Protein AF-A0A4D7H497-F1 (afdb_monomer_lite)

Radius of gyration: 81.63 Å; chains: 1; bounding box: 150×101×242 Å

Secondary structure (DSSP, 8-state):
-HHHHHHHHHHGGGS-TTHHHHHHHHHHHHHHHHHHHHHHHHHHHHHTTS--HHHHHHHHHHHHHHHHHHHHHHHHHHHHHHHHHHHHHHHHHHHHHTTT-HHHHHHHHHHHHHHHHHHHHHHHHHHHHHHHHHHHHHHHHHHHHHHTSTTSHHHHHHHHHHHHHHHHHHHHHHHTT-HHHHHHHHHHHHHHHHHHHHHHHHHHHHS----TTSHHHHHHHHHHHHHHHHTTT---SSS-HHHHHHHHHHHHHHHHHHHHHHHHHHHHHH-S---GGGGGGS----PPP-GGGSTT--HHHHHHHHTTT--SHHHHHH-S--TTSTT--HHHHHHHHHHHHHHHHHHHHHHHHHHHHHHHHHHHHHHHHHHHHHHHHHHHHHHHHHHHHHHTT-HHHHHHHHHHHHHHHHHHHHHHHHHHTSTTTTTSHHHHHHHHHHHHHHHHHHHHHHHHHHHHHHHHHHHHHHHTT-HHHHHHHHHHHHHHHHHHHHHHHHHT-GGGHHHHHHHHHHHHHHHHHHHHHHHHHHHHHHHHHHHHHHHHHHHHTSTT--HHHHHHHHHHHHHHHHHHHHHHHHHHHH-THHHHHHHHHHHHHHHHHHHHHHHHHHHHHHHHHHHHHHHHHHHHHHHHHT-HHHHHHHHHHHHHHHHHHHHHTTTS--TTHHHHHHHHHHHHHHHHHHHHHHHHHHHHHHHHHHHHHHHHHHHHHHHTT-HHHHHHHHHHHHHHHHHHHHHHHHHT-TTHHHHHHHHHHHHHHHHHHHHHHHHHHHHHHHHHHHHHHHHHHHHHHHHHHHHTT-HHHHHHHHHHHHHHHHHHHHHHT-TT-TTHHHHHHHHHHHHHHHHHHHHHHHHTT--SSSPPHHHHHHHHHHHHHHHTS---HHHHHHH-SS-HHHHHHHHSSHHHHHHHTT-PPP-HHHHTT-SS-HHHHHHHHHHHHHHHTSPPPHHHHHHHSSS-HHHHHHHHSSHHHHHHHHHHHHHHHS--HHHHHHHHTTSTT--HHHHHHHHHTT--SHHHHHHS-HHHHHTSTT--HHHHHHHHHHHS---S-----

Sequence (1049 aa):
MSSQIEGEVRRFTRWNRRSRLLKAGVLLLLVATVCAILWDFKQATALASTNSGSYILLGVLISFGWVTHRRKQAIVSVETAAKEHLAQERENIDDDLDRGAAESATVRVESLEQTYQSLVNEVRSERLRAEAKSHLVAIDELRTQVENGAAEWETLSSSIEPVEEKLDAAEDEYEAENFDSALEIYRTLESAIEDLSSATLTATSSSGNALAPVEAVSSKYWRNYFQTALTVGYIQIQEGDELLSRSAQNACETYQEATKNIEQAVDLAESKDITYNDIDFLGSPIPQPTLTDIDGIGEQRADSLRDHGIESPVDIVEANSLSHIPRIGEKTERRLRRSAESLVENFLKVQHRKAHTKYSKLNDWVCLHDESISLLEKAEDAVVKARTSLQEGKDEETESELQKAEQITDEVENKLRSLVENEFEVELSTQVDELRNQLTRVNQSIRLLSSITACDERIGIIESAIQDGNFTSALDHVNRGGKHLDAANQITTQLSEHEWTQPIERRREKLDRLDNQIHAELETQKIEKRLDEAERDIEHAINGLGEDTTAINIEASGDHLESAASTIETVQPIVESVGGAAQERLEHLANQAEETEELVERHRNSLEFDSLIESVEEQIEAGVEASKEGSYQSSSGHFGHAKQELNAAIELVGEVDRSDSRKQVRQLSRRLESERSDALRRKHFRICWSSMELAEKAVARAIDDLETNAYDDAAKGFTEAVEHLSDAEQWAQRSDLAEQWEIEQRLETLREYRSSAESSLETYRKRRSSEAAHHLDRASQLISKGNQQLDIEDASAANESWMTARDSLDMAKEIIGDSQLQNAADLEERHRETESRLIELRNAIERSGYDISGASRTKLVDELQELAVTIGESPREEFVDACGRYPSDEYVEMFGSWEDVLRAANLEPVDWASRNRRKYTRVDILESIAELTRTLGQYPSKAEMNDQGSMSVSTVETRFGTWESALDLAERIELSSELSRDDVVAELTRISGVTETEASVLYDAGLTSVTEVQKATIDELVAIDGISKQIALRMKADVGELTPGSQAG

pLDDT: mean 73.09, std 18.96, range [25.2, 97.44]

Structure (mmCIF, N/CA/C/O backbone):
data_AF-A0A4D7H497-F1
#
_entry.id   AF-A0A4D7H497-F1
#
loop_
_atom_site.group_PDB
_atom_site.id
_atom_site.type_symbol
_atom_site.label_atom_id
_atom_site.label_alt_id
_atom_site.label_comp_id
_atom_site.label_asym_id
_atom_site.label_entity_id
_atom_site.label_seq_id
_atom_site.pdbx_PDB_ins_code
_atom_site.Cartn_x
_atom_site.Cartn_y
_atom_site.Cartn_z
_atom_site.occupancy
_atom_site.B_iso_or_equiv
_atom_site.auth_seq_id
_atom_site.auth_comp_id
_atom_site.auth_asym_id
_atom_site.auth_atom_id
_atom_site.pdbx_PDB_model_num
ATOM 1 N N . MET A 1 1 ? -9.573 -25.334 25.523 1.00 32.94 1 MET A N 1
ATOM 2 C CA . MET A 1 1 ? -9.730 -25.560 26.980 1.00 32.94 1 MET A CA 1
ATOM 3 C C . MET A 1 1 ? -8.402 -25.574 27.738 1.00 32.94 1 MET A C 1
ATOM 5 O O . MET A 1 1 ? -8.215 -24.667 28.531 1.00 32.94 1 MET A O 1
ATOM 9 N N . SER A 1 2 ? -7.450 -26.492 27.497 1.00 26.78 2 SER A N 1
ATOM 10 C CA . SER A 1 2 ? -6.180 -26.517 28.269 1.00 26.78 2 SER A CA 1
ATOM 11 C C . SER A 1 2 ? -5.338 -25.231 28.151 1.00 26.78 2 SER A C 1
ATOM 13 O O . SER A 1 2 ? -4.786 -24.786 29.147 1.00 26.78 2 SER A O 1
ATOM 15 N N . SER A 1 3 ? -5.293 -24.589 26.977 1.00 29.73 3 SER A N 1
ATOM 16 C CA . SER A 1 3 ? -4.589 -23.305 26.775 1.00 29.73 3 SER A CA 1
ATOM 17 C C . SER A 1 3 ? -5.319 -22.096 27.375 1.00 29.73 3 SER A C 1
ATOM 19 O O . SER A 1 3 ? -4.696 -21.101 27.726 1.00 29.73 3 SER A O 1
ATOM 21 N N . GLN A 1 4 ? -6.642 -22.195 27.520 1.00 34.59 4 GLN A N 1
ATOM 22 C CA . GLN A 1 4 ? -7.506 -21.152 28.081 1.00 34.59 4 GLN A CA 1
ATOM 23 C C . GLN A 1 4 ? -7.394 -21.133 29.615 1.00 34.59 4 GLN A C 1
ATOM 25 O O . GLN A 1 4 ? -7.344 -20.073 30.226 1.00 34.59 4 GLN A O 1
ATOM 30 N N . ILE A 1 5 ? -7.210 -22.314 30.215 1.00 35.88 5 ILE A N 1
ATOM 31 C CA . ILE A 1 5 ? -6.885 -22.491 31.636 1.00 35.88 5 ILE A CA 1
ATOM 32 C C . ILE A 1 5 ? -5.450 -22.020 31.931 1.00 35.88 5 ILE A C 1
ATOM 34 O O . ILE A 1 5 ? -5.204 -21.377 32.947 1.00 35.88 5 ILE A O 1
ATOM 38 N N . GLU A 1 6 ? -4.497 -22.264 31.027 1.00 33.25 6 GLU A N 1
ATOM 39 C CA . GLU A 1 6 ? -3.110 -21.802 31.191 1.00 33.25 6 GLU A CA 1
ATOM 40 C C . GLU A 1 6 ? -2.965 -20.268 31.107 1.00 33.25 6 GLU A C 1
ATOM 42 O O . GLU A 1 6 ? -2.080 -19.693 31.747 1.00 33.25 6 GLU A O 1
ATOM 47 N N . GLY A 1 7 ? -3.846 -19.600 30.351 1.00 34.81 7 GLY A N 1
ATOM 48 C CA . GLY A 1 7 ? -3.923 -18.138 30.255 1.00 34.81 7 GLY A CA 1
ATOM 49 C C . GLY A 1 7 ? -4.482 -17.476 31.519 1.00 34.81 7 GLY A C 1
ATOM 50 O O . GLY A 1 7 ? -3.910 -16.500 32.007 1.00 34.81 7 GLY A O 1
ATOM 51 N N . GLU A 1 8 ? -5.533 -18.054 32.102 1.00 36.50 8 GLU A N 1
ATOM 52 C CA . GLU A 1 8 ? -6.144 -17.599 33.361 1.00 36.50 8 GLU A CA 1
ATOM 53 C C . GLU A 1 8 ? -5.211 -17.813 34.569 1.00 36.50 8 GLU A C 1
ATOM 55 O O . GLU A 1 8 ? -5.035 -16.924 35.406 1.00 36.50 8 GLU A O 1
ATOM 60 N N . VAL A 1 9 ? -4.479 -18.935 34.609 1.00 35.12 9 VAL A N 1
ATOM 61 C CA . VAL A 1 9 ? -3.490 -19.222 35.667 1.00 35.12 9 VAL A CA 1
ATOM 62 C C . VAL A 1 9 ? -2.323 -18.224 35.659 1.00 35.12 9 VAL A C 1
ATOM 64 O O . VAL A 1 9 ? -1.808 -17.878 36.723 1.00 35.12 9 VAL A O 1
ATOM 67 N N . ARG A 1 10 ? -1.916 -17.696 34.494 1.00 37.25 10 ARG A N 1
ATOM 68 C CA . ARG A 1 10 ? -0.855 -16.672 34.418 1.00 37.25 10 ARG A CA 1
ATOM 69 C C . ARG A 1 10 ? -1.326 -15.302 34.910 1.00 37.25 10 ARG A C 1
ATOM 71 O O . ARG A 1 10 ? -0.550 -14.631 35.592 1.00 37.25 10 ARG A O 1
ATOM 78 N N . ARG A 1 11 ? -2.584 -14.915 34.658 1.00 38.00 11 ARG A N 1
ATOM 79 C CA . ARG A 1 11 ? -3.165 -13.650 35.162 1.00 38.00 11 ARG A CA 1
ATOM 80 C C . ARG A 1 11 ? -3.279 -13.622 36.691 1.00 38.00 11 ARG A C 1
ATOM 82 O O . ARG A 1 11 ? -3.107 -12.571 37.299 1.00 38.00 11 ARG A O 1
ATOM 89 N N . PHE A 1 12 ? -3.434 -14.781 37.330 1.00 33.84 12 PHE A N 1
ATOM 90 C CA . PHE A 1 12 ? -3.622 -14.899 38.781 1.00 33.84 12 PHE A CA 1
ATOM 91 C C . PHE A 1 12 ? -2.334 -14.779 39.635 1.00 33.84 12 PHE A C 1
ATOM 93 O O . PHE A 1 12 ? -2.391 -14.769 40.867 1.00 33.84 12 PHE A O 1
ATOM 100 N N . THR A 1 13 ? -1.142 -14.680 39.031 1.00 33.41 13 THR A N 1
ATOM 101 C CA . THR A 1 13 ? 0.147 -14.817 39.754 1.00 33.41 13 THR A CA 1
ATOM 102 C C . THR A 1 13 ? 0.667 -13.565 40.488 1.00 33.41 13 THR A C 1
ATOM 104 O O . THR A 1 13 ? 1.763 -13.611 41.051 1.00 33.41 13 THR A O 1
ATOM 107 N N . ARG A 1 14 ? -0.096 -12.464 40.588 1.00 34.12 14 ARG A N 1
ATOM 108 C CA . ARG A 1 14 ? 0.368 -11.209 41.236 1.00 34.12 14 ARG A CA 1
ATOM 109 C C . ARG A 1 14 ? -0.118 -10.931 42.666 1.00 34.12 14 ARG A C 1
ATOM 111 O O . ARG A 1 14 ? 0.118 -9.836 43.164 1.00 34.12 14 ARG A O 1
ATOM 118 N N . TRP A 1 15 ? -0.709 -11.890 43.382 1.00 32.53 15 TRP A N 1
ATOM 119 C CA . TRP A 1 15 ? -1.237 -11.649 44.740 1.00 32.53 15 TRP A CA 1
ATOM 120 C C . TRP A 1 15 ? -0.553 -12.430 45.888 1.00 32.53 15 TRP A C 1
ATOM 122 O O . TRP A 1 15 ? 0.189 -13.405 45.704 1.00 32.53 15 TRP A O 1
ATOM 132 N N . ASN A 1 16 ? -0.757 -11.898 47.098 1.00 35.28 16 ASN A N 1
ATOM 133 C CA . ASN A 1 16 ? 0.036 -12.067 48.321 1.00 35.28 16 ASN A CA 1
ATOM 134 C C . ASN A 1 16 ? 0.064 -13.508 48.900 1.00 35.28 16 ASN A C 1
ATOM 136 O O . ASN A 1 16 ? -0.854 -14.306 48.718 1.00 35.28 16 ASN A O 1
ATOM 140 N N . ARG A 1 17 ? 1.141 -13.858 49.621 1.00 37.69 17 ARG A N 1
ATOM 141 C CA . ARG A 1 17 ? 1.587 -15.245 49.908 1.00 37.69 17 ARG A CA 1
ATOM 142 C C . ARG A 1 17 ? 0.648 -16.110 50.774 1.00 37.69 17 ARG A C 1
ATOM 144 O O . ARG A 1 17 ? 0.767 -17.329 50.698 1.00 37.69 17 ARG A O 1
ATOM 151 N N . ARG A 1 18 ? -0.273 -15.531 51.560 1.00 35.00 18 ARG A N 1
ATOM 152 C CA . ARG A 1 18 ? -1.171 -16.271 52.481 1.00 35.00 18 ARG A CA 1
ATOM 153 C C . ARG A 1 18 ? -2.497 -16.733 51.855 1.00 35.00 18 ARG A C 1
ATOM 155 O O . ARG A 1 18 ? -3.016 -17.758 52.273 1.00 35.00 18 ARG A O 1
ATOM 162 N N . SER A 1 19 ? -2.985 -16.089 50.788 1.00 39.50 19 SER A N 1
ATOM 163 C CA . SER A 1 19 ? -4.201 -16.543 50.071 1.00 39.50 19 SER A CA 1
ATOM 164 C C . SER A 1 19 ? -3.946 -17.766 49.165 1.00 39.50 19 SER A C 1
ATOM 166 O O . SER A 1 19 ? -4.878 -18.422 48.700 1.00 39.50 19 SER A O 1
ATOM 168 N N . ARG A 1 20 ? -2.664 -18.115 48.964 1.00 44.19 20 ARG A N 1
ATOM 169 C CA . ARG A 1 20 ? -2.209 -19.192 48.074 1.00 44.19 20 ARG A CA 1
ATOM 170 C C . ARG A 1 20 ? -2.614 -20.587 48.537 1.00 44.19 20 ARG A C 1
ATOM 172 O O . ARG A 1 20 ? -2.877 -21.413 47.681 1.00 44.19 20 ARG A O 1
ATOM 179 N N . LEU A 1 21 ? -2.659 -20.866 49.841 1.00 41.72 21 LEU A N 1
ATOM 180 C CA . LEU A 1 21 ? -2.916 -22.227 50.338 1.00 41.72 21 LEU A CA 1
ATOM 181 C C . LEU A 1 21 ? -4.410 -22.571 50.357 1.00 41.72 21 LEU A C 1
ATOM 183 O O . LEU A 1 21 ? -4.785 -23.650 49.908 1.00 41.72 21 LEU A O 1
ATOM 187 N N . LEU A 1 22 ? -5.262 -21.630 50.774 1.00 42.84 22 LEU A N 1
ATOM 188 C CA . LEU A 1 22 ? -6.713 -21.837 50.832 1.00 42.84 22 LEU A CA 1
ATOM 189 C C . LEU A 1 22 ? -7.324 -21.922 49.424 1.00 42.84 22 LEU A C 1
ATOM 191 O O . LEU A 1 22 ? -8.065 -22.852 49.117 1.00 42.84 22 LEU A O 1
ATOM 195 N N . LYS A 1 23 ? -6.932 -21.010 48.522 1.00 40.09 23 LYS A N 1
ATOM 196 C CA . LYS A 1 23 ? -7.431 -21.006 47.138 1.00 40.09 23 LYS A CA 1
ATOM 197 C C . LYS A 1 23 ? -6.832 -22.137 46.295 1.00 40.09 23 LYS A C 1
ATOM 199 O O . LYS A 1 23 ? -7.544 -22.692 45.467 1.00 40.09 23 LYS A O 1
ATOM 204 N N . ALA A 1 24 ? -5.579 -22.545 46.534 1.00 41.81 24 ALA A N 1
ATOM 205 C CA . ALA A 1 24 ? -5.019 -23.733 45.879 1.00 41.81 24 ALA A CA 1
ATOM 206 C C . ALA A 1 24 ? -5.678 -25.033 46.361 1.00 41.81 24 ALA A C 1
ATOM 208 O O . ALA A 1 24 ? -5.844 -25.938 45.551 1.00 41.81 24 ALA A O 1
ATOM 209 N N . GLY A 1 25 ? -6.088 -25.120 47.633 1.00 43.06 25 GLY A N 1
ATOM 210 C CA . GLY A 1 25 ? -6.847 -26.258 48.162 1.00 43.06 25 GLY A CA 1
ATOM 211 C C . GLY A 1 25 ? -8.219 -26.407 47.499 1.00 43.06 25 GLY A C 1
ATOM 212 O O . GLY A 1 25 ? -8.556 -27.492 47.030 1.00 43.06 25 GLY A O 1
ATOM 213 N N . VAL A 1 26 ? -8.963 -25.303 47.365 1.00 46.09 26 VAL A N 1
ATOM 214 C CA . VAL A 1 26 ? -10.268 -25.274 46.676 1.00 46.09 26 VAL A CA 1
ATOM 215 C C . VAL A 1 26 ? -10.116 -25.563 45.177 1.00 46.09 26 VAL A C 1
ATOM 217 O O . VAL A 1 26 ? -10.882 -26.350 44.626 1.00 46.09 26 VAL A O 1
ATOM 220 N N . LEU A 1 27 ? -9.080 -25.024 44.521 1.00 44.25 27 LEU A N 1
ATOM 221 C CA . LEU A 1 27 ? -8.809 -25.288 43.103 1.00 44.25 27 LEU A CA 1
ATOM 222 C C . LEU A 1 27 ? -8.386 -26.748 42.849 1.00 44.25 27 LEU A C 1
ATOM 224 O O . LEU A 1 27 ? -8.832 -27.352 41.878 1.00 44.25 27 LEU A O 1
ATOM 228 N N . LEU A 1 28 ? -7.566 -27.344 43.725 1.00 47.12 28 LEU A N 1
ATOM 229 C CA . LEU A 1 28 ? -7.176 -28.760 43.644 1.00 47.12 28 LEU A CA 1
ATOM 230 C C . LEU A 1 28 ? -8.366 -29.696 43.872 1.00 47.12 28 LEU A C 1
ATOM 232 O O . LEU A 1 28 ? -8.476 -30.705 43.178 1.00 47.12 28 LEU A O 1
ATOM 236 N N . LEU A 1 29 ? -9.268 -29.349 44.794 1.00 44.41 29 LEU A N 1
ATOM 237 C CA . LEU A 1 29 ? -10.514 -30.082 45.021 1.00 44.41 29 LEU A CA 1
ATOM 238 C C . LEU A 1 29 ? -11.444 -29.988 43.810 1.00 44.41 29 LEU A C 1
ATOM 240 O O . LEU A 1 29 ? -11.904 -31.026 43.344 1.00 44.41 29 LEU A O 1
ATOM 244 N N . LEU A 1 30 ? -11.628 -28.793 43.235 1.00 46.22 30 LEU A N 1
ATOM 245 C CA . LEU A 1 30 ? -12.416 -28.580 42.016 1.00 46.22 30 LEU A CA 1
ATOM 246 C C . LEU A 1 30 ? -11.864 -29.378 40.829 1.00 46.22 30 LEU A C 1
ATOM 248 O O . LEU A 1 30 ? -12.618 -30.101 40.173 1.00 46.22 30 LEU A O 1
ATOM 252 N N . VAL A 1 31 ? -10.548 -29.326 40.599 1.00 47.72 31 VAL A N 1
ATOM 253 C CA . VAL A 1 31 ? -9.870 -30.100 39.547 1.00 47.72 31 VAL A CA 1
ATOM 254 C C . VAL A 1 31 ? -9.995 -31.606 39.796 1.00 47.72 31 VAL A C 1
ATOM 256 O O . VAL A 1 31 ? -10.231 -32.353 38.849 1.00 47.72 31 VAL A O 1
ATOM 259 N N . ALA A 1 32 ? -9.917 -32.072 41.047 1.00 44.97 32 ALA A N 1
ATOM 260 C CA . ALA A 1 32 ? -10.128 -33.480 41.384 1.00 44.97 32 ALA A CA 1
ATOM 261 C C . ALA A 1 32 ? -11.576 -33.936 41.120 1.00 44.97 32 ALA A C 1
ATOM 263 O O . ALA A 1 32 ? -11.772 -35.016 40.561 1.00 44.97 32 ALA A O 1
ATOM 264 N N . THR A 1 33 ? -12.585 -33.113 41.433 1.00 46.28 33 THR A N 1
ATOM 265 C CA . THR A 1 33 ? -13.992 -33.393 41.083 1.00 46.28 33 THR A CA 1
ATOM 266 C C . THR A 1 33 ? -14.228 -33.406 39.579 1.00 46.28 33 THR A C 1
ATOM 268 O O . THR A 1 33 ? -14.895 -34.310 39.087 1.00 46.28 33 THR A O 1
ATOM 271 N N . VAL A 1 34 ? -13.652 -32.467 38.824 1.00 47.09 34 VAL A N 1
ATOM 272 C CA . VAL A 1 34 ? -13.793 -32.430 37.359 1.00 47.09 34 VAL A CA 1
ATOM 273 C C . VAL A 1 34 ? -13.097 -33.632 36.714 1.00 47.09 34 VAL A C 1
ATOM 275 O O . VAL A 1 34 ? -13.666 -34.270 35.832 1.00 47.09 34 VAL A O 1
ATOM 278 N N . CYS A 1 35 ? -11.910 -34.017 37.191 1.00 43.94 35 CYS A N 1
ATOM 279 C CA . CYS A 1 35 ? -11.214 -35.218 36.727 1.00 43.94 35 CYS A CA 1
ATOM 280 C C . CYS A 1 35 ? -11.975 -36.512 37.063 1.00 43.94 35 CYS A C 1
ATOM 282 O O . CYS A 1 35 ? -11.983 -37.425 36.240 1.00 43.94 35 CYS A O 1
ATOM 284 N N . ALA A 1 36 ? -12.643 -36.591 38.221 1.00 43.38 36 ALA A N 1
ATOM 285 C CA . ALA A 1 36 ? -13.497 -37.725 38.582 1.00 43.38 36 ALA A CA 1
ATOM 286 C C . ALA A 1 36 ? -14.745 -37.806 37.685 1.00 43.38 36 ALA A C 1
ATOM 288 O O . ALA A 1 36 ? -15.038 -38.868 37.143 1.00 43.38 36 ALA A O 1
ATOM 289 N N . ILE A 1 37 ? -15.407 -36.671 37.431 1.00 45.56 37 ILE A N 1
ATOM 290 C CA . ILE A 1 37 ? -16.565 -36.581 36.527 1.00 45.56 37 ILE A CA 1
ATOM 291 C C . ILE A 1 37 ? -16.176 -36.992 35.099 1.00 45.56 37 ILE A C 1
ATOM 293 O O . ILE A 1 37 ? -16.889 -37.763 34.462 1.00 45.56 37 ILE A O 1
ATOM 297 N N . LEU A 1 38 ? -15.022 -36.539 34.598 1.00 44.91 38 LEU A N 1
ATOM 298 C CA . LEU A 1 38 ? -14.539 -36.889 33.257 1.00 44.91 38 LEU A CA 1
ATOM 299 C C . LEU A 1 38 ? -14.077 -38.353 33.148 1.00 44.91 38 LEU A C 1
ATOM 301 O O . LEU A 1 38 ? -14.237 -38.967 32.092 1.00 44.91 38 LEU A O 1
ATOM 305 N N . TRP A 1 39 ? -13.523 -38.927 34.220 1.00 43.03 39 TRP A N 1
ATOM 306 C CA . TRP A 1 39 ? -13.162 -40.347 34.278 1.00 43.03 39 TRP A CA 1
ATOM 307 C C . TRP A 1 39 ? -14.404 -41.249 34.272 1.00 43.03 39 TRP A C 1
ATOM 309 O O . TRP A 1 39 ? -14.445 -42.236 33.534 1.00 43.03 39 TRP A O 1
ATOM 319 N N . ASP A 1 40 ? -15.445 -40.859 35.007 1.00 40.47 40 ASP A N 1
ATOM 320 C CA . ASP A 1 40 ? -16.712 -41.588 35.082 1.00 40.47 40 ASP A CA 1
ATOM 321 C C . ASP A 1 40 ? -17.545 -41.436 33.797 1.00 40.47 40 ASP A C 1
ATOM 323 O O . ASP A 1 40 ? -18.147 -42.406 33.335 1.00 40.47 40 ASP A O 1
ATOM 327 N N . PHE A 1 41 ? -17.483 -40.283 33.117 1.00 40.44 41 PHE A N 1
ATOM 328 C CA . PHE A 1 41 ? -18.093 -40.093 31.791 1.00 40.44 41 PHE A CA 1
ATOM 329 C C . PHE A 1 41 ? -17.435 -40.982 30.717 1.00 40.44 41 PHE A C 1
ATOM 331 O O . PHE A 1 41 ? -18.095 -41.500 29.810 1.00 40.44 41 PHE A O 1
ATOM 338 N N . LYS A 1 42 ? -16.124 -41.232 30.844 1.00 41.78 42 LYS A N 1
ATOM 339 C CA . LYS A 1 42 ? -15.367 -42.139 29.966 1.00 41.78 42 LYS A CA 1
ATOM 340 C C . LYS A 1 42 ? -15.671 -43.622 30.239 1.00 41.78 42 LYS A C 1
ATOM 342 O O . LYS A 1 42 ? -15.629 -44.429 29.316 1.00 41.78 42 LYS A O 1
ATOM 347 N N . GLN A 1 43 ? -16.011 -43.980 31.480 1.00 43.81 43 GLN A N 1
ATOM 348 C CA . GLN A 1 43 ? -16.504 -45.317 31.849 1.00 43.81 43 GLN A CA 1
ATOM 349 C C . GLN A 1 43 ? -17.950 -45.541 31.373 1.00 43.81 43 GLN A C 1
ATOM 351 O O . GLN A 1 43 ? -18.260 -46.597 30.823 1.00 43.81 43 GLN A O 1
ATOM 356 N N . ALA A 1 44 ? -18.818 -44.532 31.498 1.00 39.62 44 ALA A N 1
ATOM 357 C CA . ALA A 1 44 ? -20.212 -44.598 31.055 1.00 39.62 44 ALA A CA 1
ATOM 358 C C . ALA A 1 44 ? -20.342 -44.735 29.526 1.00 39.62 44 ALA A C 1
ATOM 360 O O . ALA A 1 44 ? -21.132 -45.540 29.034 1.00 39.62 44 ALA A O 1
ATOM 361 N N . THR A 1 45 ? -19.503 -44.029 28.760 1.00 42.91 45 THR A N 1
ATOM 362 C CA . THR A 1 45 ? -19.457 -44.157 27.289 1.00 42.91 45 THR A CA 1
ATOM 363 C C . THR A 1 45 ? -18.883 -45.498 26.815 1.00 42.91 45 THR A C 1
ATOM 365 O O . THR A 1 45 ? -19.254 -45.970 25.742 1.00 42.91 45 THR A O 1
ATOM 368 N N . ALA A 1 46 ? -18.055 -46.172 27.623 1.00 39.47 46 ALA A N 1
ATOM 369 C CA . ALA A 1 46 ? -17.557 -47.517 27.322 1.00 39.47 46 ALA A CA 1
ATOM 370 C C . ALA A 1 46 ? -18.613 -48.627 27.535 1.00 39.47 46 ALA A C 1
ATOM 372 O O . ALA A 1 46 ? -18.532 -49.681 26.903 1.00 39.47 46 ALA A O 1
ATOM 373 N N . LEU A 1 47 ? -19.625 -48.389 28.378 1.00 40.56 47 LEU A N 1
ATOM 374 C CA . LEU A 1 47 ? -20.714 -49.333 28.676 1.00 40.56 47 LEU A CA 1
ATOM 375 C C . LEU A 1 47 ? -21.939 -49.189 27.750 1.00 40.56 47 LEU A C 1
ATOM 377 O O . LEU A 1 47 ? -22.745 -50.113 27.656 1.00 40.56 47 LEU A O 1
ATOM 381 N N . ALA A 1 48 ? -22.055 -48.092 26.998 1.00 38.47 48 ALA A N 1
ATOM 382 C CA . ALA A 1 48 ? -23.209 -47.779 26.144 1.00 38.47 48 ALA A CA 1
ATOM 383 C C . ALA A 1 48 ? -23.249 -48.509 24.777 1.00 38.47 48 ALA A C 1
ATOM 385 O O . ALA A 1 48 ? -23.953 -48.077 23.868 1.00 38.47 48 ALA A O 1
ATOM 386 N N . SER A 1 49 ? -22.524 -49.623 24.600 1.00 40.09 49 SER A N 1
ATOM 387 C CA . SER A 1 49 ? -22.486 -50.374 23.327 1.00 40.09 49 SER A CA 1
ATOM 388 C C . SER A 1 49 ? -23.327 -51.659 23.285 1.00 40.09 49 SER A C 1
ATOM 390 O O . SER A 1 49 ? -23.227 -52.415 22.321 1.00 40.09 49 SER A O 1
ATOM 392 N N . THR A 1 50 ? -24.207 -51.919 24.263 1.00 37.94 50 THR A N 1
ATOM 393 C CA . THR A 1 50 ? -25.139 -53.065 24.183 1.00 37.94 50 THR A CA 1
ATOM 394 C C . THR A 1 50 ? -26.563 -52.719 24.637 1.00 37.94 50 THR A C 1
ATOM 396 O O . THR A 1 50 ? -26.781 -52.111 25.678 1.00 37.94 50 THR A O 1
ATOM 399 N N . ASN A 1 51 ? -27.531 -53.085 23.788 1.00 42.66 51 ASN A N 1
ATOM 400 C CA . ASN A 1 51 ? -28.951 -52.717 23.821 1.00 42.66 51 ASN A CA 1
ATOM 401 C C . ASN A 1 51 ? -29.695 -53.103 25.113 1.00 42.66 51 ASN A C 1
ATOM 403 O O . ASN A 1 51 ? -29.878 -54.288 25.385 1.00 42.66 51 ASN A O 1
ATOM 407 N N . SER A 1 52 ? -30.242 -52.109 25.823 1.00 41.19 52 SER A N 1
ATOM 408 C CA . SER A 1 52 ? -31.604 -52.101 26.408 1.00 41.19 52 SER A CA 1
ATOM 409 C C . SER A 1 52 ? -31.840 -50.801 27.198 1.00 41.19 52 SER A C 1
ATOM 411 O O . SER A 1 52 ? -31.145 -50.515 28.171 1.00 41.19 52 SER A O 1
ATOM 413 N N . GLY A 1 53 ? -32.834 -50.002 26.784 1.00 41.50 53 GLY A N 1
ATOM 414 C CA . GLY A 1 53 ? -33.127 -48.672 27.352 1.00 41.50 53 GLY A CA 1
ATOM 415 C C . GLY A 1 53 ? -33.491 -48.662 28.844 1.00 41.50 53 GLY A C 1
ATOM 416 O O . GLY A 1 53 ? -33.299 -47.659 29.520 1.00 41.50 53 GLY A O 1
ATOM 417 N N . SER A 1 54 ? -33.917 -49.795 29.399 1.00 41.81 54 SER A N 1
ATOM 418 C CA . SER A 1 54 ? -34.262 -49.941 30.817 1.00 41.81 54 SER A CA 1
ATOM 419 C C . SER A 1 54 ? -33.047 -50.018 31.758 1.00 41.81 54 SER A C 1
ATOM 421 O O . SER A 1 54 ? -33.162 -49.638 32.921 1.00 41.81 54 SER A O 1
ATOM 423 N N . TYR A 1 55 ? -31.865 -50.428 31.277 1.00 39.91 55 TYR A N 1
ATOM 424 C CA . TYR A 1 55 ? -30.631 -50.405 32.082 1.00 39.91 55 TYR A CA 1
ATOM 425 C C . TYR A 1 55 ? -29.908 -49.055 32.033 1.00 39.91 55 TYR A C 1
ATOM 427 O O . TYR A 1 55 ? -29.167 -48.732 32.959 1.00 39.91 55 TYR A O 1
ATOM 435 N N . ILE A 1 56 ? -30.166 -48.245 31.000 1.00 45.72 56 ILE A N 1
ATOM 436 C CA . ILE A 1 56 ? -29.660 -46.870 30.900 1.00 45.72 56 ILE A CA 1
ATOM 437 C C . ILE A 1 56 ? -30.316 -46.005 31.980 1.00 45.72 56 ILE A C 1
ATOM 439 O O . ILE A 1 56 ? -29.607 -45.302 32.688 1.00 45.72 56 ILE A O 1
ATOM 443 N N . LEU A 1 57 ? -31.631 -46.138 32.197 1.00 41.47 57 LEU A N 1
ATOM 444 C CA . LEU A 1 57 ? -32.346 -45.400 33.244 1.00 41.47 57 LEU A CA 1
ATOM 445 C C . LEU A 1 57 ? -31.854 -45.774 34.655 1.00 41.47 57 LEU A C 1
ATOM 447 O O . LEU A 1 57 ? -31.590 -44.903 35.477 1.00 41.47 57 LEU A O 1
ATOM 451 N N . LEU A 1 58 ? -31.657 -47.071 34.924 1.00 42.66 58 LEU A N 1
ATOM 452 C CA . LEU A 1 58 ? -31.155 -47.545 36.218 1.00 42.66 58 LEU A CA 1
ATOM 453 C C . LEU A 1 58 ? -29.681 -47.156 36.440 1.00 42.66 58 LEU A C 1
ATOM 455 O O . LEU A 1 58 ? -29.304 -46.786 37.548 1.00 42.66 58 LEU A O 1
ATOM 459 N N . GLY A 1 59 ? -28.854 -47.205 35.390 1.00 39.59 59 GLY A N 1
ATOM 460 C CA . GLY A 1 59 ? -27.462 -46.756 35.424 1.00 39.59 59 GLY A CA 1
ATOM 461 C C . GLY A 1 59 ? -27.347 -45.251 35.660 1.00 39.59 59 GLY A C 1
ATOM 462 O O . GLY A 1 59 ? -26.588 -44.837 36.528 1.00 39.59 59 GLY A O 1
ATOM 463 N N . VAL A 1 60 ? -28.162 -44.448 34.968 1.00 45.06 60 VAL A N 1
ATOM 464 C CA . VAL A 1 60 ? -28.242 -42.995 35.163 1.00 45.06 60 VAL A CA 1
ATOM 465 C C . VAL A 1 60 ? -28.707 -42.680 36.581 1.00 45.06 60 VAL A C 1
ATOM 467 O O . VAL A 1 60 ? -28.020 -41.925 37.251 1.00 45.06 60 VAL A O 1
ATOM 470 N N . LEU A 1 61 ? -29.762 -43.319 37.099 1.00 42.78 61 LEU A N 1
ATOM 471 C CA . LEU A 1 61 ? -30.271 -43.083 38.459 1.00 42.78 61 LEU A CA 1
ATOM 472 C C . LEU A 1 61 ? -29.301 -43.530 39.568 1.00 42.78 61 LEU A C 1
ATOM 474 O O . LEU A 1 61 ? -29.170 -42.841 40.579 1.00 42.78 61 LEU A O 1
ATOM 478 N N . ILE A 1 62 ? -28.575 -44.642 39.390 1.00 44.44 62 ILE A N 1
ATOM 479 C CA . ILE A 1 62 ? -27.549 -45.094 40.349 1.00 44.44 62 ILE A CA 1
ATOM 480 C C . ILE A 1 62 ? -26.327 -44.170 40.304 1.00 44.44 62 ILE A C 1
ATOM 482 O O . ILE A 1 62 ? -25.814 -43.788 41.356 1.00 44.44 62 ILE A O 1
ATOM 486 N N . SER A 1 63 ? -25.883 -43.756 39.114 1.00 41.03 63 SER A N 1
ATOM 487 C CA . SER A 1 63 ? -24.825 -42.755 38.957 1.00 41.03 63 SER A CA 1
ATOM 488 C C . SER A 1 63 ? -25.245 -41.397 39.529 1.00 41.03 63 SER A C 1
ATOM 490 O O . SER A 1 63 ? -24.440 -40.761 40.202 1.00 41.03 63 SER A O 1
ATOM 492 N N . PHE A 1 64 ? -26.507 -40.988 39.372 1.00 42.59 64 PHE A N 1
ATOM 493 C CA . PHE A 1 64 ? -27.058 -39.747 39.929 1.00 42.59 64 PHE A CA 1
ATOM 494 C C . PHE A 1 64 ? -27.154 -39.803 41.458 1.00 42.59 64 PHE A C 1
ATOM 496 O O . PHE A 1 64 ? -26.725 -38.875 42.142 1.00 42.59 64 PHE A O 1
ATOM 503 N N . GLY A 1 65 ? -27.619 -40.924 42.018 1.00 41.34 65 GLY A N 1
ATOM 504 C CA . GLY A 1 65 ? -27.631 -41.181 43.462 1.00 41.34 65 GLY A CA 1
ATOM 505 C C . GLY A 1 65 ? -26.223 -41.221 44.068 1.00 41.34 65 GLY A C 1
ATOM 506 O O . GLY A 1 65 ? -25.993 -40.727 45.171 1.00 41.34 65 GLY A O 1
ATOM 507 N N . TRP A 1 66 ? -25.242 -41.749 43.331 1.00 40.50 66 TRP A N 1
ATOM 508 C CA . TRP A 1 66 ? -23.853 -41.809 43.785 1.00 40.50 66 TRP A CA 1
ATOM 509 C C . TRP A 1 66 ? -23.139 -40.453 43.679 1.00 40.50 66 TRP A C 1
ATOM 511 O O . TRP A 1 66 ? -22.411 -40.075 44.598 1.00 40.50 66 TRP A O 1
ATOM 521 N N . VAL A 1 67 ? -23.397 -39.678 42.619 1.00 41.09 67 VAL A N 1
ATOM 522 C CA . VAL A 1 67 ? -22.879 -38.310 42.430 1.00 41.09 67 VAL A CA 1
ATOM 523 C C . VAL A 1 67 ? -23.482 -37.340 43.448 1.00 41.09 67 VAL A C 1
ATOM 525 O O . VAL A 1 67 ? -22.744 -36.547 44.032 1.00 41.09 67 VAL A O 1
ATOM 528 N N . THR A 1 68 ? -24.781 -37.433 43.741 1.00 44.88 68 THR A N 1
ATOM 529 C CA . THR A 1 68 ? -25.437 -36.637 44.795 1.00 44.88 68 THR A CA 1
ATOM 530 C C . THR A 1 68 ? -24.946 -37.026 46.192 1.00 44.88 68 THR A C 1
ATOM 532 O O . THR A 1 68 ? -24.701 -36.146 47.017 1.00 44.88 68 THR A O 1
ATOM 535 N N . HIS A 1 69 ? -24.684 -38.312 46.457 1.00 42.03 69 HIS A N 1
ATOM 536 C CA . HIS A 1 69 ? -24.082 -38.764 47.716 1.00 42.03 69 HIS A CA 1
ATOM 537 C C . HIS A 1 69 ? -22.615 -38.314 47.878 1.00 42.03 69 HIS A C 1
ATOM 539 O O . HIS A 1 69 ? -22.234 -37.828 48.943 1.00 42.03 69 HIS A O 1
ATOM 545 N N . ARG A 1 70 ? -21.792 -38.401 46.821 1.00 43.94 70 ARG A N 1
ATOM 546 C CA . ARG A 1 70 ? -20.398 -37.910 46.804 1.00 43.94 70 ARG A CA 1
ATOM 547 C C . ARG A 1 70 ? -20.320 -36.384 46.910 1.00 43.94 70 ARG A C 1
ATOM 549 O O . ARG A 1 70 ? -19.440 -35.889 47.609 1.00 43.94 70 ARG A O 1
ATOM 556 N N . ARG A 1 71 ? -21.249 -35.644 46.291 1.00 45.22 71 ARG A N 1
ATOM 557 C CA . ARG A 1 71 ? -21.394 -34.187 46.473 1.00 45.22 71 ARG A CA 1
ATOM 558 C C . ARG A 1 71 ? -21.790 -33.834 47.905 1.00 45.22 71 ARG A C 1
ATOM 560 O O . ARG A 1 71 ? -21.153 -32.966 48.490 1.00 45.22 71 ARG A O 1
ATOM 567 N N . LYS A 1 72 ? -22.745 -34.556 48.508 1.00 44.69 72 LYS A N 1
ATOM 568 C CA . LYS A 1 72 ? -23.098 -34.403 49.933 1.00 44.69 72 LYS A CA 1
ATOM 569 C C . LYS A 1 72 ? -21.889 -34.649 50.847 1.00 44.69 72 LYS A C 1
ATOM 571 O O . LYS A 1 72 ? -21.649 -33.852 51.744 1.00 44.69 72 LYS A O 1
ATOM 576 N N . GLN A 1 73 ? -21.078 -35.679 50.587 1.00 44.06 73 GLN A N 1
ATOM 577 C CA . GLN A 1 73 ? -19.851 -35.929 51.359 1.00 44.06 73 GLN A CA 1
ATOM 578 C C . GLN A 1 73 ? -18.763 -34.866 51.144 1.00 44.06 73 GLN A C 1
ATOM 580 O O . GLN A 1 73 ? -18.093 -34.495 52.104 1.00 44.06 73 GLN A O 1
ATOM 585 N N . ALA A 1 74 ? -18.590 -34.353 49.923 1.00 42.97 74 ALA A N 1
ATOM 586 C CA . ALA A 1 74 ? -17.625 -33.291 49.636 1.00 42.97 74 ALA A CA 1
ATOM 587 C C . ALA A 1 74 ? -18.005 -31.972 50.329 1.00 42.97 74 ALA A C 1
ATOM 589 O O . ALA A 1 74 ? -17.142 -31.314 50.898 1.00 42.97 74 ALA A O 1
ATOM 590 N N . ILE A 1 75 ? -19.295 -31.626 50.352 1.00 47.34 75 ILE A N 1
ATOM 591 C CA . ILE A 1 75 ? -19.806 -30.422 51.022 1.00 47.34 75 ILE A CA 1
ATOM 592 C C . ILE A 1 75 ? -19.684 -30.556 52.546 1.00 47.34 75 ILE A C 1
ATOM 594 O O . ILE A 1 75 ? -19.165 -29.649 53.189 1.00 47.34 75 ILE A O 1
ATOM 598 N N . VAL A 1 76 ? -20.038 -31.714 53.119 1.00 47.28 76 VAL A N 1
ATOM 599 C CA . VAL A 1 76 ? -19.818 -31.996 54.551 1.00 47.28 76 VAL A CA 1
ATOM 600 C C . VAL A 1 76 ? -18.324 -31.967 54.897 1.00 47.28 76 VAL A C 1
ATOM 602 O O . VAL A 1 76 ? -17.950 -31.453 55.947 1.00 47.28 76 VAL A O 1
ATOM 605 N N . SER A 1 77 ? -17.446 -32.451 54.012 1.00 47.72 77 SER A N 1
ATOM 606 C CA . SER A 1 77 ? -15.991 -32.376 54.195 1.00 47.72 77 SER A CA 1
ATOM 607 C C . SER A 1 77 ? -15.466 -30.939 54.163 1.00 47.72 77 SER A C 1
ATOM 609 O O . SER A 1 77 ? -14.551 -30.629 54.921 1.00 47.72 77 SER A O 1
ATOM 611 N N . VAL A 1 78 ? -16.021 -30.068 53.315 1.00 45.56 78 VAL A N 1
ATOM 612 C CA . VAL A 1 78 ? -15.665 -28.641 53.256 1.00 45.56 78 VAL A CA 1
ATOM 613 C C . VAL A 1 78 ? -16.179 -27.908 54.495 1.00 45.56 78 VAL A C 1
ATOM 615 O O . VAL A 1 78 ? -15.431 -27.141 55.091 1.00 45.56 78 VAL A O 1
ATOM 618 N N . GLU A 1 79 ? -17.402 -28.201 54.943 1.00 49.34 79 GLU A N 1
ATOM 619 C CA . GLU A 1 79 ? -17.971 -27.637 56.172 1.00 49.34 79 GLU A CA 1
ATOM 620 C C . GLU A 1 79 ? -17.180 -28.081 57.417 1.00 49.34 79 GLU A C 1
ATOM 622 O O . GLU A 1 79 ? -16.934 -27.285 58.321 1.00 49.34 79 GLU A O 1
ATOM 627 N N . THR A 1 80 ? -16.714 -29.333 57.445 1.00 56.16 80 THR A N 1
ATOM 628 C CA . THR A 1 80 ? -15.883 -29.868 58.538 1.00 56.16 80 THR A CA 1
ATOM 629 C C . THR A 1 80 ? -14.482 -29.248 58.531 1.00 56.16 80 THR A C 1
ATOM 631 O O . THR A 1 80 ? -14.024 -28.784 59.571 1.00 56.16 80 THR A O 1
ATOM 634 N N . ALA A 1 81 ? -13.836 -29.141 57.364 1.00 50.09 81 ALA A N 1
ATOM 635 C CA . ALA A 1 81 ? -12.520 -28.508 57.229 1.00 50.09 81 ALA A CA 1
ATOM 636 C C . ALA A 1 81 ? -12.554 -27.000 57.542 1.00 50.09 81 ALA A C 1
ATOM 638 O O . ALA A 1 81 ? -11.610 -26.457 58.115 1.00 50.09 81 ALA A O 1
ATOM 639 N N . ALA A 1 82 ? -13.651 -26.316 57.201 1.00 50.78 82 ALA A N 1
ATOM 640 C CA . ALA A 1 82 ? -13.856 -24.915 57.550 1.00 50.78 82 ALA A CA 1
ATOM 641 C C . ALA A 1 82 ? -14.057 -24.731 59.065 1.00 50.78 82 ALA A C 1
ATOM 643 O O . ALA A 1 82 ? -13.460 -23.823 59.640 1.00 50.78 82 ALA A O 1
ATOM 644 N N . LYS A 1 83 ? -14.816 -25.621 59.726 1.00 59.94 83 LYS A N 1
ATOM 645 C CA . LYS A 1 83 ? -14.967 -25.640 61.195 1.00 59.94 83 LYS A CA 1
ATOM 646 C C . LYS A 1 83 ? -13.645 -25.926 61.913 1.00 59.94 83 LYS A C 1
ATOM 648 O O . LYS A 1 83 ? -13.348 -25.262 62.901 1.00 59.94 83 LYS A O 1
ATOM 653 N N . GLU A 1 84 ? -12.832 -26.852 61.403 1.00 61.91 84 GLU A N 1
ATOM 654 C CA . GLU A 1 84 ? -11.489 -27.129 61.934 1.00 61.91 84 GLU A CA 1
ATOM 655 C C . GLU A 1 84 ? -10.549 -25.925 61.776 1.00 61.91 84 GLU A C 1
ATOM 657 O O . GLU A 1 84 ? -9.838 -25.579 62.713 1.00 61.91 84 GLU A O 1
ATOM 662 N N . HIS A 1 85 ? -10.587 -25.222 60.639 1.00 54.41 85 HIS A N 1
ATOM 663 C CA . HIS A 1 85 ? -9.789 -24.008 60.434 1.00 54.41 85 HIS A CA 1
ATOM 664 C C . HIS A 1 85 ? -10.233 -22.848 61.345 1.00 54.41 85 HIS A C 1
ATOM 666 O O . HIS A 1 85 ? -9.393 -22.088 61.825 1.00 54.41 85 HIS A O 1
ATOM 672 N N . LEU A 1 86 ? -11.537 -22.712 61.611 1.00 54.97 86 LEU A N 1
ATOM 673 C CA . LEU A 1 86 ? -12.086 -21.743 62.571 1.00 54.97 86 LEU A CA 1
ATOM 674 C C . LEU A 1 86 ? -11.674 -22.076 64.014 1.00 54.97 86 LEU A C 1
ATOM 676 O O . LEU A 1 86 ? -11.343 -21.174 64.780 1.00 54.97 86 LEU A O 1
ATOM 680 N N . ALA A 1 87 ? -11.628 -23.364 64.367 1.00 65.31 87 ALA A N 1
ATOM 681 C CA . ALA A 1 87 ? -11.108 -23.825 65.653 1.00 65.31 87 ALA A CA 1
ATOM 682 C C . ALA A 1 87 ? -9.594 -23.567 65.791 1.00 65.31 87 ALA A C 1
ATOM 684 O O . ALA A 1 87 ? -9.152 -23.092 66.833 1.00 65.31 87 ALA A O 1
ATOM 685 N N . GLN A 1 88 ? -8.818 -23.795 64.726 1.00 61.09 88 GLN A N 1
ATOM 686 C CA . GLN A 1 88 ? -7.372 -23.549 64.686 1.00 61.09 88 GLN A CA 1
ATOM 687 C C . GLN A 1 88 ? -7.024 -22.051 64.778 1.00 61.09 88 GLN A C 1
ATOM 689 O O . GLN A 1 88 ? -6.060 -21.677 65.438 1.00 61.09 88 GLN A O 1
ATOM 694 N N . GLU A 1 89 ? -7.793 -21.172 64.124 1.00 54.22 89 GLU A N 1
ATOM 695 C CA . GLU A 1 89 ? -7.622 -19.715 64.253 1.00 54.22 89 GLU A CA 1
ATOM 696 C C . GLU A 1 89 ? -8.035 -19.214 65.645 1.00 54.22 89 GLU A C 1
ATOM 698 O O . GLU A 1 89 ? -7.339 -18.363 66.187 1.00 54.22 89 GLU A O 1
ATOM 703 N N . ARG A 1 90 ? -9.082 -19.777 66.271 1.00 61.06 90 ARG A N 1
ATOM 704 C CA . ARG A 1 90 ? -9.412 -19.484 67.681 1.00 61.06 90 ARG A CA 1
ATOM 705 C C . ARG A 1 90 ? -8.272 -19.873 68.632 1.00 61.06 90 ARG A C 1
ATOM 707 O O . ARG A 1 90 ? -7.931 -19.084 69.503 1.00 61.06 90 ARG A O 1
ATOM 714 N N . GLU A 1 91 ? -7.635 -21.025 68.415 1.00 65.56 91 GLU A N 1
ATOM 715 C CA . GLU A 1 91 ? -6.476 -21.478 69.203 1.00 65.56 91 GLU A CA 1
ATOM 716 C C . GLU A 1 91 ? -5.248 -20.559 69.018 1.00 65.56 91 GLU A C 1
ATOM 718 O O . GLU A 1 91 ? -4.591 -20.192 69.987 1.00 65.56 91 GLU A O 1
ATOM 723 N N . ASN A 1 92 ? -4.979 -20.097 67.790 1.00 56.44 92 ASN A N 1
ATOM 724 C CA . ASN A 1 92 ? -3.899 -19.136 67.513 1.00 56.44 92 ASN A CA 1
ATOM 725 C C . ASN A 1 92 ? -4.153 -17.741 68.118 1.00 56.44 92 ASN A C 1
ATOM 727 O O . ASN A 1 92 ? -3.210 -16.975 68.315 1.00 56.44 92 ASN A O 1
ATOM 731 N N . ILE A 1 93 ? -5.417 -17.394 68.365 1.00 53.88 93 ILE A N 1
ATOM 732 C CA . ILE A 1 93 ? -5.838 -16.106 68.921 1.00 53.88 93 ILE A CA 1
ATOM 733 C C . ILE A 1 93 ? -5.771 -16.103 70.452 1.00 53.88 93 ILE A C 1
ATOM 735 O O . ILE A 1 93 ? -5.394 -15.076 71.018 1.00 53.88 93 ILE A O 1
ATOM 739 N N . ASP A 1 94 ? -6.027 -17.233 71.118 1.00 53.16 94 ASP A N 1
ATOM 740 C CA . ASP A 1 94 ? -5.747 -17.391 72.556 1.00 53.16 94 ASP A CA 1
ATOM 741 C C . ASP A 1 94 ? -4.247 -17.163 72.859 1.00 53.16 94 ASP A C 1
ATOM 743 O O . ASP A 1 94 ? -3.898 -16.466 73.814 1.00 53.16 94 ASP A O 1
ATOM 747 N N . ASP A 1 95 ? -3.360 -17.611 71.963 1.00 54.22 95 ASP A N 1
ATOM 748 C CA . ASP A 1 95 ? -1.905 -17.376 72.016 1.00 54.22 95 ASP A CA 1
ATOM 749 C C . ASP A 1 95 ? -1.492 -15.892 71.828 1.00 54.22 95 ASP A C 1
ATOM 751 O O . ASP A 1 95 ? -0.415 -15.473 72.276 1.00 54.22 95 ASP A O 1
ATOM 755 N N . ASP A 1 96 ? -2.314 -15.085 71.146 1.00 45.50 96 ASP A N 1
ATOM 756 C CA . ASP A 1 96 ? -2.094 -13.646 70.921 1.00 45.50 96 ASP A CA 1
ATOM 757 C C . ASP A 1 96 ? -2.792 -12.766 71.985 1.00 45.50 96 ASP A C 1
ATOM 759 O O . ASP A 1 96 ? -2.307 -11.669 72.296 1.00 45.50 96 ASP A O 1
ATOM 763 N N . LEU A 1 97 ? -3.866 -13.258 72.617 1.00 51.66 97 LEU A N 1
ATOM 764 C CA . LEU A 1 97 ? -4.500 -12.658 73.799 1.00 51.66 97 LEU A CA 1
ATOM 765 C C . LEU A 1 97 ? -3.555 -12.669 75.012 1.00 51.66 97 LEU A C 1
ATOM 767 O O . LEU A 1 97 ? -3.452 -11.654 75.707 1.00 51.66 97 LEU A O 1
ATOM 771 N N . ASP A 1 98 ? -2.753 -13.727 75.176 1.00 53.03 98 ASP A N 1
ATOM 772 C CA . ASP A 1 98 ? -1.675 -13.805 76.178 1.00 53.03 98 ASP A CA 1
ATOM 773 C C . ASP A 1 98 ? -0.541 -12.777 75.948 1.00 53.03 98 ASP A C 1
ATOM 775 O O . ASP A 1 98 ? 0.252 -12.493 76.852 1.00 53.03 98 ASP A O 1
ATOM 779 N N . ARG A 1 99 ? -0.467 -12.157 74.757 1.00 51.69 99 ARG A N 1
ATOM 780 C CA . ARG A 1 99 ? 0.523 -11.117 74.399 1.00 51.69 99 ARG A CA 1
ATOM 781 C C . ARG A 1 99 ? -0.022 -9.684 74.444 1.00 51.69 99 ARG A C 1
ATOM 783 O O . ARG A 1 99 ? 0.718 -8.751 74.130 1.00 51.69 99 ARG A O 1
ATOM 790 N N . GLY A 1 100 ? -1.271 -9.487 74.875 1.00 46.53 100 GLY A N 1
ATOM 791 C CA . GLY A 1 100 ? -1.835 -8.161 75.158 1.00 46.53 100 GLY A CA 1
ATOM 792 C C . GLY A 1 100 ? -2.372 -7.385 73.948 1.00 46.53 100 GLY A C 1
ATOM 793 O O . GLY A 1 100 ? -2.418 -6.158 73.999 1.00 46.53 100 GLY A O 1
ATOM 794 N N . ALA A 1 101 ? -2.795 -8.062 72.874 1.00 48.78 101 ALA A N 1
ATOM 795 C CA . ALA A 1 101 ? -3.390 -7.439 71.681 1.00 48.78 101 ALA A CA 1
ATOM 796 C C . ALA A 1 101 ? -4.905 -7.723 71.544 1.00 48.78 101 ALA A C 1
ATOM 798 O O . ALA A 1 101 ? -5.374 -8.135 70.484 1.00 48.78 101 ALA A O 1
ATOM 799 N N . ALA A 1 102 ? -5.674 -7.507 72.617 1.00 48.94 102 ALA A N 1
ATOM 800 C CA . ALA A 1 102 ? -7.057 -7.982 72.734 1.00 48.94 102 ALA A CA 1
ATOM 801 C C . ALA A 1 102 ? -8.046 -7.378 71.712 1.00 48.94 102 ALA A C 1
ATOM 803 O O . ALA A 1 102 ? -8.817 -8.123 71.123 1.00 48.94 102 ALA A O 1
ATOM 804 N N . GLU A 1 103 ? -8.009 -6.069 71.439 1.00 50.97 103 GLU A N 1
ATOM 805 C CA . GLU A 1 103 ? -9.026 -5.409 70.588 1.00 50.97 103 GLU A CA 1
ATOM 806 C C . GLU A 1 103 ? -8.892 -5.718 69.085 1.00 50.97 103 GLU A C 1
ATOM 808 O O . GLU A 1 103 ? -9.882 -5.731 68.359 1.00 50.97 103 GLU A O 1
ATOM 813 N N . SER A 1 104 ? -7.679 -6.005 68.601 1.00 51.69 104 SER A N 1
ATOM 814 C CA . SER A 1 104 ? -7.439 -6.341 67.185 1.00 51.69 104 SER A CA 1
ATOM 815 C C . SER A 1 104 ? -7.829 -7.788 66.859 1.00 51.69 104 SER A C 1
ATOM 817 O O . SER A 1 104 ? -8.167 -8.113 65.720 1.00 51.69 104 SER A O 1
ATOM 819 N N . ALA A 1 105 ? -7.803 -8.664 67.866 1.00 51.62 105 ALA A N 1
ATOM 820 C CA . ALA A 1 105 ? -8.136 -10.071 67.720 1.00 51.62 105 ALA A CA 1
ATOM 821 C C . ALA A 1 105 ? -9.653 -10.308 67.640 1.00 51.62 105 ALA A C 1
ATOM 823 O O . ALA A 1 105 ? -10.100 -11.034 66.755 1.00 51.62 105 ALA A O 1
ATOM 824 N N . THR A 1 106 ? -10.458 -9.647 68.479 1.00 52.47 106 THR A N 1
ATOM 825 C CA . THR A 1 106 ? -11.926 -9.806 68.504 1.00 52.47 106 THR A CA 1
ATOM 826 C C . THR A 1 106 ? -12.596 -9.320 67.220 1.00 52.47 106 THR A C 1
ATOM 828 O O . THR A 1 106 ? -13.372 -10.063 66.625 1.00 52.47 106 THR A O 1
ATOM 831 N N . VAL A 1 107 ? -12.218 -8.138 66.716 1.00 58.81 107 VAL A N 1
ATOM 832 C CA . VAL A 1 107 ? -12.743 -7.594 65.443 1.00 58.81 107 VAL A CA 1
ATOM 833 C C . VAL A 1 107 ? -12.426 -8.524 64.264 1.00 58.81 107 VAL A C 1
ATOM 835 O O . VAL A 1 107 ? -13.197 -8.661 63.313 1.00 58.81 107 VAL A O 1
ATOM 838 N N . ARG A 1 108 ? -11.281 -9.209 64.329 1.00 52.66 108 ARG A N 1
ATOM 839 C CA . ARG A 1 108 ? -10.839 -10.141 63.293 1.00 52.66 108 ARG A CA 1
ATOM 840 C C . ARG A 1 108 ? -11.592 -11.476 63.347 1.00 52.66 108 ARG A C 1
ATOM 842 O O . ARG A 1 108 ? -11.830 -12.050 62.287 1.00 52.66 108 ARG A O 1
ATOM 849 N N . VAL A 1 109 ? -12.012 -11.931 64.533 1.00 53.66 109 VAL A N 1
ATOM 850 C CA . VAL A 1 109 ? -12.895 -13.102 64.709 1.00 53.66 109 VAL A CA 1
ATOM 851 C C . VAL A 1 109 ? -14.304 -12.805 64.203 1.00 53.66 109 VAL A C 1
ATOM 853 O O . VAL A 1 109 ? -14.832 -13.598 63.431 1.00 53.66 109 VAL A O 1
ATOM 856 N N . GLU A 1 110 ? -14.876 -11.650 64.547 1.00 58.19 110 GLU A N 1
ATOM 857 C CA . GLU A 1 110 ? -16.225 -11.263 64.102 1.00 58.19 110 GLU A CA 1
ATOM 858 C C . GLU A 1 110 ? -16.304 -11.109 62.576 1.00 58.19 110 GLU A C 1
ATOM 860 O O . GLU A 1 110 ? -17.233 -11.611 61.941 1.00 58.19 110 GLU A O 1
ATOM 865 N N . SER A 1 111 ? -15.281 -10.507 61.957 1.00 53.41 111 SER A N 1
ATOM 866 C CA . SER A 1 111 ? -15.179 -10.408 60.495 1.00 53.41 111 SER A CA 1
ATOM 867 C C . SER A 1 111 ? -15.059 -11.784 59.823 1.00 53.41 111 SER A C 1
ATOM 869 O O . SER A 1 111 ? -15.683 -12.029 58.786 1.00 53.41 111 SER A O 1
ATOM 871 N N . LEU A 1 112 ? -14.298 -12.712 60.414 1.00 49.62 112 LEU A N 1
ATOM 872 C CA . LEU A 1 112 ? -14.167 -14.081 59.907 1.00 49.62 112 LEU A CA 1
ATOM 873 C C . LEU A 1 112 ? -15.454 -14.897 60.090 1.00 49.62 112 LEU A C 1
ATOM 875 O O . LEU A 1 112 ? -15.800 -15.662 59.193 1.00 49.62 112 LEU A O 1
ATOM 879 N N . GLU A 1 113 ? -16.189 -14.712 61.188 1.00 54.47 113 GLU A N 1
ATOM 880 C CA . GLU A 1 113 ? -17.484 -15.360 61.428 1.00 54.47 113 GLU A CA 1
ATOM 881 C C . GLU A 1 113 ? -18.578 -14.834 60.491 1.00 54.47 113 GLU A C 1
ATOM 883 O O . GLU A 1 113 ? -19.336 -15.637 59.948 1.00 54.47 113 GLU A O 1
ATOM 888 N N . GLN A 1 114 ? -18.616 -13.527 60.210 1.00 55.34 114 GLN A N 1
ATOM 889 C CA . GLN A 1 114 ? -19.515 -12.956 59.197 1.00 55.34 114 GLN A CA 1
ATOM 890 C C . GLN A 1 114 ? -19.192 -13.474 57.793 1.00 55.34 114 GLN A C 1
ATOM 892 O O . GLN A 1 114 ? -20.090 -13.882 57.055 1.00 55.34 114 GLN A O 1
ATOM 897 N N . THR A 1 115 ? -17.905 -13.526 57.438 1.00 50.38 115 THR A N 1
ATOM 898 C CA . THR A 1 115 ? -17.467 -14.076 56.146 1.00 50.38 115 THR A CA 1
ATOM 899 C C . THR A 1 115 ? -17.804 -15.568 56.043 1.00 50.38 115 THR A C 1
ATOM 901 O O . THR A 1 115 ? -18.224 -16.038 54.989 1.00 50.38 115 THR A O 1
ATOM 904 N N . TYR A 1 116 ? -17.675 -16.317 57.143 1.00 54.12 116 TYR A N 1
ATOM 905 C CA . TYR A 1 116 ? -18.032 -17.733 57.222 1.00 54.12 116 TYR A CA 1
ATOM 906 C C . TYR A 1 116 ? -19.542 -17.966 57.088 1.00 54.12 116 TYR A C 1
ATOM 908 O O . TYR A 1 116 ? -19.946 -18.840 56.326 1.00 54.12 116 TYR A O 1
ATOM 916 N N . GLN A 1 117 ? -20.381 -17.183 57.772 1.00 52.16 117 GLN A N 1
ATOM 917 C CA . GLN A 1 117 ? -21.839 -17.297 57.649 1.00 52.16 117 GLN A CA 1
ATOM 918 C C . GLN A 1 117 ? -22.326 -16.929 56.247 1.00 52.16 117 GLN A C 1
ATOM 920 O O . GLN A 1 117 ? -23.179 -17.626 55.703 1.00 52.16 117 GLN A O 1
ATOM 925 N N . SER A 1 118 ? -21.728 -15.907 55.628 1.00 50.84 118 SER A N 1
ATOM 926 C CA . SER A 1 118 ? -21.985 -15.565 54.225 1.00 50.84 118 SER A CA 1
ATOM 927 C C . SER A 1 118 ? -21.660 -16.741 53.295 1.00 50.84 118 SER A C 1
ATOM 929 O O . SER A 1 118 ? -22.519 -17.183 52.536 1.00 50.84 118 SER A O 1
ATOM 931 N N . LEU A 1 119 ? -20.480 -17.355 53.450 1.00 45.56 119 LEU A N 1
ATOM 932 C CA . LEU A 1 119 ? -20.065 -18.502 52.637 1.00 45.56 119 LEU A CA 1
ATOM 933 C C . LEU A 1 119 ? -20.950 -19.745 52.861 1.00 45.56 119 LEU A C 1
ATOM 935 O O . LEU A 1 119 ? -21.233 -20.488 51.926 1.00 45.56 119 LEU A O 1
ATOM 939 N N . VAL A 1 120 ? -21.394 -19.994 54.098 1.00 48.16 120 VAL A N 1
ATOM 940 C CA . VAL A 1 120 ? -22.308 -21.102 54.430 1.00 48.16 120 VAL A CA 1
ATOM 941 C C . VAL A 1 120 ? -23.690 -20.874 53.819 1.00 48.16 120 VAL A C 1
ATOM 943 O O . VAL A 1 120 ? -24.290 -21.824 53.312 1.00 48.16 120 VAL A O 1
ATOM 946 N N . ASN A 1 121 ? -24.184 -19.638 53.830 1.00 50.53 121 ASN A N 1
ATOM 947 C CA . ASN A 1 121 ? -25.457 -19.277 53.214 1.00 50.53 121 ASN A CA 1
ATOM 948 C C . ASN A 1 121 ? -25.382 -19.344 51.685 1.00 50.53 121 ASN A C 1
ATOM 950 O O . ASN A 1 121 ? -26.300 -19.870 51.065 1.00 50.53 121 ASN A O 1
ATOM 954 N N . GLU A 1 122 ? -24.263 -18.937 51.086 1.00 46.72 122 GLU A N 1
ATOM 955 C CA . GLU A 1 122 ? -24.007 -19.049 49.646 1.00 46.72 122 GLU A CA 1
ATOM 956 C C . GLU A 1 122 ? -23.895 -20.516 49.192 1.00 46.72 122 GLU A C 1
ATOM 958 O O . GLU A 1 122 ? -24.474 -20.920 48.188 1.00 46.72 122 GLU A O 1
ATOM 963 N N . VAL A 1 123 ? -23.241 -21.377 49.978 1.00 45.97 123 VAL A N 1
ATOM 964 C CA . VAL A 1 123 ? -23.193 -22.826 49.702 1.00 45.97 123 VAL A CA 1
ATOM 965 C C . VAL A 1 123 ? -24.570 -23.485 49.884 1.00 45.97 123 VAL A C 1
ATOM 967 O O . VAL A 1 123 ? -24.900 -24.437 49.171 1.00 45.97 123 VAL A O 1
ATOM 970 N N . ARG A 1 124 ? -25.398 -22.996 50.817 1.00 48.00 124 ARG A N 1
ATOM 971 C CA . ARG A 1 124 ? -26.787 -23.455 50.998 1.00 48.00 124 ARG A CA 1
ATOM 972 C C . ARG A 1 124 ? -27.705 -22.981 49.869 1.00 48.00 124 ARG A C 1
ATOM 974 O O . ARG A 1 124 ? -28.535 -23.773 49.426 1.00 48.00 124 ARG A O 1
ATOM 981 N N . SER A 1 125 ? -27.536 -21.758 49.371 1.00 48.41 125 SER A N 1
ATOM 982 C CA . SER A 1 125 ? -28.314 -21.231 48.245 1.00 48.41 125 SER A CA 1
ATOM 983 C C . SER A 1 125 ? -27.928 -21.908 46.927 1.00 48.41 125 SER A C 1
ATOM 985 O O . SER A 1 125 ? -28.807 -22.321 46.177 1.00 48.41 125 SER A O 1
ATOM 987 N N . GLU A 1 126 ? -26.638 -22.161 46.686 1.00 45.25 126 GLU A N 1
ATOM 988 C CA . GLU A 1 126 ? -26.152 -22.981 45.565 1.00 45.25 126 GLU A CA 1
ATOM 989 C C . GLU A 1 126 ? -26.681 -24.423 45.629 1.00 45.25 126 GLU A C 1
ATOM 991 O O . GLU A 1 126 ? -27.021 -25.013 44.601 1.00 45.25 126 GLU A O 1
ATOM 996 N N . ARG A 1 127 ? -26.810 -25.000 46.834 1.00 48.59 127 ARG A N 1
ATOM 997 C CA . ARG A 1 127 ? -27.437 -26.317 47.027 1.00 48.59 127 ARG A CA 1
ATOM 998 C C . ARG A 1 127 ? -28.911 -26.306 46.616 1.00 48.59 127 ARG A C 1
ATOM 1000 O O . ARG A 1 127 ? -29.320 -27.215 45.898 1.00 48.59 127 ARG A O 1
ATOM 1007 N N . LEU A 1 128 ? -29.676 -25.301 47.042 1.00 46.78 128 LEU A N 1
ATOM 1008 C CA . LEU A 1 128 ? -31.092 -25.160 46.687 1.00 46.78 128 LEU A CA 1
ATOM 1009 C C . LEU A 1 128 ? -31.272 -24.891 45.184 1.00 46.78 128 LEU A C 1
ATOM 1011 O O . LEU A 1 128 ? -32.092 -25.551 44.556 1.00 46.78 128 LEU A O 1
ATOM 1015 N N . ARG A 1 129 ? -30.429 -24.044 44.570 1.00 47.53 129 ARG A N 1
ATOM 1016 C CA . ARG A 1 129 ? -30.392 -23.830 43.107 1.00 47.53 129 ARG A CA 1
ATOM 1017 C C . ARG A 1 129 ? -30.121 -25.120 42.339 1.00 47.53 129 ARG A C 1
ATOM 1019 O O . ARG A 1 129 ? -30.750 -25.387 41.318 1.00 47.53 129 ARG A O 1
ATOM 1026 N N . ALA A 1 130 ? -29.170 -25.926 42.809 1.00 46.19 130 ALA A N 1
ATOM 1027 C CA . ALA A 1 130 ? -28.822 -27.187 42.167 1.00 46.19 130 ALA A CA 1
ATOM 1028 C C . ALA A 1 130 ? -29.921 -28.253 42.327 1.00 46.19 130 ALA A C 1
ATOM 1030 O O . ALA A 1 130 ? -30.124 -29.042 41.405 1.00 46.19 130 ALA A O 1
ATOM 1031 N N . GLU A 1 131 ? -30.619 -28.279 43.468 1.00 46.19 131 GLU A N 1
ATOM 1032 C CA . GLU A 1 131 ? -31.769 -29.158 43.712 1.00 46.19 131 GLU A CA 1
ATOM 1033 C C . GLU A 1 131 ? -32.970 -28.718 42.843 1.00 46.19 131 GLU A C 1
ATOM 1035 O O . GLU A 1 131 ? -33.461 -29.532 42.061 1.00 46.19 131 GLU A O 1
ATOM 1040 N N . ALA A 1 132 ? -33.344 -27.432 42.826 1.00 45.75 132 ALA A N 1
ATOM 1041 C CA . ALA A 1 132 ? -34.428 -26.888 41.993 1.00 45.75 132 ALA A CA 1
ATOM 1042 C C . ALA A 1 132 ? -34.193 -27.106 40.486 1.00 45.75 132 ALA A C 1
ATOM 1044 O O . ALA A 1 132 ? -35.044 -27.651 39.783 1.00 45.75 132 ALA A O 1
ATOM 1045 N N . LYS A 1 133 ? -32.985 -26.807 39.989 1.00 46.91 133 LYS A N 1
ATOM 1046 C CA . LYS A 1 133 ? -32.619 -27.036 38.581 1.00 46.91 133 LYS A CA 1
ATOM 1047 C C . LYS A 1 133 ? -32.606 -28.522 38.214 1.00 46.91 133 LYS A C 1
ATOM 1049 O O . LYS A 1 133 ? -32.900 -28.881 37.077 1.00 46.91 133 LYS A O 1
ATOM 1054 N N . SER A 1 134 ? -32.289 -29.400 39.169 1.00 46.59 134 SER A N 1
ATOM 1055 C CA . SER A 1 134 ? -32.397 -30.850 38.983 1.00 46.59 134 SER A CA 1
ATOM 1056 C C . SER A 1 134 ? -33.852 -31.321 38.917 1.00 46.59 134 SER A C 1
ATOM 1058 O O . SER A 1 134 ? -34.127 -32.281 38.198 1.00 46.59 134 SER A O 1
ATOM 1060 N N . HIS A 1 135 ? -34.767 -30.681 39.650 1.00 46.47 135 HIS A N 1
ATOM 1061 C CA . HIS A 1 135 ? -36.198 -30.984 39.605 1.00 46.47 135 HIS A CA 1
ATOM 1062 C C . HIS A 1 135 ? -36.843 -30.490 38.305 1.00 46.47 135 HIS A C 1
ATOM 1064 O O . HIS A 1 135 ? -37.558 -31.261 37.674 1.00 46.47 135 HIS A O 1
ATOM 1070 N N . LEU A 1 136 ? -36.498 -29.288 37.835 1.00 46.25 136 LEU A N 1
ATOM 1071 C CA . LEU A 1 136 ? -36.954 -28.748 36.547 1.00 46.25 136 LEU A CA 1
ATOM 1072 C C . LEU A 1 136 ? -36.553 -29.632 35.359 1.00 46.25 136 LEU A C 1
ATOM 1074 O O . LEU A 1 136 ? -37.384 -29.958 34.517 1.00 46.25 136 LEU A O 1
ATOM 1078 N N . VAL A 1 137 ? -35.301 -30.102 35.326 1.00 48.84 137 VAL A N 1
ATOM 1079 C CA . VAL A 1 137 ? -34.838 -31.031 34.279 1.00 48.84 137 VAL A CA 1
ATOM 1080 C C . VAL A 1 137 ? -35.579 -32.371 34.354 1.00 48.84 137 VAL A C 1
ATOM 1082 O O . VAL A 1 137 ? -35.917 -32.938 33.321 1.00 48.84 137 VAL A O 1
ATOM 1085 N N . ALA A 1 138 ? -35.880 -32.874 35.556 1.00 46.91 138 ALA A N 1
ATOM 1086 C CA . ALA A 1 138 ? -36.662 -34.101 35.711 1.00 46.91 138 ALA A CA 1
ATOM 1087 C C . ALA A 1 138 ? -38.122 -33.931 35.249 1.00 46.91 138 ALA A C 1
ATOM 1089 O O . ALA A 1 138 ? -38.682 -34.860 34.668 1.00 46.91 138 ALA A O 1
ATOM 1090 N N . ILE A 1 139 ? -38.721 -32.758 35.473 1.00 46.72 139 ILE A N 1
ATOM 1091 C CA . ILE A 1 139 ? -40.078 -32.417 35.024 1.00 46.72 139 ILE A CA 1
ATOM 1092 C C . ILE A 1 139 ? -40.127 -32.277 33.494 1.00 46.72 139 ILE A C 1
ATOM 1094 O O . ILE A 1 139 ? -41.026 -32.836 32.871 1.00 46.72 139 ILE A O 1
ATOM 1098 N N . ASP A 1 140 ? -39.137 -31.637 32.865 1.00 48.53 140 ASP A N 1
ATOM 1099 C CA . ASP A 1 140 ? -39.077 -31.474 31.401 1.00 48.53 140 ASP A CA 1
ATOM 1100 C C . ASP A 1 140 ? -38.791 -32.806 30.670 1.00 48.53 140 ASP A C 1
ATOM 1102 O O . ASP A 1 140 ? -39.359 -33.113 29.618 1.00 48.53 140 ASP A O 1
ATOM 1106 N N . GLU A 1 141 ? -37.988 -33.688 31.274 1.00 47.19 141 GLU A N 1
ATOM 1107 C CA . GLU A 1 141 ? -37.768 -35.047 30.766 1.00 47.19 141 GLU A CA 1
ATOM 1108 C C . GLU A 1 141 ? -39.038 -35.918 30.908 1.00 47.19 141 GLU A C 1
ATOM 1110 O O . GLU A 1 141 ? -39.361 -36.700 30.007 1.00 47.19 141 GLU A O 1
ATOM 1115 N N . LEU A 1 142 ? -39.806 -35.751 31.998 1.00 47.06 142 LEU A N 1
ATOM 1116 C CA . LEU A 1 142 ? -41.125 -36.375 32.174 1.00 47.06 142 LEU A CA 1
ATOM 1117 C C . LEU A 1 142 ? -42.137 -35.844 31.151 1.00 47.06 142 LEU A C 1
ATOM 1119 O O . LEU A 1 142 ? -42.843 -36.645 30.537 1.00 47.06 142 LEU A O 1
ATOM 1123 N N . ARG A 1 143 ? -42.156 -34.529 30.896 1.00 47.25 143 ARG A N 1
ATOM 1124 C CA . ARG A 1 143 ? -42.964 -33.883 29.849 1.00 47.25 143 ARG A CA 1
ATOM 1125 C C . ARG A 1 143 ? -42.683 -34.503 28.485 1.00 47.25 143 ARG A C 1
ATOM 1127 O O . ARG A 1 143 ? -43.599 -34.967 27.812 1.00 47.25 143 ARG A O 1
ATOM 1134 N N . THR A 1 144 ? -41.404 -34.628 28.139 1.00 51.34 144 THR A N 1
ATOM 1135 C CA . THR A 1 144 ? -40.956 -35.186 26.859 1.00 51.34 144 THR A CA 1
ATOM 1136 C C . THR A 1 144 ? -41.323 -36.669 26.714 1.00 51.34 144 THR A C 1
ATOM 1138 O O . THR A 1 144 ? -41.670 -37.127 25.625 1.00 51.34 144 THR A O 1
ATOM 1141 N N . GLN A 1 145 ? -41.286 -37.462 27.790 1.00 47.41 145 GLN A N 1
ATOM 1142 C CA . GLN A 1 145 ? -41.693 -38.874 27.737 1.00 47.41 145 GLN A CA 1
ATOM 1143 C C . GLN A 1 145 ? -43.218 -39.063 27.694 1.00 47.41 145 GLN A C 1
ATOM 1145 O O . GLN A 1 145 ? -43.690 -40.001 27.049 1.00 47.41 145 GLN A O 1
ATOM 1150 N N . VAL A 1 146 ? -43.983 -38.168 28.323 1.00 45.00 146 VAL A N 1
ATOM 1151 C CA . VAL A 1 146 ? -45.454 -38.213 28.376 1.00 45.00 146 VAL A CA 1
ATOM 1152 C C . VAL A 1 146 ? -46.094 -37.658 27.096 1.00 45.00 146 VAL A C 1
ATOM 1154 O O . VAL A 1 146 ? -47.055 -38.246 26.602 1.00 45.00 146 VAL A O 1
ATOM 1157 N N . GLU A 1 147 ? -45.526 -36.618 26.476 1.00 48.44 147 GLU A N 1
ATOM 1158 C CA . GLU A 1 147 ? -45.947 -36.125 25.149 1.00 48.44 147 GLU A CA 1
ATOM 1159 C C . GLU A 1 147 ? -45.799 -37.194 24.051 1.00 48.44 147 GLU A C 1
ATOM 1161 O O . GLU A 1 147 ? -46.551 -37.216 23.076 1.00 48.44 147 GLU A O 1
ATOM 1166 N N . ASN A 1 148 ? -44.886 -38.149 24.244 1.00 47.38 148 ASN A N 1
ATOM 1167 C CA . ASN A 1 148 ? -44.687 -39.287 23.349 1.00 47.38 148 ASN A CA 1
ATOM 1168 C C . ASN A 1 148 ? -45.676 -40.457 23.585 1.00 47.38 148 ASN A C 1
ATOM 1170 O O . ASN A 1 148 ? -45.655 -41.432 22.829 1.00 47.38 148 ASN A O 1
ATOM 1174 N N . GLY A 1 149 ? -46.566 -40.373 24.585 1.00 44.31 149 GLY A N 1
ATOM 1175 C CA . GLY A 1 149 ? -47.551 -41.399 24.953 1.00 44.31 149 GLY A CA 1
ATOM 1176 C C . GLY A 1 149 ? -48.988 -40.865 25.017 1.00 44.31 149 GLY A C 1
ATOM 1177 O O . GLY A 1 149 ? -49.563 -40.719 26.090 1.00 44.31 149 GLY A O 1
ATOM 1178 N N . ALA A 1 150 ? -49.599 -40.580 23.865 1.00 46.38 150 ALA A N 1
ATOM 1179 C CA . ALA A 1 150 ? -50.932 -39.974 23.794 1.00 46.38 150 ALA A CA 1
ATOM 1180 C C . ALA A 1 150 ? -52.086 -40.975 24.041 1.00 46.38 150 ALA A C 1
ATOM 1182 O O . ALA A 1 150 ? -52.440 -41.737 23.139 1.00 46.38 150 ALA A O 1
ATOM 1183 N N . ALA A 1 151 ? -52.696 -40.923 25.237 1.00 46.06 151 ALA A N 1
ATOM 1184 C CA . ALA A 1 151 ? -54.106 -41.291 25.498 1.00 46.06 151 ALA A CA 1
ATOM 1185 C C . ALA A 1 151 ? -54.618 -40.903 26.910 1.00 46.06 151 ALA A C 1
ATOM 1187 O O . ALA A 1 151 ? -55.826 -40.791 27.089 1.00 46.06 151 ALA A O 1
ATOM 1188 N N . GLU A 1 152 ? -53.747 -40.671 27.900 1.00 49.91 152 GLU A N 1
ATOM 1189 C CA . GLU A 1 152 ? -54.142 -40.415 29.308 1.00 49.91 152 GLU A CA 1
ATOM 1190 C C . GLU A 1 152 ? -53.879 -38.966 29.780 1.00 49.91 152 GLU A C 1
ATOM 1192 O O . GLU A 1 152 ? -53.803 -38.694 30.977 1.00 49.91 152 GLU A O 1
ATOM 1197 N N . TRP A 1 153 ? -53.741 -38.014 28.850 1.00 51.41 153 TRP A N 1
ATOM 1198 C CA . TRP A 1 153 ? -53.279 -36.652 29.157 1.00 51.41 153 TRP A CA 1
ATOM 1199 C C . TRP A 1 153 ? -54.342 -35.759 29.828 1.00 51.41 153 TRP A C 1
ATOM 1201 O O . TRP A 1 153 ? -53.996 -34.938 30.670 1.00 51.41 153 TRP A O 1
ATOM 1211 N N . GLU A 1 154 ? -55.639 -35.953 29.550 1.00 53.22 154 GLU A N 1
ATOM 1212 C CA . GLU A 1 154 ? -56.703 -35.112 30.141 1.00 53.22 154 GLU A CA 1
ATOM 1213 C C . GLU A 1 154 ? -56.863 -35.301 31.661 1.00 53.22 154 GLU A C 1
ATOM 1215 O O . GLU A 1 154 ? -57.244 -34.362 32.350 1.00 53.22 154 GLU A O 1
ATOM 1220 N N . THR A 1 155 ? -56.534 -36.479 32.205 1.00 53.22 155 THR A N 1
ATOM 1221 C CA . THR A 1 155 ? -56.654 -36.751 33.652 1.00 53.22 155 THR A CA 1
ATOM 1222 C C . THR A 1 155 ? -55.427 -36.301 34.447 1.00 53.22 155 THR A C 1
ATOM 1224 O O . THR A 1 155 ? -55.550 -35.952 35.616 1.00 53.22 155 THR A O 1
ATOM 1227 N N . LEU A 1 156 ? -54.240 -36.317 33.828 1.00 49.84 156 LEU A N 1
ATOM 1228 C CA . LEU A 1 156 ? -52.983 -35.903 34.465 1.00 49.84 156 LEU A CA 1
ATOM 1229 C C . LEU A 1 156 ? -52.749 -34.393 34.352 1.00 49.84 156 LEU A C 1
ATOM 1231 O O . LEU A 1 156 ? -52.250 -33.798 35.301 1.00 49.84 156 LEU A O 1
ATOM 1235 N N . SER A 1 157 ? -53.176 -33.763 33.252 1.00 52.31 157 SER A N 1
ATOM 1236 C CA . SER A 1 157 ? -53.079 -32.309 33.064 1.00 52.31 157 SER A CA 1
ATOM 1237 C C . SER A 1 157 ? -53.772 -31.539 34.195 1.00 52.31 157 SER A C 1
ATOM 1239 O O . SER A 1 157 ? -53.161 -30.639 34.761 1.00 52.31 157 SER A O 1
ATOM 1241 N N . SER A 1 158 ? -54.959 -31.978 34.641 1.00 58.22 158 SER A N 1
ATOM 1242 C CA . SER A 1 158 ? -55.673 -31.339 35.760 1.00 58.22 158 SER A CA 1
ATOM 1243 C C . SER A 1 158 ? -54.988 -31.476 37.127 1.00 58.22 158 SER A C 1
ATOM 1245 O O . SER A 1 158 ? -55.369 -30.796 38.074 1.00 58.22 158 SER A O 1
ATOM 1247 N N . SER A 1 159 ? -54.021 -32.387 37.265 1.00 57.28 159 SER A N 1
ATOM 1248 C CA . SER A 1 159 ? -53.260 -32.590 38.507 1.00 57.28 159 SER A CA 1
ATOM 1249 C C . SER A 1 159 ? -51.858 -31.979 38.459 1.00 57.28 159 SER A C 1
ATOM 1251 O O . SER A 1 159 ? -51.243 -31.833 39.511 1.00 57.28 159 SER A O 1
ATOM 1253 N N . ILE A 1 160 ? -51.360 -31.625 37.269 1.00 53.62 160 ILE A N 1
ATOM 1254 C CA . ILE A 1 160 ? -50.052 -30.985 37.053 1.00 53.62 160 ILE A CA 1
ATOM 1255 C C . ILE A 1 160 ? -50.172 -29.456 37.113 1.00 53.62 160 ILE A C 1
ATOM 1257 O O . ILE A 1 160 ? -49.298 -28.810 37.682 1.00 53.62 160 ILE A O 1
ATOM 1261 N N . GLU A 1 161 ? -51.283 -28.894 36.629 1.00 62.34 161 GLU A N 1
ATOM 1262 C CA . GLU A 1 161 ? -51.563 -27.446 36.638 1.00 62.34 161 GLU A CA 1
ATOM 1263 C C . GLU A 1 161 ? -51.365 -26.785 38.028 1.00 62.34 161 GLU A C 1
ATOM 1265 O O . GLU A 1 161 ? -50.690 -25.761 38.105 1.00 62.34 161 GLU A O 1
ATOM 1270 N N . PRO A 1 162 ? -51.805 -27.388 39.158 1.00 64.38 162 PRO A N 1
ATOM 1271 C CA . PRO A 1 162 ? -51.577 -26.822 40.495 1.00 64.38 162 PRO A CA 1
ATOM 1272 C C . PRO A 1 162 ? -50.119 -26.889 40.978 1.00 64.38 162 PRO A C 1
ATOM 1274 O O . PRO A 1 162 ? -49.768 -26.245 41.965 1.00 64.38 162 PRO A O 1
ATOM 1277 N N . VAL A 1 163 ? -49.286 -27.730 40.359 1.00 56.84 163 VAL A N 1
ATOM 1278 C CA . VAL A 1 163 ? -47.852 -27.843 40.667 1.00 56.84 163 VAL A CA 1
ATOM 1279 C C . VAL A 1 163 ? -47.051 -26.847 39.845 1.00 56.84 163 VAL A C 1
ATOM 1281 O O . VAL A 1 163 ? -46.140 -26.248 40.400 1.00 56.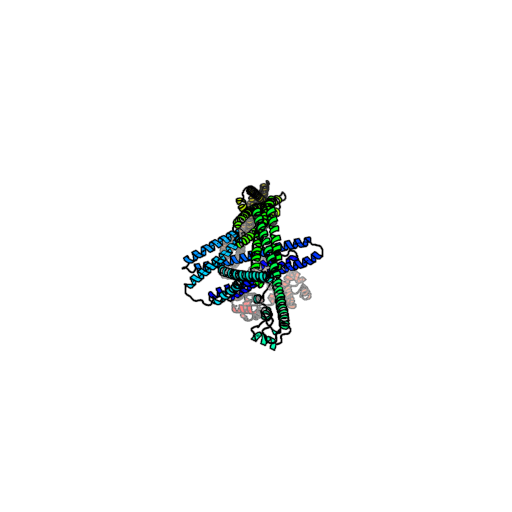84 163 VAL A O 1
ATOM 1284 N N . GLU A 1 164 ? -47.423 -26.612 38.586 1.00 55.50 164 GLU A N 1
ATOM 1285 C CA . GLU A 1 164 ? -46.848 -25.541 37.760 1.00 55.50 164 GLU A CA 1
ATOM 1286 C C . GLU A 1 164 ? -47.141 -24.164 38.371 1.00 55.50 164 GLU A C 1
ATOM 1288 O O . GLU A 1 164 ? -46.209 -23.413 38.628 1.00 55.50 164 GLU A O 1
ATOM 1293 N N . GLU A 1 165 ? -48.391 -23.892 38.766 1.00 67.06 165 GLU A N 1
ATOM 1294 C CA . GLU A 1 165 ? -48.772 -22.617 39.401 1.00 67.06 165 GLU A CA 1
ATOM 1295 C C . GLU A 1 165 ? -47.990 -22.347 40.701 1.00 67.06 165 GLU A C 1
ATOM 1297 O O . GLU A 1 165 ? -47.622 -21.213 41.003 1.00 67.06 165 GLU A O 1
ATOM 1302 N N . LYS A 1 166 ? -47.688 -23.397 41.475 1.00 66.44 166 LYS A N 1
ATOM 1303 C CA . LYS A 1 166 ? -46.869 -23.276 42.690 1.00 66.44 166 LYS A CA 1
ATOM 1304 C C . LYS A 1 166 ? -45.379 -23.146 42.402 1.00 66.44 166 LYS A C 1
ATOM 1306 O O . LYS A 1 166 ? -44.670 -22.570 43.219 1.00 66.44 166 LYS A O 1
ATOM 1311 N N . LEU A 1 167 ? -44.895 -23.721 41.305 1.00 52.28 167 LEU A N 1
ATOM 1312 C CA . LEU A 1 167 ? -43.498 -23.611 40.903 1.00 52.28 167 LEU A CA 1
ATOM 1313 C C . LEU A 1 167 ? -43.205 -22.198 40.402 1.00 52.28 167 LEU A C 1
ATOM 1315 O O . LEU A 1 167 ? -42.233 -21.602 40.853 1.00 52.28 167 LEU A O 1
ATOM 1319 N N . ASP A 1 168 ? -44.104 -21.649 39.587 1.00 61.91 168 ASP A N 1
ATOM 1320 C CA . ASP A 1 168 ? -44.038 -20.270 39.105 1.00 61.91 168 ASP A CA 1
ATOM 1321 C C . ASP A 1 168 ? -44.120 -19.290 40.286 1.00 61.91 168 ASP A C 1
ATOM 1323 O O . ASP A 1 168 ? -43.277 -18.412 40.420 1.00 61.91 168 ASP A O 1
ATOM 1327 N N . ALA A 1 169 ? -45.031 -19.516 41.243 1.00 66.06 169 ALA A N 1
ATOM 1328 C CA . ALA A 1 169 ? -45.094 -18.710 42.467 1.00 66.06 169 ALA A CA 1
ATOM 1329 C C . ALA A 1 169 ? -43.822 -18.813 43.335 1.00 66.06 169 ALA A C 1
ATOM 1331 O O . ALA A 1 169 ? -43.447 -17.852 44.005 1.00 66.06 169 ALA A O 1
ATOM 1332 N N . ALA A 1 170 ? -43.149 -19.970 43.351 1.00 54.00 170 ALA A N 1
ATOM 1333 C CA . ALA A 1 170 ? -41.878 -20.130 44.057 1.00 54.00 170 ALA A CA 1
ATOM 1334 C C . ALA A 1 170 ? -40.720 -19.428 43.333 1.00 54.00 170 ALA A C 1
ATOM 1336 O O . ALA A 1 170 ? -39.808 -18.948 44.005 1.00 54.00 170 ALA A O 1
ATOM 1337 N N . GLU A 1 171 ? -40.731 -19.393 41.996 1.00 49.12 171 GLU A N 1
ATOM 1338 C CA . GLU A 1 171 ? -39.768 -18.635 41.190 1.00 49.12 171 GLU A CA 1
ATOM 1339 C C . GLU A 1 171 ? -39.985 -17.128 41.341 1.00 49.12 171 GLU A C 1
ATOM 1341 O O . GLU A 1 171 ? -39.015 -16.424 41.606 1.00 49.12 171 GLU A O 1
ATOM 1346 N N . ASP A 1 172 ? -41.229 -16.651 41.319 1.00 58.59 172 ASP A N 1
ATOM 1347 C CA . ASP A 1 172 ? -41.568 -15.239 41.526 1.00 58.59 172 ASP A CA 1
ATOM 1348 C C . ASP A 1 172 ? -41.124 -14.741 42.917 1.00 58.59 172 ASP A C 1
ATOM 1350 O O . ASP A 1 172 ? -40.473 -13.702 43.041 1.00 58.59 172 ASP A O 1
ATOM 1354 N N . GLU A 1 173 ? -41.397 -15.506 43.984 1.00 63.53 173 GLU A N 1
ATOM 1355 C CA . GLU A 1 173 ? -40.930 -15.175 45.342 1.00 63.53 173 GLU A CA 1
ATOM 1356 C C . GLU A 1 173 ? -39.400 -15.282 45.477 1.00 63.53 173 GLU A C 1
ATOM 1358 O O . GLU A 1 173 ? -38.786 -14.590 46.291 1.00 63.53 173 GLU A O 1
ATOM 1363 N N . TYR A 1 174 ? -38.758 -16.137 44.678 1.00 43.94 174 TYR A N 1
ATOM 1364 C CA . TYR A 1 174 ? -37.303 -16.273 44.654 1.00 43.94 174 TYR A CA 1
ATOM 1365 C C . TYR A 1 174 ? -36.619 -15.118 43.910 1.00 43.94 174 TYR A C 1
ATOM 1367 O O . TYR A 1 174 ? -35.598 -14.618 44.386 1.00 43.94 174 TYR A O 1
ATOM 1375 N N . GLU A 1 175 ? -37.168 -14.675 42.776 1.00 49.44 175 GLU A N 1
ATOM 1376 C CA . GLU A 1 175 ? -36.714 -13.478 42.056 1.00 49.44 175 GLU A CA 1
ATOM 1377 C C . GLU A 1 175 ? -36.923 -12.207 42.889 1.00 49.44 175 GLU A C 1
ATOM 1379 O O . GLU A 1 175 ? -36.120 -11.279 42.804 1.00 49.44 175 GLU A O 1
ATOM 1384 N N . ALA A 1 176 ? -37.925 -12.206 43.770 1.00 54.28 176 ALA A N 1
ATOM 1385 C CA . ALA A 1 176 ? -38.155 -11.160 44.763 1.00 54.28 176 ALA A CA 1
ATOM 1386 C C . ALA A 1 176 ? -37.255 -11.255 46.021 1.00 54.28 176 ALA A C 1
ATOM 1388 O O . ALA A 1 176 ? -37.454 -10.495 46.965 1.00 54.28 176 ALA A O 1
ATOM 1389 N N . GLU A 1 177 ? -36.280 -12.176 46.063 1.00 56.53 177 GLU A N 1
ATOM 1390 C CA . GLU A 1 177 ? -35.382 -12.441 47.206 1.00 56.53 177 GLU A CA 1
ATOM 1391 C C . GLU A 1 177 ? -36.086 -12.869 48.521 1.00 56.53 177 GLU A C 1
ATOM 1393 O O . GLU A 1 177 ? -35.466 -12.911 49.589 1.00 56.53 177 GLU A O 1
ATOM 1398 N N . ASN A 1 178 ? -37.353 -13.298 48.466 1.00 56.09 178 ASN A N 1
ATOM 1399 C CA . ASN A 1 178 ? -38.120 -13.799 49.613 1.00 56.09 178 ASN A CA 1
ATOM 1400 C C . ASN A 1 178 ? -37.853 -15.290 49.867 1.00 56.09 178 ASN A C 1
ATOM 1402 O O . ASN A 1 178 ? -38.721 -16.158 49.733 1.00 56.09 178 ASN A O 1
ATOM 1406 N N . PHE A 1 179 ? -36.622 -15.610 50.267 1.00 44.44 179 PHE A N 1
ATOM 1407 C CA . PHE A 1 179 ? -36.143 -16.994 50.339 1.00 44.44 179 PHE A CA 1
ATOM 1408 C C . PHE A 1 179 ? -36.929 -17.902 51.294 1.00 44.44 179 PHE A C 1
ATOM 1410 O O . PHE A 1 179 ? -37.076 -19.083 50.992 1.00 44.44 179 PHE A O 1
ATOM 1417 N N . ASP A 1 180 ? -37.451 -17.389 52.412 1.00 49.59 180 ASP A N 1
ATOM 1418 C CA . ASP A 1 180 ? -38.270 -18.183 53.341 1.00 49.59 180 ASP A CA 1
ATOM 1419 C C . ASP A 1 180 ? -39.662 -18.492 52.762 1.00 49.59 180 ASP A C 1
ATOM 1421 O O . ASP A 1 180 ? -40.176 -19.594 52.961 1.00 49.59 180 ASP A O 1
ATOM 1425 N N . SER A 1 181 ? -40.230 -17.560 51.985 1.00 55.22 181 SER A N 1
ATOM 1426 C CA . SER A 1 181 ? -41.506 -17.729 51.276 1.00 55.22 181 SER A CA 1
ATOM 1427 C C . SER A 1 181 ? -41.357 -18.748 50.148 1.00 55.22 181 SER A C 1
ATOM 1429 O O . SER A 1 181 ? -42.082 -19.743 50.104 1.00 55.22 181 SER A O 1
ATOM 1431 N N . ALA A 1 182 ? -40.317 -18.595 49.322 1.00 45.34 182 ALA A N 1
ATOM 1432 C CA . ALA A 1 182 ? -39.963 -19.573 48.301 1.00 45.34 182 ALA A CA 1
ATOM 1433 C C . ALA A 1 182 ? -39.731 -20.964 48.920 1.00 45.34 182 ALA A C 1
ATOM 1435 O O . ALA A 1 182 ? -40.252 -21.956 48.415 1.00 45.34 182 ALA A O 1
ATOM 1436 N N . LEU A 1 183 ? -39.009 -21.062 50.047 1.00 47.94 183 LEU A N 1
ATOM 1437 C CA . LEU A 1 183 ? -38.752 -22.331 50.741 1.00 47.94 183 LEU A CA 1
ATOM 1438 C C . LEU A 1 183 ? -40.041 -22.993 51.255 1.00 47.94 183 LEU A C 1
ATOM 1440 O O . LEU A 1 183 ? -40.160 -24.219 51.206 1.00 47.94 183 LEU A O 1
ATOM 1444 N N . GLU A 1 184 ? -41.003 -22.211 51.738 1.00 64.19 184 GLU A N 1
ATOM 1445 C CA . GLU A 1 184 ? -42.296 -22.727 52.187 1.00 64.19 184 GLU A CA 1
ATOM 1446 C C . GLU A 1 184 ? -43.154 -23.188 51.002 1.00 64.19 184 GLU A C 1
ATOM 1448 O O . GLU A 1 184 ? -43.718 -24.284 51.044 1.00 64.19 184 GLU A O 1
ATOM 1453 N N . ILE A 1 185 ? -43.162 -22.443 49.890 1.00 61.69 185 ILE A N 1
ATOM 1454 C CA . ILE A 1 185 ? -43.821 -22.874 48.650 1.00 61.69 185 ILE A CA 1
ATOM 1455 C C . ILE A 1 185 ? -43.177 -24.172 48.139 1.00 61.69 185 ILE A C 1
ATOM 1457 O O . ILE A 1 185 ? -43.900 -25.126 47.842 1.00 61.69 185 ILE A O 1
ATOM 1461 N N . TYR A 1 186 ? -41.843 -24.284 48.171 1.00 54.06 186 TYR A N 1
ATOM 1462 C CA . TYR A 1 186 ? -41.112 -25.513 47.844 1.00 54.06 186 TYR A CA 1
ATOM 1463 C C . TYR A 1 186 ? -41.474 -26.699 48.755 1.00 54.06 186 TYR A C 1
ATOM 1465 O O . TYR A 1 186 ? -41.610 -27.822 48.268 1.00 54.06 186 TYR A O 1
ATOM 1473 N N . ARG A 1 187 ? -41.709 -26.484 50.056 1.00 59.88 187 ARG A N 1
ATOM 1474 C CA . ARG A 1 187 ? -42.216 -27.540 50.958 1.00 59.88 187 ARG A CA 1
ATOM 1475 C C . ARG A 1 187 ? -43.635 -27.973 50.595 1.00 59.88 187 ARG A C 1
ATOM 1477 O O . ARG A 1 187 ? -43.954 -29.159 50.661 1.00 59.88 187 ARG A O 1
ATOM 1484 N N . THR A 1 188 ? -44.495 -27.044 50.174 1.00 66.25 188 THR A N 1
ATOM 1485 C CA . THR A 1 188 ? -45.845 -27.407 49.707 1.00 66.25 188 THR A CA 1
ATOM 1486 C C . THR A 1 188 ? -45.838 -28.098 48.341 1.00 66.25 188 THR A C 1
ATOM 1488 O O . THR A 1 188 ? -46.709 -28.929 48.077 1.00 66.25 188 THR A O 1
ATOM 1491 N N . LEU A 1 189 ? -44.850 -27.796 47.494 1.00 56.81 189 LEU A N 1
ATOM 1492 C CA . LEU A 1 189 ? -44.566 -28.511 46.249 1.00 56.81 189 LEU A CA 1
ATOM 1493 C C . LEU A 1 189 ? -44.131 -29.951 46.524 1.00 56.81 189 LEU A C 1
ATOM 1495 O O . LEU A 1 189 ? -44.591 -30.852 45.834 1.00 56.81 189 LEU A O 1
ATOM 1499 N N . GLU A 1 190 ? -43.322 -30.193 47.559 1.00 52.62 190 GLU A N 1
ATOM 1500 C CA . GLU A 1 190 ? -42.898 -31.542 47.961 1.00 52.62 190 GLU A CA 1
ATOM 1501 C C . GLU A 1 190 ? -44.106 -32.435 48.309 1.00 52.62 190 GLU A C 1
ATOM 1503 O O . GLU A 1 190 ? -44.210 -33.556 47.810 1.00 52.62 190 GLU A O 1
ATOM 1508 N N . SER A 1 191 ? -45.091 -31.893 49.039 1.00 61.19 191 SER A N 1
ATOM 1509 C CA . SER A 1 191 ? -46.367 -32.575 49.321 1.00 61.19 191 SER A CA 1
ATOM 1510 C C . SER A 1 191 ? -47.219 -32.791 48.063 1.00 61.19 191 SER A C 1
ATOM 1512 O O . SER A 1 191 ? -47.808 -33.856 47.895 1.00 61.19 191 SER A O 1
ATOM 1514 N N . ALA A 1 192 ? -47.286 -31.808 47.158 1.00 55.84 192 ALA A N 1
ATOM 1515 C CA . ALA A 1 192 ? -48.058 -31.930 45.918 1.00 55.84 192 ALA A CA 1
ATOM 1516 C C . ALA A 1 192 ? -47.430 -32.941 44.935 1.00 55.84 192 ALA A C 1
ATOM 1518 O O . ALA A 1 192 ? -48.139 -33.644 44.214 1.00 55.84 192 ALA A O 1
ATOM 1519 N N . ILE A 1 193 ? -46.100 -33.064 44.942 1.00 51.41 193 ILE A N 1
ATOM 1520 C CA . ILE A 1 193 ? -45.342 -34.063 44.178 1.00 51.41 193 ILE A CA 1
ATOM 1521 C C . ILE A 1 193 ? -45.509 -35.468 44.788 1.00 51.41 193 ILE A C 1
ATOM 1523 O O . ILE A 1 193 ? -45.594 -36.447 44.038 1.00 51.41 193 ILE A O 1
ATOM 1527 N N . GLU A 1 194 ? -45.611 -35.598 46.117 1.00 56.41 194 GLU A N 1
ATOM 1528 C CA . GLU A 1 194 ? -45.994 -36.857 46.782 1.00 56.41 194 GLU A CA 1
ATOM 1529 C C . GLU A 1 194 ? -47.425 -37.285 46.424 1.00 56.41 194 GLU A C 1
ATOM 1531 O O . GLU A 1 194 ? -47.661 -38.464 46.130 1.00 56.41 194 GLU A O 1
ATOM 1536 N N . ASP A 1 195 ? -48.364 -36.341 46.351 1.00 56.22 195 ASP A N 1
ATOM 1537 C CA . ASP A 1 195 ? -49.741 -36.595 45.920 1.00 56.22 195 ASP A CA 1
ATOM 1538 C C . ASP A 1 195 ? -49.810 -36.993 44.434 1.00 56.22 195 ASP A C 1
ATOM 1540 O O . ASP A 1 195 ? -50.491 -37.962 44.084 1.00 56.22 195 ASP A O 1
ATOM 1544 N N . LEU A 1 196 ? -49.034 -36.339 43.559 1.00 50.47 196 LEU A N 1
ATOM 1545 C CA . LEU A 1 196 ? -48.884 -36.713 42.144 1.00 50.47 196 LEU A CA 1
ATOM 1546 C C . LEU A 1 196 ? -48.235 -38.089 41.965 1.00 50.47 196 LEU A C 1
ATOM 1548 O O . LEU A 1 196 ? -48.693 -38.866 41.124 1.00 50.47 196 LEU A O 1
ATOM 1552 N N . SER A 1 197 ? -47.213 -38.428 42.761 1.00 50.34 197 SER A N 1
ATOM 1553 C CA . SER A 1 197 ? -46.607 -39.772 42.792 1.00 50.34 197 SER A CA 1
ATOM 1554 C C . SER A 1 197 ? -47.611 -40.832 43.248 1.00 50.34 197 SER A C 1
ATOM 1556 O O . SER A 1 197 ? -47.656 -41.936 42.704 1.00 50.34 197 SER A O 1
ATOM 1558 N N . SER A 1 198 ? -48.465 -40.497 44.214 1.00 53.78 198 SER A N 1
ATOM 1559 C CA . SER A 1 198 ? -49.529 -41.373 44.716 1.00 53.78 198 SER A CA 1
ATOM 1560 C C . SER A 1 198 ? -50.656 -41.562 43.685 1.00 53.78 198 SER A C 1
ATOM 1562 O O . SER A 1 198 ? -51.167 -42.675 43.508 1.00 53.78 198 SER A O 1
ATOM 1564 N N . ALA A 1 199 ? -51.001 -40.505 42.942 1.00 50.56 199 ALA A N 1
ATOM 1565 C CA . ALA A 1 199 ? -51.962 -40.524 41.838 1.00 50.56 199 ALA A CA 1
ATOM 1566 C C . ALA A 1 199 ? -51.441 -41.312 40.618 1.00 50.56 199 ALA A C 1
ATOM 1568 O O . ALA A 1 199 ? -52.170 -42.102 40.017 1.00 50.56 199 ALA A O 1
ATOM 1569 N N . THR A 1 200 ? -50.151 -41.187 40.285 1.00 44.91 200 THR A N 1
ATOM 1570 C CA . THR A 1 200 ? -49.517 -41.988 39.220 1.00 44.91 200 THR A CA 1
ATOM 1571 C C . THR A 1 200 ? -49.347 -43.456 39.616 1.00 44.91 200 THR A C 1
ATOM 1573 O O . THR A 1 200 ? -49.541 -44.332 38.770 1.00 44.91 200 THR A O 1
ATOM 1576 N N . LEU A 1 201 ? -49.077 -43.765 40.891 1.00 43.88 201 LEU A N 1
ATOM 1577 C CA . LEU A 1 201 ? -49.071 -45.138 41.427 1.00 43.88 201 LEU A CA 1
ATOM 1578 C C . LEU A 1 201 ? -50.459 -45.800 41.373 1.00 43.88 201 LEU A C 1
ATOM 1580 O O . LEU A 1 201 ? -50.576 -46.995 41.093 1.00 43.88 201 LEU A O 1
ATOM 1584 N N . THR A 1 202 ? -51.529 -45.034 41.595 1.00 48.44 202 THR A N 1
ATOM 1585 C CA . THR A 1 202 ? -52.904 -45.541 41.471 1.00 48.44 202 THR A CA 1
ATOM 1586 C C . THR A 1 202 ? -53.331 -45.697 40.009 1.00 48.44 202 THR A C 1
ATOM 1588 O O . THR A 1 202 ? -53.921 -46.728 39.675 1.00 48.44 202 THR A O 1
ATOM 1591 N N . ALA A 1 203 ? -52.940 -44.788 39.109 1.00 45.00 203 ALA A N 1
ATOM 1592 C CA . ALA A 1 203 ? -53.168 -44.926 37.666 1.00 45.00 203 ALA A CA 1
ATOM 1593 C C . ALA A 1 203 ? -52.432 -46.144 37.063 1.00 45.00 203 ALA A C 1
ATOM 1595 O O . ALA A 1 203 ? -53.037 -46.947 36.348 1.00 45.00 203 ALA A O 1
ATOM 1596 N N . THR A 1 204 ? -51.168 -46.373 37.438 1.00 41.75 204 THR A N 1
ATOM 1597 C CA . THR A 1 204 ? -50.360 -47.522 36.970 1.00 41.75 204 THR A CA 1
ATOM 1598 C C . THR A 1 204 ? -50.784 -48.872 37.560 1.00 41.75 204 THR A C 1
ATOM 1600 O O . THR A 1 204 ? -50.535 -49.910 36.952 1.00 41.75 204 THR A O 1
ATOM 1603 N N . SER A 1 205 ? -51.509 -48.897 38.684 1.00 43.22 205 SER A N 1
ATOM 1604 C CA . SER A 1 205 ? -52.125 -50.131 39.202 1.00 43.22 205 SER A CA 1
ATOM 1605 C C . SER A 1 205 ? -53.316 -50.629 38.360 1.00 43.22 205 SER A C 1
ATOM 1607 O O . SER A 1 205 ? -53.677 -51.807 38.433 1.00 43.22 205 SER A O 1
ATOM 1609 N N . SER A 1 206 ? -53.903 -49.760 37.525 1.00 40.78 206 SER A N 1
ATOM 1610 C CA . SER A 1 206 ? -55.029 -50.092 36.639 1.00 40.78 206 SER A CA 1
ATOM 1611 C C . SER A 1 206 ? -54.596 -50.611 35.257 1.00 40.78 206 SER A C 1
ATOM 1613 O O . SER A 1 206 ? -55.325 -51.383 34.628 1.00 40.78 206 SER A O 1
ATOM 1615 N N . SER A 1 207 ? -53.375 -50.290 34.815 1.00 41.47 207 SER A N 1
ATOM 1616 C CA . SER A 1 207 ? -52.767 -50.807 33.586 1.00 41.47 207 SER A CA 1
ATOM 1617 C C . SER A 1 207 ? -51.916 -52.040 33.902 1.00 41.47 207 SER A C 1
ATOM 1619 O O . SER A 1 207 ? -50.692 -52.011 33.951 1.00 41.47 207 SER A O 1
ATOM 1621 N N . GLY A 1 208 ? -52.594 -53.161 34.163 1.00 39.38 208 GLY A N 1
ATOM 1622 C CA . GLY A 1 208 ? -51.972 -54.418 34.577 1.00 39.38 208 GLY A CA 1
ATOM 1623 C C . GLY A 1 208 ? -50.803 -54.861 33.689 1.00 39.38 208 GLY A C 1
ATOM 1624 O O . GLY A 1 208 ? -51.008 -55.512 32.669 1.00 39.38 208 GLY A O 1
ATOM 1625 N N . ASN A 1 209 ? -49.575 -54.572 34.122 1.00 35.56 209 ASN A N 1
ATOM 1626 C CA . ASN A 1 209 ? -48.362 -55.246 33.683 1.00 35.56 209 ASN A CA 1
ATOM 1627 C C . ASN A 1 209 ? -47.314 -55.251 34.802 1.00 35.56 209 ASN A C 1
ATOM 1629 O O . ASN A 1 209 ? -46.982 -54.241 35.412 1.00 35.56 209 ASN A O 1
ATOM 1633 N N . ALA A 1 210 ? -46.837 -56.458 35.092 1.00 40.38 210 ALA A N 1
ATOM 1634 C CA . ALA A 1 210 ? -46.073 -56.821 36.271 1.00 40.38 210 ALA A CA 1
ATOM 1635 C C . ALA A 1 210 ? -44.621 -56.314 36.250 1.00 40.38 210 ALA A C 1
ATOM 1637 O O . ALA A 1 210 ? -43.861 -56.664 35.350 1.00 40.38 210 ALA A O 1
ATOM 1638 N N . LEU A 1 211 ? -44.210 -55.624 37.319 1.00 31.62 211 LEU A N 1
ATOM 1639 C CA . LEU A 1 211 ? -42.807 -55.422 37.709 1.00 31.62 211 LEU A CA 1
ATOM 1640 C C . LEU A 1 211 ? -42.659 -55.483 39.245 1.00 31.62 211 LEU A C 1
ATOM 1642 O O . LEU A 1 211 ? -42.271 -54.531 39.913 1.00 31.62 211 LEU A O 1
ATOM 1646 N N . ALA A 1 212 ? -42.950 -56.651 39.819 1.00 36.06 212 ALA A N 1
ATOM 1647 C CA . ALA A 1 212 ? -42.509 -57.016 41.166 1.00 36.06 212 ALA A CA 1
ATOM 1648 C C . ALA A 1 212 ? -41.075 -57.571 41.056 1.00 36.06 212 ALA A C 1
ATOM 1650 O O . ALA A 1 212 ? -40.911 -58.748 40.722 1.00 36.06 212 ALA A O 1
ATOM 1651 N N . PRO A 1 213 ? -40.024 -56.730 41.191 1.00 39.34 213 PRO A N 1
ATOM 1652 C CA . PRO A 1 213 ? -39.321 -56.633 42.474 1.00 39.34 213 PRO A CA 1
ATOM 1653 C C . PRO A 1 213 ? -38.582 -55.283 42.687 1.00 39.34 213 PRO A C 1
ATOM 1655 O O . PRO A 1 213 ? -37.376 -55.272 42.930 1.00 39.34 213 PRO A O 1
ATOM 1658 N N . VAL A 1 214 ? -39.275 -54.141 42.616 1.00 36.25 214 VAL A N 1
ATOM 1659 C CA . VAL A 1 214 ? -38.726 -52.827 43.052 1.00 36.25 214 VAL A CA 1
ATOM 1660 C C . VAL A 1 214 ? -39.310 -52.378 44.406 1.00 36.25 214 VAL A C 1
ATOM 1662 O O . VAL A 1 214 ? -38.691 -51.604 45.134 1.00 36.25 214 VAL A O 1
ATOM 1665 N N . GLU A 1 215 ? -40.414 -52.990 44.841 1.00 34.91 215 GLU A N 1
ATOM 1666 C CA . GLU A 1 215 ? -41.079 -52.713 46.126 1.00 34.91 215 GLU A CA 1
ATOM 1667 C C . GLU A 1 215 ? -40.267 -53.111 47.376 1.00 34.91 215 GLU A C 1
ATOM 1669 O O . GLU A 1 215 ? -40.547 -52.638 48.476 1.00 34.91 215 GLU A O 1
ATOM 1674 N N . ALA A 1 216 ? -39.238 -53.957 47.256 1.00 34.88 216 ALA A N 1
ATOM 1675 C CA . ALA A 1 216 ? -38.546 -54.511 48.427 1.00 34.88 216 ALA A CA 1
ATOM 1676 C C . ALA A 1 216 ? -37.337 -53.689 48.920 1.00 34.88 216 ALA A C 1
ATOM 1678 O O . ALA A 1 216 ? -36.898 -53.887 50.056 1.00 34.88 216 ALA A O 1
ATOM 1679 N N . VAL A 1 217 ? -36.793 -52.772 48.108 1.00 34.75 217 VAL A N 1
ATOM 1680 C CA . VAL A 1 217 ? -35.548 -52.045 48.443 1.00 34.75 217 VAL A CA 1
ATOM 1681 C C . VAL A 1 217 ? -35.794 -50.565 48.764 1.00 34.75 217 VAL A C 1
ATOM 1683 O O . VAL A 1 217 ? -35.158 -50.052 49.683 1.00 34.75 217 VAL A O 1
ATOM 1686 N N . SER A 1 218 ? -36.781 -49.901 48.149 1.00 35.66 218 SER A N 1
ATOM 1687 C CA . SER A 1 218 ? -37.179 -48.533 48.537 1.00 35.66 218 SER A CA 1
ATOM 1688 C C . SER A 1 218 ? -37.996 -48.523 49.837 1.00 35.66 218 SER A C 1
ATOM 1690 O O . SER A 1 218 ? -37.723 -47.740 50.745 1.00 35.66 218 SER A O 1
ATOM 1692 N N . SER A 1 219 ? -38.913 -49.481 50.002 1.00 35.09 219 SER A N 1
ATOM 1693 C CA . SER A 1 219 ? -39.807 -49.571 51.163 1.00 35.09 219 SER A CA 1
ATOM 1694 C C . SER A 1 219 ? -39.080 -49.840 52.490 1.00 35.09 219 SER A C 1
ATOM 1696 O O . SER A 1 219 ? -39.538 -49.418 53.548 1.00 35.09 219 SER A O 1
ATOM 1698 N N . LYS A 1 220 ? -37.921 -50.515 52.466 1.00 31.02 220 LYS A N 1
ATOM 1699 C CA . LYS A 1 220 ? -37.171 -50.873 53.684 1.00 31.02 220 LYS A CA 1
ATOM 1700 C C . LYS A 1 220 ? -36.189 -49.787 54.132 1.00 31.02 220 LYS A C 1
ATOM 1702 O O . LYS A 1 220 ? -35.942 -49.654 55.329 1.00 31.02 220 LYS A O 1
ATOM 1707 N N . TYR A 1 221 ? -35.655 -49.005 53.192 1.00 34.00 221 TYR A N 1
ATOM 1708 C CA . TYR A 1 221 ? -34.735 -47.905 53.494 1.00 34.00 221 TYR A CA 1
ATOM 1709 C C . TYR A 1 221 ? -35.496 -46.658 53.969 1.00 34.00 221 TYR A C 1
ATOM 1711 O O . TYR A 1 221 ? -35.101 -46.045 54.958 1.00 34.00 221 TYR A O 1
ATOM 1719 N N . TRP A 1 222 ? -36.653 -46.372 53.360 1.00 34.66 222 TRP A N 1
ATOM 1720 C CA . TRP A 1 222 ? -37.543 -45.292 53.790 1.00 34.66 222 TRP A CA 1
ATOM 1721 C C . TRP A 1 222 ? -38.287 -45.619 55.096 1.00 34.66 222 TRP A C 1
ATOM 1723 O O . TRP A 1 222 ? -38.350 -44.761 55.971 1.00 34.66 222 TRP A O 1
ATOM 1733 N N . ARG A 1 223 ? -38.731 -46.871 55.329 1.00 30.95 223 ARG A N 1
ATOM 1734 C CA . ARG A 1 223 ? -39.346 -47.252 56.622 1.00 30.95 223 ARG A CA 1
ATOM 1735 C C . ARG A 1 223 ? -38.393 -47.207 57.812 1.00 30.95 223 ARG A C 1
ATOM 1737 O O . ARG A 1 223 ? -38.838 -46.816 58.877 1.00 30.95 223 ARG A O 1
ATOM 1744 N N . ASN A 1 224 ? -37.115 -47.572 57.677 1.00 31.14 224 ASN A N 1
ATOM 1745 C CA . ASN A 1 224 ? -36.186 -47.529 58.819 1.00 31.14 224 ASN A CA 1
ATOM 1746 C C . ASN A 1 224 ? -35.718 -46.102 59.155 1.00 31.14 224 ASN A C 1
ATOM 1748 O O . ASN A 1 224 ? -35.467 -45.801 60.324 1.00 31.14 224 ASN A O 1
ATOM 1752 N N . TYR A 1 225 ? -35.643 -45.218 58.155 1.00 32.94 225 TYR A N 1
ATOM 1753 C CA . TYR A 1 225 ? -35.341 -43.801 58.365 1.00 32.94 225 TYR A CA 1
ATOM 1754 C C . TYR A 1 225 ? -36.537 -43.075 59.010 1.00 32.94 225 TYR A C 1
ATOM 1756 O O . TYR A 1 225 ? -36.356 -42.344 59.981 1.00 32.94 225 TYR A O 1
ATOM 1764 N N . PHE A 1 226 ? -37.769 -43.393 58.586 1.00 34.12 226 PHE A N 1
ATOM 1765 C CA . PHE A 1 226 ? -38.992 -42.847 59.183 1.00 34.12 226 PHE A CA 1
ATOM 1766 C C . PHE A 1 226 ? -39.413 -43.505 60.507 1.00 34.12 226 PHE A C 1
ATOM 1768 O O . PHE A 1 226 ? -39.902 -42.798 61.376 1.00 34.12 226 PHE A O 1
ATOM 1775 N N . GLN A 1 227 ? -39.186 -44.804 60.750 1.00 29.45 227 GLN A N 1
ATOM 1776 C CA . GLN A 1 227 ? -39.485 -45.423 62.057 1.00 29.45 227 GLN A CA 1
ATOM 1777 C C . GLN A 1 227 ? -38.563 -44.908 63.164 1.00 29.45 227 GLN A C 1
ATOM 1779 O O . GLN A 1 227 ? -39.005 -44.786 64.301 1.00 29.45 227 GLN A O 1
ATOM 1784 N N . THR A 1 228 ? -37.318 -44.539 62.860 1.00 29.95 228 THR A N 1
ATOM 1785 C CA . THR A 1 228 ? -36.428 -43.941 63.871 1.00 29.95 228 THR A CA 1
ATOM 1786 C C . THR A 1 228 ? -36.795 -42.473 64.145 1.00 29.95 228 THR A C 1
ATOM 1788 O O . THR A 1 228 ? -36.659 -42.018 65.276 1.00 29.95 228 THR A O 1
ATOM 1791 N N . ALA A 1 229 ? -37.355 -41.766 63.154 1.00 29.80 229 ALA A N 1
ATOM 1792 C CA . ALA A 1 229 ? -37.867 -40.400 63.307 1.00 29.80 229 ALA A CA 1
ATOM 1793 C C . ALA A 1 229 ? -39.282 -40.332 63.932 1.00 29.80 229 ALA A C 1
ATOM 1795 O O . ALA A 1 229 ? -39.598 -39.371 64.625 1.00 29.80 229 ALA A O 1
ATOM 1796 N N . LEU A 1 230 ? -40.111 -41.373 63.776 1.00 28.97 230 LEU A N 1
ATOM 1797 C CA . LEU A 1 230 ? -41.470 -41.450 64.339 1.00 28.97 230 LEU A CA 1
ATOM 1798 C C . LEU A 1 230 ? -41.547 -42.102 65.730 1.00 28.97 230 LEU A C 1
ATOM 1800 O O . LEU A 1 230 ? -42.544 -41.917 66.420 1.00 28.97 230 LEU A O 1
ATOM 1804 N N . THR A 1 231 ? -40.499 -42.790 66.203 1.00 28.36 231 THR A N 1
ATOM 1805 C CA . THR A 1 231 ? -40.469 -43.347 67.579 1.00 28.36 231 THR A CA 1
ATOM 1806 C C . THR A 1 231 ? -40.066 -42.305 68.641 1.00 28.36 231 THR A C 1
ATOM 1808 O O . THR A 1 231 ? -40.108 -42.595 69.831 1.00 28.36 231 THR A O 1
ATOM 1811 N N . VAL A 1 232 ? -39.723 -41.072 68.244 1.00 28.78 232 VAL A N 1
ATOM 1812 C CA . VAL A 1 232 ? -39.440 -39.954 69.174 1.00 28.78 232 VAL A CA 1
ATOM 1813 C C . VAL A 1 232 ? -40.499 -38.838 69.083 1.00 28.78 232 VAL A C 1
ATOM 1815 O O . VAL A 1 232 ? -40.462 -37.898 69.866 1.00 28.78 232 VAL A O 1
ATOM 1818 N N . GLY A 1 233 ? -41.484 -38.941 68.180 1.00 31.02 233 GLY A N 1
ATOM 1819 C CA . GLY A 1 233 ? -42.314 -37.788 67.815 1.00 31.02 233 GLY A CA 1
ATOM 1820 C C . GLY A 1 233 ? -43.797 -37.805 68.184 1.00 31.02 233 GLY A C 1
ATOM 1821 O O . GLY A 1 233 ? -44.320 -36.737 68.468 1.00 31.02 233 GLY A O 1
ATOM 1822 N N . TYR A 1 234 ? -44.518 -38.934 68.141 1.00 28.05 234 TYR A N 1
ATOM 1823 C CA . TYR A 1 234 ? -45.991 -38.845 68.101 1.00 28.05 234 TYR A CA 1
ATOM 1824 C C . TYR A 1 234 ? -46.715 -40.104 68.621 1.00 28.05 234 TYR A C 1
ATOM 1826 O O . TYR A 1 234 ? -47.247 -40.907 67.859 1.00 28.05 234 TYR A O 1
ATOM 1834 N N . ILE A 1 235 ? -46.767 -40.267 69.947 1.00 25.20 235 ILE A N 1
ATOM 1835 C CA . ILE A 1 235 ? -47.866 -40.965 70.640 1.00 25.20 235 ILE A CA 1
ATOM 1836 C C . ILE A 1 235 ? -48.263 -40.101 71.836 1.00 25.20 235 ILE A C 1
ATOM 1838 O O . ILE A 1 235 ? -47.540 -40.071 72.825 1.00 25.20 235 ILE A O 1
ATOM 1842 N N . GLN A 1 236 ? -49.400 -39.418 71.688 1.00 27.05 236 GLN A N 1
ATOM 1843 C CA . GLN A 1 236 ? -50.318 -38.805 72.666 1.00 27.05 236 GLN A CA 1
ATOM 1844 C C . GLN A 1 236 ? -50.897 -37.586 71.932 1.00 27.05 236 GLN A C 1
ATOM 1846 O O . GLN A 1 236 ? -50.166 -36.675 71.578 1.00 27.05 236 GLN A O 1
ATOM 1851 N N . ILE A 1 237 ? -52.167 -37.556 71.533 1.00 28.27 237 ILE A N 1
ATOM 1852 C CA . ILE A 1 237 ? -53.322 -37.336 72.410 1.00 28.27 237 ILE A CA 1
ATOM 1853 C C . ILE A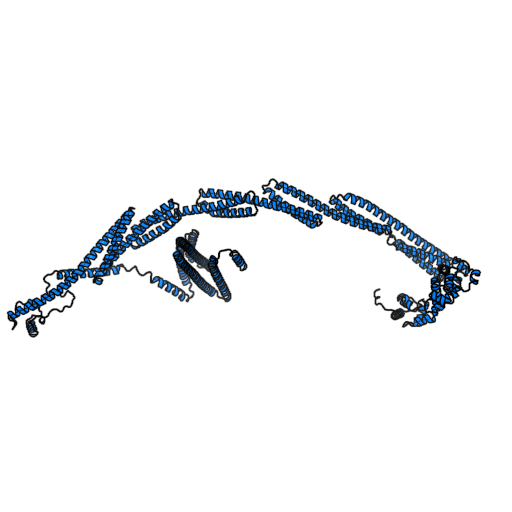 1 237 ? -54.577 -37.827 71.663 1.00 28.27 237 ILE A C 1
ATOM 1855 O O . ILE A 1 237 ? -54.898 -37.266 70.622 1.00 28.27 237 ILE A O 1
ATOM 1859 N N . GLN A 1 238 ? -55.277 -38.847 72.179 1.00 31.14 238 GLN A N 1
ATOM 1860 C CA . GLN A 1 238 ? -56.732 -39.066 71.983 1.00 31.14 238 GLN A CA 1
ATOM 1861 C C . GLN A 1 238 ? -57.323 -40.177 72.890 1.00 31.14 238 GLN A C 1
ATOM 1863 O O . GLN A 1 238 ? -58.351 -40.751 72.569 1.00 31.14 238 GLN A O 1
ATOM 1868 N N . GLU A 1 239 ? -56.740 -40.449 74.066 1.00 32.72 239 GLU A N 1
ATOM 1869 C CA . GLU A 1 239 ? -57.367 -41.295 75.111 1.00 32.72 239 GLU A CA 1
ATOM 1870 C C . GLU A 1 239 ? -57.074 -40.739 76.523 1.00 32.72 239 GLU A C 1
ATOM 1872 O O . GLU A 1 239 ? -56.613 -41.443 77.418 1.00 32.72 239 GLU A O 1
ATOM 1877 N N . GLY A 1 240 ? -57.281 -39.431 76.716 1.00 29.88 240 GLY A N 1
ATOM 1878 C CA . GLY A 1 240 ? -57.036 -38.757 78.001 1.00 29.88 240 GLY A CA 1
ATOM 1879 C C . GLY A 1 240 ? -58.217 -38.789 78.977 1.00 29.88 240 GLY A C 1
ATOM 1880 O O . GLY A 1 240 ? -58.013 -38.938 80.179 1.00 29.88 240 GLY A O 1
ATOM 1881 N N . ASP A 1 241 ? -59.457 -38.714 78.488 1.00 31.30 241 ASP A N 1
ATOM 1882 C CA . ASP A 1 241 ? -60.591 -38.369 79.362 1.00 31.30 241 ASP A CA 1
ATOM 1883 C C . ASP A 1 241 ? -61.197 -39.553 80.139 1.00 31.30 241 ASP A C 1
ATOM 1885 O O . ASP A 1 241 ? -61.665 -39.381 81.267 1.00 31.30 241 ASP A O 1
ATOM 1889 N N . GLU A 1 242 ? -61.143 -40.784 79.616 1.00 33.62 242 GLU A N 1
ATOM 1890 C CA . GLU A 1 242 ? -61.735 -41.955 80.295 1.00 33.62 242 GLU A CA 1
ATOM 1891 C C . GLU A 1 242 ? -60.838 -42.534 81.408 1.00 33.62 242 GLU A C 1
ATOM 1893 O O . GLU A 1 242 ? -61.334 -43.078 82.402 1.00 33.62 242 GLU A O 1
ATOM 1898 N N . LEU A 1 243 ? -59.514 -42.377 81.288 1.00 35.75 243 LEU A N 1
ATOM 1899 C CA . LEU A 1 243 ? -58.545 -42.788 82.312 1.00 35.75 243 LEU A CA 1
ATOM 1900 C C . LEU A 1 243 ? -58.425 -41.755 83.440 1.00 35.75 243 LEU A C 1
ATOM 1902 O O . LEU A 1 243 ? -58.316 -42.151 84.602 1.00 35.75 243 LEU A O 1
ATOM 1906 N N . LEU A 1 244 ? -58.529 -40.455 83.133 1.00 35.09 244 LEU A N 1
ATOM 1907 C CA . LEU A 1 244 ? -58.552 -39.390 84.142 1.00 35.09 244 LEU A CA 1
ATOM 1908 C C . LEU A 1 244 ? -59.800 -39.468 85.029 1.00 35.09 244 LEU A C 1
ATOM 1910 O O . LEU A 1 244 ? -59.687 -39.312 86.242 1.00 35.09 244 LEU A O 1
ATOM 1914 N N . SER A 1 245 ? -60.967 -39.809 84.471 1.00 38.81 245 SER A N 1
ATOM 1915 C CA . SER A 1 245 ? -62.199 -39.960 85.259 1.00 38.81 245 SER A CA 1
ATOM 1916 C C . SER A 1 245 ? -62.136 -41.149 86.235 1.00 38.81 245 SER A C 1
ATOM 1918 O O . SER A 1 245 ? -62.491 -41.005 87.403 1.00 38.81 245 SER A O 1
ATOM 1920 N N . ARG A 1 246 ? -61.589 -42.302 85.813 1.00 36.97 246 ARG A N 1
ATOM 1921 C CA . ARG A 1 246 ? -61.368 -43.469 86.695 1.00 36.97 246 ARG A CA 1
ATOM 1922 C C . ARG A 1 246 ? -60.254 -43.254 87.721 1.00 36.97 246 ARG A C 1
ATOM 1924 O O . ARG A 1 246 ? -60.379 -43.721 88.851 1.00 36.97 246 ARG A O 1
ATOM 1931 N N . SER A 1 247 ? -59.187 -42.553 87.340 1.00 35.09 247 SER A N 1
ATOM 1932 C CA . SER A 1 247 ? -58.091 -42.178 88.241 1.00 35.09 247 SER A CA 1
ATOM 1933 C C . SER A 1 247 ? -58.577 -41.218 89.328 1.00 35.09 247 SER A C 1
ATOM 1935 O O . SER A 1 247 ? -58.353 -41.470 90.507 1.00 35.09 247 SER A O 1
ATOM 1937 N N . ALA A 1 248 ? -59.347 -40.189 88.956 1.00 36.16 248 ALA A N 1
ATOM 1938 C CA . ALA A 1 248 ? -59.934 -39.238 89.895 1.00 36.16 248 ALA A CA 1
ATOM 1939 C C . ALA A 1 248 ? -60.939 -39.902 90.853 1.00 36.16 248 ALA A C 1
ATOM 1941 O O . ALA A 1 248 ? -60.991 -39.550 92.029 1.00 36.16 248 ALA A O 1
ATOM 1942 N N . GLN A 1 249 ? -61.706 -40.894 90.386 1.00 41.97 249 GLN A N 1
ATOM 1943 C CA . GLN A 1 249 ? -62.673 -41.615 91.218 1.00 41.97 249 GLN A CA 1
ATOM 1944 C C . GLN A 1 249 ? -61.988 -42.555 92.226 1.00 41.97 249 GLN A C 1
ATOM 1946 O O . GLN A 1 249 ? -62.335 -42.531 93.405 1.00 41.97 249 GLN A O 1
ATOM 1951 N N . ASN A 1 250 ? -60.944 -43.279 91.803 1.00 42.81 250 ASN A N 1
ATOM 1952 C CA . ASN A 1 250 ? -60.098 -44.067 92.707 1.00 42.81 250 ASN A CA 1
ATOM 1953 C C . ASN A 1 250 ? -59.327 -43.173 93.689 1.00 42.81 250 ASN A C 1
ATOM 1955 O O . ASN A 1 250 ? -59.237 -43.500 94.870 1.00 42.81 250 ASN A O 1
ATOM 1959 N N . ALA A 1 251 ? -58.803 -42.030 93.239 1.00 38.03 251 ALA A N 1
ATOM 1960 C CA . ALA A 1 251 ? -58.128 -41.068 94.104 1.00 38.03 251 ALA A CA 1
ATOM 1961 C C . ALA A 1 251 ? -59.087 -40.506 95.161 1.00 38.03 251 ALA A C 1
ATOM 1963 O O . ALA A 1 251 ? -58.709 -40.410 96.321 1.00 38.03 251 ALA A O 1
ATOM 1964 N N . CYS A 1 252 ? -60.344 -40.219 94.805 1.00 39.94 252 CYS A N 1
ATOM 1965 C CA . CYS A 1 252 ? -61.348 -39.709 95.740 1.00 39.94 252 CYS A CA 1
ATOM 1966 C C . CYS A 1 252 ? -61.775 -40.760 96.783 1.00 39.94 252 CYS A C 1
ATOM 1968 O O . CYS A 1 252 ? -61.895 -40.428 97.962 1.00 39.94 252 CYS A O 1
ATOM 1970 N N . GLU A 1 253 ? -61.933 -42.030 96.391 1.00 46.31 253 GLU A N 1
ATOM 1971 C CA . GLU A 1 253 ? -62.196 -43.135 97.332 1.00 46.31 253 GLU A CA 1
ATOM 1972 C C . GLU A 1 253 ? -61.006 -43.366 98.278 1.00 46.31 253 GLU A C 1
ATOM 1974 O O . GLU A 1 253 ? -61.193 -43.474 99.491 1.00 46.31 253 GLU A O 1
ATOM 1979 N N . THR A 1 254 ? -59.778 -43.323 97.752 1.00 44.28 254 THR A N 1
ATOM 1980 C CA . THR A 1 254 ? -58.548 -43.449 98.553 1.00 44.28 254 THR A CA 1
ATOM 1981 C C . THR A 1 254 ? -58.379 -42.258 99.508 1.00 44.28 254 THR A C 1
ATOM 1983 O O . THR A 1 254 ? -57.982 -42.438 100.658 1.00 44.28 254 THR A O 1
ATOM 1986 N N . TYR A 1 255 ? -58.749 -41.045 99.078 1.00 44.31 255 TYR A N 1
ATOM 1987 C CA . TYR A 1 255 ? -58.718 -39.829 99.898 1.00 44.31 255 TYR A CA 1
ATOM 1988 C C . TYR A 1 255 ? -59.759 -39.880 101.019 1.00 44.31 255 TYR A C 1
ATOM 1990 O O . TYR A 1 255 ? -59.455 -39.542 102.160 1.00 44.31 255 TYR A O 1
ATOM 1998 N N . GLN A 1 256 ? -60.981 -40.342 100.741 1.00 48.62 256 GLN A N 1
ATOM 1999 C CA . GLN A 1 256 ? -62.016 -40.520 101.765 1.00 48.62 256 GLN A CA 1
ATOM 2000 C C . GLN A 1 256 ? -61.635 -41.598 102.787 1.00 48.62 256 GLN A C 1
ATOM 2002 O O . GLN A 1 256 ? -61.872 -41.419 103.983 1.00 48.62 256 GLN A O 1
ATOM 2007 N N . GLU A 1 257 ? -61.002 -42.687 102.346 1.00 49.28 257 GLU A N 1
ATOM 2008 C CA . GLU A 1 257 ? -60.515 -43.746 103.233 1.00 49.28 257 GLU A CA 1
ATOM 2009 C C . GLU A 1 257 ? -59.316 -43.279 104.075 1.00 49.28 257 GLU A C 1
ATOM 2011 O O . GLU A 1 257 ? -59.288 -43.514 105.284 1.00 49.28 257 GLU A O 1
ATOM 2016 N N . ALA A 1 258 ? -58.385 -42.518 103.491 1.00 46.47 258 ALA A N 1
ATOM 2017 C CA . ALA A 1 258 ? -57.286 -41.885 104.217 1.00 46.47 258 ALA A CA 1
ATOM 2018 C C . ALA A 1 258 ? -57.797 -40.863 105.247 1.00 46.47 258 ALA A C 1
ATOM 2020 O O . ALA A 1 258 ? -57.395 -40.922 106.405 1.00 46.47 258 ALA A O 1
ATOM 2021 N N . THR A 1 259 ? -58.743 -39.993 104.877 1.00 48.81 259 THR A N 1
ATOM 2022 C CA . THR A 1 259 ? -59.318 -38.971 105.776 1.00 48.81 259 THR A CA 1
ATOM 2023 C C . THR A 1 259 ? -60.042 -39.620 106.955 1.00 48.81 259 THR A C 1
ATOM 2025 O O . THR A 1 259 ? -59.826 -39.237 108.100 1.00 48.81 259 THR A O 1
ATOM 2028 N N . LYS A 1 260 ? -60.806 -40.690 106.703 1.00 52.44 260 LYS A N 1
ATOM 2029 C CA . LYS A 1 260 ? -61.463 -41.483 107.750 1.00 52.44 260 LYS A CA 1
ATOM 2030 C C . LYS A 1 260 ? -60.460 -42.173 108.680 1.00 52.44 260 LYS A C 1
ATOM 2032 O O . LYS A 1 260 ? -60.667 -42.202 109.891 1.00 52.44 260 LYS A O 1
ATOM 2037 N N . ASN A 1 261 ? -59.366 -42.709 108.135 1.00 52.66 261 ASN A N 1
ATOM 2038 C CA . ASN A 1 261 ? -58.303 -43.331 108.928 1.00 52.66 261 ASN A CA 1
ATOM 2039 C C . ASN A 1 261 ? -57.547 -42.303 109.786 1.00 52.66 261 ASN A C 1
ATOM 2041 O O . ASN A 1 261 ? -57.111 -42.629 110.890 1.00 52.66 261 ASN A O 1
ATOM 2045 N N . ILE A 1 262 ? -57.409 -41.065 109.302 1.00 52.75 262 ILE A N 1
ATOM 2046 C CA . ILE A 1 262 ? -56.786 -39.951 110.025 1.00 52.75 262 ILE A CA 1
ATOM 2047 C C . ILE A 1 262 ? -57.706 -39.457 111.140 1.00 52.75 262 ILE A C 1
ATOM 2049 O O . ILE A 1 262 ? -57.255 -39.375 112.276 1.00 52.75 262 ILE A O 1
ATOM 2053 N N . GLU A 1 263 ? -58.988 -39.211 110.858 1.00 56.31 263 GLU A N 1
ATOM 2054 C CA . GLU A 1 263 ? -59.987 -38.825 111.867 1.00 56.31 263 GLU A CA 1
ATOM 2055 C C . GLU A 1 263 ? -60.084 -39.872 112.987 1.00 56.31 263 GLU A C 1
ATOM 2057 O O . GLU A 1 263 ? -60.051 -39.530 114.167 1.00 56.31 263 GLU A O 1
ATOM 2062 N N . GLN A 1 264 ? -60.080 -41.163 112.642 1.00 56.41 264 GLN A N 1
ATOM 2063 C CA . GLN A 1 264 ? -60.082 -42.237 113.639 1.00 56.41 264 GLN A CA 1
ATOM 2064 C C . GLN A 1 264 ? -58.769 -42.328 114.429 1.00 56.41 264 GLN A C 1
ATOM 2066 O O . GLN A 1 264 ? -58.797 -42.606 115.628 1.00 56.41 264 GLN A O 1
ATOM 2071 N N . ALA A 1 265 ? -57.615 -42.080 113.800 1.00 52.19 265 ALA A N 1
ATOM 2072 C CA . ALA A 1 265 ? -56.330 -42.024 114.498 1.00 52.19 265 ALA A CA 1
ATOM 2073 C C . ALA A 1 265 ? -56.222 -40.805 115.434 1.00 52.19 265 ALA A C 1
ATOM 2075 O O . ALA A 1 265 ? -55.591 -40.915 116.487 1.00 52.19 265 ALA A O 1
ATOM 2076 N N . VAL A 1 266 ? -56.849 -39.678 115.076 1.00 53.62 266 VAL A N 1
ATOM 2077 C CA . VAL A 1 266 ? -56.995 -38.478 115.917 1.00 53.62 266 VAL A CA 1
ATOM 2078 C C . VAL A 1 266 ? -57.861 -38.778 117.130 1.00 53.62 266 VAL A C 1
ATOM 2080 O O . VAL A 1 266 ? -57.400 -38.589 118.255 1.00 53.62 266 VAL A O 1
ATOM 2083 N N . ASP A 1 267 ? -59.049 -39.348 116.924 1.00 58.41 267 ASP A N 1
ATOM 2084 C CA . ASP A 1 267 ? -59.958 -39.729 118.010 1.00 58.41 267 ASP A CA 1
ATOM 2085 C C . ASP A 1 267 ? -59.286 -40.704 118.998 1.00 58.41 267 ASP A C 1
ATOM 2087 O O . ASP A 1 267 ? -59.401 -40.558 120.219 1.00 58.41 267 ASP A O 1
ATOM 2091 N N . LEU A 1 268 ? -58.510 -41.669 118.488 1.00 56.69 268 LEU A N 1
ATOM 2092 C CA . LEU A 1 268 ? -57.731 -42.612 119.299 1.00 56.69 268 LEU A CA 1
ATOM 2093 C C . LEU A 1 268 ? -56.550 -41.960 120.034 1.00 56.69 268 LEU A C 1
ATOM 2095 O O . LEU A 1 268 ? -56.225 -42.381 121.143 1.00 56.69 268 LEU A O 1
ATOM 2099 N N . ALA A 1 269 ? -55.888 -40.966 119.438 1.00 54.25 269 ALA A N 1
ATOM 2100 C CA . ALA A 1 269 ? -54.743 -40.279 120.035 1.00 54.25 269 ALA A CA 1
ATOM 2101 C C . ALA A 1 269 ? -55.139 -39.176 121.037 1.00 54.25 269 ALA A C 1
ATOM 2103 O O . ALA A 1 269 ? -54.308 -38.794 121.865 1.00 54.25 269 ALA A O 1
ATOM 2104 N N . GLU A 1 270 ? -56.366 -38.656 120.959 1.00 53.91 270 GLU A N 1
ATOM 2105 C CA . GLU A 1 270 ? -56.922 -37.660 121.886 1.00 53.91 270 GLU A CA 1
ATOM 2106 C C . GLU A 1 270 ? -57.742 -38.289 123.031 1.00 53.91 270 GLU A C 1
ATOM 2108 O O . GLU A 1 270 ? -57.914 -37.673 124.091 1.00 53.91 270 GLU A O 1
ATOM 2113 N N . SER A 1 271 ? -58.205 -39.534 122.864 1.00 57.09 271 SER A N 1
ATOM 2114 C CA . SER A 1 271 ? -58.910 -40.298 123.897 1.00 57.09 271 SER A CA 1
ATOM 2115 C C . SER A 1 271 ? -58.023 -40.598 125.115 1.00 57.09 271 SER A C 1
ATOM 2117 O O . SER A 1 271 ? -56.963 -41.215 125.017 1.00 57.09 271 SER A O 1
ATOM 2119 N N . LYS A 1 272 ? -58.488 -40.211 126.313 1.00 53.94 272 LYS A N 1
ATOM 2120 C CA . LYS A 1 272 ? -57.812 -40.517 127.591 1.00 53.94 272 LYS A CA 1
ATOM 2121 C C . LYS A 1 272 ? -58.040 -41.946 128.095 1.00 53.94 272 LYS A C 1
ATOM 2123 O O . LYS A 1 272 ? -57.294 -42.378 128.971 1.00 53.94 272 LYS A O 1
ATOM 2128 N N . ASP A 1 273 ? -59.022 -42.653 127.543 1.00 56.00 273 ASP A N 1
ATOM 2129 C CA . ASP A 1 273 ? -59.427 -44.004 127.936 1.00 56.00 273 ASP A CA 1
ATOM 2130 C C . ASP A 1 273 ? -59.451 -44.897 126.685 1.00 56.00 273 ASP A C 1
ATOM 2132 O O . ASP A 1 273 ? -60.507 -45.173 126.120 1.00 56.00 273 ASP A O 1
ATOM 2136 N N . ILE A 1 274 ? -58.276 -45.325 126.212 1.00 59.19 274 ILE A N 1
ATOM 2137 C CA . ILE A 1 274 ? -58.197 -46.357 125.167 1.00 59.19 274 ILE A CA 1
ATOM 2138 C C . ILE A 1 274 ? -58.542 -47.694 125.825 1.00 59.19 274 ILE A C 1
ATOM 2140 O O . ILE A 1 274 ? -57.862 -48.112 126.767 1.00 59.19 274 ILE A O 1
ATOM 2144 N N . THR A 1 275 ? -59.589 -48.368 125.351 1.00 57.94 275 THR A N 1
ATOM 2145 C CA . THR A 1 275 ? -59.944 -49.699 125.846 1.00 57.94 275 THR A CA 1
ATOM 2146 C C . THR A 1 275 ? -59.209 -50.777 125.057 1.00 57.94 275 THR A C 1
ATOM 2148 O O . THR A 1 275 ? -58.714 -50.566 123.952 1.00 57.94 275 THR A O 1
ATOM 2151 N N . TYR A 1 276 ? -59.109 -51.971 125.635 1.00 53.25 276 TYR A N 1
ATOM 2152 C CA . TYR A 1 276 ? -58.361 -53.074 125.034 1.00 53.25 276 TYR A CA 1
ATOM 2153 C C . TYR A 1 276 ? -58.932 -53.540 123.678 1.00 53.25 276 TYR A C 1
ATOM 2155 O O . TYR A 1 276 ? -58.184 -54.034 122.838 1.00 53.25 276 TYR A O 1
ATOM 2163 N N . ASN A 1 277 ? -60.231 -53.324 123.441 1.00 55.72 277 ASN A N 1
ATOM 2164 C CA . ASN A 1 277 ? -60.910 -53.671 122.188 1.00 55.72 277 ASN A CA 1
ATOM 2165 C C . ASN A 1 277 ? -60.659 -52.662 121.054 1.00 55.72 277 ASN A C 1
ATOM 2167 O O . ASN A 1 277 ? -60.935 -52.976 119.900 1.00 55.72 277 ASN A O 1
ATOM 2171 N N . ASP A 1 278 ? -60.096 -51.487 121.350 1.00 57.84 278 ASP A N 1
ATOM 2172 C CA . ASP A 1 278 ? -59.856 -50.432 120.355 1.00 57.84 278 ASP A CA 1
ATOM 2173 C C . ASP A 1 278 ? -58.529 -50.630 119.581 1.00 57.84 278 ASP A C 1
ATOM 2175 O O . ASP A 1 278 ? -58.164 -49.821 118.730 1.00 57.84 278 ASP A O 1
ATOM 2179 N N . ILE A 1 279 ? -57.772 -51.699 119.876 1.00 57.56 279 ILE A N 1
ATOM 2180 C CA . ILE A 1 279 ? -56.361 -51.854 119.465 1.00 57.56 279 ILE A CA 1
ATOM 2181 C C . ILE A 1 279 ? -56.174 -52.627 118.145 1.00 57.56 279 ILE A C 1
ATOM 2183 O O . ILE A 1 279 ? -55.091 -52.572 117.560 1.00 57.56 279 ILE A O 1
ATOM 2187 N N . ASP A 1 280 ? -57.208 -53.275 117.601 1.00 52.88 280 ASP A N 1
ATOM 2188 C CA . ASP A 1 280 ? -57.083 -54.041 116.343 1.00 52.88 280 ASP A CA 1
ATOM 2189 C C . ASP A 1 280 ? -56.782 -53.165 115.105 1.00 52.88 280 ASP A C 1
ATOM 2191 O O . ASP A 1 280 ? -56.413 -53.680 114.050 1.00 52.88 280 ASP A O 1
ATOM 2195 N N . PHE A 1 281 ? -56.866 -51.834 115.225 1.00 55.59 281 PHE A N 1
ATOM 2196 C CA . PHE A 1 281 ? -56.775 -50.907 114.093 1.00 55.59 281 PHE A CA 1
ATOM 2197 C C . PHE A 1 281 ? -55.361 -50.368 113.790 1.00 55.59 281 PHE A C 1
ATOM 2199 O O . PHE A 1 281 ? -55.109 -49.874 112.695 1.00 55.59 281 PHE A O 1
ATOM 2206 N N . LEU A 1 282 ? -54.389 -50.483 114.708 1.00 52.91 282 LEU A N 1
ATOM 2207 C CA . LEU A 1 282 ? -53.057 -49.862 114.536 1.00 52.91 282 LEU A CA 1
ATOM 2208 C C . LEU A 1 282 ? -52.071 -50.656 113.649 1.00 52.91 282 LEU A C 1
ATOM 2210 O O . LEU A 1 282 ? -50.900 -50.280 113.542 1.00 52.91 282 LEU A O 1
ATOM 2214 N N . GLY A 1 283 ? -52.514 -51.742 113.002 1.00 54.59 283 GLY A N 1
ATOM 2215 C CA . GLY A 1 283 ? -51.785 -52.406 111.907 1.00 54.59 283 GLY A CA 1
ATOM 2216 C C . GLY A 1 283 ? -50.366 -52.901 112.235 1.00 54.59 283 GLY A C 1
ATOM 2217 O O . GLY A 1 283 ? -49.564 -53.104 111.327 1.00 54.59 283 GLY A O 1
ATOM 2218 N N . SER A 1 284 ? -50.018 -53.083 113.515 1.00 54.28 284 SER A N 1
ATOM 2219 C CA . SER A 1 284 ? -48.692 -53.536 113.967 1.00 54.28 284 SER A CA 1
ATOM 2220 C C . SER A 1 284 ? -48.808 -54.762 114.883 1.00 54.28 284 SER A C 1
ATOM 2222 O O . SER A 1 284 ? -49.561 -54.709 115.855 1.00 54.28 284 SER A O 1
ATOM 2224 N N . PRO A 1 285 ? -48.033 -55.846 114.662 1.00 52.25 285 PRO A N 1
ATOM 2225 C CA . PRO A 1 285 ? -48.178 -57.101 115.390 1.00 52.25 285 PRO A CA 1
ATOM 2226 C C . PRO A 1 285 ? -47.409 -57.026 116.713 1.00 52.25 285 PRO A C 1
ATOM 2228 O O . PRO A 1 285 ? -46.329 -57.598 116.854 1.00 52.25 285 PRO A O 1
ATOM 2231 N N . ILE A 1 286 ? -47.919 -56.278 117.691 1.00 59.47 286 ILE A N 1
ATOM 2232 C CA . ILE A 1 286 ? -47.452 -56.450 119.071 1.00 59.47 286 ILE A CA 1
ATOM 2233 C C . ILE A 1 286 ? -48.351 -57.523 119.696 1.00 59.47 286 ILE A C 1
ATOM 2235 O O . ILE A 1 286 ? -49.552 -57.279 119.811 1.00 59.47 286 ILE A O 1
ATOM 2239 N N . PRO A 1 287 ? -47.824 -58.715 120.042 1.00 58.91 287 PRO A N 1
ATOM 2240 C CA . PRO A 1 287 ? -48.642 -59.800 120.568 1.00 58.91 287 PRO A CA 1
ATOM 2241 C C . PRO A 1 287 ? -49.334 -59.359 121.857 1.00 58.91 287 PRO A C 1
ATOM 2243 O O . PRO A 1 287 ? -48.710 -58.777 122.747 1.00 58.91 287 PRO A O 1
ATOM 2246 N N . GLN A 1 288 ? -50.637 -59.614 121.919 1.00 68.88 288 GLN A N 1
ATOM 2247 C CA . GLN A 1 288 ? -51.470 -59.288 123.067 1.00 68.88 288 GLN A CA 1
ATOM 2248 C C . GLN A 1 288 ? -50.991 -60.035 124.325 1.00 68.88 288 GLN A C 1
ATOM 2250 O O . GLN A 1 288 ? -50.628 -61.212 124.227 1.00 68.88 288 GLN A O 1
ATOM 2255 N N . PRO A 1 289 ? -50.980 -59.385 125.503 1.00 72.56 289 PRO A N 1
ATOM 2256 C CA . PRO A 1 289 ? -50.567 -60.038 126.737 1.00 72.56 289 PRO A CA 1
ATOM 2257 C C . PRO A 1 289 ? -51.531 -61.150 127.176 1.00 72.56 289 PRO A C 1
ATOM 2259 O O . PRO A 1 289 ? -52.751 -61.009 127.130 1.00 72.56 289 PRO A O 1
ATOM 2262 N N . THR A 1 290 ? -50.970 -62.253 127.659 1.00 80.38 290 THR A N 1
ATOM 2263 C CA . THR A 1 290 ? -51.671 -63.475 128.078 1.00 80.38 290 THR A CA 1
ATOM 2264 C C . THR A 1 290 ? -51.733 -63.607 129.602 1.00 80.38 290 THR A C 1
ATOM 2266 O O . THR A 1 290 ? -51.009 -62.942 130.340 1.00 80.38 290 THR A O 1
ATOM 2269 N N . LEU A 1 291 ? -52.595 -64.492 130.120 1.00 75.44 291 LEU A N 1
ATOM 2270 C CA . LEU A 1 291 ? -52.767 -64.697 131.569 1.00 75.44 291 LEU A CA 1
ATOM 2271 C C . LEU A 1 291 ? -51.476 -65.078 132.309 1.00 75.44 291 LEU A C 1
ATOM 2273 O O . LEU A 1 291 ? -51.332 -64.760 133.488 1.00 75.44 291 LEU A O 1
ATOM 2277 N N . THR A 1 292 ? -50.549 -65.760 131.634 1.00 75.81 292 THR A N 1
ATOM 2278 C CA . THR A 1 292 ? -49.238 -66.148 132.176 1.00 75.81 292 THR A CA 1
ATOM 2279 C C . THR A 1 292 ? -48.263 -64.980 132.290 1.00 75.81 292 THR A C 1
ATOM 2281 O O . THR A 1 292 ? -47.314 -65.069 133.063 1.00 75.81 292 THR A O 1
ATOM 2284 N N . ASP A 1 293 ? -48.506 -63.876 131.576 1.00 77.88 293 ASP A N 1
ATOM 2285 C CA . ASP A 1 293 ? -47.685 -62.664 131.674 1.00 77.88 293 ASP A CA 1
ATOM 2286 C C . ASP A 1 293 ? -47.961 -61.889 132.977 1.00 77.88 293 ASP A C 1
ATOM 2288 O O . ASP A 1 293 ? -47.198 -61.003 133.364 1.00 77.88 293 ASP A O 1
ATOM 2292 N N . ILE A 1 294 ? -49.030 -62.243 133.702 1.00 79.06 294 ILE A N 1
ATOM 2293 C CA . ILE A 1 294 ? -49.372 -61.651 134.997 1.00 79.06 294 ILE A CA 1
ATOM 2294 C C . ILE A 1 294 ? -48.505 -62.253 136.103 1.00 79.06 294 ILE A C 1
ATOM 2296 O O . ILE A 1 294 ? -48.553 -63.449 136.405 1.00 79.06 294 ILE A O 1
ATOM 2300 N N . ASP A 1 295 ? -47.786 -61.382 136.806 1.00 74.06 295 ASP A N 1
ATOM 2301 C CA . ASP A 1 295 ? -46.854 -61.775 137.853 1.00 74.06 295 ASP A CA 1
ATOM 2302 C C . ASP A 1 295 ? -47.559 -62.501 139.025 1.00 74.06 295 ASP A C 1
ATOM 2304 O O . ASP A 1 295 ? -48.390 -61.947 139.756 1.00 74.06 295 ASP A O 1
ATOM 2308 N N . GLY A 1 296 ? -47.222 -63.782 139.219 1.00 64.38 296 GLY A N 1
ATOM 2309 C CA . GLY A 1 296 ? -47.807 -64.660 140.242 1.00 64.38 296 GLY A CA 1
ATOM 2310 C C . GLY A 1 296 ? -48.887 -65.643 139.758 1.00 64.38 296 GLY A C 1
ATOM 2311 O O . GLY A 1 296 ? -49.400 -66.418 140.583 1.00 64.38 296 GLY A O 1
ATOM 2312 N N . ILE A 1 297 ? -49.202 -65.660 138.457 1.00 79.56 297 ILE A N 1
ATOM 2313 C CA . ILE A 1 297 ? -49.995 -66.705 137.790 1.00 79.56 297 ILE A CA 1
ATOM 2314 C C . ILE A 1 297 ? -49.039 -67.656 137.060 1.00 79.56 297 ILE A C 1
ATOM 2316 O O . ILE A 1 297 ? -48.441 -67.303 136.056 1.00 79.56 297 ILE A O 1
ATOM 2320 N N . GLY A 1 298 ? -48.886 -68.881 137.572 1.00 76.25 298 GLY A N 1
ATOM 2321 C CA . GLY A 1 298 ? -48.268 -69.971 136.805 1.00 76.25 298 GLY A CA 1
ATOM 2322 C C . GLY A 1 298 ? -49.310 -70.713 135.964 1.00 76.25 298 GLY A C 1
ATOM 2323 O O . GLY A 1 298 ? -50.499 -70.611 136.262 1.00 76.25 298 GLY A O 1
ATOM 2324 N N . GLU A 1 299 ? -48.872 -71.512 134.988 1.00 73.94 299 GLU A N 1
ATOM 2325 C CA . GLU A 1 299 ? -49.724 -72.243 134.025 1.00 73.94 299 GLU A CA 1
ATOM 2326 C C . GLU A 1 299 ? -50.945 -72.926 134.671 1.00 73.94 299 GLU A C 1
ATOM 2328 O O . GLU A 1 299 ? -52.080 -72.643 134.315 1.00 73.94 299 GLU A O 1
ATOM 2333 N N . GLN A 1 300 ? -50.741 -73.723 135.731 1.00 74.12 300 GLN A N 1
ATOM 2334 C CA . GLN A 1 300 ? -51.833 -74.426 136.430 1.00 74.12 300 GLN A CA 1
ATOM 2335 C C . GLN A 1 300 ? -52.894 -73.483 137.016 1.00 74.12 300 GLN A C 1
ATOM 2337 O O . GLN A 1 300 ? -54.046 -73.866 137.208 1.00 74.12 300 GLN A O 1
ATOM 2342 N N . ARG A 1 301 ? -52.497 -72.258 137.366 1.00 76.50 301 ARG A N 1
ATOM 2343 C CA . ARG A 1 301 ? -53.399 -71.223 137.875 1.00 76.50 301 ARG A CA 1
ATOM 2344 C C . ARG A 1 301 ? -54.087 -70.478 136.736 1.00 76.50 301 ARG A C 1
ATOM 2346 O O . ARG A 1 301 ? -55.253 -70.147 136.902 1.00 76.50 301 ARG A O 1
ATOM 2353 N N . ALA A 1 302 ? -53.396 -70.248 135.619 1.00 77.88 302 ALA A N 1
ATOM 2354 C CA . ALA A 1 302 ? -53.992 -69.705 134.400 1.00 77.88 302 ALA A CA 1
ATOM 2355 C C . ALA A 1 302 ? -55.052 -70.661 133.834 1.00 77.88 302 ALA A C 1
ATOM 2357 O O . ALA A 1 302 ? -56.142 -70.222 133.495 1.00 77.88 302 ALA A O 1
ATOM 2358 N N . ASP A 1 303 ? -54.787 -71.968 133.820 1.00 78.62 303 ASP A N 1
ATOM 2359 C CA . ASP A 1 303 ? -55.750 -72.973 133.357 1.00 78.62 303 ASP A CA 1
ATOM 2360 C C . ASP A 1 303 ? -56.956 -73.057 134.289 1.00 78.62 303 ASP A C 1
ATOM 2362 O O . ASP A 1 303 ? -58.092 -73.042 133.836 1.00 78.62 303 ASP A O 1
ATOM 2366 N N . SER A 1 304 ? -56.730 -73.009 135.605 1.00 77.38 304 SER A N 1
ATOM 2367 C CA . SER A 1 304 ? -57.837 -72.934 136.559 1.00 77.38 304 SER A CA 1
ATOM 2368 C C . SER A 1 304 ? -58.665 -71.652 136.411 1.00 77.38 304 SER A C 1
ATOM 2370 O O . SER A 1 304 ? -59.839 -71.674 136.765 1.00 77.38 304 SER A O 1
ATOM 2372 N N . LEU A 1 305 ? -58.083 -70.541 135.949 1.00 81.75 305 LEU A N 1
ATOM 2373 C CA . LEU A 1 305 ? -58.809 -69.303 135.648 1.00 81.75 305 LEU A CA 1
ATOM 2374 C C . LEU A 1 305 ? -59.601 -69.437 134.339 1.00 81.75 305 LEU A C 1
ATOM 2376 O O . LEU A 1 305 ? -60.782 -69.093 134.315 1.00 81.75 305 LEU A O 1
ATOM 2380 N N . ARG A 1 306 ? -59.000 -70.041 133.309 1.00 80.25 306 ARG A N 1
ATOM 2381 C CA . ARG A 1 306 ? -59.660 -70.351 132.031 1.00 80.25 306 ARG A CA 1
ATOM 2382 C C . ARG A 1 306 ? -60.846 -71.291 132.196 1.00 80.25 306 ARG A C 1
ATOM 2384 O O . ARG A 1 306 ? -61.920 -70.997 131.684 1.00 80.25 306 ARG A O 1
ATOM 2391 N N . ASP A 1 307 ? -60.708 -72.333 133.013 1.00 80.69 307 ASP A N 1
ATOM 2392 C CA . ASP A 1 307 ? -61.807 -73.246 133.360 1.00 80.69 307 ASP A CA 1
ATOM 2393 C C . ASP A 1 307 ? -63.001 -72.521 134.012 1.00 80.69 307 ASP A C 1
ATOM 2395 O O . ASP A 1 307 ? -64.119 -73.035 134.019 1.00 80.69 307 ASP A O 1
ATOM 2399 N N . HIS A 1 308 ? -62.776 -71.321 134.557 1.00 76.44 308 HIS A N 1
ATOM 2400 C CA . HIS A 1 308 ? -63.801 -70.473 135.166 1.00 76.44 308 HIS A CA 1
ATOM 2401 C C . HIS A 1 308 ? -64.150 -69.245 134.305 1.00 76.44 308 HIS A C 1
ATOM 2403 O O . HIS A 1 308 ? -64.740 -68.292 134.813 1.00 76.44 308 HIS A O 1
ATOM 2409 N N . GLY A 1 309 ? -63.831 -69.282 133.007 1.00 76.25 309 GLY A N 1
ATOM 2410 C CA . GLY A 1 309 ? -64.239 -68.279 132.020 1.00 76.25 309 GLY A CA 1
ATOM 2411 C C . GLY A 1 309 ? -63.396 -67.004 132.001 1.00 76.25 309 GLY A C 1
ATOM 2412 O O . GLY A 1 309 ? -63.858 -65.995 131.484 1.00 76.25 309 GLY A O 1
ATOM 2413 N N . ILE A 1 310 ? -62.195 -67.027 132.580 1.00 82.81 310 ILE A N 1
ATOM 2414 C CA . ILE A 1 310 ? -61.237 -65.917 132.543 1.00 82.81 310 ILE A CA 1
ATOM 2415 C C . ILE A 1 310 ? -60.144 -66.294 131.535 1.00 82.81 310 ILE A C 1
ATOM 2417 O O . ILE A 1 310 ? -59.318 -67.152 131.847 1.00 82.81 310 ILE A O 1
ATOM 2421 N N . GLU A 1 311 ? -60.128 -65.694 130.343 1.00 79.38 311 GLU A N 1
ATOM 2422 C CA . GLU A 1 311 ? -59.213 -66.053 129.245 1.00 79.38 311 GLU A CA 1
ATOM 2423 C C . GLU A 1 311 ? -58.063 -65.056 129.040 1.00 79.38 311 GLU A C 1
ATOM 2425 O O . GLU A 1 311 ? -56.987 -65.450 128.581 1.00 79.38 311 GLU A O 1
ATOM 2430 N N . SER A 1 312 ? -58.242 -63.798 129.446 1.00 78.94 312 SER A N 1
ATOM 2431 C CA . SER A 1 312 ? -57.267 -62.720 129.265 1.00 78.94 312 SER A CA 1
ATOM 2432 C C . SER A 1 312 ? -56.950 -61.960 130.562 1.00 78.94 312 SER A C 1
ATOM 2434 O O . SER A 1 312 ? -57.728 -61.975 131.523 1.00 78.94 312 SER A O 1
ATOM 2436 N N . PRO A 1 313 ? -55.808 -61.246 130.621 1.00 80.00 313 PRO A N 1
ATOM 2437 C CA . PRO A 1 313 ? -55.541 -60.307 131.701 1.00 80.00 313 PRO A CA 1
ATOM 2438 C C . PRO A 1 313 ? -56.646 -59.275 131.910 1.00 80.00 313 PRO A C 1
ATOM 2440 O O . PRO A 1 313 ? -56.910 -58.911 133.052 1.00 80.00 313 PRO A O 1
ATOM 2443 N N . VAL A 1 314 ? -57.320 -58.843 130.844 1.00 75.19 314 VAL A N 1
ATOM 2444 C CA . VAL A 1 314 ? -58.443 -57.900 130.928 1.00 75.19 314 VAL A CA 1
ATOM 2445 C C . VAL A 1 314 ? -59.619 -58.534 131.662 1.00 75.19 314 VAL A C 1
ATOM 2447 O O . VAL A 1 314 ? -60.170 -57.919 132.571 1.00 75.19 314 VAL A O 1
ATOM 2450 N N . ASP A 1 315 ? -59.913 -59.805 131.396 1.00 76.19 315 ASP A N 1
ATOM 2451 C CA . ASP A 1 315 ? -61.012 -60.527 132.048 1.00 76.19 315 ASP A CA 1
ATOM 2452 C C . ASP A 1 315 ? -60.798 -60.620 133.570 1.00 76.19 315 ASP A C 1
ATOM 2454 O O . ASP A 1 315 ? -61.749 -60.568 134.348 1.00 76.19 315 ASP A O 1
ATOM 2458 N N . ILE A 1 316 ? -59.539 -60.690 134.028 1.00 78.75 316 ILE A N 1
ATOM 2459 C CA . ILE A 1 316 ? -59.192 -60.610 135.459 1.00 78.75 316 ILE A CA 1
ATOM 2460 C C . ILE A 1 316 ? -59.513 -59.229 136.037 1.00 78.75 316 ILE A C 1
ATOM 2462 O O . ILE A 1 316 ? -59.985 -59.136 137.178 1.00 78.75 316 ILE A O 1
ATOM 2466 N N . VAL A 1 317 ? -59.221 -58.162 135.289 1.00 78.06 317 VAL A N 1
ATOM 2467 C CA . VAL A 1 317 ? -59.522 -56.780 135.691 1.00 78.06 317 VAL A CA 1
ATOM 2468 C C . VAL A 1 317 ? -61.031 -56.551 135.749 1.00 78.06 317 VAL A C 1
ATOM 2470 O O . VAL A 1 317 ? -61.512 -55.865 136.650 1.00 78.06 317 VAL A O 1
ATOM 2473 N N . GLU A 1 318 ? -61.799 -57.167 134.858 1.00 75.56 318 GLU A N 1
ATOM 2474 C CA . GLU A 1 318 ? -63.242 -56.944 134.761 1.00 75.56 318 GLU A CA 1
ATOM 2475 C C . GLU A 1 318 ? -64.074 -57.854 135.682 1.00 75.56 318 GLU A C 1
ATOM 2477 O O . GLU A 1 318 ? -65.133 -57.450 136.165 1.00 75.56 318 GLU A O 1
ATOM 2482 N N . ALA A 1 319 ? -63.597 -59.054 136.023 1.00 76.62 319 ALA A N 1
ATOM 2483 C CA . ALA A 1 319 ? -64.380 -60.046 136.764 1.00 76.62 319 ALA A CA 1
ATOM 2484 C C . ALA A 1 319 ? -64.799 -59.599 138.177 1.00 76.62 319 ALA A C 1
ATOM 2486 O O . ALA A 1 319 ? -63.963 -59.536 139.076 1.00 76.62 319 ALA A O 1
ATOM 2487 N N . ASN A 1 320 ? -66.101 -59.373 138.407 1.00 74.38 320 ASN A N 1
ATOM 2488 C CA . ASN A 1 320 ? -66.680 -58.850 139.663 1.00 74.38 320 ASN A CA 1
ATOM 2489 C C . ASN A 1 320 ? -66.121 -59.459 140.963 1.00 74.38 320 ASN A C 1
ATOM 2491 O O . ASN A 1 320 ? -65.952 -58.739 141.946 1.00 74.38 320 ASN A O 1
ATOM 2495 N N . SER A 1 321 ? -65.852 -60.768 140.987 1.00 74.88 321 SER A N 1
ATOM 2496 C CA . SER A 1 321 ? -64.978 -61.363 141.997 1.00 74.88 321 SER A CA 1
ATOM 2497 C C . SER A 1 321 ? -64.386 -62.692 141.532 1.00 74.88 321 SER A C 1
ATOM 2499 O O . SER A 1 321 ? -65.083 -63.516 140.944 1.00 74.88 32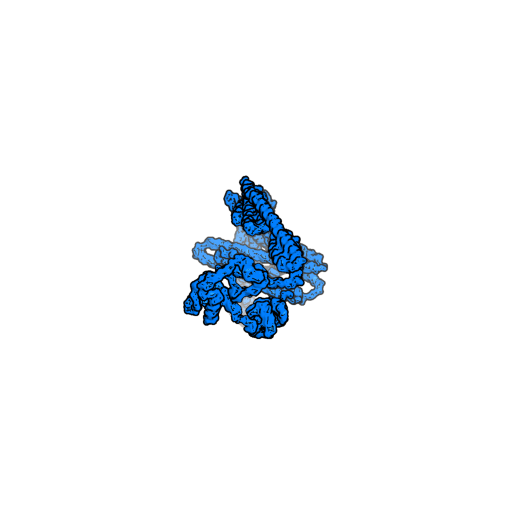1 SER A O 1
ATOM 2501 N N . LEU A 1 322 ? -63.121 -62.931 141.873 1.00 78.81 322 LEU A N 1
ATOM 2502 C CA . LEU A 1 322 ? -62.412 -64.198 141.645 1.00 78.81 322 LEU A CA 1
ATOM 2503 C C . LEU A 1 322 ? -62.396 -65.107 142.884 1.00 78.81 322 LEU A C 1
ATOM 2505 O O . LEU A 1 322 ? -61.933 -66.243 142.812 1.00 78.81 322 LEU A O 1
ATOM 2509 N N . SER A 1 323 ? -62.919 -64.636 144.019 1.00 71.88 323 SER A N 1
ATOM 2510 C CA . SER A 1 323 ? -62.903 -65.350 145.304 1.00 71.88 323 SER A CA 1
ATOM 2511 C C . SER A 1 323 ? -63.690 -66.668 145.322 1.00 71.88 323 SER A C 1
ATOM 2513 O O . SER A 1 323 ? -63.449 -67.517 146.181 1.00 71.88 323 SER A O 1
ATOM 2515 N N . HIS A 1 324 ? -64.618 -66.862 144.377 1.00 70.88 324 HIS A N 1
ATOM 2516 C CA . HIS A 1 324 ? -65.337 -68.128 144.199 1.00 70.88 324 HIS A CA 1
ATOM 2517 C C . HIS A 1 324 ? -64.468 -69.225 143.564 1.00 70.88 324 HIS A C 1
ATOM 2519 O O . HIS A 1 324 ? -64.810 -70.404 143.655 1.00 70.88 324 HIS A O 1
ATOM 2525 N N . ILE A 1 325 ? -63.341 -68.859 142.945 1.00 78.50 325 ILE A N 1
ATOM 2526 C CA . ILE A 1 325 ? -62.433 -69.806 142.302 1.00 78.50 325 ILE A CA 1
ATOM 2527 C C . ILE A 1 325 ? -61.563 -70.469 143.385 1.00 78.50 325 ILE A C 1
ATOM 2529 O O . ILE A 1 325 ? -60.918 -69.776 144.186 1.00 78.50 325 ILE A O 1
ATOM 2533 N N . PRO A 1 326 ? -61.508 -71.814 143.446 1.00 62.41 326 PRO A N 1
ATOM 2534 C CA . PRO A 1 326 ? -60.770 -72.522 144.484 1.00 62.41 326 PRO A CA 1
ATOM 2535 C C . PRO A 1 326 ? -59.310 -72.058 144.584 1.00 62.41 326 PRO A C 1
ATOM 2537 O O . PRO A 1 326 ? -58.598 -71.966 143.589 1.00 62.41 326 PRO A O 1
ATOM 2540 N N . ARG A 1 327 ? -58.828 -71.825 145.813 1.00 69.62 327 ARG A N 1
ATOM 2541 C CA . ARG A 1 327 ? -57.454 -71.364 146.132 1.00 69.62 327 ARG A CA 1
ATOM 2542 C C . ARG A 1 327 ? -57.113 -69.925 145.716 1.00 69.62 327 ARG A C 1
ATOM 2544 O O . ARG A 1 327 ? -55.952 -69.529 145.884 1.00 69.62 327 ARG A O 1
ATOM 2551 N N . ILE A 1 328 ? -58.079 -69.131 145.257 1.00 77.31 328 ILE A N 1
ATOM 2552 C CA . ILE A 1 328 ? -57.924 -67.680 145.119 1.00 77.31 328 ILE A CA 1
ATOM 2553 C C . ILE A 1 328 ? -58.608 -67.019 146.314 1.00 77.31 328 ILE A C 1
ATOM 2555 O O . ILE A 1 328 ? -59.813 -66.820 146.355 1.00 77.31 328 ILE A O 1
ATOM 2559 N N . GLY A 1 329 ? -57.815 -66.713 147.340 1.00 76.44 329 GLY A N 1
ATOM 2560 C CA . GLY A 1 329 ? -58.293 -65.892 148.448 1.00 76.44 329 GLY A CA 1
ATOM 2561 C C . GLY A 1 329 ? -58.350 -64.419 148.048 1.00 76.44 329 GLY A C 1
ATOM 2562 O O . GLY A 1 329 ? -57.606 -63.978 147.173 1.00 76.44 329 GLY A O 1
ATOM 2563 N N . GLU A 1 330 ? -59.144 -63.632 148.766 1.00 76.38 330 GLU A N 1
ATOM 2564 C CA . GLU A 1 330 ? -59.351 -62.196 148.520 1.00 76.38 330 GLU A CA 1
ATOM 2565 C C . GLU A 1 330 ? -58.030 -61.396 148.414 1.00 76.38 330 GLU A C 1
ATOM 2567 O O . GLU A 1 330 ? -57.874 -60.485 147.601 1.00 76.38 330 GLU A O 1
ATOM 2572 N N . LYS A 1 331 ? -57.010 -61.776 149.200 1.00 77.44 331 LYS A N 1
ATOM 2573 C CA . LYS A 1 331 ? -55.674 -61.154 149.152 1.00 77.44 331 LYS A CA 1
ATOM 2574 C C . LYS A 1 331 ? -54.909 -61.485 147.863 1.00 77.44 331 LYS A C 1
ATOM 2576 O O . LYS A 1 331 ? -54.115 -60.667 147.402 1.00 77.44 331 LYS A O 1
ATOM 2581 N N . THR A 1 332 ? -55.117 -62.680 147.311 1.00 78.06 332 THR A N 1
ATOM 2582 C CA . THR A 1 332 ? -54.509 -63.139 146.055 1.00 78.06 332 THR A CA 1
ATOM 2583 C C . THR A 1 332 ? -55.206 -62.495 144.863 1.00 78.06 332 THR A C 1
ATOM 2585 O O . THR A 1 332 ? -54.518 -61.945 144.013 1.00 78.06 332 THR A O 1
ATOM 2588 N N . GLU A 1 333 ? -56.539 -62.450 144.856 1.00 81.38 333 GLU A N 1
ATOM 2589 C CA . GLU A 1 333 ? -57.349 -61.736 143.858 1.00 81.38 333 GLU A CA 1
ATOM 2590 C C . GLU A 1 333 ? -56.904 -60.277 143.701 1.00 81.38 333 GLU A C 1
ATOM 2592 O O . GLU A 1 333 ? -56.529 -59.861 142.610 1.00 81.38 333 GLU A O 1
ATOM 2597 N N . ARG A 1 334 ? -56.796 -59.521 144.804 1.00 80.38 334 ARG A N 1
ATOM 2598 C CA . ARG A 1 334 ? -56.324 -58.122 144.755 1.00 80.38 334 ARG A CA 1
ATOM 2599 C C . ARG A 1 334 ? -54.895 -57.960 144.236 1.00 80.38 334 ARG A C 1
ATOM 2601 O O . ARG A 1 334 ? -54.512 -56.845 143.881 1.00 80.38 334 ARG A O 1
ATOM 2608 N N . ARG A 1 335 ? -54.059 -59.001 144.299 1.00 80.62 335 ARG A N 1
ATOM 2609 C CA . ARG A 1 335 ? -52.695 -58.964 143.749 1.00 80.62 335 ARG A CA 1
ATOM 2610 C C . ARG A 1 335 ? -52.715 -59.257 142.253 1.00 80.62 335 ARG A C 1
ATOM 2612 O O . ARG A 1 335 ? -52.071 -58.528 141.511 1.00 80.62 335 ARG A O 1
ATOM 2619 N N . LEU A 1 336 ? -53.478 -60.268 141.839 1.00 81.06 336 LEU A N 1
ATOM 2620 C CA . LEU A 1 336 ? -53.649 -60.629 140.433 1.00 81.06 336 LEU A CA 1
ATOM 2621 C C . LEU A 1 336 ? -54.282 -59.490 139.642 1.00 81.06 336 LEU A C 1
ATOM 2623 O O . LEU A 1 336 ? -53.742 -59.101 138.617 1.00 81.06 336 LEU A O 1
ATOM 2627 N N . ARG A 1 337 ? -55.340 -58.883 140.183 1.00 81.88 337 ARG A N 1
ATOM 2628 C CA . ARG A 1 337 ? -56.034 -57.761 139.553 1.00 81.88 337 ARG A CA 1
ATOM 2629 C C . ARG A 1 337 ? -55.126 -56.551 139.352 1.00 81.88 337 ARG A C 1
ATOM 2631 O O . ARG A 1 337 ? -55.007 -56.074 138.238 1.00 81.88 337 ARG A O 1
ATOM 2638 N N . ARG A 1 338 ? -54.366 -56.151 140.380 1.00 80.06 338 ARG A N 1
ATOM 2639 C CA . ARG A 1 338 ? -53.379 -55.060 140.258 1.00 80.06 338 ARG A CA 1
ATOM 2640 C C . ARG A 1 338 ? -52.271 -55.355 139.252 1.00 80.06 338 ARG A C 1
ATOM 2642 O O . ARG A 1 338 ? -51.802 -54.448 138.574 1.00 80.06 338 ARG A O 1
ATOM 2649 N N . SER A 1 339 ? -51.815 -56.604 139.189 1.00 78.94 339 SER A N 1
ATOM 2650 C CA . SER A 1 339 ? -50.773 -56.982 138.236 1.00 78.94 339 SER A CA 1
ATOM 2651 C C . SER A 1 339 ? -51.312 -57.044 136.806 1.00 78.94 339 SER A C 1
ATOM 2653 O O . SER A 1 339 ? -50.591 -56.662 135.893 1.00 78.94 339 SER A O 1
ATOM 2655 N N . ALA A 1 340 ? -52.562 -57.473 136.615 1.00 78.94 340 ALA A N 1
ATOM 2656 C CA . ALA A 1 340 ? -53.244 -57.456 135.326 1.00 78.94 340 ALA A CA 1
ATOM 2657 C C . ALA A 1 340 ? -53.537 -56.018 134.858 1.00 78.94 340 ALA A C 1
ATOM 2659 O O . ALA A 1 340 ? -53.186 -55.665 133.736 1.00 78.94 340 ALA A O 1
ATOM 2660 N N . GLU A 1 341 ? -54.058 -55.164 135.749 1.00 79.62 341 GLU A N 1
ATOM 2661 C CA . GLU A 1 341 ? -54.283 -53.727 135.519 1.00 79.62 341 GLU A CA 1
ATOM 2662 C C . GLU A 1 341 ? -52.996 -53.040 135.056 1.00 79.62 341 GLU A C 1
ATOM 2664 O O . GLU A 1 341 ? -52.974 -52.407 134.005 1.00 79.62 341 GLU A O 1
ATOM 2669 N N . SER A 1 342 ? -51.889 -53.234 135.782 1.00 80.00 342 SER A N 1
ATOM 2670 C CA . SER A 1 342 ? -50.605 -52.621 135.423 1.00 80.00 342 SER A CA 1
ATOM 2671 C C . SER A 1 342 ? -50.072 -53.076 134.061 1.00 80.00 342 SER A C 1
ATOM 2673 O O . SER A 1 342 ? -49.326 -52.332 133.422 1.00 80.00 342 SER A O 1
ATOM 2675 N N . LEU A 1 343 ? -50.373 -54.303 133.641 1.00 78.94 343 LEU A N 1
ATOM 2676 C CA . LEU A 1 343 ? -49.840 -54.882 132.413 1.00 78.94 343 LEU A CA 1
ATOM 2677 C C . LEU A 1 343 ? -50.643 -54.410 131.193 1.00 78.94 343 LEU A C 1
ATOM 2679 O O . LEU A 1 343 ? -50.053 -53.963 130.207 1.00 78.94 343 LEU A O 1
ATOM 2683 N N . VAL A 1 344 ? -51.972 -54.395 131.314 1.00 76.88 344 VAL A N 1
ATOM 2684 C CA . VAL A 1 344 ? -52.892 -53.813 130.326 1.00 76.88 344 VAL A CA 1
ATOM 2685 C C . VAL A 1 344 ? -52.629 -52.309 130.157 1.00 76.88 344 VAL A C 1
ATOM 2687 O O . VAL A 1 344 ? -52.487 -51.830 129.033 1.00 76.88 344 VAL A O 1
ATOM 2690 N N . GLU A 1 345 ? -52.445 -51.572 131.258 1.00 76.19 345 GLU A N 1
ATOM 2691 C CA . GLU A 1 345 ? -52.162 -50.130 131.229 1.00 76.19 345 GLU A CA 1
ATOM 2692 C C . GLU A 1 345 ? -50.829 -49.810 130.521 1.00 76.19 345 GLU A C 1
ATOM 2694 O O . GLU A 1 345 ? -50.734 -48.848 129.755 1.00 76.19 345 GLU A O 1
ATOM 2699 N N . ASN A 1 346 ? -49.786 -50.621 130.726 1.00 76.44 346 ASN A N 1
ATOM 2700 C CA . ASN A 1 346 ? -48.498 -50.418 130.056 1.00 76.44 346 ASN A CA 1
ATOM 2701 C C . ASN A 1 346 ? -48.564 -50.708 128.550 1.00 76.44 346 ASN A C 1
ATOM 2703 O O . ASN A 1 346 ? -47.958 -49.972 127.769 1.00 76.44 346 ASN A O 1
ATOM 2707 N N . PHE A 1 347 ? -49.301 -51.741 128.133 1.00 76.62 347 PHE A N 1
ATOM 2708 C CA . PHE A 1 347 ? -49.496 -52.060 126.716 1.00 76.62 347 PHE A CA 1
ATOM 2709 C C . PHE A 1 347 ? -50.231 -50.928 125.978 1.00 76.62 347 PHE A C 1
ATOM 2711 O O . PHE A 1 347 ? -49.752 -50.443 124.950 1.00 76.62 347 PHE A O 1
ATOM 2718 N N . LEU A 1 348 ? -51.319 -50.422 126.567 1.00 71.00 348 LEU A N 1
ATOM 2719 C CA . LEU A 1 348 ? -52.090 -49.288 126.047 1.00 71.00 348 LEU A CA 1
ATOM 2720 C C . LEU A 1 348 ? -51.239 -48.014 125.905 1.00 71.00 348 LEU A C 1
ATOM 2722 O O . LEU A 1 348 ? -51.275 -47.350 124.868 1.00 71.00 348 LEU A O 1
ATOM 2726 N N . LYS A 1 349 ? -50.385 -47.704 126.892 1.00 72.75 349 LYS A N 1
ATOM 2727 C CA . LYS A 1 349 ? -49.470 -46.544 126.835 1.00 72.75 349 LYS A CA 1
ATOM 2728 C C . LYS A 1 349 ? -48.470 -46.610 125.679 1.00 72.75 349 LYS A C 1
ATOM 2730 O O . LYS A 1 349 ? -48.086 -45.565 125.152 1.00 72.75 349 LYS A O 1
ATOM 2735 N N . VAL A 1 350 ? -48.009 -47.803 125.300 1.00 71.62 350 VAL A N 1
ATOM 2736 C CA . VAL A 1 350 ? -47.072 -47.969 124.175 1.00 71.62 350 VAL A CA 1
ATOM 2737 C C . VAL A 1 350 ? -47.782 -47.751 122.838 1.00 71.62 350 VAL A C 1
ATOM 2739 O O . VAL A 1 350 ? -47.229 -47.067 121.975 1.00 71.62 350 VAL A O 1
ATOM 2742 N N . GLN A 1 351 ? -49.006 -48.263 122.684 1.00 69.88 351 GLN A N 1
ATOM 2743 C CA . GLN A 1 351 ? -49.804 -48.060 121.469 1.00 69.88 351 GLN A CA 1
ATOM 2744 C C . GLN A 1 351 ? -50.197 -46.591 121.280 1.00 69.88 351 GLN A C 1
ATOM 2746 O O . GLN A 1 351 ? -49.981 -46.029 120.205 1.00 69.88 351 GLN A O 1
ATOM 2751 N N . HIS A 1 352 ? -50.629 -45.925 122.354 1.00 65.94 352 HIS A N 1
ATOM 2752 C CA . HIS A 1 352 ? -50.973 -44.503 122.330 1.00 65.94 352 HIS A CA 1
ATOM 2753 C C . HIS A 1 352 ? -49.798 -43.620 121.872 1.00 65.94 352 HIS A C 1
ATOM 2755 O O . HIS A 1 352 ? -49.989 -42.670 121.114 1.00 65.94 352 HIS A O 1
ATOM 2761 N N . ARG A 1 353 ? -48.554 -43.917 122.284 1.00 69.06 353 ARG A N 1
ATOM 2762 C CA . ARG A 1 353 ? -47.382 -43.137 121.835 1.00 69.06 353 ARG A CA 1
ATOM 2763 C C . ARG A 1 353 ? -47.121 -43.281 120.338 1.00 69.06 353 ARG A C 1
ATOM 2765 O O . ARG A 1 353 ? -46.784 -42.290 119.700 1.00 69.06 353 ARG A O 1
ATOM 2772 N N . LYS A 1 354 ? -47.272 -44.487 119.780 1.00 66.12 354 LYS A N 1
ATOM 2773 C CA . LYS A 1 354 ? -47.054 -44.726 118.345 1.00 66.12 354 LYS A CA 1
ATOM 2774 C C . LYS A 1 354 ? -48.102 -44.025 117.481 1.00 66.12 354 LYS A C 1
ATOM 2776 O O . LYS A 1 354 ? -47.723 -43.390 116.500 1.00 66.12 354 LYS A O 1
ATOM 2781 N N . ALA A 1 355 ? -49.376 -44.084 117.875 1.00 64.19 355 ALA A N 1
ATOM 2782 C CA . ALA A 1 355 ? -50.450 -43.350 117.203 1.00 64.19 355 ALA A CA 1
ATOM 2783 C C . ALA A 1 355 ? -50.168 -41.835 117.195 1.00 64.19 355 ALA A C 1
ATOM 2785 O O . ALA A 1 355 ? -50.210 -41.197 116.145 1.00 64.19 355 ALA A O 1
ATOM 2786 N N . HIS A 1 356 ? -49.743 -41.284 118.337 1.00 65.25 356 HIS A N 1
ATOM 2787 C CA . HIS A 1 356 ? -49.445 -39.857 118.472 1.00 65.25 356 HIS A CA 1
ATOM 2788 C C . HIS A 1 356 ? -48.247 -39.396 117.614 1.00 65.25 356 HIS A C 1
ATOM 2790 O O . HIS A 1 356 ? -48.284 -38.322 117.021 1.00 65.25 356 HIS A O 1
ATOM 2796 N N . THR A 1 357 ? -47.189 -40.211 117.487 1.00 68.19 357 THR A N 1
ATOM 2797 C CA . THR A 1 357 ? -46.052 -39.892 116.598 1.00 68.19 357 THR A CA 1
ATOM 2798 C C . THR A 1 357 ? -46.447 -39.903 115.119 1.00 68.19 357 THR A C 1
ATOM 2800 O O . THR A 1 357 ? -45.973 -39.054 114.366 1.00 68.19 357 THR A O 1
ATOM 2803 N N . LYS A 1 358 ? -47.316 -40.833 114.694 1.00 66.50 358 LYS A N 1
ATOM 2804 C CA . LYS A 1 358 ? -47.793 -40.895 113.303 1.00 66.50 358 LYS A CA 1
ATOM 2805 C C . LYS A 1 358 ? -48.693 -39.698 112.965 1.00 66.50 358 LYS A C 1
ATOM 2807 O O . LYS A 1 358 ? -48.531 -39.118 111.899 1.00 66.50 358 LYS A O 1
ATOM 2812 N N . TYR A 1 359 ? -49.553 -39.280 113.896 1.00 65.75 359 TYR A N 1
ATOM 2813 C CA . TYR A 1 359 ? -50.400 -38.092 113.747 1.00 65.75 359 TYR A CA 1
ATOM 2814 C C . TYR A 1 359 ? -49.596 -36.784 113.612 1.00 65.75 359 TYR A C 1
ATOM 2816 O O . TYR A 1 359 ? -49.837 -36.012 112.688 1.00 65.75 359 TYR A O 1
ATOM 2824 N N . SER A 1 360 ? -48.589 -36.561 114.468 1.00 66.88 360 SER A N 1
ATOM 2825 C CA . SER A 1 360 ? -47.774 -35.333 114.435 1.00 66.88 360 SER A CA 1
ATOM 2826 C C . SER A 1 360 ? -47.096 -35.097 113.082 1.00 66.88 360 SER A C 1
ATOM 2828 O O . SER A 1 360 ? -47.110 -33.974 112.594 1.00 66.88 360 SER A O 1
ATOM 2830 N N . LYS A 1 361 ? -46.527 -36.142 112.464 1.00 67.25 361 LYS A N 1
ATOM 2831 C CA . LYS A 1 361 ? -45.858 -36.016 111.157 1.00 67.25 361 LYS A CA 1
ATOM 2832 C C . LYS A 1 361 ? -46.834 -35.694 110.018 1.00 67.25 361 LYS A C 1
ATOM 2834 O O . LYS A 1 361 ? -46.455 -35.025 109.065 1.00 67.25 361 LYS A O 1
ATOM 2839 N N . LEU A 1 362 ? -48.073 -36.177 110.107 1.00 67.25 362 LEU A N 1
ATOM 2840 C CA . LEU A 1 362 ? -49.090 -35.949 109.083 1.00 67.25 362 LEU A CA 1
ATOM 2841 C C . LEU A 1 362 ? -49.667 -34.527 109.156 1.00 67.25 362 LEU A C 1
ATOM 2843 O O . LEU A 1 362 ? -49.911 -33.905 108.127 1.00 67.25 362 LEU A O 1
ATOM 2847 N N . ASN A 1 363 ? -49.816 -33.985 110.368 1.00 68.19 363 ASN A N 1
ATOM 2848 C CA . ASN A 1 363 ? -50.261 -32.608 110.580 1.00 68.19 363 ASN A CA 1
ATOM 2849 C C . ASN A 1 363 ? -49.257 -31.574 110.029 1.00 68.19 363 ASN A C 1
ATOM 2851 O O . ASN A 1 363 ? -49.664 -30.567 109.456 1.00 68.19 363 ASN A O 1
ATOM 2855 N N . ASP A 1 364 ? -47.951 -31.842 110.140 1.00 68.19 364 ASP A N 1
ATOM 2856 C CA . ASP A 1 364 ? -46.912 -30.978 109.559 1.00 68.19 364 ASP A CA 1
ATOM 2857 C C . ASP A 1 364 ? -46.981 -30.935 108.016 1.00 68.19 364 ASP A C 1
ATOM 2859 O O . ASP A 1 364 ? -46.732 -29.889 107.416 1.00 68.19 364 ASP A O 1
ATOM 2863 N N . TRP A 1 365 ? -47.369 -32.040 107.365 1.00 76.44 365 TRP A N 1
ATOM 2864 C CA . TRP A 1 365 ? -47.542 -32.104 105.906 1.00 76.44 365 TRP A CA 1
ATOM 2865 C C . TRP A 1 365 ? -48.747 -31.283 105.425 1.00 76.44 365 TRP A C 1
ATOM 2867 O O . TRP A 1 365 ? -48.618 -30.516 104.473 1.00 76.44 365 TRP A O 1
ATOM 2877 N N . VAL A 1 366 ? -49.895 -31.387 106.111 1.00 68.44 366 VAL A N 1
ATOM 2878 C CA . VAL A 1 366 ? -51.117 -30.630 105.763 1.00 68.44 366 VAL A CA 1
ATOM 2879 C C . VAL A 1 366 ? -50.861 -29.119 105.828 1.00 68.44 366 VAL A C 1
ATOM 2881 O O . VAL A 1 366 ? -51.228 -28.396 104.906 1.00 68.44 366 VAL A O 1
ATOM 2884 N N . CYS A 1 367 ? -50.137 -28.647 106.848 1.00 70.62 367 CYS A N 1
ATOM 2885 C CA . CYS A 1 367 ? -49.750 -27.237 106.959 1.00 70.62 367 CYS A CA 1
ATOM 2886 C C . CYS A 1 367 ? -48.896 -26.748 105.774 1.00 70.62 367 CYS A C 1
ATOM 2888 O O . CYS A 1 367 ? -49.113 -25.644 105.279 1.00 70.62 367 CYS A O 1
ATOM 2890 N N . LEU A 1 368 ? -47.928 -27.550 105.314 1.00 73.25 368 LEU A N 1
ATOM 2891 C CA . LEU A 1 368 ? -47.063 -27.197 104.178 1.00 73.25 368 LEU A CA 1
ATOM 2892 C C . LEU A 1 368 ? -47.813 -27.221 102.836 1.00 73.25 368 LEU A C 1
ATOM 2894 O O . LEU A 1 368 ? -47.538 -26.396 101.960 1.00 73.25 368 LEU A O 1
ATOM 2898 N N . HIS A 1 369 ? -48.763 -28.143 102.677 1.00 74.38 369 HIS A N 1
ATOM 2899 C CA . HIS A 1 369 ? -49.633 -28.229 101.506 1.00 74.38 369 HIS A CA 1
ATOM 2900 C C . HIS A 1 369 ? -50.532 -26.986 101.377 1.00 74.38 369 HIS A C 1
ATOM 2902 O O . HIS A 1 369 ? -50.523 -26.329 100.336 1.00 74.38 369 HIS A O 1
ATOM 2908 N N . ASP A 1 370 ? -51.228 -26.600 102.450 1.00 73.38 370 ASP A N 1
ATOM 2909 C CA . ASP A 1 370 ? -52.119 -25.429 102.449 1.00 73.38 370 ASP A CA 1
ATOM 2910 C C . ASP A 1 370 ? -51.352 -24.113 102.244 1.00 73.38 370 ASP A C 1
ATOM 2912 O O . ASP A 1 370 ? -51.818 -23.198 101.560 1.00 73.38 370 ASP A O 1
ATOM 2916 N N . GLU A 1 371 ? -50.135 -24.017 102.787 1.00 78.25 371 GLU A N 1
ATOM 2917 C CA . GLU A 1 371 ? -49.274 -22.855 102.567 1.00 78.25 371 GLU A CA 1
ATOM 2918 C C . GLU A 1 371 ? -48.803 -22.749 101.105 1.00 78.25 371 GLU A C 1
ATOM 2920 O O . GLU A 1 371 ? -48.708 -21.643 100.567 1.00 78.25 371 GLU A O 1
ATOM 2925 N N . SER A 1 372 ? -48.554 -23.885 100.444 1.00 78.00 372 SER A N 1
ATOM 2926 C CA . SER A 1 372 ? -48.168 -23.935 99.027 1.00 78.00 372 SER A CA 1
ATOM 2927 C C . SER A 1 372 ? -49.327 -23.535 98.106 1.00 78.00 372 SER A C 1
ATOM 2929 O O . SER A 1 372 ? -49.111 -22.769 97.168 1.00 78.00 372 SER A O 1
ATOM 2931 N N . ILE A 1 373 ? -50.562 -23.956 98.417 1.00 77.56 373 ILE A N 1
ATOM 2932 C CA . ILE A 1 373 ? -51.779 -23.497 97.719 1.00 77.56 373 ILE A CA 1
ATOM 2933 C C . ILE A 1 373 ? -51.936 -21.980 97.853 1.00 77.56 373 ILE A C 1
ATOM 2935 O O . ILE A 1 373 ? -52.107 -21.285 96.856 1.00 77.56 373 ILE A O 1
ATOM 2939 N N . SER A 1 374 ? -51.810 -21.442 99.070 1.00 79.25 374 SER A N 1
ATOM 2940 C CA . SER A 1 374 ? -51.965 -19.999 99.300 1.00 79.25 374 SER A CA 1
ATOM 2941 C C . SER A 1 374 ? -50.928 -19.154 98.551 1.00 79.25 374 SER A C 1
ATOM 2943 O O . SER A 1 374 ? -51.209 -18.016 98.173 1.00 79.25 374 SER A O 1
ATOM 2945 N N . LEU A 1 375 ? -49.714 -19.673 98.353 1.00 81.81 375 LEU A N 1
ATOM 2946 C CA . LEU A 1 375 ? -48.695 -19.001 97.550 1.00 81.81 375 LEU A CA 1
ATOM 2947 C C . LEU A 1 375 ? -49.005 -19.085 96.049 1.00 81.81 375 LEU A C 1
ATOM 2949 O O . LEU A 1 375 ? -48.871 -18.074 95.366 1.00 81.81 375 LEU A O 1
ATOM 2953 N N . LEU A 1 376 ? -49.488 -20.224 95.544 1.00 80.50 376 LEU A N 1
ATOM 2954 C CA . LEU A 1 376 ? -49.924 -20.345 94.147 1.00 80.50 376 LEU A CA 1
ATOM 2955 C C . LEU A 1 376 ? -51.069 -19.383 93.810 1.00 80.50 376 LEU A C 1
ATOM 2957 O O . LEU A 1 376 ? -50.978 -18.676 92.811 1.00 80.50 376 LEU A O 1
ATOM 2961 N N . GLU A 1 377 ? -52.074 -19.257 94.680 1.00 81.44 377 GLU A N 1
ATOM 2962 C CA . GLU A 1 377 ? -53.169 -18.287 94.499 1.00 81.44 377 GLU A CA 1
ATOM 2963 C C . GLU A 1 377 ? -52.655 -16.837 94.424 1.00 81.44 377 GLU A C 1
ATOM 2965 O O . GLU A 1 377 ? -53.173 -16.015 93.667 1.00 81.44 377 GLU A O 1
ATOM 2970 N N . LYS A 1 378 ? -51.602 -16.501 95.184 1.00 82.69 378 LYS A N 1
ATOM 2971 C CA . LYS A 1 378 ? -50.967 -15.173 95.121 1.00 82.69 378 LYS A CA 1
ATOM 2972 C C . LYS A 1 378 ? -50.165 -14.967 93.839 1.00 82.69 378 LYS A C 1
ATOM 2974 O O . LYS A 1 378 ? -50.138 -13.846 93.335 1.00 82.69 378 LYS A O 1
ATOM 2979 N N . ALA A 1 379 ? -49.505 -16.009 93.335 1.00 82.19 379 ALA A N 1
ATOM 2980 C CA . ALA A 1 379 ? -48.800 -15.948 92.060 1.00 82.19 379 ALA A CA 1
ATOM 2981 C C . ALA A 1 379 ? -49.790 -15.763 90.900 1.00 82.19 379 ALA A C 1
ATOM 2983 O O . ALA A 1 379 ? -49.565 -14.920 90.037 1.00 82.19 379 ALA A O 1
ATOM 2984 N N . GLU A 1 380 ? -50.923 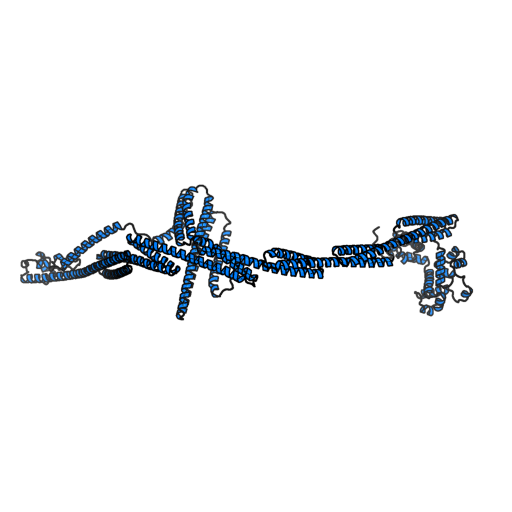-16.470 90.925 1.00 82.38 380 GLU A N 1
ATOM 2985 C CA . GLU A 1 380 ? -52.015 -16.280 89.965 1.00 82.38 380 GLU A CA 1
ATOM 2986 C C . GLU A 1 380 ? -52.584 -14.855 90.016 1.00 82.38 380 GLU A C 1
ATOM 2988 O O . GLU A 1 380 ? -52.738 -14.225 88.972 1.00 82.38 380 GLU A O 1
ATOM 2993 N N . ASP A 1 381 ? -52.830 -14.298 91.207 1.00 81.88 381 ASP A N 1
ATOM 2994 C CA . ASP A 1 381 ? -53.302 -12.911 91.357 1.00 81.88 381 ASP A CA 1
ATOM 2995 C C . ASP A 1 381 ? -52.289 -11.889 90.801 1.00 81.88 381 ASP A C 1
ATOM 2997 O O . ASP A 1 381 ? -52.675 -10.913 90.154 1.00 81.88 381 ASP A O 1
ATOM 3001 N N . ALA A 1 382 ? -50.986 -12.124 90.989 1.00 82.25 382 ALA A N 1
ATOM 3002 C CA . ALA A 1 382 ? -49.930 -11.293 90.408 1.00 82.25 382 ALA A CA 1
ATOM 3003 C C . ALA A 1 382 ? -49.892 -11.393 88.870 1.00 82.25 382 ALA A C 1
ATOM 3005 O O . ALA A 1 382 ? -49.820 -10.369 88.190 1.00 82.25 382 ALA A O 1
ATOM 3006 N N . VAL A 1 383 ? -50.043 -12.596 88.300 1.00 83.75 383 VAL A N 1
ATOM 3007 C CA . VAL A 1 383 ? -50.162 -12.795 86.842 1.00 83.75 383 VAL A CA 1
ATOM 3008 C C . VAL A 1 383 ? -51.403 -12.098 86.282 1.00 83.75 383 VAL A C 1
ATOM 3010 O O . VAL A 1 383 ? -51.329 -11.452 85.237 1.00 83.75 383 VAL A O 1
ATOM 3013 N N . VAL A 1 384 ? -52.542 -12.169 86.977 1.00 83.00 384 VAL A N 1
ATOM 3014 C CA . VAL A 1 384 ? -53.776 -11.476 86.573 1.00 83.00 384 VAL A CA 1
ATOM 3015 C C . VAL A 1 384 ? -53.586 -9.958 86.595 1.00 83.00 384 VAL A C 1
ATOM 3017 O O . VAL A 1 384 ? -54.009 -9.284 85.655 1.00 83.00 384 VAL A O 1
ATOM 3020 N N . LYS A 1 385 ? -52.906 -9.412 87.610 1.00 81.56 385 LYS A N 1
ATOM 3021 C CA . LYS A 1 385 ? -52.585 -7.977 87.671 1.00 81.56 385 LYS A CA 1
ATOM 3022 C C . LYS A 1 385 ? -51.641 -7.549 86.558 1.00 81.56 385 LYS A C 1
ATOM 3024 O O . LYS A 1 385 ? -51.936 -6.567 85.879 1.00 81.56 385 LYS A O 1
ATOM 3029 N N . ALA A 1 386 ? -50.569 -8.303 86.317 1.00 80.62 386 ALA A N 1
ATOM 3030 C CA . ALA A 1 386 ? -49.660 -8.059 85.200 1.00 80.62 386 ALA A CA 1
ATOM 3031 C C . ALA A 1 386 ? -50.417 -8.055 83.864 1.00 80.62 386 ALA A C 1
ATOM 3033 O O . ALA A 1 386 ? -50.288 -7.135 83.060 1.00 80.62 386 ALA A O 1
ATOM 3034 N N . ARG A 1 387 ? -51.303 -9.034 83.669 1.00 82.88 387 ARG A N 1
ATOM 3035 C CA . ARG A 1 387 ? -52.183 -9.127 82.503 1.00 82.88 387 ARG A CA 1
ATOM 3036 C C . ARG A 1 387 ? -53.073 -7.897 82.330 1.00 82.88 387 ARG A C 1
ATOM 3038 O O . ARG A 1 387 ? -53.171 -7.385 81.215 1.00 82.88 387 ARG A O 1
ATOM 3045 N N . THR A 1 388 ? -53.707 -7.408 83.395 1.00 81.50 388 THR A N 1
ATOM 3046 C CA . THR A 1 388 ? -54.533 -6.193 83.321 1.00 81.50 388 THR A CA 1
ATOM 3047 C C . THR A 1 388 ? -53.704 -4.943 83.037 1.00 81.50 388 THR A C 1
ATOM 3049 O O . THR A 1 388 ? -54.085 -4.148 82.181 1.00 81.50 388 THR A O 1
ATOM 3052 N N . SER A 1 389 ? -52.540 -4.796 83.673 1.00 81.00 389 SER A N 1
ATOM 3053 C CA . SER A 1 389 ? -51.642 -3.657 83.460 1.00 81.00 389 SER A CA 1
ATOM 3054 C C . SER A 1 389 ? -51.114 -3.603 82.025 1.00 81.00 389 SER A C 1
ATOM 3056 O O . SER A 1 389 ? -51.075 -2.524 81.432 1.00 81.00 389 SER A O 1
ATOM 3058 N N . LEU A 1 390 ? -50.817 -4.758 81.421 1.00 80.62 390 LEU A N 1
ATOM 3059 C CA . LEU A 1 390 ? -50.364 -4.847 80.031 1.00 80.62 390 LEU A CA 1
ATOM 3060 C C . LEU A 1 390 ? -51.469 -4.454 79.042 1.00 80.62 390 LEU A C 1
ATOM 3062 O O . LEU A 1 390 ? -51.213 -3.795 78.037 1.00 80.62 390 LEU A O 1
ATOM 3066 N N . GLN A 1 391 ? -52.721 -4.823 79.329 1.00 77.06 391 GLN A N 1
ATOM 3067 C CA . GLN A 1 391 ? -53.873 -4.398 78.526 1.00 77.06 391 GLN A CA 1
ATOM 3068 C C . GLN A 1 391 ? -54.161 -2.895 78.657 1.00 77.06 391 GLN A C 1
ATOM 3070 O O . GLN A 1 391 ? -54.663 -2.284 77.713 1.00 77.06 391 GLN A O 1
ATOM 3075 N N . GLU A 1 392 ? -53.826 -2.296 79.800 1.00 78.44 392 GLU A N 1
ATOM 3076 C CA . GLU A 1 392 ? -53.932 -0.856 80.052 1.00 78.44 392 GLU A CA 1
ATOM 3077 C C . GLU A 1 392 ? -52.727 -0.049 79.527 1.00 78.44 392 GLU A C 1
ATOM 3079 O O . GLU A 1 392 ? -52.759 1.182 79.588 1.00 78.44 392 GLU A O 1
ATOM 3084 N N . GLY A 1 393 ? -51.689 -0.709 78.993 1.00 72.69 393 GLY A N 1
ATOM 3085 C CA . GLY A 1 393 ? -50.470 -0.066 78.485 1.00 72.69 393 GLY A CA 1
ATOM 3086 C C . GLY A 1 393 ? -49.567 0.495 79.588 1.00 72.69 393 GLY A C 1
ATOM 3087 O O . GLY A 1 393 ? -48.953 1.547 79.415 1.00 72.69 393 GLY A O 1
ATOM 3088 N N . LYS A 1 394 ? -49.546 -0.152 80.758 1.00 77.94 394 LYS A N 1
ATOM 3089 C CA . LYS A 1 394 ? -48.718 0.228 81.907 1.00 77.94 394 LYS A CA 1
ATOM 3090 C C . LYS A 1 394 ? -47.548 -0.738 82.059 1.00 77.94 394 LYS A C 1
ATOM 3092 O O . LYS A 1 394 ? -47.580 -1.656 82.881 1.00 77.94 394 LYS A O 1
ATOM 3097 N N . ASP A 1 395 ? -46.510 -0.516 81.269 1.00 73.00 395 ASP A N 1
ATOM 3098 C CA . ASP A 1 395 ? -45.404 -1.469 81.132 1.00 73.00 395 ASP A CA 1
ATOM 3099 C C . ASP A 1 395 ? -44.602 -1.634 82.438 1.00 73.00 395 ASP A C 1
ATOM 3101 O O . ASP A 1 395 ? -44.347 -2.757 82.865 1.00 73.00 395 ASP A O 1
ATOM 3105 N N . GLU A 1 396 ? -44.318 -0.541 83.162 1.00 74.81 396 GLU A N 1
ATOM 3106 C CA . GLU A 1 396 ? -43.613 -0.595 84.460 1.00 74.81 396 GLU A CA 1
ATOM 3107 C C . GLU A 1 396 ? -44.404 -1.355 85.543 1.00 74.81 396 GLU A C 1
ATOM 3109 O O . GLU A 1 396 ? -43.829 -2.068 86.369 1.00 74.81 396 GLU A O 1
ATOM 3114 N N . GLU A 1 397 ? -45.733 -1.207 85.551 1.00 77.81 397 GLU A N 1
ATOM 3115 C CA . GLU A 1 397 ? -46.615 -1.899 86.501 1.00 77.81 397 GLU A CA 1
ATOM 3116 C C . GLU A 1 397 ? -46.744 -3.386 86.135 1.00 77.81 397 GLU A C 1
ATOM 3118 O O . GLU A 1 397 ? -46.786 -4.237 87.020 1.00 77.81 397 GLU A O 1
ATOM 3123 N N . THR A 1 398 ? -46.728 -3.706 84.838 1.00 81.44 398 THR A N 1
ATOM 3124 C CA . THR A 1 398 ? -46.724 -5.083 84.321 1.00 81.44 398 THR A CA 1
ATOM 3125 C C . THR A 1 398 ? -45.460 -5.831 84.732 1.00 81.44 398 THR A C 1
ATOM 3127 O O . THR A 1 398 ? -45.552 -6.916 85.303 1.00 81.44 398 THR A O 1
ATOM 3130 N N . GLU A 1 399 ? -44.290 -5.234 84.500 1.00 78.50 399 GLU A N 1
ATOM 3131 C CA . GLU A 1 399 ? -42.995 -5.836 84.830 1.00 78.50 399 GLU A CA 1
ATOM 3132 C C . GLU A 1 399 ? -42.847 -6.058 86.343 1.00 78.50 399 GLU A C 1
ATOM 3134 O O . GLU A 1 399 ? -42.398 -7.111 86.797 1.00 78.50 399 GLU A O 1
ATOM 3139 N N . SER A 1 400 ? -43.312 -5.099 87.155 1.00 81.44 400 SER A N 1
ATOM 3140 C CA . SER A 1 400 ? -43.288 -5.230 88.615 1.00 81.44 400 SER A CA 1
ATOM 3141 C C . SER A 1 400 ? -44.158 -6.382 89.126 1.00 81.44 400 SER A C 1
ATOM 3143 O O . SER A 1 400 ? -43.763 -7.071 90.069 1.00 81.44 400 SER A O 1
ATOM 3145 N N . GLU A 1 401 ? -45.342 -6.590 88.547 1.00 83.06 401 GLU A N 1
ATOM 3146 C CA . GLU A 1 401 ? -46.233 -7.688 88.936 1.00 83.06 401 GLU A CA 1
ATOM 3147 C C . GLU A 1 401 ? -45.740 -9.048 88.410 1.00 83.06 401 GLU A C 1
ATOM 3149 O O . GLU A 1 401 ? -45.855 -10.041 89.129 1.00 83.06 401 GLU A O 1
ATOM 3154 N N . LEU A 1 402 ? -45.097 -9.101 87.234 1.00 83.50 402 LEU A N 1
ATOM 3155 C CA . LEU A 1 402 ? -44.432 -10.316 86.737 1.00 83.50 402 LEU A CA 1
ATOM 3156 C C . LEU A 1 402 ? -43.283 -10.750 87.645 1.00 83.50 402 LEU A C 1
ATOM 3158 O O . LEU A 1 402 ? -43.232 -11.909 88.051 1.00 83.50 402 LEU A O 1
ATOM 3162 N N . GLN A 1 403 ? -42.421 -9.816 88.050 1.00 83.25 403 GLN A N 1
ATOM 3163 C CA . GLN A 1 403 ? -41.316 -10.110 88.962 1.00 83.25 403 GLN A CA 1
ATOM 3164 C C . GLN A 1 403 ? -41.813 -10.633 90.321 1.00 83.25 403 GLN A C 1
ATOM 3166 O O . GLN A 1 403 ? -41.199 -11.515 90.926 1.00 83.25 403 GLN A O 1
ATOM 3171 N N . LYS A 1 404 ? -42.948 -10.112 90.812 1.00 82.88 404 LYS A N 1
ATOM 3172 C CA . LYS A 1 404 ? -43.602 -10.634 92.022 1.00 82.88 404 LYS A CA 1
ATOM 3173 C C . LYS A 1 404 ? -44.115 -12.053 91.807 1.00 82.88 404 LYS A C 1
ATOM 3175 O O . LYS A 1 404 ? -43.921 -12.885 92.689 1.00 82.88 404 LYS A O 1
ATOM 3180 N N . ALA A 1 405 ? -44.754 -12.332 90.671 1.00 82.06 405 ALA A N 1
ATOM 3181 C CA . ALA A 1 405 ? -45.240 -13.668 90.345 1.00 82.06 405 ALA A CA 1
ATOM 3182 C C . ALA A 1 405 ? -44.087 -14.685 90.292 1.00 82.06 405 ALA A C 1
ATOM 3184 O O . ALA A 1 405 ? -44.182 -15.717 90.951 1.00 82.06 405 ALA A O 1
ATOM 3185 N N . GLU A 1 406 ? -42.977 -14.351 89.623 1.00 83.38 406 GLU A N 1
ATOM 3186 C CA . GLU A 1 406 ? -41.770 -15.191 89.538 1.00 83.38 406 GLU A CA 1
ATOM 3187 C C . GLU A 1 406 ? -41.177 -15.509 90.917 1.00 83.38 406 GLU A C 1
ATOM 3189 O O . GLU A 1 406 ? -40.896 -16.665 91.243 1.00 83.38 406 GLU A O 1
ATOM 3194 N N . GLN A 1 407 ? -41.045 -14.492 91.774 1.00 84.56 407 GLN A N 1
ATOM 3195 C CA . GLN A 1 407 ? -40.522 -14.677 93.126 1.00 84.56 407 GLN A CA 1
ATOM 3196 C C . GLN A 1 407 ? -41.407 -15.620 93.959 1.00 84.56 407 GLN A C 1
ATOM 3198 O O . GLN A 1 407 ? -40.898 -16.417 94.751 1.00 84.56 407 GLN A O 1
ATOM 3203 N N . ILE A 1 408 ? -42.729 -15.535 93.789 1.00 83.81 408 ILE A N 1
ATOM 3204 C CA . ILE A 1 408 ? -43.682 -16.393 94.496 1.00 83.81 408 ILE A CA 1
ATOM 3205 C C . ILE A 1 408 ? -43.630 -17.823 93.941 1.00 83.81 408 ILE A C 1
ATOM 3207 O O . ILE A 1 408 ? -43.635 -18.772 94.726 1.00 83.81 408 ILE A O 1
ATOM 3211 N N . THR A 1 409 ? -43.536 -18.009 92.621 1.00 83.88 409 THR A N 1
ATOM 3212 C CA . THR A 1 409 ? -43.422 -19.344 92.008 1.00 83.88 409 THR A CA 1
ATOM 3213 C C . THR A 1 409 ? -42.138 -20.066 92.419 1.00 83.88 409 THR A C 1
ATOM 3215 O O . THR A 1 409 ? -42.192 -21.259 92.723 1.00 83.88 409 THR A O 1
ATOM 3218 N N . ASP A 1 410 ? -41.015 -19.351 92.543 1.00 82.44 410 ASP A N 1
ATOM 3219 C CA . ASP A 1 410 ? -39.758 -19.900 93.072 1.00 82.44 410 ASP A CA 1
ATOM 3220 C C . ASP A 1 410 ? -39.903 -20.349 94.538 1.00 82.44 410 ASP A C 1
ATOM 3222 O O . ASP A 1 410 ? -39.359 -21.377 94.960 1.00 82.44 410 ASP A O 1
ATOM 3226 N N . GLU A 1 411 ? -40.647 -19.589 95.347 1.00 83.81 411 GLU A N 1
ATOM 3227 C CA . GLU A 1 411 ? -40.932 -19.948 96.739 1.00 83.81 411 GLU A CA 1
ATOM 3228 C C . GLU A 1 411 ? -41.797 -21.217 96.825 1.00 83.81 411 GLU A C 1
ATOM 3230 O O . GLU A 1 411 ? -41.502 -22.110 97.627 1.00 83.81 411 GLU A O 1
ATOM 3235 N N . VAL A 1 412 ? -42.811 -21.343 95.962 1.00 82.19 412 VAL A N 1
ATOM 3236 C CA . VAL A 1 412 ? -43.643 -22.552 95.846 1.00 82.19 412 VAL A CA 1
ATOM 3237 C C . VAL A 1 412 ? -42.805 -23.760 95.435 1.00 82.19 412 VAL A C 1
ATOM 3239 O O . VAL A 1 412 ? -42.928 -24.820 96.048 1.00 82.19 412 VAL A O 1
ATOM 3242 N N . GLU A 1 413 ? -41.924 -23.628 94.440 1.00 82.06 413 GLU A N 1
ATOM 3243 C CA . GLU A 1 413 ? -41.101 -24.744 93.962 1.00 82.06 413 GLU A CA 1
ATOM 3244 C C . GLU A 1 413 ? -40.170 -25.283 95.062 1.00 82.06 413 GLU A C 1
ATOM 3246 O O . GLU A 1 413 ? -40.024 -26.498 95.241 1.00 82.06 413 GLU A O 1
ATOM 3251 N N . ASN A 1 414 ? -39.593 -24.384 95.866 1.00 80.38 414 ASN A N 1
ATOM 3252 C CA . ASN A 1 414 ? -38.771 -24.755 97.017 1.00 80.38 414 ASN A CA 1
ATOM 3253 C C . ASN A 1 414 ? -39.576 -25.490 98.103 1.00 80.38 414 ASN A C 1
ATOM 3255 O O . ASN A 1 414 ? -39.070 -26.451 98.691 1.00 80.38 414 ASN A O 1
ATOM 3259 N N . LYS A 1 415 ? -40.829 -25.086 98.351 1.00 78.81 415 LYS A N 1
ATOM 3260 C CA . LYS A 1 415 ? -41.723 -25.767 99.305 1.00 78.81 415 LYS A CA 1
ATOM 3261 C C . LYS A 1 415 ? -42.236 -27.110 98.778 1.00 78.81 415 LYS A C 1
ATOM 3263 O O . LYS A 1 415 ? -42.308 -28.077 99.529 1.00 78.81 415 LYS A O 1
ATOM 3268 N N . LEU A 1 416 ? -42.502 -27.232 97.479 1.00 76.81 416 LEU A N 1
ATOM 3269 C CA . LEU A 1 416 ? -42.840 -28.518 96.862 1.00 76.81 416 LEU A CA 1
ATOM 3270 C C . LEU A 1 416 ? -41.680 -29.511 96.943 1.00 76.81 416 LEU A C 1
ATOM 3272 O O . LEU A 1 416 ? -41.900 -30.702 97.159 1.00 76.81 416 LEU A O 1
ATOM 3276 N N . ARG A 1 417 ? -40.436 -29.034 96.830 1.00 78.12 417 ARG A N 1
ATOM 3277 C CA . ARG A 1 417 ? -39.250 -29.880 96.998 1.00 78.12 417 ARG A CA 1
ATOM 3278 C C . ARG A 1 417 ? -39.151 -30.468 98.409 1.00 78.12 417 ARG A C 1
ATOM 3280 O O . ARG A 1 417 ? -38.841 -31.647 98.532 1.00 78.12 417 ARG A O 1
ATOM 3287 N N . SER A 1 418 ? -39.461 -29.693 99.453 1.00 75.06 418 SER A N 1
ATOM 3288 C CA . SER A 1 418 ? -39.430 -30.187 100.840 1.00 75.06 418 SER A CA 1
ATOM 3289 C C . SER A 1 418 ? -40.571 -31.161 101.162 1.00 75.06 418 SER A C 1
ATOM 3291 O O . SER A 1 418 ? -40.401 -32.048 101.997 1.00 75.06 418 SER A O 1
ATOM 3293 N N . LEU A 1 419 ? -41.712 -31.048 100.474 1.00 69.06 419 LEU A N 1
ATOM 3294 C CA . LEU A 1 419 ? -42.841 -31.977 100.598 1.00 69.06 419 LEU A CA 1
ATOM 3295 C C . LEU A 1 419 ? -42.537 -33.376 100.033 1.00 69.06 419 LEU A C 1
ATOM 3297 O O . LEU A 1 419 ? -43.028 -34.367 100.573 1.00 69.06 419 LEU A O 1
ATOM 3301 N N . VAL A 1 420 ? -41.717 -33.460 98.981 1.00 64.19 420 VAL A N 1
ATOM 3302 C CA . VAL A 1 420 ? -41.344 -34.718 98.302 1.00 64.19 420 VAL A CA 1
ATOM 3303 C C . VAL A 1 420 ? -40.374 -35.567 99.134 1.00 64.19 420 VAL A C 1
ATOM 3305 O O . VAL A 1 420 ? -40.369 -36.784 99.019 1.00 64.19 420 VAL A O 1
ATOM 3308 N N . GLU A 1 421 ? -39.589 -34.965 100.029 1.00 66.25 421 GLU A N 1
ATOM 3309 C CA . GLU A 1 421 ? -38.600 -35.680 100.857 1.00 66.25 421 GLU A CA 1
ATOM 3310 C C . GLU A 1 421 ? -39.212 -36.445 102.062 1.00 66.25 421 GLU A C 1
ATOM 3312 O O . GLU A 1 421 ? -38.479 -37.014 102.875 1.00 66.25 421 GLU A O 1
ATOM 3317 N N . ASN A 1 422 ? -40.544 -36.479 102.209 1.00 62.59 422 ASN A N 1
ATOM 3318 C CA . ASN A 1 422 ? -41.245 -37.020 103.383 1.00 62.59 422 ASN A CA 1
ATOM 3319 C C . ASN A 1 422 ? -41.687 -38.497 103.211 1.00 62.59 422 ASN A C 1
ATOM 3321 O O . ASN A 1 422 ? -42.101 -38.907 102.132 1.00 62.59 422 ASN A O 1
ATOM 3325 N N . GLU A 1 423 ? -41.688 -39.299 104.293 1.00 57.81 423 GLU A N 1
ATOM 3326 C CA . GLU A 1 423 ? -41.966 -40.766 104.289 1.00 57.81 423 GLU A CA 1
ATOM 3327 C C . GLU A 1 423 ? -43.359 -41.188 103.743 1.00 57.81 423 GLU A C 1
ATOM 3329 O O . GLU A 1 423 ? -43.616 -42.382 103.596 1.00 57.81 423 GLU A O 1
ATOM 3334 N N . PHE A 1 424 ? -44.252 -40.239 103.438 1.00 61.16 424 PHE A N 1
ATOM 3335 C CA . PHE A 1 424 ? -45.632 -40.462 102.973 1.00 61.16 424 PHE A CA 1
ATOM 3336 C C . PHE A 1 424 ? -45.821 -40.295 101.451 1.00 61.16 424 PHE A C 1
ATOM 3338 O O . PHE A 1 424 ? -46.955 -40.295 100.974 1.00 61.16 424 PHE A O 1
ATOM 3345 N N . GLU A 1 425 ? -44.734 -40.170 100.679 1.00 55.75 425 GLU A N 1
ATOM 3346 C CA . GLU A 1 425 ? -44.747 -39.884 99.231 1.00 55.75 425 GLU A CA 1
ATOM 3347 C C . GLU A 1 425 ? -45.687 -40.803 98.421 1.00 55.75 425 GLU A C 1
ATOM 3349 O O . GLU A 1 425 ? -46.413 -40.341 97.544 1.00 55.75 425 GLU A O 1
ATOM 3354 N N . VAL A 1 426 ? -45.747 -42.098 98.750 1.00 56.88 426 VAL A N 1
ATOM 3355 C CA . VAL A 1 426 ? -46.588 -43.072 98.026 1.00 56.88 426 VAL A CA 1
ATOM 3356 C C . VAL A 1 426 ? -48.083 -42.889 98.321 1.00 56.88 426 VAL A C 1
ATOM 3358 O O . VAL A 1 426 ? -48.910 -43.126 97.444 1.00 56.88 426 VAL A O 1
ATOM 3361 N N . GLU A 1 427 ? -48.440 -42.450 99.530 1.00 58.25 427 GLU A N 1
ATOM 3362 C CA . GLU A 1 427 ? -49.835 -42.315 99.979 1.00 58.25 427 GLU A CA 1
ATOM 3363 C C . GLU A 1 427 ? -50.460 -40.962 99.569 1.00 58.25 427 GLU A C 1
ATOM 3365 O O . GLU A 1 427 ? -51.684 -40.848 99.557 1.00 58.25 427 GLU A O 1
ATOM 3370 N N . LEU A 1 428 ? -49.647 -39.959 99.193 1.00 65.62 428 LEU A N 1
ATOM 3371 C CA . LEU A 1 428 ? -50.080 -38.574 98.904 1.00 65.62 428 LEU A CA 1
ATOM 3372 C C . LEU A 1 428 ? -49.501 -37.977 97.593 1.00 65.62 428 LEU A C 1
ATOM 3374 O O . LEU A 1 428 ? -49.455 -36.757 97.419 1.00 65.62 428 LEU A O 1
ATOM 3378 N N . SER A 1 429 ? -49.039 -38.815 96.657 1.00 67.56 429 SER A N 1
ATOM 3379 C CA . SER A 1 429 ? -48.422 -38.378 95.384 1.00 67.56 429 SER A CA 1
ATOM 3380 C C . SER A 1 429 ? -49.345 -37.526 94.499 1.00 67.56 429 SER A C 1
ATOM 3382 O O . SER A 1 429 ? -48.896 -36.575 93.862 1.00 67.56 429 SER A O 1
ATOM 3384 N N . THR A 1 430 ? -50.651 -37.805 94.508 1.00 71.44 430 THR A N 1
ATOM 3385 C CA . THR A 1 430 ? -51.637 -37.115 93.662 1.00 71.44 430 THR A CA 1
ATOM 3386 C C . THR A 1 430 ? -51.769 -35.625 93.994 1.00 71.44 430 THR A C 1
ATOM 3388 O O . THR A 1 430 ? -51.905 -34.810 93.087 1.00 71.44 430 THR A O 1
ATOM 3391 N N . GLN A 1 431 ? -51.693 -35.241 95.273 1.00 69.69 431 GLN A N 1
ATOM 3392 C CA . GLN A 1 431 ? -51.788 -33.837 95.692 1.00 69.69 431 GLN A CA 1
ATOM 3393 C C . GLN A 1 431 ? -50.541 -33.031 95.297 1.00 69.69 431 GLN A C 1
ATOM 3395 O O . GLN A 1 431 ? -50.642 -31.862 94.933 1.00 69.69 431 GLN A O 1
ATOM 3400 N N . VAL A 1 432 ? -49.359 -33.654 95.332 1.00 75.50 432 VAL A N 1
ATOM 3401 C CA . VAL A 1 432 ? -48.099 -33.007 94.927 1.00 75.50 432 VAL A CA 1
ATOM 3402 C C . VAL A 1 432 ? -48.061 -32.774 93.414 1.00 75.50 432 VAL A C 1
ATOM 3404 O O . VAL A 1 432 ? -47.604 -31.720 92.967 1.00 75.50 432 VAL A O 1
ATOM 3407 N N . ASP A 1 433 ? -48.569 -33.720 92.623 1.00 75.38 433 ASP A N 1
ATOM 3408 C CA . ASP A 1 433 ? -48.650 -33.572 91.167 1.00 75.38 433 ASP A CA 1
ATOM 3409 C C . ASP A 1 433 ? -49.663 -32.493 90.746 1.00 75.38 433 ASP A C 1
ATOM 3411 O O . ASP A 1 433 ? -49.396 -31.738 89.810 1.00 75.38 433 ASP A O 1
ATOM 3415 N N . GLU A 1 434 ? -50.774 -32.340 91.476 1.00 77.50 434 GLU A N 1
ATOM 3416 C CA . GLU A 1 434 ? -51.732 -31.249 91.248 1.00 77.50 434 GLU A CA 1
ATOM 3417 C C . GLU A 1 434 ? -51.082 -29.868 91.447 1.00 77.50 434 GLU A C 1
ATOM 3419 O O . GLU A 1 434 ? -51.187 -29.000 90.577 1.00 77.50 434 GLU A O 1
ATOM 3424 N N . LEU A 1 435 ? -50.316 -29.676 92.527 1.00 77.06 435 LEU A N 1
ATOM 3425 C CA . LEU A 1 435 ? -49.607 -28.413 92.777 1.00 77.06 435 LEU A CA 1
ATOM 3426 C C . LEU A 1 435 ? -48.524 -28.118 91.726 1.00 77.06 435 LEU A C 1
ATOM 3428 O O . LEU A 1 435 ? -48.339 -26.967 91.331 1.00 77.06 435 LEU A O 1
ATOM 3432 N N . ARG A 1 436 ? -47.823 -29.144 91.223 1.00 80.06 436 ARG A N 1
ATOM 3433 C CA . ARG A 1 436 ? -46.848 -28.988 90.125 1.00 80.06 436 ARG A CA 1
ATOM 3434 C C . ARG A 1 436 ? -47.511 -28.586 88.810 1.00 80.06 436 ARG A C 1
ATOM 3436 O O . ARG A 1 436 ? -46.952 -27.772 88.071 1.00 80.06 436 ARG A O 1
ATOM 3443 N N . ASN A 1 437 ? -48.689 -29.130 88.516 1.00 80.25 437 ASN A N 1
ATOM 3444 C CA . ASN A 1 437 ? -49.449 -28.765 87.323 1.00 80.25 437 ASN A CA 1
ATOM 3445 C C . ASN A 1 437 ? -49.923 -27.307 87.389 1.00 80.25 437 ASN A C 1
ATOM 3447 O O . ASN A 1 437 ? -49.794 -26.582 86.401 1.00 80.25 437 ASN A O 1
ATOM 3451 N N . GLN A 1 438 ? -50.396 -26.853 88.554 1.00 80.12 438 GLN A N 1
ATOM 3452 C CA . GLN A 1 438 ? -50.775 -25.453 88.776 1.00 80.12 438 GLN A CA 1
ATOM 3453 C C . GLN A 1 438 ? -49.568 -24.511 88.646 1.00 80.12 438 GLN A C 1
ATOM 3455 O O . GLN A 1 438 ? -49.620 -23.556 87.874 1.00 80.12 438 GLN A O 1
ATOM 3460 N N . LEU A 1 439 ? -48.434 -24.839 89.276 1.00 82.81 439 LEU A N 1
ATOM 3461 C CA . LEU A 1 439 ? -47.183 -24.083 89.133 1.00 82.81 439 LEU A CA 1
ATOM 3462 C C . LEU A 1 439 ? -46.720 -23.980 87.668 1.00 82.81 439 LEU A C 1
ATOM 3464 O O . LEU A 1 439 ? -46.291 -22.921 87.214 1.00 82.81 439 LEU A O 1
ATOM 3468 N N . THR A 1 440 ? -46.835 -25.071 86.906 1.00 83.69 440 THR A N 1
ATOM 3469 C CA . THR A 1 440 ? -46.463 -25.101 85.483 1.00 83.69 440 THR A CA 1
ATOM 3470 C C . THR A 1 440 ? -47.328 -24.153 84.656 1.00 83.69 440 THR A C 1
ATOM 3472 O O . THR A 1 440 ? -46.796 -23.442 83.804 1.00 83.69 440 THR A O 1
ATOM 3475 N N . ARG A 1 441 ? -48.638 -24.094 84.931 1.00 82.06 441 ARG A N 1
ATOM 3476 C CA . ARG A 1 441 ? -49.554 -23.161 84.260 1.00 82.06 441 ARG A CA 1
ATOM 3477 C C . ARG A 1 441 ? -49.194 -21.706 84.553 1.00 82.06 441 ARG A C 1
ATOM 3479 O O . ARG A 1 441 ? -49.028 -20.938 83.613 1.00 82.06 441 ARG A O 1
ATOM 3486 N N . VAL A 1 442 ? -48.978 -21.353 85.821 1.00 81.75 442 VAL A N 1
ATOM 3487 C CA . VAL A 1 442 ? -48.582 -19.987 86.219 1.00 81.75 442 VAL A CA 1
ATOM 3488 C C . VAL A 1 442 ? -47.268 -19.573 85.549 1.00 81.75 442 VAL A C 1
ATOM 3490 O O . VAL A 1 442 ? -47.188 -18.499 84.957 1.00 81.75 442 VAL A O 1
ATOM 3493 N N . ASN A 1 443 ? -46.263 -20.452 85.542 1.00 83.44 443 ASN A N 1
ATOM 3494 C CA . ASN A 1 443 ? -44.978 -20.195 84.884 1.00 83.44 443 ASN A CA 1
ATOM 3495 C C . ASN A 1 443 ? -45.101 -20.017 83.363 1.00 83.44 443 ASN A C 1
ATOM 3497 O O . ASN A 1 443 ? -44.364 -19.232 82.762 1.00 83.44 443 ASN A O 1
ATOM 3501 N N . GLN A 1 444 ? -46.019 -20.735 82.715 1.00 83.56 444 GLN A N 1
ATOM 3502 C CA . GLN A 1 444 ? -46.304 -20.543 81.294 1.00 83.56 444 GLN A CA 1
ATOM 3503 C C . GLN A 1 444 ? -46.988 -19.190 81.038 1.00 83.56 444 GLN A C 1
ATOM 3505 O O . GLN A 1 444 ? -46.592 -18.497 80.101 1.00 83.56 444 GLN A O 1
ATOM 3510 N N . SER A 1 445 ? -47.931 -18.763 81.885 1.00 82.50 445 SER A N 1
ATOM 3511 C CA . SER A 1 445 ? -48.582 -17.449 81.764 1.00 82.50 445 SER A CA 1
ATOM 3512 C C . SER A 1 445 ? -47.609 -16.284 82.014 1.00 82.50 445 SER A C 1
ATOM 3514 O O . SER A 1 445 ? -47.676 -15.278 81.308 1.00 82.50 445 SER A O 1
ATOM 3516 N N . ILE A 1 446 ? -46.646 -16.428 82.936 1.00 84.00 446 ILE A N 1
ATOM 3517 C CA . ILE A 1 446 ? -45.549 -15.457 83.128 1.00 84.00 446 ILE A CA 1
ATOM 3518 C C . ILE A 1 446 ? -44.726 -15.322 81.838 1.00 84.00 446 ILE A C 1
ATOM 3520 O O . ILE A 1 446 ? -44.578 -14.224 81.307 1.00 84.00 446 ILE A O 1
ATOM 3524 N N . ARG A 1 447 ? -44.260 -16.442 81.265 1.00 84.44 447 ARG A N 1
ATOM 3525 C CA . ARG A 1 447 ? -43.458 -16.440 80.024 1.00 84.44 447 ARG A CA 1
ATOM 3526 C C . ARG A 1 447 ? -44.189 -15.838 78.826 1.00 84.44 447 ARG A C 1
ATOM 3528 O O . ARG A 1 447 ? -43.549 -15.209 77.978 1.00 84.44 447 ARG A O 1
ATOM 3535 N N . LEU A 1 448 ? -45.504 -16.046 78.739 1.00 84.31 448 LEU A N 1
ATOM 3536 C CA . LEU A 1 448 ? -46.345 -15.434 77.714 1.00 84.31 448 LEU A CA 1
ATOM 3537 C C . LEU A 1 448 ? -46.296 -13.906 77.813 1.00 84.31 448 LEU A C 1
ATOM 3539 O O . LEU A 1 448 ? -45.980 -13.235 76.833 1.00 84.31 448 LEU A O 1
ATOM 3543 N N . LEU A 1 449 ? -46.560 -13.371 79.006 1.00 82.88 449 LEU A N 1
ATOM 3544 C CA . LEU A 1 449 ? -46.577 -11.933 79.262 1.00 82.88 449 LEU A CA 1
ATOM 3545 C C . LEU A 1 449 ? -45.198 -11.293 79.046 1.00 82.88 449 LEU A C 1
ATOM 3547 O O . LEU A 1 449 ? -45.119 -10.287 78.344 1.00 82.88 449 LEU A O 1
ATOM 3551 N N . SER A 1 450 ? -44.117 -11.914 79.531 1.00 84.62 450 SER A N 1
ATOM 3552 C CA . SER A 1 450 ? -42.742 -11.430 79.315 1.00 84.62 450 SER A CA 1
ATOM 3553 C C . SER A 1 450 ? -42.327 -11.423 77.837 1.00 84.62 450 SER A C 1
ATOM 3555 O O . SER A 1 450 ? -41.551 -10.578 77.399 1.00 84.62 450 SER A O 1
ATOM 3557 N N . SER A 1 451 ? -42.835 -12.363 77.032 1.00 85.19 451 SER A N 1
ATOM 3558 C CA . SER A 1 451 ? -42.562 -12.376 75.587 1.00 85.19 451 SER A CA 1
ATOM 3559 C C . SER A 1 451 ? -43.285 -11.235 74.864 1.00 85.19 451 SER A C 1
ATOM 3561 O O . SER A 1 451 ? -42.749 -10.670 73.913 1.00 85.19 451 SER A O 1
ATOM 3563 N N . ILE A 1 452 ? -44.483 -10.864 75.324 1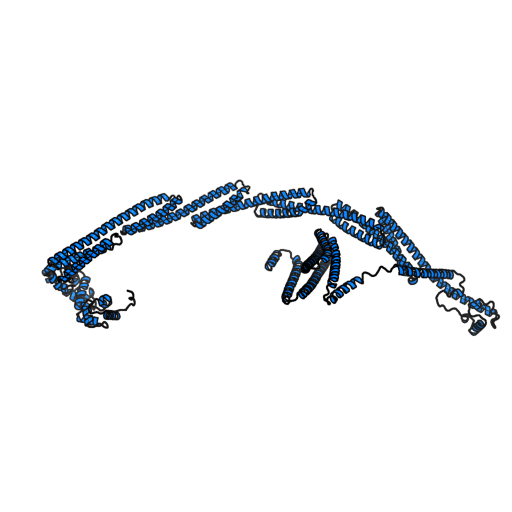.00 84.81 452 ILE A N 1
ATOM 3564 C CA . ILE A 1 452 ? -45.244 -9.743 74.760 1.00 84.81 452 ILE A CA 1
ATOM 3565 C C . ILE A 1 452 ? -44.594 -8.403 75.133 1.00 84.81 452 ILE A C 1
ATOM 3567 O O . ILE A 1 452 ? -44.406 -7.571 74.246 1.00 84.81 452 ILE A O 1
ATOM 3571 N N . THR A 1 453 ? -44.181 -8.208 76.391 1.00 83.81 453 THR A N 1
ATOM 3572 C CA . THR A 1 453 ? -43.493 -6.974 76.822 1.00 83.81 453 THR A CA 1
ATOM 3573 C C . THR A 1 453 ? -42.161 -6.781 76.095 1.00 83.81 453 THR A C 1
ATOM 3575 O O . THR A 1 453 ? -41.891 -5.695 75.584 1.00 83.81 453 THR A O 1
ATOM 3578 N N . ALA A 1 454 ? -41.376 -7.849 75.919 1.00 84.50 454 ALA A N 1
ATOM 3579 C CA . ALA A 1 454 ? -40.138 -7.803 75.140 1.00 84.50 454 ALA A CA 1
ATOM 3580 C C . ALA A 1 454 ? -40.363 -7.395 73.669 1.00 84.50 454 ALA A C 1
ATOM 3582 O O . ALA A 1 454 ? -39.502 -6.754 73.064 1.00 84.50 454 ALA A O 1
ATOM 3583 N N . CYS A 1 455 ? -41.509 -7.742 73.071 1.00 86.62 455 CYS A N 1
ATOM 3584 C CA . CYS A 1 455 ? -41.864 -7.264 71.734 1.00 86.62 455 CYS A CA 1
ATOM 3585 C C . CYS A 1 455 ? -42.182 -5.759 71.727 1.00 86.62 455 CYS A C 1
ATOM 3587 O O . CYS A 1 455 ? -41.748 -5.054 70.814 1.00 86.62 455 CYS A O 1
ATOM 3589 N N . ASP A 1 456 ? -42.911 -5.257 72.725 1.00 82.94 456 ASP A N 1
ATOM 3590 C CA . ASP A 1 456 ? -43.279 -3.838 72.815 1.00 82.94 456 ASP A CA 1
ATOM 3591 C C . ASP A 1 456 ? -42.047 -2.934 72.989 1.00 82.94 456 ASP A C 1
ATOM 3593 O O . ASP A 1 456 ? -41.922 -1.916 72.303 1.00 82.94 456 ASP A O 1
ATOM 3597 N N . GLU A 1 457 ? -41.066 -3.359 73.791 1.00 85.19 457 GLU A N 1
ATOM 3598 C CA . GLU A 1 457 ? -39.771 -2.674 73.899 1.00 85.19 457 GLU A CA 1
ATOM 3599 C C . GLU A 1 457 ? -39.043 -2.590 72.549 1.00 85.19 457 GLU A C 1
ATOM 3601 O O . GLU A 1 457 ? -38.479 -1.553 72.190 1.00 85.19 457 GLU A O 1
ATOM 3606 N N . ARG A 1 458 ? -39.061 -3.677 71.764 1.00 87.00 458 ARG A N 1
ATOM 3607 C CA . ARG A 1 458 ? -38.417 -3.713 70.442 1.00 87.00 458 ARG A CA 1
ATOM 3608 C C . ARG A 1 458 ? -39.109 -2.792 69.453 1.00 87.00 458 ARG A C 1
ATOM 3610 O O . ARG A 1 458 ? -38.410 -2.096 68.725 1.00 87.00 458 ARG A O 1
ATOM 3617 N N . ILE A 1 459 ? -40.439 -2.734 69.466 1.00 86.19 459 ILE A N 1
ATOM 3618 C CA . ILE A 1 459 ? -41.212 -1.786 68.652 1.00 86.19 459 ILE A CA 1
ATOM 3619 C C . ILE A 1 459 ? -40.794 -0.340 68.962 1.00 86.19 459 ILE A C 1
ATOM 3621 O O . ILE A 1 459 ? -40.564 0.429 68.030 1.00 86.19 459 ILE A O 1
ATOM 3625 N N . GLY A 1 460 ? -40.597 0.014 70.237 1.00 82.25 460 GLY A N 1
ATOM 3626 C CA . GLY A 1 460 ? -40.091 1.339 70.618 1.00 82.25 460 GLY A CA 1
ATOM 3627 C C . GLY A 1 460 ? -38.680 1.636 70.088 1.00 82.25 460 GLY A C 1
ATOM 3628 O O . GLY A 1 460 ? -38.410 2.741 69.615 1.00 82.25 460 GLY A O 1
ATOM 3629 N N . ILE A 1 461 ? -37.783 0.643 70.102 1.00 85.38 461 ILE A N 1
ATOM 3630 C CA . ILE A 1 461 ? -36.425 0.786 69.546 1.00 85.38 461 ILE A CA 1
ATOM 3631 C C . ILE A 1 461 ? -36.462 0.948 68.019 1.00 85.38 461 ILE A C 1
ATOM 3633 O O . ILE A 1 461 ? -35.718 1.769 67.484 1.00 85.38 461 ILE A O 1
ATOM 3637 N N . ILE A 1 462 ? -37.326 0.205 67.318 1.00 85.94 462 ILE A N 1
ATOM 3638 C CA . ILE A 1 462 ? -37.502 0.308 65.859 1.00 85.94 462 ILE A CA 1
ATOM 3639 C C . ILE A 1 462 ? -37.939 1.725 65.476 1.00 85.94 462 ILE A C 1
ATOM 3641 O O . ILE A 1 462 ? -37.339 2.336 64.595 1.00 85.94 462 ILE A O 1
ATOM 3645 N N . GLU A 1 463 ? -38.940 2.275 66.166 1.00 83.50 463 GLU A N 1
ATOM 3646 C CA . GLU A 1 463 ? -39.450 3.625 65.897 1.00 83.50 463 GLU A CA 1
ATOM 3647 C C . GLU A 1 463 ? -38.380 4.708 66.128 1.00 83.50 463 GLU A C 1
ATOM 3649 O O . GLU A 1 463 ? -38.273 5.639 65.328 1.00 83.50 463 GLU A O 1
ATOM 3654 N N . SER A 1 464 ? -37.541 4.567 67.163 1.00 83.75 464 SER A N 1
ATOM 3655 C CA . SER A 1 464 ? -36.395 5.466 67.384 1.00 83.75 464 SER A CA 1
ATOM 3656 C C . SER A 1 464 ? -35.336 5.319 66.289 1.00 83.75 464 SER A C 1
ATOM 3658 O O . SER A 1 464 ? -34.860 6.316 65.755 1.00 83.75 464 SER A O 1
ATOM 3660 N N . ALA A 1 465 ? -34.988 4.086 65.908 1.00 81.19 465 ALA A N 1
ATOM 3661 C CA . ALA A 1 465 ? -33.973 3.824 64.890 1.00 81.19 465 ALA A CA 1
ATOM 3662 C C . ALA A 1 465 ? -34.375 4.358 63.504 1.00 81.19 465 ALA A C 1
ATOM 3664 O O . ALA A 1 465 ? -33.512 4.836 62.768 1.00 81.19 465 ALA A O 1
ATOM 3665 N N . ILE A 1 466 ? -35.670 4.333 63.168 1.00 81.25 466 ILE A N 1
ATOM 3666 C CA . ILE A 1 466 ? -36.211 4.965 61.954 1.00 81.25 466 ILE A CA 1
ATOM 3667 C C . ILE A 1 466 ? -36.033 6.491 62.006 1.00 81.25 466 ILE A C 1
ATOM 3669 O O . ILE A 1 466 ? -35.612 7.084 61.017 1.00 81.25 466 ILE A O 1
ATOM 3673 N N . GLN A 1 467 ? -36.301 7.138 63.148 1.00 81.38 467 GLN A N 1
ATOM 3674 C CA . GLN A 1 467 ? -36.097 8.589 63.302 1.00 81.38 467 GLN A CA 1
ATOM 3675 C C . GLN A 1 467 ? -34.621 8.993 63.199 1.00 81.38 467 GLN A C 1
ATOM 3677 O O . GLN A 1 467 ? -34.309 10.047 62.647 1.00 81.38 467 GLN A O 1
ATOM 3682 N N . ASP A 1 468 ? -33.726 8.140 63.693 1.00 77.56 468 ASP A N 1
ATOM 3683 C CA . ASP A 1 468 ? -32.279 8.353 63.657 1.00 77.56 468 ASP A CA 1
ATOM 3684 C C . ASP A 1 468 ? -31.640 7.962 62.304 1.00 77.56 468 ASP A C 1
ATOM 3686 O O . ASP A 1 468 ? -30.431 8.119 62.125 1.00 77.56 468 ASP A O 1
ATOM 3690 N N . GLY A 1 469 ? -32.423 7.445 61.345 1.00 75.00 469 GLY A N 1
ATOM 3691 C CA . GLY A 1 469 ? -31.950 7.011 60.023 1.00 75.00 469 GLY A CA 1
ATOM 3692 C C . GLY A 1 469 ? -31.117 5.719 60.030 1.00 75.00 469 GLY A C 1
ATOM 3693 O O . GLY A 1 469 ? -30.424 5.424 59.057 1.00 75.00 469 GLY A O 1
ATOM 3694 N N . ASN A 1 470 ? -31.157 4.935 61.114 1.00 80.31 470 ASN A N 1
ATOM 3695 C CA . ASN A 1 470 ? -30.416 3.678 61.261 1.00 80.31 470 ASN A CA 1
ATOM 3696 C C . ASN A 1 470 ? -31.286 2.465 60.891 1.00 80.31 470 ASN A C 1
ATOM 3698 O O . ASN A 1 470 ? -31.638 1.624 61.726 1.00 80.31 470 ASN A O 1
ATOM 3702 N N . PHE A 1 471 ? -31.620 2.378 59.606 1.00 79.25 471 PHE A N 1
ATOM 3703 C CA . PHE A 1 471 ? -32.542 1.383 59.053 1.00 79.25 471 PHE A CA 1
ATOM 3704 C C . PHE A 1 471 ? -32.056 -0.068 59.205 1.00 79.25 471 PHE A C 1
ATOM 3706 O O . PHE A 1 471 ? -32.857 -0.964 59.457 1.00 79.25 471 PHE A O 1
ATOM 3713 N N . THR A 1 472 ? -30.742 -0.313 59.169 1.00 76.81 472 THR A N 1
ATOM 3714 C CA . THR A 1 472 ? -30.164 -1.646 59.422 1.00 76.81 472 THR A CA 1
ATOM 3715 C C . THR A 1 472 ? -30.370 -2.122 60.859 1.00 76.81 472 THR A C 1
ATOM 3717 O O . THR A 1 472 ? -30.681 -3.290 61.085 1.00 76.81 472 THR A O 1
ATOM 3720 N N . SER A 1 473 ? -30.226 -1.226 61.843 1.00 78.94 473 SER A N 1
ATOM 3721 C CA . SER A 1 473 ? -30.507 -1.564 63.242 1.00 78.94 473 SER A CA 1
ATOM 3722 C C . SER A 1 473 ? -32.004 -1.757 63.470 1.00 78.94 473 SER A C 1
ATOM 3724 O O . SER A 1 473 ? -32.392 -2.630 64.245 1.00 78.94 473 SER A O 1
ATOM 3726 N N . ALA A 1 474 ? -32.841 -0.964 62.795 1.00 80.94 474 ALA A N 1
ATOM 3727 C CA . ALA A 1 474 ? -34.290 -1.105 62.850 1.00 80.94 474 ALA A CA 1
ATOM 3728 C C . ALA A 1 474 ? -34.731 -2.492 62.339 1.00 80.94 474 ALA A C 1
ATOM 3730 O O . ALA A 1 474 ? -35.484 -3.179 63.027 1.00 80.94 474 ALA A O 1
ATOM 3731 N N . LEU A 1 475 ? -34.177 -2.955 61.212 1.00 81.94 475 LEU A N 1
ATOM 3732 C CA . LEU A 1 475 ? -34.491 -4.258 60.612 1.00 81.94 475 LEU A CA 1
ATOM 3733 C C . LEU A 1 475 ? -34.101 -5.457 61.503 1.00 81.94 475 LEU A C 1
ATOM 3735 O O . LEU A 1 475 ? -34.845 -6.431 61.625 1.00 81.94 475 LEU A O 1
ATOM 3739 N N . ASP A 1 476 ? -32.956 -5.400 62.189 1.00 82.94 476 ASP A N 1
ATOM 3740 C CA . ASP A 1 476 ? -32.574 -6.443 63.159 1.00 82.94 476 ASP A CA 1
ATOM 3741 C C . ASP A 1 476 ? -33.554 -6.496 64.346 1.00 82.94 476 ASP A C 1
ATOM 3743 O O . ASP A 1 476 ? -33.935 -7.574 64.816 1.00 82.94 476 ASP A O 1
ATOM 3747 N N . HIS A 1 477 ? -34.036 -5.340 64.809 1.00 85.31 477 HIS A N 1
ATOM 3748 C CA . HIS A 1 477 ? -35.043 -5.294 65.864 1.00 85.31 477 HIS A CA 1
ATOM 3749 C C . HIS A 1 477 ? -36.428 -5.769 65.404 1.00 85.31 477 HIS A C 1
ATOM 3751 O O . HIS A 1 477 ? -37.106 -6.401 66.218 1.00 85.31 477 HIS A O 1
ATOM 3757 N N . VAL A 1 478 ? -36.810 -5.573 64.133 1.00 85.50 478 VAL A N 1
ATOM 3758 C CA . VAL A 1 478 ? -38.026 -6.168 63.535 1.00 85.50 478 VAL A CA 1
ATOM 3759 C C . VAL A 1 478 ? -37.967 -7.693 63.634 1.00 85.50 478 VAL A C 1
ATOM 3761 O O . VAL A 1 478 ? -38.844 -8.318 64.234 1.00 85.50 478 VAL A O 1
ATOM 3764 N N . ASN A 1 479 ? -36.870 -8.293 63.165 1.00 83.38 479 ASN A N 1
ATOM 3765 C CA . ASN A 1 479 ? -36.665 -9.743 63.203 1.00 83.38 479 ASN A CA 1
ATOM 3766 C C . ASN A 1 479 ? -36.692 -10.316 64.629 1.00 83.38 479 ASN A C 1
ATOM 3768 O O . ASN A 1 479 ? -37.257 -11.382 64.884 1.00 83.38 479 ASN A O 1
ATOM 3772 N N . ARG A 1 480 ? -36.082 -9.617 65.594 1.00 84.75 480 ARG A N 1
ATOM 3773 C CA . ARG A 1 480 ? -36.110 -10.025 67.010 1.00 84.75 480 ARG A CA 1
ATOM 3774 C C . ARG A 1 480 ? -37.508 -9.883 67.620 1.00 84.75 480 ARG A C 1
ATOM 3776 O O . ARG A 1 480 ? -37.913 -10.769 68.367 1.00 84.75 480 ARG A O 1
ATOM 3783 N N . GLY A 1 481 ? -38.243 -8.818 67.290 1.00 83.31 481 GLY A N 1
ATOM 3784 C CA . GLY A 1 481 ? -39.637 -8.619 67.704 1.00 83.31 481 GLY A CA 1
ATOM 3785 C C . GLY A 1 481 ? -40.561 -9.729 67.196 1.00 83.31 481 GLY A C 1
ATOM 3786 O O . GLY A 1 481 ? -41.326 -10.292 67.978 1.00 83.31 481 GLY A O 1
ATOM 3787 N N . GLY A 1 482 ? -40.405 -10.135 65.930 1.00 84.88 482 GLY A N 1
ATOM 3788 C CA . GLY A 1 482 ? -41.127 -11.271 65.344 1.00 84.88 482 GLY A CA 1
ATOM 3789 C C . GLY A 1 482 ? -40.934 -12.574 66.129 1.00 84.88 482 GLY A C 1
ATOM 3790 O O . GLY A 1 482 ? -41.914 -13.215 66.508 1.00 84.88 482 GLY A O 1
ATOM 3791 N N . LYS A 1 483 ? -39.689 -12.904 66.504 1.00 85.62 483 LYS A N 1
ATOM 3792 C CA . LYS A 1 483 ? -39.379 -14.100 67.317 1.00 85.62 483 LYS A CA 1
ATOM 3793 C C . LYS A 1 483 ? -40.070 -14.099 68.684 1.00 85.62 483 LYS A C 1
ATOM 3795 O O . LYS A 1 483 ? -40.496 -15.153 69.155 1.00 85.62 483 LYS A O 1
ATOM 3800 N N . HIS A 1 484 ? -40.177 -12.937 69.330 1.00 85.31 484 HIS A N 1
ATOM 3801 C CA . HIS A 1 484 ? -40.885 -12.807 70.605 1.00 85.31 484 HIS A CA 1
ATOM 3802 C C . HIS A 1 484 ? -42.398 -13.037 70.445 1.00 85.31 484 HIS A C 1
ATOM 3804 O O . HIS A 1 484 ? -43.002 -13.716 71.278 1.00 85.31 484 HIS A O 1
ATOM 3810 N N . LEU A 1 485 ? -43.002 -12.560 69.349 1.00 86.56 485 LEU A N 1
ATOM 3811 C CA . LEU A 1 485 ? -44.413 -12.824 69.040 1.00 86.56 485 LEU A CA 1
ATOM 3812 C C . LEU A 1 485 ? -44.680 -14.286 68.669 1.00 86.56 485 LEU A C 1
ATOM 3814 O O . LEU A 1 485 ? -45.715 -14.821 69.063 1.00 86.56 485 LEU A O 1
ATOM 3818 N N . ASP A 1 486 ? -43.768 -14.947 67.954 1.00 83.62 486 ASP A N 1
ATOM 3819 C CA . ASP A 1 486 ? -43.884 -16.379 67.644 1.00 83.62 486 ASP A CA 1
ATOM 3820 C C . ASP A 1 486 ? -43.866 -17.228 68.925 1.00 83.62 486 ASP A C 1
ATOM 3822 O O . ASP A 1 486 ? -44.719 -18.100 69.109 1.00 83.62 486 ASP A O 1
ATOM 3826 N N . ALA A 1 487 ? -42.950 -16.923 69.853 1.00 82.44 487 ALA A N 1
ATOM 3827 C CA . ALA A 1 487 ? -42.881 -17.575 71.159 1.00 82.44 487 ALA A CA 1
ATOM 3828 C C . ALA A 1 487 ? -44.157 -17.342 71.990 1.00 82.44 487 ALA A C 1
ATOM 3830 O O . ALA A 1 487 ? -44.712 -18.289 72.554 1.00 82.44 487 ALA A O 1
ATOM 3831 N N . ALA A 1 488 ? -44.670 -16.106 72.016 1.00 83.19 488 ALA A N 1
ATOM 3832 C CA . ALA A 1 488 ? -45.929 -15.780 72.683 1.00 83.19 488 ALA A CA 1
ATOM 3833 C C . ALA A 1 488 ? -47.117 -16.549 72.073 1.00 83.19 488 ALA A C 1
ATOM 3835 O O . ALA A 1 488 ? -47.945 -17.105 72.796 1.00 83.19 488 ALA A O 1
ATOM 3836 N N . ASN A 1 489 ? -47.189 -16.657 70.745 1.00 83.62 489 ASN A N 1
ATOM 3837 C CA . ASN A 1 489 ? -48.269 -17.371 70.065 1.00 83.62 489 ASN A CA 1
ATOM 3838 C C . ASN A 1 489 ? -48.235 -18.887 70.348 1.00 83.62 489 ASN A C 1
ATOM 3840 O O . ASN A 1 489 ? -49.271 -19.516 70.586 1.00 83.62 489 ASN A O 1
ATOM 3844 N N . GLN A 1 490 ? -47.034 -19.472 70.403 1.00 84.00 490 GLN A N 1
ATOM 3845 C CA . GLN A 1 490 ? -46.843 -20.877 70.763 1.00 84.00 490 GLN A CA 1
ATOM 3846 C C . GLN A 1 490 ? -47.330 -21.171 72.192 1.00 84.00 490 GLN A C 1
ATOM 3848 O O . GLN A 1 490 ? -48.050 -22.148 72.406 1.00 84.00 490 GLN A O 1
ATOM 3853 N N . ILE A 1 491 ? -46.991 -20.311 73.159 1.00 82.75 491 ILE A N 1
ATOM 3854 C CA . ILE A 1 491 ? -47.420 -20.460 74.560 1.00 82.75 491 ILE A CA 1
ATOM 3855 C C . ILE A 1 491 ? -48.937 -20.251 74.696 1.00 82.75 491 ILE A C 1
ATOM 3857 O O . ILE A 1 491 ? -49.607 -21.025 75.378 1.00 82.75 491 ILE A O 1
ATOM 3861 N N . THR A 1 492 ? -49.499 -19.268 73.985 1.00 82.88 492 THR A N 1
ATOM 3862 C CA . THR A 1 492 ? -50.951 -19.008 73.946 1.00 82.88 492 THR A CA 1
ATOM 3863 C C . THR A 1 492 ? -51.729 -20.250 73.503 1.00 82.88 492 THR A C 1
ATOM 3865 O O . THR A 1 492 ? -52.740 -20.614 74.109 1.00 82.88 492 THR A O 1
ATOM 3868 N N . THR A 1 493 ? -51.219 -20.944 72.481 1.00 79.69 493 THR A N 1
ATOM 3869 C CA . THR A 1 493 ? -51.806 -22.187 71.959 1.00 79.69 493 THR A CA 1
ATOM 3870 C C . THR A 1 493 ? -51.739 -23.321 72.988 1.00 79.69 493 THR A C 1
ATOM 3872 O O . THR A 1 493 ? -52.711 -24.051 73.162 1.00 79.69 493 THR A O 1
ATOM 3875 N N . GLN A 1 494 ? -50.622 -23.451 73.714 1.00 79.44 494 GLN A N 1
ATOM 3876 C CA . GLN A 1 494 ? -50.441 -24.472 74.757 1.00 79.44 494 GLN A CA 1
ATOM 3877 C C . GLN A 1 494 ? -51.372 -24.267 75.961 1.00 79.44 494 GLN A C 1
ATOM 3879 O O . GLN A 1 494 ? -51.898 -25.240 76.499 1.00 79.44 494 GLN A O 1
ATOM 3884 N N . LEU A 1 495 ? -51.604 -23.015 76.362 1.00 76.69 495 LEU A N 1
ATOM 3885 C CA . LEU A 1 495 ? -52.464 -22.666 77.497 1.00 76.69 495 LEU A CA 1
ATOM 3886 C C . LEU A 1 495 ? -53.957 -22.585 77.151 1.00 76.69 495 LEU A C 1
ATOM 3888 O O . LEU A 1 495 ? -54.787 -22.461 78.048 1.00 76.69 495 LEU A O 1
ATOM 3892 N N . SER A 1 496 ? -54.324 -22.666 75.866 1.00 73.88 496 SER A N 1
ATOM 3893 C CA . SER A 1 496 ? -55.694 -22.403 75.394 1.00 73.88 496 SER A CA 1
ATOM 3894 C C . SER A 1 496 ? -56.220 -21.010 75.794 1.00 73.88 496 SER A C 1
ATOM 3896 O O . SER A 1 496 ? -57.431 -20.803 75.902 1.00 73.88 496 SER A O 1
ATOM 3898 N N . GLU A 1 497 ? -55.338 -20.023 75.966 1.00 71.88 497 GLU A N 1
ATOM 3899 C CA . GLU A 1 497 ? -55.688 -18.641 76.326 1.00 71.88 497 GLU A CA 1
ATOM 3900 C C . GLU A 1 497 ? -56.012 -17.797 75.077 1.00 71.88 497 GLU A C 1
ATOM 3902 O O . GLU A 1 497 ? -55.316 -16.848 74.727 1.00 71.88 497 GLU A O 1
ATOM 3907 N N . HIS A 1 498 ? -57.114 -18.119 74.398 1.00 71.88 498 HIS A N 1
ATOM 3908 C CA . HIS A 1 498 ? -57.515 -17.531 73.105 1.00 71.88 498 HIS A CA 1
ATOM 3909 C C . HIS A 1 498 ? -57.702 -15.997 73.128 1.00 71.88 498 HIS A C 1
ATOM 3911 O O . HIS A 1 498 ? -57.804 -15.343 72.093 1.00 71.88 498 HIS A O 1
ATOM 3917 N N . GLU A 1 499 ? -57.754 -15.403 74.317 1.00 74.00 499 GLU A N 1
ATOM 3918 C CA . GLU A 1 499 ? -57.871 -13.963 74.529 1.00 74.00 499 GLU A CA 1
ATOM 3919 C C . GLU A 1 499 ? -56.592 -13.187 74.141 1.00 74.00 499 GLU A C 1
ATOM 3921 O O . GLU A 1 499 ? -56.675 -11.983 73.898 1.00 74.00 499 GLU A O 1
ATOM 3926 N N . TRP A 1 500 ? -55.426 -13.846 74.041 1.00 76.94 500 TRP A N 1
ATOM 3927 C CA . TRP A 1 500 ? -54.150 -13.215 73.653 1.00 76.94 500 TRP A CA 1
ATOM 3928 C C . TRP A 1 500 ? -53.839 -13.248 72.156 1.00 76.94 500 TRP A C 1
ATOM 3930 O O . TRP A 1 500 ? -52.990 -12.482 71.699 1.00 76.94 500 TRP A O 1
ATOM 3940 N N . THR A 1 501 ? -54.568 -14.043 71.371 1.00 79.31 501 THR A N 1
ATOM 3941 C CA . THR A 1 501 ? -54.357 -14.165 69.920 1.00 79.31 501 THR A CA 1
ATOM 3942 C C . THR A 1 501 ? -54.491 -12.813 69.211 1.00 79.31 501 THR A C 1
ATOM 3944 O O . THR A 1 501 ? -53.596 -12.387 68.489 1.00 79.31 501 THR A O 1
ATOM 3947 N N . GLN A 1 502 ? -55.559 -12.068 69.508 1.00 77.69 502 GLN A N 1
ATOM 3948 C CA . GLN A 1 502 ? -55.819 -10.749 68.919 1.00 77.69 502 GLN A CA 1
ATOM 3949 C C . GLN A 1 502 ? -54.786 -9.672 69.330 1.00 77.69 502 GLN A C 1
ATOM 3951 O O . GLN A 1 502 ? -54.308 -8.934 68.466 1.00 77.69 502 GLN A O 1
ATOM 3956 N N . PRO A 1 503 ? -54.398 -9.541 70.617 1.00 80.56 503 PRO A N 1
ATOM 3957 C CA . PRO A 1 503 ? -53.286 -8.678 71.024 1.00 80.56 503 PRO A CA 1
ATOM 3958 C C . PRO A 1 503 ? -51.934 -8.979 70.356 1.00 80.56 503 PRO A C 1
ATOM 3960 O O . PRO A 1 503 ? -51.172 -8.037 70.123 1.00 80.56 503 PRO A O 1
ATOM 3963 N N . ILE A 1 504 ? -51.631 -10.250 70.071 1.00 82.81 504 ILE A N 1
ATOM 3964 C CA . ILE A 1 504 ? -50.402 -10.679 69.381 1.00 82.81 504 ILE A CA 1
ATOM 3965 C C . ILE A 1 504 ? -50.472 -10.318 67.889 1.00 82.81 504 ILE A C 1
ATOM 3967 O O . ILE A 1 504 ? -49.531 -9.729 67.360 1.00 82.81 504 ILE A O 1
ATOM 3971 N N . GLU A 1 505 ? -51.600 -10.582 67.223 1.00 83.31 505 GLU A N 1
ATOM 3972 C CA . GLU A 1 505 ? -51.819 -10.230 65.809 1.00 83.31 505 GLU A CA 1
ATOM 3973 C C . GLU A 1 505 ? -51.682 -8.723 65.556 1.00 83.31 505 GLU A C 1
ATOM 3975 O O . GLU A 1 505 ? -50.980 -8.314 64.636 1.00 83.31 505 GLU A O 1
ATOM 3980 N N . ARG A 1 506 ? -52.252 -7.872 66.421 1.00 83.44 506 ARG A N 1
ATOM 3981 C CA . ARG A 1 506 ? -52.118 -6.406 66.289 1.00 83.44 506 ARG A CA 1
ATOM 3982 C C . ARG A 1 506 ? -50.669 -5.922 66.349 1.00 83.44 506 ARG A C 1
ATOM 3984 O O . ARG A 1 506 ? -50.324 -4.942 65.692 1.00 83.44 506 ARG A O 1
ATOM 3991 N N . ARG A 1 507 ? -49.829 -6.572 67.159 1.00 86.31 507 ARG A N 1
ATOM 3992 C CA . ARG A 1 507 ? -48.397 -6.250 67.258 1.00 86.31 507 ARG A CA 1
ATOM 3993 C C . ARG A 1 507 ? -47.635 -6.737 66.031 1.00 86.31 507 ARG A C 1
ATOM 3995 O O . ARG A 1 507 ? -46.765 -6.012 65.558 1.00 86.31 507 ARG A O 1
ATOM 4002 N N . ARG A 1 508 ? -48.015 -7.894 65.477 1.00 86.38 508 ARG A N 1
ATOM 4003 C CA . ARG A 1 508 ? -47.478 -8.401 64.206 1.00 86.38 508 ARG A CA 1
ATOM 4004 C C . ARG A 1 508 ? -47.787 -7.449 63.052 1.00 86.38 508 ARG A C 1
ATOM 4006 O O . ARG A 1 508 ? -46.861 -6.987 62.405 1.00 86.38 508 ARG A O 1
ATOM 4013 N N . GLU A 1 509 ? -49.041 -7.015 62.905 1.00 86.25 509 GLU A N 1
ATOM 4014 C CA . GLU A 1 509 ? -49.412 -6.016 61.890 1.00 86.25 509 GLU A CA 1
ATOM 4015 C C . GLU A 1 509 ? -48.627 -4.701 62.030 1.00 86.25 509 GLU A C 1
ATOM 4017 O O . GLU A 1 509 ? -48.330 -4.038 61.036 1.00 86.25 509 GLU A O 1
ATOM 4022 N N . LYS A 1 510 ? -48.319 -4.276 63.264 1.00 86.06 510 LYS A N 1
ATOM 4023 C CA . LYS A 1 510 ? -47.520 -3.068 63.503 1.00 86.06 510 LYS A CA 1
ATOM 4024 C C . LYS A 1 510 ? -46.061 -3.269 63.074 1.00 86.06 510 LYS A C 1
ATOM 4026 O O . LYS A 1 510 ? -45.505 -2.372 62.446 1.00 86.06 510 LYS A O 1
ATOM 4031 N N . LEU A 1 511 ? -45.474 -4.425 63.384 1.00 85.62 511 LEU A N 1
ATOM 4032 C CA . LEU A 1 511 ? -44.136 -4.821 62.934 1.00 85.62 511 LEU A CA 1
ATOM 4033 C C . LEU A 1 511 ? -44.049 -4.871 61.405 1.00 85.62 511 LEU A C 1
ATOM 4035 O O . LEU A 1 511 ? -43.155 -4.241 60.854 1.00 85.62 511 LEU A O 1
ATOM 4039 N N . ASP A 1 512 ? -45.018 -5.491 60.730 1.00 83.12 512 ASP A N 1
ATOM 4040 C CA . ASP A 1 512 ? -45.036 -5.598 59.264 1.00 83.12 512 ASP A CA 1
ATOM 4041 C C . ASP A 1 512 ? -45.123 -4.220 58.583 1.00 83.12 512 ASP A C 1
ATOM 4043 O O . ASP A 1 512 ? -44.499 -3.970 57.552 1.00 83.12 512 ASP A O 1
ATOM 4047 N N . ARG A 1 513 ? -45.873 -3.268 59.157 1.00 84.75 513 ARG A N 1
ATOM 4048 C CA . ARG A 1 513 ? -45.912 -1.886 58.635 1.00 84.75 513 ARG A CA 1
ATOM 4049 C C . ARG A 1 513 ? -44.567 -1.177 58.772 1.00 84.75 513 ARG A C 1
ATOM 4051 O O . ARG A 1 513 ? -44.171 -0.467 57.851 1.00 84.75 513 ARG A O 1
ATOM 4058 N N . LEU A 1 514 ? -43.897 -1.342 59.914 1.00 83.44 514 LEU A N 1
ATOM 4059 C CA . LEU A 1 514 ? -42.576 -0.756 60.148 1.00 83.44 514 LEU A CA 1
ATOM 4060 C C . LEU A 1 514 ? -41.523 -1.399 59.238 1.00 83.44 514 LEU A C 1
ATOM 4062 O O . LEU A 1 514 ? -40.686 -0.686 58.696 1.00 83.44 514 LEU A O 1
ATOM 4066 N N . ASP A 1 515 ? -41.607 -2.710 59.012 1.00 81.44 515 ASP A N 1
ATOM 4067 C CA . ASP A 1 515 ? -40.725 -3.448 58.108 1.00 81.44 515 ASP A CA 1
ATOM 4068 C C . ASP A 1 515 ? -40.821 -2.943 56.661 1.00 81.44 515 ASP A C 1
ATOM 4070 O O . ASP A 1 515 ? -39.813 -2.593 56.046 1.00 81.44 515 ASP A O 1
ATOM 4074 N N . ASN A 1 516 ? -42.046 -2.779 56.152 1.00 79.12 516 ASN A N 1
ATOM 4075 C CA . ASN A 1 516 ? -42.288 -2.207 54.825 1.00 79.12 516 ASN A CA 1
ATOM 4076 C C . ASN A 1 516 ? -41.746 -0.772 54.695 1.00 79.12 516 ASN A C 1
ATOM 4078 O O . ASN A 1 516 ? -41.182 -0.406 53.664 1.00 79.12 516 ASN A O 1
ATOM 4082 N N . GLN A 1 517 ? -41.893 0.048 55.741 1.00 81.75 517 GLN A N 1
ATOM 4083 C CA . GLN A 1 517 ? -41.358 1.410 55.753 1.00 81.75 517 GLN A CA 1
ATOM 4084 C C . GLN A 1 517 ? -39.820 1.419 55.704 1.00 81.75 517 GLN A C 1
ATOM 4086 O O . GLN A 1 517 ? -39.236 2.220 54.979 1.00 81.75 517 GLN A O 1
ATOM 4091 N N . ILE A 1 518 ? -39.165 0.524 56.447 1.00 80.50 518 ILE A N 1
ATOM 4092 C CA . ILE A 1 518 ? -37.701 0.392 56.475 1.00 80.50 518 ILE A CA 1
ATOM 4093 C C . ILE A 1 518 ? -37.160 -0.036 55.104 1.00 80.50 518 ILE A C 1
ATOM 4095 O O . ILE A 1 518 ? -36.171 0.530 54.636 1.00 80.50 518 ILE A O 1
ATOM 4099 N N . HIS A 1 519 ? -37.809 -0.998 54.445 1.00 76.00 519 HIS A N 1
ATOM 4100 C CA . HIS A 1 519 ? -37.387 -1.481 53.128 1.00 76.00 519 HIS A CA 1
ATOM 4101 C C . HIS A 1 519 ? -37.493 -0.400 52.042 1.00 76.00 519 HIS A C 1
ATOM 4103 O O . HIS A 1 519 ? -36.564 -0.249 51.250 1.00 76.00 519 HIS A O 1
ATOM 4109 N N . ALA A 1 520 ? -38.560 0.407 52.039 1.00 75.25 520 ALA A N 1
ATOM 4110 C CA . ALA A 1 520 ? -38.716 1.508 51.083 1.00 75.25 520 ALA A CA 1
ATOM 4111 C C . ALA A 1 520 ? -37.607 2.576 51.210 1.00 75.25 520 ALA A C 1
ATOM 4113 O O . ALA A 1 520 ? -37.074 3.061 50.208 1.00 75.25 520 ALA A O 1
ATOM 4114 N N . GLU A 1 521 ? -37.216 2.919 52.439 1.00 76.81 521 GLU A N 1
ATOM 4115 C CA . GLU A 1 521 ? -36.131 3.877 52.699 1.00 76.81 521 GLU A CA 1
ATOM 4116 C C . GLU A 1 521 ? -34.751 3.303 52.322 1.00 76.81 521 GLU A C 1
ATOM 4118 O O . GLU A 1 521 ? -33.918 4.002 51.742 1.00 76.81 521 GLU A O 1
ATOM 4123 N N . LEU A 1 522 ? -34.510 2.010 52.578 1.00 77.69 522 LEU A N 1
ATOM 4124 C CA . LEU A 1 522 ? -33.270 1.330 52.179 1.00 77.69 522 LEU A CA 1
ATOM 4125 C C . LEU A 1 522 ? -33.103 1.254 50.656 1.00 77.69 522 LEU A C 1
ATOM 4127 O O . LEU A 1 522 ? -31.996 1.472 50.162 1.00 77.69 522 LEU A O 1
ATOM 4131 N N . GLU A 1 523 ? -34.172 0.977 49.907 1.00 75.50 523 GLU A N 1
ATOM 4132 C CA . GLU A 1 523 ? -34.131 0.999 48.438 1.00 75.50 523 GLU A CA 1
ATOM 4133 C C . GLU A 1 523 ? -33.848 2.404 47.898 1.00 75.50 523 GLU A C 1
ATOM 4135 O O . GLU A 1 523 ? -33.016 2.572 47.006 1.00 75.50 523 GLU A O 1
ATOM 4140 N N . THR A 1 524 ? -34.428 3.438 48.510 1.00 78.06 524 THR A N 1
ATOM 4141 C CA . THR A 1 524 ? -34.148 4.834 48.138 1.00 78.06 524 THR A CA 1
ATOM 4142 C C . THR A 1 524 ? -32.666 5.187 48.346 1.00 78.06 524 THR A C 1
ATOM 4144 O O . THR A 1 524 ? -32.034 5.750 47.452 1.00 78.06 524 THR A O 1
ATOM 4147 N N . GLN A 1 525 ? -32.057 4.767 49.464 1.00 79.12 525 GLN A N 1
ATOM 4148 C CA . GLN A 1 525 ? -30.618 4.962 49.710 1.00 79.12 525 GLN A CA 1
ATOM 4149 C C . GLN A 1 525 ? -29.725 4.191 48.726 1.00 79.12 525 GLN A C 1
ATOM 4151 O O . GLN A 1 525 ? -28.667 4.685 48.323 1.00 79.12 525 GLN A O 1
ATOM 4156 N N . LYS A 1 526 ? -30.125 2.975 48.330 1.00 80.44 526 LYS A N 1
ATOM 4157 C CA . LYS A 1 526 ? -29.402 2.200 47.310 1.00 80.44 526 LYS A CA 1
ATOM 4158 C C . LYS A 1 526 ? -29.424 2.922 45.963 1.00 80.44 526 LYS A C 1
ATOM 4160 O O . LYS A 1 526 ? -28.375 3.019 45.329 1.00 80.44 526 LYS A O 1
ATOM 4165 N N . ILE A 1 527 ? -30.576 3.452 45.551 1.00 82.69 527 ILE A N 1
ATOM 4166 C CA . ILE A 1 527 ? -30.729 4.230 44.313 1.00 82.69 527 ILE A CA 1
ATOM 4167 C C . ILE A 1 527 ? -29.828 5.468 44.336 1.00 82.69 527 ILE A C 1
ATOM 4169 O O . ILE A 1 527 ? -29.058 5.671 43.398 1.00 82.69 527 ILE A O 1
ATOM 4173 N N . GLU A 1 528 ? -29.866 6.266 45.408 1.00 82.44 528 GLU A N 1
ATOM 4174 C CA . GLU A 1 528 ? -29.041 7.477 45.526 1.00 82.44 528 GLU A CA 1
ATOM 4175 C C . GLU A 1 528 ? -27.546 7.170 45.411 1.00 82.44 528 GLU A C 1
ATOM 4177 O O . GLU A 1 528 ? -26.834 7.834 44.659 1.00 82.44 528 GLU A O 1
ATOM 4182 N N . LYS A 1 529 ? -27.077 6.105 46.070 1.00 86.25 529 LYS A N 1
ATOM 4183 C CA . LYS A 1 529 ? -25.676 5.683 45.985 1.00 86.25 529 LYS A CA 1
ATOM 4184 C C . LYS A 1 529 ? -25.259 5.303 44.560 1.00 86.25 529 LYS A C 1
ATOM 4186 O O . LYS A 1 529 ? -24.133 5.592 44.162 1.00 86.25 529 LYS A O 1
ATOM 4191 N N . ARG A 1 530 ? -26.140 4.651 43.797 1.00 86.12 530 ARG A N 1
ATOM 4192 C CA . ARG A 1 530 ? -25.862 4.283 42.398 1.00 86.12 530 ARG A CA 1
ATOM 4193 C C . ARG A 1 530 ? -25.883 5.502 41.476 1.00 86.12 530 ARG A C 1
ATOM 4195 O O . ARG A 1 530 ? -25.052 5.593 40.580 1.00 86.12 530 ARG A O 1
ATOM 4202 N N . LEU A 1 531 ? -26.756 6.478 41.729 1.00 88.50 531 LEU A N 1
ATOM 4203 C CA . LEU A 1 531 ? -26.718 7.764 41.023 1.00 88.50 531 LEU A CA 1
ATOM 4204 C C . LEU A 1 531 ? -25.415 8.534 41.318 1.00 88.50 531 LEU A C 1
ATOM 4206 O O . LEU A 1 531 ? -24.830 9.093 40.396 1.00 88.50 531 LEU A O 1
ATOM 4210 N N . ASP A 1 532 ? -24.900 8.492 42.554 1.00 88.62 532 ASP A N 1
ATOM 4211 C CA . ASP A 1 532 ? -23.589 9.066 42.911 1.00 88.62 532 ASP A CA 1
ATOM 4212 C C . ASP A 1 532 ? -22.401 8.320 42.261 1.00 88.62 532 ASP A C 1
ATOM 4214 O O . ASP A 1 532 ? -21.309 8.874 42.106 1.00 88.62 532 ASP A O 1
ATOM 4218 N N . GLU A 1 533 ? -22.554 7.031 41.944 1.00 89.06 533 GLU A N 1
ATOM 4219 C CA . GLU A 1 533 ? -21.578 6.259 41.161 1.00 89.06 533 GLU A CA 1
ATOM 4220 C C . GLU A 1 533 ? -21.573 6.723 39.700 1.00 89.06 533 GLU A C 1
ATOM 4222 O O . GLU A 1 533 ? -20.509 7.078 39.194 1.00 89.06 533 GLU A O 1
ATOM 4227 N N . ALA A 1 534 ? -22.750 6.834 39.075 1.00 88.94 534 ALA A N 1
ATOM 4228 C CA . ALA A 1 534 ? -22.886 7.337 37.708 1.00 88.94 534 ALA A CA 1
ATOM 4229 C C . ALA A 1 534 ? -22.368 8.780 37.556 1.00 88.94 534 ALA A C 1
ATOM 4231 O O . ALA A 1 534 ? -21.629 9.072 36.620 1.00 88.94 534 ALA A O 1
ATOM 4232 N N . GLU A 1 535 ? -22.690 9.677 38.494 1.00 92.12 535 GLU A N 1
ATOM 4233 C CA . GLU A 1 535 ? -22.195 11.061 38.475 1.00 92.12 535 GLU A CA 1
ATOM 4234 C C . GLU A 1 535 ? -20.669 11.128 38.569 1.00 92.12 535 GLU A C 1
ATOM 4236 O O . GLU A 1 535 ? -20.036 11.852 37.802 1.00 92.12 535 GLU A O 1
ATOM 4241 N N . ARG A 1 536 ? -20.054 10.328 39.451 1.00 92.94 536 ARG A N 1
ATOM 4242 C CA . ARG A 1 536 ? -18.590 10.263 39.549 1.00 92.94 536 ARG A CA 1
ATOM 4243 C C . ARG A 1 536 ? -17.955 9.789 38.252 1.00 92.94 536 ARG A C 1
ATOM 4245 O O . ARG A 1 536 ? -16.946 10.365 37.854 1.00 92.94 536 ARG A O 1
ATOM 4252 N N . ASP A 1 537 ? -18.510 8.768 37.612 1.00 91.38 537 ASP A N 1
ATOM 4253 C CA . ASP A 1 537 ? -17.985 8.265 36.343 1.00 91.38 537 ASP A CA 1
ATOM 4254 C C . ASP A 1 537 ? -18.080 9.333 35.236 1.00 91.38 537 ASP A C 1
ATOM 4256 O O . ASP A 1 537 ? -17.086 9.599 34.557 1.00 91.38 537 ASP A O 1
ATOM 4260 N N . ILE A 1 538 ? -19.208 10.048 35.132 1.00 91.69 538 ILE A N 1
ATOM 4261 C CA . ILE A 1 538 ? -19.366 11.180 34.199 1.00 91.69 538 ILE A CA 1
ATOM 4262 C C . ILE A 1 538 ? -18.348 12.292 34.505 1.00 91.69 538 ILE A C 1
ATOM 4264 O O . ILE A 1 538 ? -17.682 12.793 33.599 1.00 91.69 538 ILE A O 1
ATOM 4268 N N . GLU A 1 539 ? -18.150 12.660 35.775 1.00 91.25 539 GLU A N 1
ATOM 4269 C CA . GLU A 1 539 ? -17.140 13.653 36.161 1.00 91.25 539 GLU A CA 1
ATOM 4270 C C . GLU A 1 539 ? -15.713 13.214 35.800 1.00 91.25 539 GLU A C 1
ATOM 4272 O O . GLU A 1 539 ? -14.893 14.039 35.389 1.00 91.25 539 GLU A O 1
ATOM 4277 N N . HIS A 1 540 ? -15.384 11.927 35.949 1.00 90.44 540 HIS A N 1
ATOM 4278 C CA . HIS A 1 540 ? -14.071 11.402 35.566 1.00 90.44 540 HIS A CA 1
ATOM 4279 C C . HIS A 1 540 ? -13.873 11.475 34.050 1.00 90.44 540 HIS A C 1
ATOM 4281 O O . HIS A 1 540 ? -12.798 11.892 33.611 1.00 90.44 540 HIS A O 1
ATOM 4287 N N . ALA A 1 541 ? -14.911 11.166 33.267 1.00 89.88 541 ALA A N 1
ATOM 4288 C CA . ALA A 1 541 ? -14.894 11.332 31.817 1.00 89.88 541 ALA A CA 1
ATOM 4289 C C . ALA A 1 541 ? -14.680 12.801 31.412 1.00 89.88 541 ALA A C 1
ATOM 4291 O O . ALA A 1 541 ? -13.784 13.102 30.627 1.00 89.88 541 ALA A O 1
ATOM 4292 N N . ILE A 1 542 ? -15.416 13.745 32.010 1.00 88.94 542 ILE A N 1
ATOM 4293 C CA . ILE A 1 542 ? -15.262 15.183 31.727 1.00 88.94 542 ILE A CA 1
ATOM 4294 C C . ILE A 1 542 ? -13.844 15.667 32.060 1.00 88.94 542 ILE A C 1
ATOM 4296 O O . ILE A 1 542 ? -13.213 16.361 31.263 1.00 88.94 542 ILE A O 1
ATOM 4300 N N . ASN A 1 543 ? -13.314 15.289 33.226 1.00 86.50 543 ASN A N 1
ATOM 4301 C CA . ASN A 1 543 ? -11.976 15.701 33.655 1.00 86.50 543 ASN A CA 1
ATOM 4302 C C . ASN A 1 543 ? -10.859 15.113 32.774 1.00 86.50 543 ASN A C 1
ATOM 4304 O O . ASN A 1 543 ? -9.784 15.710 32.668 1.00 86.50 543 ASN A O 1
ATOM 4308 N N . GLY A 1 544 ? -11.101 13.964 32.134 1.00 84.25 544 GLY A N 1
ATOM 4309 C CA . GLY A 1 544 ? -10.186 13.353 31.172 1.00 84.25 544 GLY A CA 1
ATOM 4310 C C . GLY A 1 544 ? -10.042 14.142 29.863 1.00 84.25 544 GLY A C 1
ATOM 4311 O O . GLY A 1 544 ? -8.975 14.098 29.243 1.00 84.25 544 GLY A O 1
ATOM 4312 N N . LEU A 1 545 ? -11.068 14.911 29.480 1.00 83.50 545 LEU A N 1
ATOM 4313 C CA . LEU A 1 545 ? -11.194 15.607 28.189 1.00 83.50 545 LEU A CA 1
ATOM 4314 C C . LEU A 1 545 ? -10.694 17.071 28.204 1.00 83.50 545 LEU A C 1
ATOM 4316 O O . LEU A 1 545 ? -11.224 17.937 27.509 1.00 83.50 545 LEU A O 1
ATOM 4320 N N . GLY A 1 546 ? -9.670 17.381 29.006 1.00 76.56 546 GLY A N 1
ATOM 4321 C CA . GLY A 1 546 ? -9.079 18.727 29.093 1.00 76.56 546 GLY A CA 1
ATOM 4322 C C . GLY A 1 546 ? -8.294 19.191 27.845 1.00 76.56 546 GLY A C 1
ATOM 4323 O O . GLY A 1 546 ? -8.250 18.525 26.813 1.00 76.56 546 GLY A O 1
ATOM 4324 N N . GLU A 1 547 ? -7.608 20.341 27.940 1.00 64.69 547 GLU A N 1
ATOM 4325 C CA . GLU A 1 547 ? -6.862 20.943 26.810 1.00 64.69 547 GLU A CA 1
ATOM 4326 C C . GLU A 1 547 ? -5.768 20.021 26.221 1.00 64.69 547 GLU A C 1
ATOM 4328 O O . GLU A 1 547 ? -5.552 20.034 25.011 1.00 64.69 547 GLU A O 1
ATOM 4333 N N . ASP A 1 548 ? -5.147 19.163 27.043 1.00 68.69 548 ASP A N 1
ATOM 4334 C CA . ASP A 1 548 ? -4.105 18.199 26.644 1.00 68.69 548 ASP A CA 1
ATOM 4335 C C . ASP A 1 548 ? -4.655 16.760 26.542 1.00 68.69 548 ASP A C 1
ATOM 4337 O O . ASP A 1 548 ? -4.106 15.804 27.101 1.00 68.69 548 ASP A O 1
ATOM 4341 N N . THR A 1 549 ? -5.789 16.589 25.862 1.00 79.44 549 THR A N 1
ATOM 4342 C CA . THR A 1 549 ? -6.415 15.270 25.697 1.00 79.44 549 THR A CA 1
ATOM 4343 C C . THR A 1 549 ? -5.557 14.355 24.816 1.00 79.44 549 THR A C 1
ATOM 4345 O O . THR A 1 549 ? -5.294 14.645 23.649 1.00 79.44 549 THR A O 1
ATOM 4348 N N . THR A 1 550 ? -5.136 13.215 25.369 1.00 83.56 550 THR A N 1
ATOM 4349 C CA . THR A 1 550 ? -4.414 12.156 24.642 1.00 83.56 550 THR A CA 1
ATOM 4350 C C . THR A 1 550 ? -5.353 11.014 24.252 1.00 83.56 550 THR A C 1
ATOM 4352 O O . THR A 1 550 ? -6.421 10.869 24.840 1.00 83.56 550 THR A O 1
ATOM 4355 N N . ALA A 1 551 ? -4.937 10.143 23.326 1.00 82.44 551 ALA A N 1
ATOM 4356 C CA . ALA A 1 551 ? -5.717 8.955 22.953 1.00 82.44 551 ALA A CA 1
ATOM 4357 C C . ALA A 1 551 ? -6.095 8.076 24.165 1.00 82.44 551 ALA A C 1
ATOM 4359 O O . ALA A 1 551 ? -7.220 7.596 24.245 1.00 82.44 551 ALA A O 1
ATOM 4360 N N . ILE A 1 552 ? -5.186 7.939 25.139 1.00 83.19 552 ILE A N 1
ATOM 4361 C CA . ILE A 1 552 ? -5.422 7.179 26.378 1.00 83.19 552 ILE A CA 1
ATOM 4362 C C . ILE A 1 552 ? -6.519 7.838 27.223 1.00 83.19 552 ILE A C 1
ATOM 4364 O O . ILE A 1 552 ? -7.344 7.143 27.806 1.00 83.19 552 ILE A O 1
ATOM 4368 N N . ASN A 1 553 ? -6.547 9.172 27.279 1.00 86.12 553 ASN A N 1
ATOM 4369 C CA . ASN A 1 553 ? -7.573 9.891 28.032 1.00 86.12 553 ASN A CA 1
ATOM 4370 C C . ASN A 1 553 ? -8.954 9.739 27.383 1.00 86.12 553 ASN A C 1
ATOM 4372 O O . ASN A 1 553 ? -9.938 9.615 28.102 1.00 86.12 553 ASN A O 1
ATOM 4376 N N . ILE A 1 554 ? -9.031 9.732 26.046 1.00 86.94 554 ILE A N 1
ATOM 4377 C CA . ILE A 1 554 ? -10.290 9.530 25.306 1.00 86.94 554 ILE A CA 1
ATOM 4378 C C . ILE A 1 554 ? -10.832 8.123 25.555 1.00 86.94 554 ILE A C 1
ATOM 4380 O O . ILE A 1 554 ? -12.014 7.979 25.844 1.00 86.94 554 ILE A O 1
ATOM 4384 N N . GLU A 1 555 ? -9.976 7.099 25.478 1.00 86.75 555 GLU A N 1
ATOM 4385 C CA . GLU A 1 555 ? -10.362 5.708 25.752 1.00 86.75 555 GLU A CA 1
ATOM 4386 C C . GLU A 1 555 ? -10.853 5.549 27.197 1.00 86.75 555 GLU A C 1
ATOM 4388 O O . GLU A 1 555 ? -11.974 5.103 27.411 1.00 86.75 555 GLU A O 1
ATOM 4393 N N . ALA A 1 556 ? -10.089 6.045 28.178 1.00 87.50 556 ALA A N 1
ATOM 4394 C CA . ALA A 1 556 ? -10.494 6.007 29.583 1.00 87.50 556 ALA A CA 1
ATOM 4395 C C . ALA A 1 556 ? -11.801 6.777 29.854 1.00 87.50 556 ALA A C 1
ATOM 4397 O O . ALA A 1 556 ? -12.615 6.344 30.664 1.00 87.50 556 ALA A O 1
ATOM 4398 N N . SER A 1 557 ? -12.021 7.911 29.178 1.00 89.00 557 SER A N 1
ATOM 4399 C CA . SER A 1 557 ? -13.274 8.672 29.298 1.00 89.00 557 SER A CA 1
ATOM 4400 C C . SER A 1 557 ? -14.455 7.909 28.694 1.00 89.00 557 SER A C 1
ATOM 4402 O O . SER A 1 557 ? -15.540 7.937 29.264 1.00 89.00 557 SER A O 1
ATOM 4404 N N . GLY A 1 558 ? -14.239 7.185 27.590 1.00 88.00 558 GLY A N 1
ATOM 4405 C CA . GLY A 1 558 ? -15.224 6.267 27.018 1.00 88.00 558 GLY A CA 1
ATOM 4406 C C . GLY A 1 558 ? -15.597 5.132 27.975 1.00 88.00 558 GLY A C 1
ATOM 4407 O O . GLY A 1 558 ? -16.781 4.907 28.200 1.00 88.00 558 GLY A O 1
ATOM 4408 N N . ASP A 1 559 ? -14.610 4.490 28.608 1.00 89.69 559 ASP A N 1
ATOM 4409 C CA . ASP A 1 559 ? -14.842 3.423 29.596 1.00 89.69 559 ASP A CA 1
ATOM 4410 C C . ASP A 1 559 ? -15.670 3.922 30.797 1.00 89.69 559 ASP A C 1
ATOM 4412 O O . ASP A 1 559 ? -16.577 3.239 31.278 1.00 89.69 559 ASP A O 1
ATOM 4416 N N . HIS A 1 560 ? -15.376 5.135 31.284 1.00 91.88 560 HIS A N 1
ATOM 4417 C CA . HIS A 1 560 ? -16.157 5.768 32.347 1.00 91.88 560 HIS A CA 1
ATOM 4418 C C . HIS A 1 560 ? -17.601 6.056 31.908 1.00 91.88 560 HIS A C 1
ATOM 4420 O O . HIS A 1 560 ? -18.526 5.798 32.676 1.00 91.88 560 HIS A O 1
ATOM 4426 N N . LEU A 1 561 ? -17.826 6.526 30.677 1.00 90.94 561 LEU A N 1
ATOM 4427 C CA . LEU A 1 561 ? -19.182 6.743 30.158 1.00 90.94 561 LEU A CA 1
ATOM 4428 C C . LEU A 1 561 ? -19.956 5.433 29.962 1.00 90.94 561 LEU A C 1
ATOM 4430 O O . LEU A 1 561 ? -21.142 5.394 30.273 1.00 90.94 561 LEU A O 1
ATOM 4434 N N . GLU A 1 562 ? -19.307 4.346 29.536 1.00 91.00 562 GLU A N 1
ATOM 4435 C CA . GLU A 1 562 ? -19.940 3.021 29.440 1.00 91.00 562 GLU A CA 1
ATOM 4436 C C . GLU A 1 562 ? -20.365 2.500 30.828 1.00 91.00 562 GLU A C 1
ATOM 4438 O O . GLU A 1 562 ? -21.476 1.989 31.001 1.00 91.00 562 GLU A O 1
ATOM 4443 N N . SER A 1 563 ? -19.519 2.699 31.847 1.00 91.06 563 SER A N 1
ATOM 4444 C CA . SER A 1 563 ? -19.842 2.398 33.252 1.00 91.06 563 SER A CA 1
ATOM 4445 C C . SER A 1 563 ? -21.031 3.225 33.764 1.00 91.06 563 SER A C 1
ATOM 4447 O O . SER A 1 563 ? -21.966 2.678 34.366 1.00 91.06 563 SER A O 1
ATOM 4449 N N . ALA A 1 564 ? -21.045 4.530 33.471 1.00 90.50 564 ALA A N 1
ATOM 4450 C CA . ALA A 1 564 ? -22.148 5.417 33.828 1.00 90.50 564 ALA A CA 1
ATOM 4451 C C . ALA A 1 564 ? -23.455 5.012 33.126 1.00 90.50 564 ALA A C 1
ATOM 4453 O O . ALA A 1 564 ? -24.488 4.909 33.786 1.00 90.50 564 ALA A O 1
ATOM 4454 N N . ALA A 1 565 ? -23.411 4.711 31.825 1.00 89.94 565 ALA A N 1
ATOM 4455 C CA . ALA A 1 565 ? -24.568 4.286 31.039 1.00 89.94 565 ALA A CA 1
ATOM 4456 C C . ALA A 1 565 ? -25.174 2.976 31.567 1.00 89.94 565 ALA A C 1
ATOM 4458 O O . ALA A 1 565 ? -26.381 2.904 31.787 1.00 89.94 565 ALA A O 1
ATOM 4459 N N . SER A 1 566 ? -24.338 1.977 31.870 1.00 90.69 566 SER A N 1
ATOM 4460 C CA . SER A 1 566 ? -24.769 0.718 32.499 1.00 90.69 566 SER A CA 1
ATOM 4461 C C . SER A 1 566 ? -25.435 0.953 33.861 1.00 90.69 566 SER A C 1
ATOM 4463 O O . SER A 1 566 ? -26.468 0.362 34.200 1.00 90.69 566 SER A O 1
ATOM 4465 N N . THR A 1 567 ? -24.881 1.873 34.653 1.00 89.38 567 THR A N 1
ATOM 4466 C CA . THR A 1 567 ? -25.458 2.246 35.948 1.00 89.38 567 THR A CA 1
ATOM 4467 C C . THR A 1 567 ? -26.808 2.947 35.781 1.00 89.38 567 THR A C 1
ATOM 4469 O O . THR A 1 567 ? -27.748 2.616 36.499 1.00 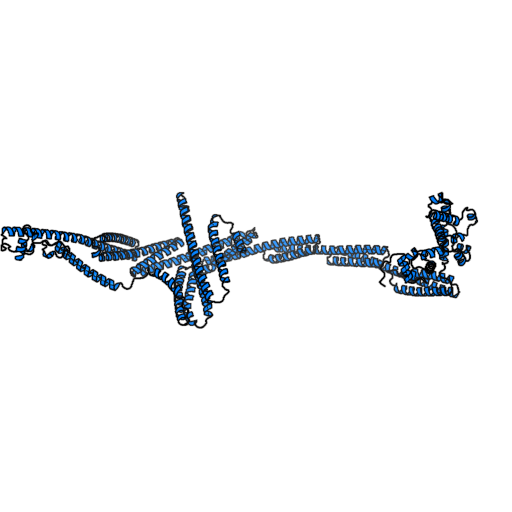89.38 567 THR A O 1
ATOM 4472 N N . ILE A 1 568 ? -26.944 3.854 34.811 1.00 90.31 568 ILE A N 1
ATOM 4473 C CA . ILE A 1 568 ? -28.207 4.538 34.500 1.00 90.31 568 ILE A CA 1
ATOM 4474 C C . ILE A 1 568 ? -29.263 3.531 34.022 1.00 90.31 568 ILE A C 1
ATOM 4476 O O . ILE A 1 568 ? -30.359 3.503 34.578 1.00 90.31 568 ILE A O 1
ATOM 4480 N N . GLU A 1 569 ? -28.925 2.648 33.077 1.00 89.75 569 GLU A N 1
ATOM 4481 C CA . GLU A 1 569 ? -29.840 1.641 32.515 1.00 89.75 569 GLU A CA 1
ATOM 4482 C C . GLU A 1 569 ? -30.407 0.711 33.597 1.00 89.75 569 GLU A C 1
ATOM 4484 O O . GLU A 1 569 ? -31.602 0.423 33.640 1.00 89.75 569 GLU A O 1
ATOM 4489 N N . THR A 1 570 ? -29.559 0.275 34.526 1.00 88.00 570 THR A N 1
ATOM 4490 C CA . THR A 1 570 ? -29.962 -0.632 35.610 1.00 88.00 570 THR A CA 1
ATOM 4491 C C . THR A 1 570 ? -30.734 0.052 36.740 1.00 88.00 570 THR A C 1
ATOM 4493 O O . THR A 1 570 ? -31.427 -0.629 37.496 1.00 88.00 570 THR A O 1
ATOM 4496 N N . VAL A 1 571 ? -30.604 1.370 36.904 1.00 86.31 571 VAL A N 1
ATOM 4497 C CA . VAL A 1 571 ? -31.313 2.152 37.931 1.00 86.31 571 VAL A CA 1
ATOM 4498 C C . VAL A 1 571 ? -32.650 2.680 37.403 1.00 86.31 571 VAL A C 1
ATOM 4500 O O . VAL A 1 571 ? -33.606 2.795 38.169 1.00 86.31 571 VAL A O 1
ATOM 4503 N N . GLN A 1 572 ? -32.754 2.925 36.098 1.00 86.38 572 GLN A N 1
ATOM 4504 C CA . GLN A 1 572 ? -33.934 3.486 35.448 1.00 86.38 572 GLN A CA 1
ATOM 4505 C C . GLN A 1 572 ? -35.270 2.789 35.778 1.00 86.38 572 GLN A C 1
ATOM 4507 O O . GLN A 1 572 ? -36.175 3.489 36.239 1.00 86.38 572 GLN A O 1
ATOM 4512 N N . PRO A 1 573 ? -35.434 1.454 35.651 1.00 83.56 573 PRO A N 1
ATOM 4513 C CA . PRO A 1 573 ? -36.722 0.813 35.947 1.00 83.56 573 PRO A CA 1
ATOM 4514 C C . PRO A 1 573 ? -37.123 0.933 37.426 1.00 83.56 573 PRO A C 1
ATOM 4516 O O . PRO A 1 573 ? -38.308 0.959 37.757 1.00 83.56 573 PRO A O 1
ATOM 4519 N N . ILE A 1 574 ? -36.140 1.040 38.324 1.00 80.50 574 ILE A N 1
ATOM 4520 C CA . ILE A 1 574 ? -36.370 1.183 39.763 1.00 80.50 574 ILE A CA 1
ATOM 4521 C C . ILE A 1 574 ? -36.810 2.620 40.072 1.00 80.50 574 ILE A C 1
ATOM 4523 O O . ILE A 1 574 ? -37.793 2.827 40.782 1.00 80.50 574 ILE A O 1
ATOM 4527 N N . VAL A 1 575 ? -36.144 3.623 39.495 1.00 80.44 575 VAL A N 1
ATOM 4528 C CA . VAL A 1 575 ? -36.485 5.040 39.708 1.00 80.44 575 VAL A CA 1
ATOM 4529 C C . VAL A 1 575 ? -37.847 5.397 39.113 1.00 80.44 575 VAL A C 1
ATOM 4531 O O . VAL A 1 575 ? -38.592 6.149 39.740 1.00 80.44 575 VAL A O 1
ATOM 4534 N N . GLU A 1 576 ? -38.230 4.800 37.980 1.00 79.31 576 GLU A N 1
ATOM 4535 C CA . GLU A 1 576 ? -39.563 4.970 37.383 1.00 79.31 576 GLU A CA 1
ATOM 4536 C C . GLU A 1 576 ? -40.695 4.522 38.329 1.00 79.31 576 GLU A C 1
ATOM 4538 O O . GLU A 1 576 ? -41.793 5.080 38.284 1.00 79.31 576 GLU A O 1
ATOM 4543 N N . SER A 1 577 ? -40.421 3.572 39.233 1.00 70.00 577 SER A N 1
ATOM 4544 C CA . SER A 1 577 ? -41.377 3.115 40.253 1.00 70.00 577 SER A CA 1
ATOM 4545 C C . SER A 1 577 ? -41.469 4.035 41.482 1.00 70.00 577 SER A C 1
ATOM 4547 O O . SER A 1 577 ? -42.530 4.126 42.100 1.00 70.00 577 SER A O 1
ATOM 4549 N N . VAL A 1 578 ? -40.382 4.745 41.814 1.00 68.06 578 VAL A N 1
ATOM 4550 C CA . VAL A 1 578 ? -40.265 5.607 43.008 1.00 68.06 578 VAL A CA 1
ATOM 4551 C C . VAL A 1 578 ? -40.649 7.064 42.703 1.00 68.06 578 VAL A C 1
ATOM 4553 O O . VAL A 1 578 ? -41.318 7.717 43.506 1.00 68.06 578 VAL A O 1
ATOM 4556 N N . GLY A 1 579 ? -40.288 7.566 41.519 1.00 69.38 579 GLY A N 1
ATOM 4557 C CA . GLY A 1 579 ? -40.599 8.913 41.038 1.00 69.38 579 GLY A CA 1
ATOM 4558 C C . GLY A 1 579 ? -39.936 10.060 41.821 1.00 69.38 579 GLY A C 1
ATOM 4559 O O . GLY A 1 579 ? -39.145 9.870 42.743 1.00 69.38 579 GLY A O 1
ATOM 4560 N N . GLY A 1 580 ? -40.257 11.301 41.441 1.00 80.06 580 GLY A N 1
ATOM 4561 C CA . GLY A 1 580 ? -39.801 12.505 42.149 1.00 80.06 580 GLY A CA 1
ATOM 4562 C C . GLY A 1 580 ? -38.361 12.926 41.827 1.00 80.06 580 GLY A C 1
ATOM 4563 O O . GLY A 1 580 ? -37.947 12.913 40.672 1.00 80.06 580 GLY A O 1
ATOM 4564 N N . ALA A 1 581 ? -37.603 13.339 42.849 1.00 76.81 581 ALA A N 1
ATOM 4565 C CA . ALA A 1 581 ? -36.280 13.960 42.694 1.00 76.81 581 ALA A CA 1
ATOM 4566 C C . ALA A 1 581 ? -35.211 13.024 42.094 1.00 76.81 581 ALA A C 1
ATOM 4568 O O . ALA A 1 581 ? -34.311 13.488 41.395 1.00 76.81 581 ALA A O 1
ATOM 4569 N N . ALA A 1 582 ? -35.319 11.711 42.326 1.00 79.19 582 ALA A N 1
ATOM 4570 C CA . ALA A 1 582 ? -34.408 10.727 41.742 1.00 79.19 582 ALA A CA 1
ATOM 4571 C C . ALA A 1 582 ? -34.572 10.625 40.213 1.00 79.19 582 ALA A C 1
ATOM 4573 O O . ALA A 1 582 ? -33.577 10.473 39.508 1.00 79.19 582 ALA A O 1
ATOM 4574 N N . GLN A 1 583 ? -35.799 10.787 39.696 1.00 85.19 583 GLN A N 1
ATOM 4575 C CA . GLN A 1 583 ? -36.073 10.778 38.255 1.00 85.19 583 GLN A CA 1
ATOM 4576 C C . GLN A 1 583 ? -35.483 12.015 37.568 1.00 85.19 583 GLN A C 1
ATOM 4578 O O . GLN A 1 583 ? -34.822 11.887 36.542 1.00 85.19 583 GLN A O 1
ATOM 4583 N N . GLU A 1 584 ? -35.668 13.202 38.158 1.00 86.00 584 GLU A N 1
ATOM 4584 C CA . GLU A 1 584 ? -35.091 14.450 37.634 1.00 86.00 584 GLU A CA 1
ATOM 4585 C C . GLU A 1 584 ? -33.553 14.390 37.598 1.00 86.00 584 GLU A C 1
ATOM 4587 O O . GLU A 1 584 ? -32.928 14.846 36.639 1.00 86.00 584 GLU A O 1
ATOM 4592 N N . ARG A 1 585 ? -32.928 13.787 38.621 1.00 88.62 585 ARG A N 1
ATOM 4593 C CA . ARG A 1 585 ? -31.472 13.592 38.670 1.00 88.62 585 ARG A CA 1
ATOM 4594 C C . ARG A 1 585 ? -30.988 12.572 37.637 1.00 88.62 585 ARG A C 1
ATOM 4596 O O . ARG A 1 585 ? -29.973 12.824 36.995 1.00 88.62 585 ARG A O 1
ATOM 4603 N N . LEU A 1 586 ? -31.700 11.458 37.451 1.00 89.00 586 LEU A N 1
ATOM 4604 C CA . LEU A 1 586 ? -31.363 10.448 36.441 1.00 89.00 586 LEU A CA 1
ATOM 4605 C C . LEU A 1 586 ? -31.427 11.031 35.023 1.00 89.00 586 LEU A C 1
ATOM 4607 O O . LEU A 1 586 ? -30.502 10.824 34.244 1.00 89.00 586 LEU A O 1
ATOM 4611 N N . GLU A 1 587 ? -32.458 11.822 34.713 1.00 89.88 587 GLU A N 1
ATOM 4612 C CA . GLU A 1 587 ? -32.582 12.510 33.420 1.00 89.88 587 GLU A CA 1
ATOM 4613 C C . GLU A 1 587 ? -31.441 13.517 33.198 1.00 89.88 587 GLU A C 1
ATOM 4615 O O . GLU A 1 587 ? -30.861 13.579 32.115 1.00 89.88 587 GLU A O 1
ATOM 4620 N N . HIS A 1 588 ? -31.056 14.271 34.233 1.00 91.12 588 HIS A N 1
ATOM 4621 C CA . HIS A 1 588 ? -29.907 15.175 34.159 1.00 91.12 588 HIS A CA 1
ATOM 4622 C C . HIS A 1 588 ? -28.590 14.431 33.889 1.00 91.12 588 HIS A C 1
ATOM 4624 O O . HIS A 1 588 ? -27.829 14.844 33.016 1.00 91.12 588 HIS A O 1
ATOM 4630 N N . LEU A 1 589 ? -28.321 13.338 34.612 1.00 91.38 589 LEU A N 1
ATOM 4631 C CA . LEU A 1 589 ? -27.108 12.534 34.422 1.00 91.38 589 LEU A CA 1
ATOM 4632 C C . LEU A 1 589 ? -27.074 11.869 33.041 1.00 91.38 589 LEU A C 1
ATOM 4634 O O . LEU A 1 589 ? -26.022 11.855 32.410 1.00 91.38 589 LEU A O 1
ATOM 4638 N N . ALA A 1 590 ? -28.213 11.386 32.539 1.00 90.12 590 ALA A N 1
ATOM 4639 C CA . ALA A 1 590 ? -28.311 10.827 31.192 1.00 90.12 590 ALA A CA 1
ATOM 4640 C C . ALA A 1 590 ? -27.960 11.869 30.117 1.00 90.12 590 ALA A C 1
ATOM 4642 O O . ALA A 1 590 ? -27.120 11.604 29.260 1.00 90.12 590 ALA A O 1
ATOM 4643 N N . ASN A 1 591 ? -28.517 13.082 30.217 1.00 91.25 591 ASN A N 1
ATOM 4644 C CA . ASN A 1 591 ? -28.194 14.174 29.293 1.00 91.25 591 ASN A CA 1
ATOM 4645 C C . ASN A 1 591 ? -26.712 14.582 29.376 1.00 91.25 591 ASN A C 1
ATOM 4647 O O . ASN A 1 591 ? -26.074 14.810 28.353 1.00 91.25 591 ASN A O 1
ATOM 4651 N N . GLN A 1 592 ? -26.135 14.652 30.583 1.00 93.31 592 GLN A N 1
ATOM 4652 C CA . GLN A 1 592 ? -24.708 14.956 30.745 1.00 93.31 592 GLN A CA 1
ATOM 4653 C C . GLN A 1 592 ? -23.801 13.868 30.158 1.00 93.31 592 GLN A C 1
ATOM 4655 O O . GLN A 1 592 ? -22.758 14.195 29.587 1.00 93.31 592 GLN A O 1
ATOM 4660 N N . ALA A 1 593 ? -24.172 12.592 30.296 1.00 90.00 593 ALA A N 1
ATOM 4661 C CA . ALA A 1 593 ? -23.436 11.487 29.693 1.00 90.00 593 ALA A CA 1
ATOM 4662 C C . ALA A 1 593 ? -23.451 11.587 28.160 1.00 90.00 593 ALA A C 1
ATOM 4664 O O . ALA A 1 593 ? -22.386 11.516 27.551 1.00 90.00 593 ALA A O 1
ATOM 4665 N N . GLU A 1 594 ? -24.615 11.854 27.558 1.00 91.31 594 GLU A N 1
ATOM 4666 C CA . GLU A 1 594 ? -24.769 12.036 26.106 1.00 91.31 594 GLU A CA 1
ATOM 4667 C C . GLU A 1 594 ? -23.946 13.231 25.587 1.00 91.31 594 GLU A C 1
ATOM 4669 O O . GLU A 1 594 ? -23.154 13.088 24.654 1.00 91.31 594 GLU A O 1
ATOM 4674 N N . GLU A 1 595 ? -24.030 14.397 26.242 1.00 90.25 595 GLU A N 1
ATOM 4675 C CA . GLU A 1 595 ? -23.221 15.576 25.884 1.00 90.25 595 GLU A CA 1
ATOM 4676 C C . GLU A 1 595 ? -21.707 15.298 25.976 1.00 90.25 595 GLU A C 1
ATOM 4678 O O . GLU A 1 595 ? -20.918 15.796 25.161 1.00 90.25 595 GLU A O 1
ATOM 4683 N N . THR A 1 596 ? -21.286 14.504 26.967 1.00 88.75 596 THR A N 1
ATOM 4684 C CA . THR A 1 596 ? -19.878 14.127 27.159 1.00 88.75 596 THR A CA 1
ATOM 4685 C C . THR A 1 596 ? -19.433 13.087 26.130 1.00 88.75 596 THR A C 1
ATOM 4687 O O . THR A 1 596 ? -18.313 13.173 25.631 1.00 88.75 596 THR A O 1
ATOM 4690 N N . GLU A 1 597 ? -20.294 12.151 25.736 1.00 90.31 597 GLU A N 1
ATOM 4691 C CA . GLU A 1 597 ? -20.013 11.181 24.673 1.00 90.31 597 GLU A CA 1
ATOM 4692 C C . GLU A 1 597 ? -19.806 11.878 23.319 1.00 90.31 597 GLU A C 1
ATOM 4694 O O . GLU A 1 597 ? -18.823 11.614 22.621 1.00 90.31 597 GLU A O 1
ATOM 4699 N N . GLU A 1 598 ? -20.636 12.875 22.993 1.00 88.69 598 GLU A N 1
ATOM 4700 C CA . GLU A 1 598 ? -20.425 13.718 21.810 1.00 88.69 598 GLU A CA 1
ATOM 4701 C C . GLU A 1 598 ? -19.087 14.480 21.852 1.00 88.69 598 GLU A C 1
ATOM 4703 O O . GLU A 1 598 ? -18.495 14.767 20.805 1.00 88.69 598 GLU A O 1
ATOM 4708 N N . LEU A 1 599 ? -18.606 14.862 23.043 1.00 87.44 599 LEU A N 1
ATOM 4709 C CA . LEU A 1 599 ? -17.282 15.472 23.220 1.00 87.44 599 LEU A CA 1
ATOM 4710 C C . LEU A 1 599 ? -16.160 14.452 22.984 1.00 87.44 599 LEU A C 1
ATOM 4712 O O . LEU A 1 599 ? -15.208 14.770 22.266 1.00 87.44 599 LEU A O 1
ATOM 4716 N N . VAL A 1 600 ? -16.272 13.240 23.542 1.00 88.25 600 VAL A N 1
ATOM 4717 C CA . VAL A 1 600 ? -15.318 12.134 23.325 1.00 88.25 600 VAL A CA 1
ATOM 4718 C C . VAL A 1 600 ? -15.159 11.864 21.830 1.00 88.25 600 VAL A C 1
ATOM 4720 O O . VAL A 1 600 ? -14.030 11.807 21.337 1.00 88.25 600 VAL A O 1
ATOM 4723 N N . GLU A 1 601 ? -16.268 11.771 21.095 1.00 87.56 601 GLU A N 1
ATOM 4724 C CA . GLU A 1 601 ? -16.241 11.494 19.659 1.00 87.56 601 GLU A CA 1
ATOM 4725 C C . GLU A 1 601 ? -15.598 12.638 18.862 1.00 87.56 601 GLU A C 1
ATOM 4727 O O . GLU A 1 601 ? -14.738 12.409 18.011 1.00 87.56 601 GLU A O 1
ATOM 4732 N N . ARG A 1 602 ? -15.893 13.897 19.209 1.00 87.00 602 ARG A N 1
ATOM 4733 C CA . ARG A 1 602 ? -15.214 15.059 18.609 1.00 87.00 602 ARG A CA 1
ATOM 4734 C C . ARG A 1 602 ? -13.700 15.033 18.830 1.00 87.00 602 ARG A C 1
ATOM 4736 O O . ARG A 1 602 ? -12.939 15.338 17.907 1.00 87.00 602 ARG A O 1
ATOM 4743 N N . HIS A 1 603 ? -13.238 14.667 20.026 1.00 87.12 603 HIS A N 1
ATOM 4744 C CA . HIS A 1 603 ? -11.807 14.523 20.309 1.00 87.12 603 HIS A CA 1
ATOM 4745 C C . HIS A 1 603 ? -11.184 13.333 19.563 1.00 87.12 603 HIS A C 1
ATOM 4747 O O . HIS A 1 603 ? -10.061 13.459 19.064 1.00 87.12 603 HIS A O 1
ATOM 4753 N N . ARG A 1 604 ? -11.907 12.213 19.426 1.00 89.12 604 ARG A N 1
ATOM 4754 C CA . ARG A 1 604 ? -11.476 11.038 18.654 1.00 89.12 604 ARG A CA 1
ATOM 4755 C C . ARG A 1 604 ? -11.279 11.394 17.179 1.00 89.12 604 ARG A C 1
ATOM 4757 O O . ARG A 1 604 ? -10.185 11.180 16.655 1.00 89.12 604 ARG A O 1
ATOM 4764 N N . ASN A 1 605 ? -12.258 12.054 16.561 1.00 89.44 605 ASN A N 1
ATOM 4765 C CA . ASN A 1 605 ? -12.196 12.464 15.152 1.00 89.44 605 ASN A CA 1
ATOM 4766 C C . ASN A 1 605 ? -11.082 13.498 14.921 1.00 89.44 605 ASN A C 1
ATOM 4768 O O . ASN A 1 605 ? -10.433 13.504 13.878 1.00 89.44 605 ASN A O 1
ATOM 4772 N N . SER A 1 606 ? -10.804 14.348 15.917 1.00 88.62 606 SER A N 1
ATOM 4773 C CA . SER A 1 606 ? -9.689 15.307 15.905 1.00 88.62 606 SER A CA 1
ATOM 4774 C C . SER A 1 606 ? -8.315 14.618 15.886 1.00 88.62 606 SER A C 1
ATOM 4776 O O . SER A 1 606 ? -7.455 15.005 15.094 1.00 88.62 606 SER A O 1
ATOM 4778 N N . LEU A 1 607 ? -8.110 13.574 16.702 1.00 88.81 607 LEU A N 1
ATOM 4779 C CA . LEU A 1 607 ? -6.867 12.787 16.698 1.00 88.81 607 LEU A CA 1
ATOM 4780 C C . LEU A 1 607 ? -6.708 11.948 15.429 1.00 88.81 607 LEU A C 1
ATOM 4782 O O . LEU A 1 607 ? -5.607 11.876 14.883 1.00 88.81 607 LEU A O 1
ATOM 4786 N N . GLU A 1 608 ? -7.786 11.322 14.954 1.00 90.44 608 GLU A N 1
ATOM 4787 C CA . GLU A 1 608 ? -7.760 10.561 13.704 1.00 90.44 608 GLU A CA 1
ATOM 4788 C C . GLU A 1 608 ? -7.411 11.473 12.524 1.00 90.44 608 GLU A C 1
ATOM 4790 O O . GLU A 1 608 ? -6.541 11.143 11.716 1.00 90.44 608 GLU A O 1
ATOM 4795 N N . PHE A 1 609 ? -8.008 12.666 12.474 1.00 93.25 609 PHE A N 1
ATOM 4796 C CA . PHE A 1 609 ? -7.667 13.678 11.485 1.00 93.25 609 PHE A CA 1
ATOM 4797 C C . PHE A 1 609 ? -6.179 14.053 11.537 1.00 93.25 609 PHE A C 1
ATOM 4799 O O . PHE A 1 609 ? -5.528 14.056 10.494 1.00 93.25 609 PHE A O 1
ATOM 4806 N N . ASP A 1 610 ? -5.617 14.327 12.718 1.00 90.88 610 ASP A N 1
ATOM 4807 C CA . ASP A 1 610 ? -4.192 14.664 12.857 1.00 90.88 610 ASP A CA 1
ATOM 4808 C C . ASP A 1 610 ? -3.279 13.524 12.385 1.00 90.88 610 ASP A C 1
ATOM 4810 O O . ASP A 1 610 ? -2.329 13.763 11.636 1.00 90.88 610 ASP A O 1
ATOM 4814 N N . SER A 1 611 ? -3.607 12.281 12.749 1.00 91.88 611 SER A N 1
ATOM 4815 C CA . SER A 1 611 ? -2.861 11.099 12.313 1.00 91.88 611 SER A CA 1
ATOM 4816 C C . SER A 1 611 ? -2.913 10.909 10.795 1.00 91.88 611 SER A C 1
ATOM 4818 O O . SER A 1 611 ? -1.889 10.601 10.182 1.00 91.88 611 SER A O 1
ATOM 4820 N N . LEU A 1 612 ? -4.076 11.120 10.171 1.00 94.81 612 LEU A N 1
ATOM 4821 C CA . LEU A 1 612 ? -4.220 11.052 8.716 1.00 94.81 612 LEU A CA 1
ATOM 4822 C C . LEU A 1 612 ? -3.419 12.158 8.024 1.00 94.81 612 LEU A C 1
ATOM 4824 O O . LEU A 1 612 ? -2.781 11.902 7.007 1.00 94.81 612 LEU A O 1
ATOM 4828 N N . ILE A 1 613 ? -3.423 13.379 8.562 1.00 95.62 613 ILE A N 1
ATOM 4829 C CA . ILE A 1 613 ? -2.660 14.504 8.007 1.00 95.62 613 ILE A CA 1
ATOM 4830 C C . ILE A 1 613 ? -1.154 14.221 8.040 1.00 95.62 613 ILE A C 1
ATOM 4832 O O . ILE A 1 613 ? -0.489 14.415 7.021 1.00 95.62 613 ILE A O 1
ATOM 4836 N N . GLU A 1 614 ? -0.630 13.721 9.162 1.00 95.12 614 GLU A N 1
ATOM 4837 C CA . GLU A 1 614 ? 0.781 13.332 9.291 1.00 95.12 614 GLU A CA 1
ATOM 4838 C C . GLU A 1 614 ? 1.142 12.209 8.307 1.00 95.12 614 GLU A C 1
ATOM 4840 O O . GLU A 1 614 ? 2.141 12.301 7.589 1.00 95.12 614 GLU A O 1
ATOM 4845 N N . SER A 1 615 ? 0.284 11.191 8.189 1.00 96.19 615 SER A N 1
ATOM 4846 C CA . SER A 1 615 ? 0.502 10.081 7.257 1.00 96.19 615 SER A CA 1
ATOM 4847 C C . SER A 1 615 ? 0.507 10.540 5.794 1.00 96.19 615 SER A C 1
ATOM 4849 O O . SER A 1 615 ? 1.410 10.186 5.034 1.00 96.19 615 SER A O 1
ATOM 4851 N N . VAL A 1 616 ? -0.414 11.431 5.406 1.00 97.06 616 VAL A N 1
ATOM 4852 C CA . VAL A 1 616 ? -0.443 12.019 4.058 1.00 97.06 616 VAL A CA 1
ATOM 4853 C C . VAL A 1 616 ? 0.857 12.762 3.749 1.00 97.06 616 VAL A C 1
ATOM 4855 O O . VAL A 1 616 ? 1.372 12.651 2.633 1.00 97.06 616 VAL A O 1
ATOM 4858 N N . GLU A 1 617 ? 1.396 13.528 4.701 1.00 97.19 617 GLU A N 1
ATOM 4859 C CA . GLU A 1 617 ? 2.675 14.224 4.528 1.00 97.19 617 GLU A CA 1
ATOM 4860 C C . GLU A 1 617 ? 3.834 13.244 4.327 1.00 97.19 617 GLU A C 1
ATOM 4862 O O . GLU A 1 617 ? 4.596 13.402 3.367 1.00 97.19 617 GLU A O 1
ATOM 4867 N N . GLU A 1 618 ? 3.913 12.198 5.150 1.00 97.19 618 GLU A N 1
ATOM 4868 C CA . GLU A 1 618 ? 4.919 11.140 5.027 1.00 97.19 618 GLU A CA 1
ATOM 4869 C C . GLU A 1 618 ? 4.830 10.432 3.664 1.00 97.19 618 GLU A C 1
ATOM 4871 O O . GLU A 1 618 ? 5.839 10.267 2.972 1.00 97.19 618 GLU A O 1
ATOM 4876 N N . GLN A 1 619 ? 3.622 10.074 3.218 1.00 97.44 619 GLN A N 1
ATOM 4877 C CA . GLN A 1 619 ? 3.411 9.430 1.920 1.00 97.44 619 GLN A CA 1
ATOM 4878 C C . GLN A 1 619 ? 3.762 10.357 0.747 1.00 97.44 619 GLN A C 1
ATOM 4880 O O . GLN A 1 619 ? 4.329 9.904 -0.251 1.00 97.44 619 GLN A O 1
ATOM 4885 N N . ILE A 1 620 ? 3.477 11.661 0.838 1.00 97.19 620 ILE A N 1
ATOM 4886 C CA . ILE A 1 620 ? 3.922 12.629 -0.177 1.00 97.19 620 ILE A CA 1
ATOM 4887 C C . ILE A 1 620 ? 5.453 12.652 -0.242 1.00 97.19 620 ILE A C 1
ATOM 4889 O O . ILE A 1 620 ? 6.015 12.611 -1.337 1.00 97.19 620 ILE A O 1
ATOM 4893 N N . GLU A 1 621 ? 6.139 12.689 0.900 1.00 97.00 621 GLU A N 1
ATOM 4894 C CA . GLU A 1 621 ? 7.603 12.741 0.958 1.00 97.00 621 GLU A CA 1
ATOM 4895 C C . GLU A 1 621 ? 8.256 11.459 0.438 1.00 97.00 621 GLU A C 1
ATOM 4897 O O . GLU A 1 621 ? 9.144 11.530 -0.420 1.00 97.00 621 GLU A O 1
ATOM 4902 N N . ALA A 1 622 ? 7.752 10.292 0.844 1.00 95.44 622 ALA A N 1
ATOM 4903 C CA . ALA A 1 622 ? 8.177 9.000 0.312 1.00 95.44 622 ALA A CA 1
ATOM 4904 C C . ALA A 1 622 ? 7.947 8.908 -1.208 1.00 95.44 622 ALA A C 1
ATOM 4906 O O . ALA A 1 622 ? 8.814 8.448 -1.959 1.00 95.44 622 ALA A O 1
ATOM 4907 N N . GLY A 1 623 ? 6.806 9.411 -1.693 1.00 95.62 623 GLY A N 1
ATOM 4908 C CA . GLY A 1 623 ? 6.488 9.476 -3.118 1.00 95.62 623 GLY A CA 1
ATOM 4909 C C . GLY A 1 623 ? 7.451 10.362 -3.911 1.00 95.62 623 GLY A C 1
ATOM 4910 O O . GLY A 1 623 ? 7.867 9.996 -5.019 1.00 95.62 623 GLY A O 1
ATOM 4911 N N . VAL A 1 624 ? 7.845 11.503 -3.344 1.00 95.12 624 VAL A N 1
ATOM 4912 C CA . VAL A 1 624 ? 8.820 12.429 -3.935 1.00 95.12 624 VAL A CA 1
ATOM 4913 C C . VAL A 1 624 ? 10.215 11.813 -3.982 1.00 95.12 624 VAL A C 1
ATOM 4915 O O . VAL A 1 624 ? 10.892 11.943 -5.006 1.00 95.12 624 VAL A O 1
ATOM 4918 N N . GLU A 1 625 ? 10.648 11.132 -2.923 1.00 94.12 625 GLU A N 1
ATOM 4919 C CA . GLU A 1 625 ? 11.980 10.526 -2.870 1.00 94.12 625 GLU A CA 1
ATOM 4920 C C . GLU A 1 625 ? 12.100 9.342 -3.836 1.00 94.12 625 GLU A C 1
ATOM 4922 O O . GLU A 1 625 ? 12.992 9.330 -4.687 1.00 94.12 625 GLU A O 1
ATOM 4927 N N . ALA A 1 626 ? 11.108 8.445 -3.853 1.00 92.50 626 ALA A N 1
ATOM 4928 C CA . ALA A 1 626 ? 11.039 7.355 -4.826 1.00 92.50 626 ALA A CA 1
ATOM 4929 C C . ALA A 1 626 ? 11.070 7.867 -6.281 1.00 92.50 626 ALA A C 1
ATOM 4931 O O . ALA A 1 626 ? 11.656 7.239 -7.166 1.00 92.50 626 ALA A O 1
ATOM 4932 N N . SER A 1 627 ? 10.473 9.034 -6.548 1.00 93.38 627 SER A N 1
ATOM 4933 C CA . SER A 1 627 ? 10.530 9.692 -7.860 1.00 93.38 627 SER A CA 1
ATOM 4934 C C . SER A 1 627 ? 11.932 10.200 -8.221 1.00 93.38 627 SER A C 1
ATOM 4936 O O . SER A 1 627 ? 12.333 10.094 -9.383 1.00 93.38 627 SER A O 1
ATOM 4938 N N . LYS A 1 628 ? 12.701 10.731 -7.257 1.00 91.00 628 LYS A N 1
ATOM 4939 C CA . LYS A 1 628 ? 14.096 11.166 -7.481 1.00 91.00 628 LYS A CA 1
ATOM 4940 C C . LYS A 1 628 ? 15.015 9.982 -7.773 1.00 91.00 628 LYS A C 1
ATOM 4942 O O . LYS A 1 628 ? 15.820 10.051 -8.699 1.00 91.00 628 LYS A O 1
ATOM 4947 N N . GLU A 1 629 ? 14.847 8.884 -7.042 1.00 91.81 629 GLU A N 1
ATOM 4948 C CA . GLU A 1 629 ? 15.552 7.620 -7.295 1.00 91.81 629 GLU A CA 1
ATOM 4949 C C . GLU A 1 629 ? 15.110 6.987 -8.629 1.00 91.81 629 GLU A C 1
ATOM 4951 O O . GLU A 1 629 ? 15.852 6.268 -9.303 1.00 91.81 629 GLU A O 1
ATOM 4956 N N . GLY A 1 630 ? 13.901 7.332 -9.076 1.00 88.25 630 GLY A N 1
ATOM 4957 C CA . GLY A 1 630 ? 13.301 6.885 -10.324 1.00 88.25 630 GLY A CA 1
ATOM 4958 C C . GLY A 1 630 ? 12.580 5.545 -10.226 1.00 88.25 630 GLY A C 1
ATOM 4959 O O . GLY A 1 630 ? 12.322 4.907 -11.249 1.00 88.25 630 GLY A O 1
ATOM 4960 N N . SER A 1 631 ? 12.206 5.146 -9.010 1.00 92.25 631 SER A N 1
ATOM 4961 C CA . SER A 1 631 ? 11.207 4.111 -8.764 1.00 92.25 631 SER A CA 1
ATOM 4962 C C . SER A 1 631 ? 9.797 4.692 -8.934 1.00 92.25 631 SER A C 1
ATOM 4964 O O . SER A 1 631 ? 9.059 4.950 -7.982 1.00 92.25 631 SER A O 1
ATOM 4966 N N . TYR A 1 632 ? 9.399 4.937 -10.186 1.00 90.00 632 TYR A N 1
ATOM 4967 C CA . TYR A 1 632 ? 8.129 5.614 -10.483 1.00 90.00 632 TYR A CA 1
ATOM 4968 C C . TYR A 1 632 ? 6.882 4.790 -10.130 1.00 90.00 632 TYR A C 1
ATOM 4970 O O . TYR A 1 632 ? 5.817 5.364 -9.913 1.00 90.00 632 TYR A O 1
ATOM 4978 N N . GLN A 1 633 ? 6.992 3.459 -10.067 1.00 89.00 633 GLN A N 1
ATOM 4979 C CA . GLN A 1 633 ? 5.900 2.605 -9.589 1.00 89.00 633 GLN A CA 1
ATOM 4980 C C . GLN A 1 633 ? 5.679 2.789 -8.085 1.00 89.00 633 GLN A C 1
ATOM 4982 O O . GLN A 1 633 ? 4.548 3.045 -7.680 1.00 89.00 633 GLN A O 1
ATOM 4987 N N . SER A 1 634 ? 6.751 2.752 -7.282 1.00 89.75 634 SER A N 1
ATOM 4988 C CA . SER A 1 634 ? 6.684 3.040 -5.844 1.00 89.75 634 SER A CA 1
ATOM 4989 C C . SER A 1 634 ? 6.172 4.456 -5.589 1.00 89.75 634 SER A C 1
ATOM 4991 O O . SER A 1 634 ? 5.244 4.635 -4.809 1.00 89.75 634 SER A O 1
ATOM 4993 N N . SER A 1 635 ? 6.691 5.448 -6.322 1.00 94.19 635 SER A N 1
ATOM 4994 C CA . SER A 1 635 ? 6.226 6.839 -6.247 1.00 94.19 635 SER A CA 1
ATOM 4995 C C . SER A 1 635 ? 4.717 6.967 -6.504 1.00 94.19 635 SER A C 1
ATOM 4997 O O . SER A 1 635 ? 3.999 7.587 -5.723 1.00 94.19 635 SER A O 1
ATOM 4999 N N . SER A 1 636 ? 4.201 6.313 -7.554 1.00 91.38 636 SER A N 1
ATOM 5000 C CA . SER A 1 636 ? 2.761 6.292 -7.835 1.00 91.38 636 SER A CA 1
ATOM 5001 C C . SER A 1 636 ? 1.949 5.576 -6.752 1.00 91.38 636 SER A C 1
ATOM 5003 O O . SER A 1 636 ? 0.796 5.949 -6.544 1.00 91.38 636 SER A O 1
ATOM 5005 N N . GLY A 1 637 ? 2.513 4.552 -6.106 1.00 93.62 637 GLY A N 1
ATOM 5006 C CA . GLY A 1 637 ? 1.894 3.860 -4.976 1.00 93.62 637 GLY A CA 1
ATOM 5007 C C . GLY A 1 637 ? 1.725 4.791 -3.778 1.00 93.62 637 GLY A C 1
ATOM 5008 O O . GLY A 1 637 ? 0.605 4.979 -3.313 1.00 93.62 637 GLY A O 1
ATOM 5009 N N . HIS A 1 638 ? 2.804 5.455 -3.359 1.00 97.12 638 HIS A N 1
ATOM 5010 C CA . HIS A 1 638 ? 2.790 6.416 -2.253 1.00 97.12 638 HIS A CA 1
ATOM 5011 C C . HIS A 1 638 ? 1.813 7.576 -2.488 1.00 97.12 638 HIS A C 1
ATOM 5013 O O . HIS A 1 638 ? 0.970 7.850 -1.641 1.00 97.12 638 HIS A O 1
ATOM 5019 N N . PHE A 1 639 ? 1.816 8.201 -3.674 1.00 96.38 639 PHE A N 1
ATOM 5020 C CA . PHE A 1 639 ? 0.822 9.238 -3.990 1.00 96.38 639 PHE A CA 1
ATOM 5021 C C . PHE A 1 639 ? -0.618 8.703 -4.052 1.00 96.38 639 PHE A C 1
ATOM 5023 O O . PHE A 1 639 ? -1.566 9.449 -3.810 1.00 96.38 639 PHE A O 1
ATOM 5030 N N . GLY A 1 640 ? -0.797 7.422 -4.392 1.00 94.81 640 GLY A N 1
ATOM 5031 C CA . GLY A 1 640 ? -2.087 6.739 -4.327 1.00 94.81 640 GLY A CA 1
ATOM 5032 C C . GLY A 1 640 ? -2.594 6.603 -2.891 1.00 94.81 640 GLY A C 1
ATOM 5033 O O . GLY A 1 640 ? -3.743 6.958 -2.633 1.00 94.81 640 GLY A O 1
ATOM 5034 N N . HIS A 1 641 ? -1.731 6.166 -1.971 1.00 95.81 641 HIS A N 1
ATOM 5035 C CA . HIS A 1 641 ? -2.029 6.076 -0.538 1.00 95.81 641 HIS A CA 1
ATOM 5036 C C . HIS A 1 641 ? -2.300 7.451 0.074 1.00 95.81 641 HIS A C 1
ATOM 5038 O O . HIS A 1 641 ? -3.379 7.655 0.624 1.00 95.81 641 HIS A O 1
ATOM 5044 N N . ALA A 1 642 ? -1.427 8.434 -0.177 1.00 96.81 642 ALA A N 1
ATOM 5045 C CA . ALA A 1 642 ? -1.631 9.819 0.251 1.00 96.81 642 ALA A CA 1
ATOM 5046 C C . ALA A 1 642 ? -2.993 10.372 -0.202 1.00 96.81 642 ALA A C 1
ATOM 5048 O O . ALA A 1 642 ? -3.658 11.099 0.525 1.00 96.81 642 ALA A O 1
ATOM 5049 N N . LYS A 1 643 ? -3.448 10.027 -1.416 1.00 96.75 643 LYS A N 1
ATOM 5050 C CA . LYS A 1 643 ? -4.770 10.441 -1.904 1.00 96.75 643 LYS A CA 1
ATOM 5051 C C . LYS A 1 643 ? -5.915 9.763 -1.144 1.00 96.75 643 LYS A C 1
ATOM 5053 O O . LYS A 1 643 ? -6.940 10.401 -0.924 1.00 96.75 643 LYS A O 1
ATOM 5058 N N . GLN A 1 644 ? -5.779 8.479 -0.817 1.00 96.25 644 GLN A N 1
ATOM 5059 C CA . GLN A 1 644 ? -6.793 7.733 -0.067 1.00 96.25 644 GLN A CA 1
ATOM 5060 C C . GLN A 1 644 ? -6.936 8.285 1.353 1.00 96.25 644 GLN A C 1
ATOM 5062 O O . GLN A 1 644 ? -8.045 8.619 1.757 1.00 96.25 644 GLN A O 1
ATOM 5067 N N . GLU A 1 645 ? -5.821 8.464 2.058 1.00 96.12 645 GLU A N 1
ATOM 5068 C CA . GLU A 1 645 ? -5.790 9.023 3.414 1.00 96.12 645 GLU A CA 1
ATOM 5069 C C . GLU A 1 645 ? -6.271 10.477 3.437 1.00 96.12 645 GLU A C 1
ATOM 5071 O O . GLU A 1 645 ? -7.054 10.860 4.301 1.00 96.12 645 GLU A O 1
ATOM 5076 N N . LEU A 1 646 ? -5.911 11.279 2.429 1.00 94.88 646 LEU A N 1
ATOM 5077 C CA . LEU A 1 646 ? -6.420 12.645 2.304 1.00 94.88 646 LEU A CA 1
ATOM 5078 C C . LEU A 1 646 ? -7.940 12.679 2.078 1.00 94.88 646 LEU A C 1
ATOM 5080 O O . LEU A 1 646 ? -8.599 13.601 2.552 1.00 94.88 646 LEU A O 1
ATOM 5084 N N . ASN A 1 647 ? -8.510 11.702 1.365 1.00 94.62 647 ASN A N 1
ATOM 5085 C CA . ASN A 1 647 ? -9.962 11.595 1.213 1.00 94.62 647 ASN A CA 1
ATOM 5086 C C . ASN A 1 647 ? -10.643 11.222 2.536 1.00 94.62 647 ASN A C 1
ATOM 5088 O O . ASN A 1 647 ? -11.659 11.829 2.855 1.00 94.62 647 ASN A O 1
ATOM 5092 N N . ALA A 1 648 ? -10.068 10.301 3.316 1.00 93.06 648 ALA A N 1
ATOM 5093 C CA . ALA A 1 648 ? -10.561 9.995 4.661 1.00 93.06 648 ALA A CA 1
ATOM 5094 C C . ALA A 1 648 ? -10.500 11.240 5.567 1.00 93.06 648 ALA A C 1
ATOM 5096 O O . ALA A 1 648 ? -11.484 11.604 6.205 1.00 93.06 648 ALA A O 1
ATOM 5097 N N . ALA A 1 649 ? -9.395 11.994 5.517 1.00 93.44 649 ALA A N 1
ATOM 5098 C CA . ALA A 1 649 ? -9.271 13.249 6.253 1.00 93.44 649 ALA A CA 1
ATOM 5099 C C . ALA A 1 649 ? -10.323 14.287 5.816 1.00 93.44 649 ALA A C 1
ATOM 5101 O O . ALA A 1 649 ? -10.829 15.023 6.655 1.00 93.44 649 ALA A O 1
ATOM 5102 N N . ILE A 1 650 ? -10.682 14.353 4.522 1.00 92.31 650 ILE A N 1
ATOM 5103 C CA . ILE A 1 650 ? -11.745 15.239 4.003 1.00 92.31 650 ILE A CA 1
ATOM 5104 C C . ILE A 1 650 ? -13.110 14.915 4.620 1.00 92.31 650 ILE A C 1
ATOM 5106 O O . ILE A 1 650 ? -13.870 15.849 4.876 1.00 92.31 650 ILE A O 1
ATOM 5110 N N . GLU A 1 651 ? -13.430 13.639 4.834 1.00 91.94 651 GLU A N 1
ATOM 5111 C CA . GLU A 1 651 ? -14.705 13.218 5.431 1.00 91.94 651 GLU A CA 1
ATOM 5112 C C . GLU A 1 651 ? -14.818 13.717 6.882 1.00 91.94 651 GLU A C 1
ATOM 5114 O O . GLU A 1 651 ? -15.830 14.318 7.241 1.00 91.94 651 GLU A O 1
ATOM 5119 N N . LEU A 1 652 ? -13.725 13.647 7.651 1.00 91.19 652 LEU A N 1
ATOM 5120 C CA . LEU A 1 652 ? -13.665 14.109 9.046 1.00 91.19 652 LEU A CA 1
ATOM 5121 C C . LEU A 1 652 ? -13.663 15.641 9.214 1.00 91.19 652 LEU A C 1
ATOM 5123 O O . LEU A 1 652 ? -13.967 16.157 10.288 1.00 91.19 652 LEU A O 1
ATOM 5127 N N . VAL A 1 653 ? -13.365 16.422 8.168 1.00 88.81 653 VAL A N 1
ATOM 5128 C CA . VAL A 1 653 ? -13.290 17.901 8.249 1.00 88.81 653 VAL A CA 1
ATOM 5129 C C . VAL A 1 653 ? -14.586 18.550 8.754 1.00 88.81 653 VAL A C 1
ATOM 5131 O O . VAL A 1 653 ? -14.546 19.666 9.276 1.00 88.81 653 VAL A O 1
ATOM 5134 N N . GLY A 1 654 ? -15.741 17.918 8.525 1.00 82.75 654 GLY A N 1
ATOM 5135 C CA . GLY A 1 654 ? -17.033 18.415 9.008 1.00 82.75 654 GLY A CA 1
ATOM 5136 C C . GLY A 1 654 ? -17.252 18.214 10.508 1.00 82.75 654 GLY A C 1
ATOM 5137 O O . GLY A 1 654 ? -18.014 18.971 11.102 1.00 82.75 654 GLY A O 1
ATOM 5138 N N . GLU A 1 655 ? -16.573 17.230 11.088 1.00 85.00 655 GLU A N 1
ATOM 5139 C CA . GLU A 1 655 ? -16.784 16.729 12.449 1.00 85.00 655 GLU A CA 1
ATOM 5140 C C . GLU A 1 655 ? -15.722 17.258 13.424 1.00 85.00 655 GLU A C 1
ATOM 5142 O O . GLU A 1 655 ? -15.965 17.366 14.623 1.00 85.00 655 GLU A O 1
ATOM 5147 N N . VAL A 1 656 ? -14.559 17.668 12.907 1.00 84.50 656 VAL A N 1
ATOM 5148 C CA . VAL A 1 656 ? -13.493 18.288 13.700 1.00 84.50 656 VAL A CA 1
ATOM 5149 C C . VAL A 1 656 ? -13.754 19.785 13.898 1.00 84.50 656 VAL A C 1
ATOM 5151 O O . VAL A 1 656 ? -13.747 20.567 12.942 1.00 84.50 656 VAL A O 1
ATOM 5154 N N . ASP A 1 657 ? -13.870 20.217 15.156 1.00 72.12 657 ASP A N 1
ATOM 5155 C CA . ASP A 1 657 ? -14.034 21.627 15.548 1.00 72.12 657 ASP A CA 1
ATOM 5156 C C . ASP A 1 657 ? -12.703 22.411 15.500 1.00 72.12 657 ASP A C 1
ATOM 5158 O O . ASP A 1 657 ? -12.189 22.925 16.493 1.00 72.12 657 ASP A O 1
ATOM 5162 N N . ARG A 1 658 ? -12.077 22.466 14.317 1.00 78.19 658 ARG A N 1
ATOM 5163 C CA . ARG A 1 658 ? -10.859 23.253 14.066 1.00 78.19 658 ARG A CA 1
ATOM 5164 C C . ARG A 1 658 ? -11.027 24.121 12.831 1.00 78.19 658 ARG A C 1
ATOM 5166 O O . ARG A 1 658 ? -11.249 23.636 11.724 1.00 78.19 658 ARG A O 1
ATOM 5173 N N . SER A 1 659 ? -10.826 25.426 12.996 1.00 77.62 659 SER A N 1
ATOM 5174 C CA . SER A 1 659 ? -10.968 26.407 11.911 1.00 77.62 659 SER A CA 1
ATOM 5175 C C . SER A 1 659 ? -9.969 26.205 10.757 1.00 77.62 659 SER A C 1
ATOM 5177 O O . SER A 1 659 ? -10.262 26.575 9.615 1.00 77.62 659 SER A O 1
ATOM 5179 N N . ASP A 1 660 ? -8.823 25.573 11.029 1.00 88.06 660 ASP A N 1
ATOM 5180 C CA . ASP A 1 660 ? -7.737 25.366 10.067 1.00 88.06 660 ASP A CA 1
ATOM 5181 C C . ASP A 1 660 ? -7.761 24.003 9.340 1.00 88.06 660 ASP A C 1
ATOM 5183 O O . ASP A 1 660 ? -7.061 23.860 8.333 1.00 88.06 660 ASP A O 1
ATOM 5187 N N . SER A 1 661 ? -8.602 23.036 9.737 1.00 88.75 661 SER A N 1
ATOM 5188 C CA . SER A 1 661 ? -8.645 21.680 9.139 1.00 88.75 661 SER A CA 1
ATOM 5189 C C . SER A 1 661 ? -8.884 21.722 7.619 1.00 88.75 661 SER A C 1
ATOM 5191 O O . SER A 1 661 ? -8.125 21.174 6.814 1.00 88.75 661 SER A O 1
ATOM 5193 N N . ARG A 1 662 ? -9.872 22.519 7.186 1.00 90.50 662 ARG A N 1
ATOM 5194 C CA . ARG A 1 662 ? -10.171 22.795 5.764 1.00 90.50 662 ARG A CA 1
ATOM 5195 C C . ARG A 1 662 ? -8.984 23.385 5.013 1.00 90.50 662 ARG A C 1
ATOM 5197 O O . ARG A 1 662 ? -8.843 23.174 3.808 1.00 90.50 662 ARG A O 1
ATOM 5204 N N . LYS A 1 663 ? -8.180 24.211 5.682 1.00 91.56 663 LYS A N 1
ATOM 5205 C CA . LYS A 1 663 ? -7.031 24.887 5.078 1.00 91.56 663 LYS A CA 1
ATOM 5206 C C . LYS A 1 663 ? -5.867 23.911 4.909 1.00 91.56 663 LYS A C 1
ATOM 5208 O O . LYS A 1 663 ? -5.296 23.902 3.820 1.00 91.56 663 LYS A O 1
ATOM 5213 N N . GLN A 1 664 ? -5.584 23.079 5.912 1.00 92.31 664 GLN A N 1
ATOM 5214 C CA . GLN A 1 664 ? -4.556 22.032 5.856 1.00 92.31 664 GLN A CA 1
ATOM 5215 C C . GLN A 1 664 ? -4.836 21.036 4.728 1.00 92.31 664 GLN A C 1
ATOM 5217 O O . GLN A 1 664 ? -4.021 20.893 3.820 1.00 92.31 664 GLN A O 1
ATOM 5222 N N . VAL A 1 665 ? -6.042 20.464 4.684 1.00 93.81 665 VAL A N 1
ATOM 5223 C CA . VAL A 1 665 ? -6.456 19.535 3.619 1.00 93.81 665 VAL A CA 1
ATOM 5224 C C . VAL A 1 665 ? -6.330 20.164 2.229 1.00 93.81 665 VAL A C 1
ATOM 5226 O O . VAL A 1 665 ? -5.820 19.544 1.296 1.00 93.81 665 VAL A O 1
ATOM 5229 N N . ARG A 1 666 ? -6.733 21.433 2.061 1.00 93.19 666 ARG A N 1
ATOM 5230 C CA . ARG A 1 666 ? -6.563 22.150 0.782 1.00 93.19 666 ARG A CA 1
ATOM 5231 C C . ARG A 1 666 ? -5.095 22.355 0.414 1.00 93.19 666 ARG A C 1
ATOM 5233 O O . ARG A 1 666 ? -4.772 22.322 -0.772 1.00 93.19 666 ARG A O 1
ATOM 5240 N N . GLN A 1 667 ? -4.227 22.631 1.385 1.00 94.25 667 GLN A N 1
ATOM 5241 C CA . GLN A 1 667 ? -2.792 22.790 1.149 1.00 94.25 667 GLN A CA 1
ATOM 5242 C C . GLN A 1 667 ? -2.157 21.458 0.741 1.00 94.25 667 GLN A C 1
ATOM 5244 O O . GLN A 1 667 ? -1.470 21.423 -0.279 1.00 94.25 667 GLN A O 1
ATOM 5249 N N . LEU A 1 668 ? -2.463 20.370 1.450 1.00 95.06 668 LEU A N 1
ATOM 5250 C CA . LEU A 1 668 ? -1.969 19.033 1.122 1.00 95.06 668 LEU A CA 1
ATOM 5251 C C . LEU A 1 668 ? -2.500 18.521 -0.210 1.00 95.06 668 LEU A C 1
ATOM 5253 O O . LEU A 1 668 ? -1.722 18.008 -1.002 1.00 95.06 668 LEU A O 1
ATOM 5257 N N . SER A 1 669 ? -3.774 18.756 -0.530 1.00 95.69 669 SER A N 1
ATOM 5258 C CA . SER A 1 669 ? -4.337 18.415 -1.841 1.00 95.69 669 SER A CA 1
ATOM 5259 C C . SER A 1 669 ? -3.569 19.080 -2.988 1.00 95.69 669 SER A C 1
ATOM 5261 O O . SER A 1 669 ? -3.224 18.428 -3.974 1.00 95.69 669 SER A O 1
ATOM 5263 N N . ARG A 1 670 ? -3.231 20.371 -2.844 1.00 96.12 670 ARG A N 1
ATOM 5264 C CA . ARG A 1 670 ? -2.417 21.089 -3.839 1.00 96.12 670 ARG A CA 1
ATOM 5265 C C . ARG A 1 670 ? -0.981 20.577 -3.889 1.00 96.12 670 ARG A C 1
ATOM 5267 O O . ARG A 1 670 ? -0.452 20.432 -4.986 1.00 96.12 670 ARG A O 1
ATOM 5274 N N . ARG A 1 671 ? -0.357 20.324 -2.730 1.00 97.06 671 ARG A N 1
ATOM 5275 C CA . ARG A 1 671 ? 1.008 19.780 -2.643 1.00 97.06 671 ARG A CA 1
ATOM 5276 C C . ARG A 1 671 ? 1.072 18.410 -3.317 1.00 97.06 671 ARG A C 1
ATOM 5278 O O . ARG A 1 671 ? 1.889 18.234 -4.209 1.00 97.06 671 ARG A O 1
ATOM 5285 N N . LEU A 1 672 ? 0.163 17.497 -2.977 1.00 96.38 672 LEU A N 1
ATOM 5286 C CA . LEU A 1 672 ? 0.057 16.164 -3.569 1.00 96.38 672 LEU A CA 1
ATOM 5287 C C . LEU A 1 672 ? -0.073 16.227 -5.093 1.00 96.38 672 LEU A C 1
ATOM 5289 O O . LEU A 1 672 ? 0.679 15.558 -5.795 1.00 96.38 672 LEU A O 1
ATOM 5293 N N . GLU A 1 673 ? -0.994 17.038 -5.621 1.00 94.62 673 GLU A N 1
ATOM 5294 C CA . GLU A 1 673 ? -1.198 17.114 -7.072 1.00 94.62 673 GLU A CA 1
ATOM 5295 C C . GLU A 1 673 ? -0.004 17.762 -7.793 1.00 94.62 673 GLU A C 1
ATOM 5297 O O . GLU A 1 673 ? 0.372 17.323 -8.884 1.00 94.62 673 GLU A O 1
ATOM 5302 N N . SER A 1 674 ? 0.637 18.758 -7.169 1.00 93.75 674 SER A N 1
ATOM 5303 C CA . SER A 1 674 ? 1.871 19.365 -7.680 1.00 93.75 674 SER A CA 1
ATOM 5304 C C . SER A 1 674 ? 3.008 18.345 -7.743 1.00 93.75 674 SER A C 1
ATOM 5306 O O . SER A 1 674 ? 3.565 18.125 -8.816 1.00 93.75 674 SER A O 1
ATOM 5308 N N . GLU A 1 675 ? 3.307 17.670 -6.630 1.00 95.50 675 GLU A N 1
ATOM 5309 C CA . GLU A 1 675 ? 4.410 16.704 -6.531 1.00 95.50 675 GLU A CA 1
ATOM 5310 C C . GLU A 1 675 ? 4.178 15.470 -7.410 1.00 95.50 675 GLU A C 1
ATOM 5312 O O . GLU A 1 675 ? 5.097 14.965 -8.058 1.00 95.50 675 GLU A O 1
ATOM 5317 N N . ARG A 1 676 ? 2.927 15.009 -7.513 1.00 94.50 676 ARG A N 1
ATOM 5318 C CA . ARG A 1 676 ? 2.543 13.938 -8.436 1.00 94.50 676 ARG A CA 1
ATOM 5319 C C . ARG A 1 676 ? 2.771 14.345 -9.891 1.00 94.50 676 ARG A C 1
ATOM 5321 O O . ARG A 1 676 ? 3.290 13.547 -10.675 1.00 94.50 676 ARG A O 1
ATOM 5328 N N . SER A 1 677 ? 2.405 15.574 -10.255 1.00 90.06 677 SER A N 1
ATOM 5329 C CA . SER A 1 677 ? 2.654 16.122 -11.593 1.00 90.06 677 SER A CA 1
ATOM 5330 C C . SER A 1 677 ? 4.154 16.249 -11.877 1.00 90.06 677 SER A C 1
ATOM 5332 O O . SER A 1 677 ? 4.607 15.875 -12.958 1.00 90.06 677 SER A O 1
ATOM 5334 N N . ASP A 1 678 ? 4.943 16.702 -10.899 1.00 90.88 678 ASP A N 1
ATOM 5335 C CA . ASP A 1 678 ? 6.405 16.762 -10.992 1.00 90.88 678 ASP A CA 1
ATOM 5336 C C . ASP A 1 678 ? 7.040 15.379 -11.161 1.00 90.88 678 ASP A C 1
ATOM 5338 O O . ASP A 1 678 ? 7.927 15.193 -11.997 1.00 90.88 678 ASP A O 1
ATOM 5342 N N . ALA A 1 679 ? 6.566 14.374 -10.426 1.00 91.44 679 ALA A N 1
ATOM 5343 C CA . ALA A 1 679 ? 7.053 13.008 -10.564 1.00 91.44 679 ALA A CA 1
ATOM 5344 C C . ALA A 1 679 ? 6.745 12.408 -11.943 1.00 91.44 679 ALA A C 1
ATOM 5346 O O . ALA A 1 679 ? 7.600 11.741 -12.531 1.00 91.44 679 ALA A O 1
ATOM 5347 N N . LEU A 1 680 ? 5.556 12.681 -12.490 1.00 88.75 680 LEU A N 1
ATOM 5348 C CA . LEU A 1 680 ? 5.201 12.295 -13.856 1.00 88.75 680 LEU A CA 1
ATOM 5349 C C . LEU A 1 680 ? 6.088 12.996 -14.891 1.00 88.75 680 LEU A C 1
ATOM 5351 O O . LEU A 1 680 ? 6.601 12.325 -15.787 1.00 88.75 680 LEU A O 1
ATOM 5355 N N . ARG A 1 681 ? 6.347 14.303 -14.731 1.00 88.50 681 ARG A N 1
ATOM 5356 C CA . ARG A 1 681 ? 7.300 15.037 -15.578 1.00 88.50 681 ARG A CA 1
ATOM 5357 C C . ARG A 1 681 ? 8.687 14.399 -15.547 1.00 88.50 681 ARG A C 1
ATOM 5359 O O . ARG A 1 681 ? 9.239 14.126 -16.607 1.00 88.50 681 ARG A O 1
ATOM 5366 N N . ARG A 1 682 ? 9.225 14.065 -14.366 1.00 89.25 682 ARG A N 1
ATOM 5367 C CA . ARG A 1 682 ? 10.530 13.380 -14.234 1.00 89.25 682 ARG A CA 1
ATOM 5368 C C . ARG A 1 682 ? 10.550 12.016 -14.922 1.00 89.25 682 ARG A C 1
ATOM 5370 O O . ARG A 1 682 ? 11.534 11.681 -15.578 1.00 89.25 682 ARG A O 1
ATOM 5377 N N . LYS A 1 683 ? 9.473 11.234 -14.793 1.00 90.50 683 LYS A N 1
ATOM 5378 C CA . LYS A 1 683 ? 9.332 9.941 -15.477 1.00 90.50 683 LYS A CA 1
ATOM 5379 C C . LYS A 1 683 ? 9.394 10.106 -16.989 1.00 90.50 683 LYS A C 1
ATOM 5381 O O . LYS A 1 683 ? 10.160 9.408 -17.649 1.00 90.50 683 LYS A O 1
ATOM 5386 N N . HIS A 1 684 ? 8.584 11.009 -17.532 1.00 90.44 684 HIS A N 1
ATOM 5387 C CA . HIS A 1 684 ? 8.524 11.230 -18.972 1.00 90.44 684 HIS A CA 1
ATOM 5388 C C . HIS A 1 684 ? 9.823 11.838 -19.503 1.00 90.44 684 HIS A C 1
ATOM 5390 O O . HIS A 1 684 ? 10.297 11.392 -20.541 1.00 90.44 684 HIS A O 1
ATOM 5396 N N . PHE A 1 685 ? 10.460 12.739 -18.750 1.00 89.38 685 PHE A N 1
ATOM 5397 C CA . PHE A 1 685 ? 11.798 13.241 -19.059 1.00 89.38 685 PHE A CA 1
ATOM 5398 C C . PHE A 1 685 ? 12.824 12.105 -19.162 1.00 89.38 685 PHE A C 1
ATOM 5400 O O . PHE A 1 685 ? 13.573 12.047 -20.131 1.00 89.38 685 PHE A O 1
ATOM 5407 N N . ARG A 1 686 ? 12.825 11.136 -18.233 1.00 89.62 686 ARG A N 1
ATOM 5408 C CA . ARG A 1 686 ? 13.745 9.986 -18.302 1.00 89.62 686 ARG A CA 1
ATOM 5409 C C . ARG A 1 686 ? 13.493 9.102 -19.532 1.00 89.62 686 ARG A C 1
ATOM 5411 O O . ARG A 1 686 ? 14.451 8.653 -20.155 1.00 89.62 686 ARG A O 1
ATOM 5418 N N . ILE A 1 687 ? 12.230 8.851 -19.887 1.00 89.25 687 ILE A N 1
ATOM 5419 C CA . ILE A 1 687 ? 11.872 8.083 -21.096 1.00 89.25 687 ILE A CA 1
ATOM 5420 C C . ILE A 1 687 ? 12.323 8.833 -22.354 1.00 89.25 687 ILE A C 1
ATOM 5422 O O . ILE A 1 687 ? 12.960 8.248 -23.226 1.00 89.25 687 ILE A O 1
ATOM 5426 N N . CYS A 1 688 ? 12.042 10.135 -22.408 1.00 90.25 688 CYS A N 1
ATOM 5427 C CA . CYS A 1 688 ? 12.459 11.028 -23.480 1.00 90.25 688 CYS A CA 1
ATOM 5428 C C . CYS A 1 688 ? 13.983 10.998 -23.665 1.00 90.25 688 CYS A C 1
ATOM 5430 O O . CYS A 1 688 ? 14.463 10.736 -24.765 1.00 90.25 688 CYS A O 1
ATOM 5432 N N . TRP A 1 689 ? 14.739 11.162 -22.577 1.00 90.88 689 TRP A N 1
ATOM 5433 C CA . TRP A 1 689 ? 16.200 11.112 -22.583 1.00 90.88 689 TRP A CA 1
ATOM 5434 C C . TRP A 1 689 ? 16.741 9.777 -23.101 1.00 90.88 689 TRP A C 1
ATOM 5436 O O . TRP A 1 689 ? 17.628 9.752 -23.949 1.00 90.88 689 TRP A O 1
ATOM 5446 N N . SER A 1 690 ? 16.175 8.655 -22.646 1.00 91.44 690 SER A N 1
ATOM 5447 C CA . SER A 1 690 ? 16.573 7.330 -23.134 1.00 91.44 690 SER A CA 1
ATOM 5448 C C . SER A 1 690 ? 16.342 7.176 -24.639 1.00 91.44 690 SER A C 1
ATOM 5450 O O . SER A 1 690 ? 17.149 6.541 -25.314 1.00 91.44 690 SER A O 1
ATOM 5452 N N . SER A 1 691 ? 15.253 7.738 -25.168 1.00 92.19 691 SER A N 1
ATOM 5453 C CA . SER A 1 691 ? 14.956 7.700 -26.602 1.00 92.19 691 SER A CA 1
ATOM 5454 C C . SER A 1 691 ? 15.915 8.591 -27.399 1.00 92.19 691 SER A C 1
ATOM 5456 O O . SER A 1 691 ? 16.399 8.193 -28.455 1.00 92.19 691 SER A O 1
ATOM 5458 N N . MET A 1 692 ? 16.277 9.760 -26.861 1.00 92.38 692 MET A N 1
ATOM 5459 C CA . MET A 1 692 ? 17.309 10.623 -27.448 1.00 92.38 692 MET A CA 1
ATOM 5460 C C . MET A 1 692 ? 18.679 9.932 -27.498 1.00 92.38 692 MET A C 1
ATOM 5462 O O . MET A 1 692 ? 19.353 10.013 -28.518 1.00 92.38 692 MET A O 1
ATOM 5466 N N . GLU A 1 693 ? 19.072 9.197 -26.453 1.00 93.12 693 GLU A N 1
ATOM 5467 C CA . GLU A 1 693 ? 20.334 8.442 -26.436 1.00 93.12 693 GLU A CA 1
ATOM 5468 C C . GLU A 1 693 ? 20.357 7.330 -27.504 1.00 93.12 693 GLU A C 1
ATOM 5470 O O . GLU A 1 693 ? 21.376 7.099 -28.159 1.00 93.12 693 GLU A O 1
ATOM 5475 N N . LEU A 1 694 ? 19.230 6.637 -27.709 1.00 93.75 694 LEU A N 1
ATOM 5476 C CA . LEU A 1 694 ? 19.097 5.648 -28.785 1.00 93.75 694 LEU A CA 1
ATOM 5477 C C . LEU A 1 694 ? 19.186 6.303 -30.166 1.00 93.75 694 LEU A C 1
ATOM 5479 O O . LEU A 1 694 ? 19.891 5.788 -31.035 1.00 93.75 694 LEU A O 1
ATOM 5483 N N . ALA A 1 695 ? 18.548 7.462 -30.347 1.00 94.62 695 ALA A N 1
ATOM 5484 C CA . ALA A 1 695 ? 18.673 8.233 -31.575 1.00 94.62 695 ALA A CA 1
ATOM 5485 C C . ALA A 1 695 ? 20.126 8.648 -31.842 1.00 94.62 695 ALA A C 1
ATOM 5487 O O . ALA A 1 695 ? 20.611 8.461 -32.951 1.00 94.62 695 ALA A O 1
ATOM 5488 N N . GLU A 1 696 ? 20.856 9.139 -30.836 1.00 94.12 696 GLU A N 1
ATOM 5489 C CA . GLU A 1 696 ? 22.274 9.504 -30.976 1.00 94.12 696 GLU A CA 1
ATOM 5490 C C . GLU A 1 696 ? 23.141 8.307 -31.396 1.00 94.12 696 GLU A C 1
ATOM 5492 O O . GLU A 1 696 ? 23.991 8.437 -32.279 1.00 94.12 696 GLU A O 1
ATOM 5497 N N . LYS A 1 697 ? 22.887 7.114 -30.841 1.00 94.56 697 LYS A N 1
ATOM 5498 C CA . LYS A 1 697 ? 23.569 5.875 -31.259 1.00 94.56 697 LYS A CA 1
ATOM 5499 C C . LYS A 1 697 ? 23.232 5.476 -32.697 1.00 94.56 697 LYS A C 1
ATOM 5501 O O . LYS A 1 697 ? 24.111 4.996 -33.412 1.00 94.56 697 LYS A O 1
ATOM 5506 N N . ALA A 1 698 ? 21.981 5.640 -33.123 1.00 95.31 698 ALA A N 1
ATOM 5507 C CA . ALA A 1 698 ? 21.564 5.377 -34.500 1.00 95.31 698 ALA A CA 1
ATOM 5508 C C . ALA A 1 698 ? 22.192 6.380 -35.487 1.00 95.31 698 ALA A C 1
ATOM 5510 O O . ALA A 1 698 ? 22.696 5.968 -36.527 1.00 95.31 698 ALA A O 1
ATOM 5511 N N . VAL A 1 699 ? 22.272 7.665 -35.122 1.00 96.25 699 VAL A N 1
ATOM 5512 C CA . VAL A 1 699 ? 22.970 8.700 -35.907 1.00 96.25 699 VAL A CA 1
ATOM 5513 C C . VAL A 1 699 ? 24.454 8.383 -36.054 1.00 96.25 699 VAL A C 1
ATOM 5515 O O . VAL A 1 699 ? 24.979 8.467 -37.158 1.00 96.25 699 VAL A O 1
ATOM 5518 N N . ALA A 1 700 ? 25.133 7.998 -34.970 1.00 94.06 700 ALA A N 1
ATOM 5519 C CA . ALA A 1 700 ? 26.554 7.661 -35.021 1.00 94.06 700 ALA A CA 1
ATOM 5520 C C . ALA A 1 700 ? 26.835 6.492 -35.981 1.00 94.06 700 ALA A C 1
ATOM 5522 O O . ALA A 1 700 ? 27.759 6.582 -36.785 1.00 94.06 700 ALA A O 1
ATOM 5523 N N . ARG A 1 701 ? 26.003 5.439 -35.945 1.00 95.06 701 ARG A N 1
ATOM 5524 C CA . ARG A 1 701 ? 26.074 4.323 -36.906 1.00 95.06 701 ARG A CA 1
ATOM 5525 C C . ARG A 1 701 ? 25.823 4.795 -38.340 1.00 95.06 701 ARG A C 1
ATOM 5527 O O . ARG A 1 701 ? 26.621 4.509 -39.218 1.00 95.06 701 ARG A O 1
ATOM 5534 N N . ALA A 1 702 ? 24.775 5.590 -38.554 1.00 94.69 702 ALA A N 1
ATOM 5535 C CA . ALA A 1 702 ? 24.425 6.090 -39.881 1.00 94.69 702 ALA A CA 1
ATOM 5536 C C . ALA A 1 702 ? 25.522 6.965 -40.514 1.00 94.69 702 ALA A C 1
ATOM 5538 O O . ALA A 1 702 ? 25.687 6.960 -41.732 1.00 94.69 702 ALA A O 1
ATOM 5539 N N . ILE A 1 703 ? 26.268 7.725 -39.703 1.00 93.25 703 ILE A N 1
ATOM 5540 C CA . ILE A 1 703 ? 27.408 8.523 -40.173 1.00 93.25 703 ILE A CA 1
ATOM 5541 C C . ILE A 1 703 ? 28.574 7.615 -40.593 1.00 93.25 703 ILE A C 1
ATOM 5543 O O . ILE A 1 703 ? 29.137 7.841 -41.660 1.00 93.25 703 ILE A O 1
ATOM 5547 N N . ASP A 1 704 ? 28.900 6.580 -39.814 1.00 93.50 704 ASP A N 1
ATOM 5548 C CA . ASP A 1 704 ? 29.944 5.596 -40.161 1.00 93.50 704 ASP A CA 1
ATOM 5549 C C . ASP A 1 704 ? 29.599 4.843 -41.464 1.00 93.50 704 ASP A C 1
ATOM 5551 O O . ASP A 1 704 ? 30.421 4.714 -42.377 1.00 93.50 704 ASP A O 1
ATOM 5555 N N . ASP A 1 705 ? 28.331 4.454 -41.620 1.00 93.00 705 ASP A N 1
ATOM 5556 C CA . ASP A 1 705 ? 27.817 3.849 -42.853 1.00 93.00 705 ASP A CA 1
ATOM 5557 C C . ASP A 1 705 ? 27.918 4.817 -44.048 1.00 93.00 705 ASP A C 1
ATOM 5559 O O . ASP A 1 705 ? 28.243 4.421 -45.169 1.00 93.00 705 ASP A O 1
ATOM 5563 N N . LEU A 1 706 ? 27.689 6.117 -43.829 1.00 91.50 706 LEU A N 1
ATOM 5564 C CA . LEU A 1 706 ? 27.842 7.132 -44.872 1.00 91.50 706 LEU A CA 1
ATOM 5565 C C . LEU A 1 706 ? 29.313 7.283 -45.301 1.00 91.50 706 LEU A C 1
ATOM 5567 O O . LEU A 1 706 ? 29.592 7.387 -46.497 1.00 91.50 706 LEU A O 1
ATOM 5571 N N . GLU A 1 707 ? 30.249 7.281 -44.348 1.00 91.56 707 GLU A N 1
ATOM 5572 C CA . GLU A 1 707 ? 31.693 7.392 -44.602 1.00 91.56 707 GLU A CA 1
ATOM 5573 C C . GLU A 1 707 ? 32.251 6.169 -45.347 1.00 91.56 707 GLU A C 1
ATOM 5575 O O . GLU A 1 707 ? 33.139 6.304 -46.194 1.00 91.56 707 GLU A O 1
ATOM 5580 N N . THR A 1 708 ? 31.683 4.986 -45.104 1.00 90.81 708 THR A N 1
ATOM 5581 C CA . THR A 1 708 ? 32.042 3.735 -45.793 1.00 90.81 708 THR A CA 1
ATOM 5582 C C . THR A 1 708 ? 31.303 3.523 -47.123 1.00 90.81 708 THR A C 1
ATOM 5584 O O . THR A 1 708 ? 31.534 2.525 -47.806 1.00 90.81 708 THR A O 1
ATOM 5587 N N . ASN A 1 709 ? 30.481 4.490 -47.558 1.00 89.00 709 ASN A N 1
ATOM 5588 C CA . ASN A 1 709 ? 29.597 4.422 -48.733 1.00 89.00 709 ASN A CA 1
ATOM 5589 C C . ASN A 1 709 ? 28.518 3.324 -48.656 1.00 89.00 709 ASN A C 1
ATOM 5591 O O . ASN A 1 709 ? 27.913 2.971 -49.671 1.00 89.00 709 ASN A O 1
ATOM 5595 N N . ALA A 1 710 ? 28.206 2.824 -47.462 1.00 90.31 710 ALA A N 1
ATOM 5596 C CA . ALA A 1 710 ? 27.070 1.952 -47.199 1.00 90.31 710 ALA A CA 1
ATOM 5597 C C . ALA A 1 710 ? 25.754 2.765 -47.139 1.00 90.31 710 ALA A C 1
ATOM 5599 O O . ALA A 1 710 ? 25.030 2.756 -46.148 1.00 90.31 710 ALA A O 1
ATOM 5600 N N . TYR A 1 711 ? 25.417 3.488 -48.217 1.00 91.25 711 TYR A N 1
ATOM 5601 C CA . TYR A 1 711 ? 24.305 4.452 -48.225 1.00 91.25 711 TYR A CA 1
ATOM 5602 C C . TYR A 1 711 ? 22.925 3.865 -47.870 1.00 91.25 711 TYR A C 1
ATOM 5604 O O . TYR A 1 711 ? 22.079 4.588 -47.344 1.00 91.25 711 TYR A O 1
ATOM 5612 N N . ASP A 1 712 ? 22.675 2.582 -48.157 1.00 90.94 712 ASP A N 1
ATOM 5613 C CA . ASP A 1 712 ? 21.419 1.909 -47.790 1.00 90.94 712 ASP A CA 1
ATOM 5614 C C . ASP A 1 712 ? 21.292 1.740 -46.268 1.00 90.94 712 ASP A C 1
ATOM 5616 O O . ASP A 1 712 ? 20.238 2.019 -45.695 1.00 90.94 712 ASP A O 1
ATOM 5620 N N . ASP A 1 713 ? 22.382 1.363 -45.601 1.00 92.38 713 ASP A N 1
ATOM 5621 C CA . ASP A 1 713 ? 22.420 1.200 -44.149 1.00 92.38 713 ASP A CA 1
ATOM 5622 C C . ASP A 1 713 ? 22.444 2.560 -43.441 1.00 92.38 713 ASP A C 1
ATOM 5624 O O . ASP A 1 713 ? 21.685 2.761 -42.492 1.00 92.38 713 ASP A O 1
ATOM 5628 N N . ALA A 1 714 ? 23.136 3.554 -44.010 1.00 93.56 714 ALA A N 1
ATOM 5629 C CA . ALA A 1 714 ? 23.064 4.941 -43.552 1.00 93.56 714 ALA A CA 1
ATOM 5630 C C . ALA A 1 714 ? 21.623 5.491 -43.583 1.00 93.56 714 ALA A C 1
ATOM 5632 O O . ALA A 1 714 ? 21.153 6.087 -42.611 1.00 93.56 714 ALA A O 1
ATOM 5633 N N . ALA A 1 715 ? 20.879 5.266 -44.675 1.00 92.69 715 ALA A N 1
ATOM 5634 C CA . ALA A 1 715 ? 19.483 5.697 -44.788 1.00 92.69 715 ALA A CA 1
ATOM 5635 C C . ALA A 1 715 ? 18.569 5.006 -43.755 1.00 92.69 715 ALA A C 1
ATOM 5637 O O . ALA A 1 715 ? 17.703 5.658 -43.158 1.00 92.69 715 ALA A O 1
ATOM 5638 N N . LYS A 1 716 ? 18.784 3.708 -43.487 1.00 94.25 716 LYS A N 1
ATOM 5639 C CA . LYS A 1 716 ? 18.081 2.979 -42.416 1.00 94.25 716 LYS A CA 1
ATOM 5640 C C . LYS A 1 716 ? 18.433 3.528 -41.036 1.00 94.25 716 LYS A C 1
ATOM 5642 O O . LYS A 1 716 ? 17.522 3.788 -40.257 1.00 94.25 716 LYS A O 1
ATOM 5647 N N . GLY A 1 717 ? 19.712 3.766 -40.750 1.00 94.44 717 GLY A N 1
ATOM 5648 C CA . GLY A 1 717 ? 20.166 4.302 -39.466 1.00 94.44 717 GLY A CA 1
ATOM 5649 C C . GLY A 1 717 ? 19.603 5.696 -39.173 1.00 94.44 717 GLY A C 1
ATOM 5650 O O . GLY A 1 717 ? 19.122 5.952 -38.069 1.00 94.44 717 GLY A O 1
ATOM 5651 N N . PHE A 1 718 ? 19.551 6.587 -40.172 1.00 96.69 718 PHE A N 1
ATOM 5652 C CA . PHE A 1 718 ? 18.873 7.880 -40.014 1.00 96.69 718 PHE A CA 1
ATOM 5653 C C . PHE A 1 718 ? 17.354 7.738 -39.850 1.00 96.69 718 PHE A C 1
ATOM 5655 O O . PHE A 1 718 ? 16.744 8.538 -39.142 1.00 96.69 718 PHE A O 1
ATOM 5662 N N . THR A 1 719 ? 16.729 6.731 -40.464 1.00 96.00 719 THR A N 1
ATOM 5663 C CA . THR A 1 719 ? 15.300 6.439 -40.260 1.00 96.00 719 THR A CA 1
ATOM 5664 C C . THR A 1 719 ? 15.025 5.989 -38.826 1.00 96.00 719 THR A C 1
ATOM 5666 O O . THR A 1 719 ? 14.163 6.574 -38.176 1.00 96.00 719 THR A O 1
ATOM 5669 N N . GLU A 1 720 ? 15.813 5.045 -38.305 1.00 96.06 720 GLU A N 1
ATOM 5670 C CA . GLU A 1 720 ? 15.762 4.587 -36.908 1.00 96.06 720 GLU A CA 1
ATOM 5671 C C . GLU A 1 720 ? 15.950 5.764 -35.932 1.00 96.06 720 GLU A C 1
ATOM 5673 O O . GLU A 1 720 ? 15.201 5.925 -34.968 1.00 96.06 720 GLU A O 1
ATOM 5678 N N . ALA A 1 721 ? 16.898 6.662 -36.218 1.00 96.12 721 ALA A N 1
ATOM 5679 C CA . ALA A 1 721 ? 17.119 7.850 -35.401 1.00 96.12 721 ALA A CA 1
ATOM 5680 C C . ALA A 1 721 ? 15.924 8.826 -35.403 1.00 96.12 721 ALA A C 1
ATOM 5682 O O . ALA A 1 721 ? 15.586 9.392 -34.360 1.00 96.12 721 ALA A O 1
ATOM 5683 N N . VAL A 1 722 ? 15.266 9.018 -36.554 1.00 96.00 722 VAL A N 1
ATOM 5684 C CA . VAL A 1 722 ? 14.046 9.838 -36.662 1.00 96.00 722 VAL A CA 1
ATOM 5685 C C . VAL A 1 722 ? 12.891 9.215 -35.876 1.00 96.00 722 VAL A C 1
ATOM 5687 O O . VAL A 1 722 ? 12.153 9.950 -35.223 1.00 96.00 722 VAL A O 1
ATOM 5690 N N . GLU A 1 723 ? 12.733 7.891 -35.907 1.00 94.69 723 GLU A N 1
ATOM 5691 C CA . GLU A 1 723 ? 11.708 7.185 -35.127 1.00 94.69 723 GLU A CA 1
ATOM 5692 C C . GLU A 1 723 ? 11.919 7.395 -33.623 1.00 94.69 723 GLU A C 1
ATOM 5694 O O . GLU A 1 723 ? 11.016 7.873 -32.934 1.00 94.69 723 GLU A O 1
ATOM 5699 N N . HIS A 1 724 ? 13.139 7.168 -33.129 1.00 95.69 724 HIS A N 1
ATOM 5700 C CA . HIS A 1 724 ? 13.475 7.381 -31.721 1.00 95.69 724 HIS A CA 1
ATOM 5701 C C . HIS A 1 724 ? 13.274 8.831 -31.257 1.00 95.69 724 HIS A C 1
ATOM 5703 O O . HIS A 1 724 ? 12.755 9.062 -30.160 1.00 95.69 724 HIS A O 1
ATOM 5709 N N . LEU A 1 725 ? 13.642 9.831 -32.065 1.00 93.94 725 LEU A N 1
ATOM 5710 C CA . LEU A 1 725 ? 13.364 11.224 -31.703 1.00 93.94 725 LEU A CA 1
ATOM 5711 C C . LEU A 1 725 ? 11.878 11.585 -31.812 1.00 93.94 725 LEU A C 1
ATOM 5713 O O . LEU A 1 725 ? 11.417 12.418 -31.039 1.00 93.94 725 LEU A O 1
ATOM 5717 N N . SER A 1 726 ? 11.112 10.969 -32.715 1.00 93.50 726 SER A N 1
ATOM 5718 C CA . SER A 1 726 ? 9.666 11.209 -32.801 1.00 93.50 726 SER A CA 1
ATOM 5719 C C . SER A 1 726 ? 8.930 10.633 -31.590 1.00 93.50 726 SER A C 1
ATOM 5721 O O . SER A 1 726 ? 8.009 11.261 -31.067 1.00 93.50 726 SER A O 1
ATOM 5723 N N . ASP A 1 727 ? 9.375 9.486 -31.077 1.00 91.94 727 ASP A N 1
ATOM 5724 C CA . ASP A 1 727 ? 8.889 8.957 -29.803 1.00 91.94 727 ASP A CA 1
ATOM 5725 C C . ASP A 1 727 ? 9.238 9.900 -28.641 1.00 91.94 727 ASP A C 1
ATOM 5727 O O . ASP A 1 727 ? 8.385 10.184 -27.794 1.00 91.94 727 ASP A O 1
ATOM 5731 N N . ALA A 1 728 ? 10.462 10.442 -28.619 1.00 93.00 728 ALA A N 1
ATOM 5732 C CA . ALA A 1 728 ? 10.886 11.435 -27.629 1.00 93.00 728 ALA A CA 1
ATOM 5733 C C . ALA A 1 728 ? 10.006 12.701 -27.678 1.00 93.00 728 ALA A C 1
ATOM 5735 O O . ALA A 1 728 ? 9.535 13.168 -26.641 1.00 93.00 728 ALA A O 1
ATOM 5736 N N . GLU A 1 729 ? 9.717 13.205 -28.880 1.00 93.31 729 GLU A N 1
ATOM 5737 C CA . GLU A 1 729 ? 8.852 14.363 -29.131 1.00 93.31 729 GLU A CA 1
ATOM 5738 C C . GLU A 1 729 ? 7.438 14.141 -28.576 1.00 93.31 729 GLU A C 1
ATOM 5740 O O . GLU A 1 729 ? 6.905 15.001 -27.874 1.00 93.31 729 GLU A O 1
ATOM 5745 N N . GLN A 1 730 ? 6.840 12.967 -28.811 1.00 92.06 730 GLN A N 1
ATOM 5746 C CA . GLN A 1 730 ? 5.511 12.641 -28.283 1.00 92.06 730 GLN A CA 1
ATOM 5747 C C . GLN A 1 730 ? 5.477 12.654 -26.749 1.00 92.06 730 GLN A C 1
ATOM 5749 O O . GLN A 1 730 ? 4.504 13.124 -26.150 1.00 92.06 730 GLN A O 1
ATOM 5754 N N . TRP A 1 731 ? 6.520 12.136 -26.094 1.00 90.50 731 TRP A N 1
ATOM 5755 C CA . TRP A 1 731 ? 6.627 12.174 -24.633 1.00 90.50 731 TRP A CA 1
ATOM 5756 C C . TRP A 1 731 ? 6.847 13.592 -24.105 1.00 90.50 731 TRP A C 1
ATOM 5758 O O . TRP A 1 731 ? 6.234 13.958 -23.095 1.00 90.50 731 TRP A O 1
ATOM 5768 N N . ALA A 1 732 ? 7.656 14.396 -24.797 1.00 90.19 732 ALA A N 1
ATOM 5769 C CA . ALA A 1 732 ? 7.882 15.796 -24.464 1.00 90.19 732 ALA A CA 1
ATOM 5770 C C . ALA A 1 732 ? 6.590 16.623 -24.572 1.00 90.19 732 ALA A C 1
ATOM 5772 O O . ALA A 1 732 ? 6.220 17.288 -23.605 1.00 90.19 732 ALA A O 1
ATOM 5773 N N . GLN A 1 733 ? 5.836 16.477 -25.667 1.00 88.81 733 GLN A N 1
ATOM 5774 C CA . GLN A 1 733 ? 4.551 17.154 -25.892 1.00 88.81 733 GLN A CA 1
ATOM 5775 C C . GLN A 1 733 ? 3.491 16.775 -24.852 1.00 88.81 733 GLN A C 1
ATOM 5777 O O . GLN A 1 733 ? 2.790 17.635 -24.324 1.00 88.81 733 GLN A O 1
ATOM 5782 N N . ARG A 1 734 ? 3.366 15.482 -24.520 1.00 86.25 734 ARG A N 1
ATOM 5783 C CA . ARG A 1 734 ? 2.385 15.009 -23.521 1.00 86.25 734 ARG A CA 1
ATOM 5784 C C . ARG A 1 734 ? 2.639 15.547 -22.115 1.00 86.25 734 ARG A C 1
ATOM 5786 O O . ARG A 1 734 ? 1.734 15.496 -21.286 1.00 86.25 734 ARG A O 1
ATOM 5793 N N . SER A 1 735 ? 3.858 15.998 -21.838 1.00 85.50 735 SER A N 1
ATOM 5794 C CA . SER A 1 735 ? 4.309 16.341 -20.485 1.00 85.50 735 SER A CA 1
ATOM 5795 C C . SER A 1 735 ? 4.756 17.789 -20.348 1.00 85.50 735 SER A C 1
ATOM 5797 O O . SER A 1 735 ? 5.218 18.150 -19.267 1.00 85.50 735 SER A O 1
ATOM 5799 N N . ASP A 1 736 ? 4.618 18.575 -21.421 1.00 86.38 736 ASP A N 1
ATOM 5800 C CA . ASP A 1 736 ? 5.042 19.974 -21.506 1.00 86.38 736 ASP A CA 1
ATOM 5801 C C . ASP A 1 736 ? 6.511 20.152 -21.071 1.00 86.38 736 ASP A C 1
ATOM 5803 O O . ASP A 1 736 ? 6.840 20.958 -20.199 1.00 86.38 736 ASP A O 1
ATOM 5807 N N . LEU A 1 737 ? 7.401 19.304 -21.611 1.00 86.50 737 LEU A N 1
ATOM 5808 C CA . LEU A 1 737 ? 8.838 19.368 -21.320 1.00 86.50 737 LEU A CA 1
ATOM 5809 C C . LEU A 1 737 ? 9.496 20.523 -22.086 1.00 86.50 737 LEU A C 1
ATOM 5811 O O . LEU A 1 737 ? 9.224 20.734 -23.267 1.00 86.50 737 LEU A O 1
ATOM 5815 N N . ALA A 1 738 ? 10.431 21.223 -21.441 1.00 85.44 738 ALA A N 1
ATOM 5816 C CA . ALA A 1 738 ? 11.150 22.347 -22.048 1.00 85.44 738 ALA A CA 1
ATOM 5817 C C . ALA A 1 738 ? 12.032 21.916 -23.237 1.00 85.44 738 ALA A C 1
ATOM 5819 O O . ALA A 1 738 ? 12.297 22.702 -24.145 1.00 85.44 738 ALA A O 1
ATOM 5820 N N . GLU A 1 739 ? 12.457 20.654 -23.247 1.00 85.06 739 GLU A N 1
ATOM 5821 C CA . GLU A 1 739 ? 13.309 20.038 -24.261 1.00 85.06 739 GLU A CA 1
ATOM 5822 C C . GLU A 1 739 ? 12.574 19.766 -25.584 1.00 85.06 739 GLU A C 1
ATOM 5824 O O . GLU A 1 739 ? 13.221 19.432 -26.577 1.00 85.06 739 GLU A O 1
ATOM 5829 N N . GLN A 1 740 ? 11.244 19.939 -25.636 1.00 89.31 740 GLN A N 1
ATOM 5830 C CA . GLN A 1 740 ? 10.447 19.718 -26.848 1.00 89.31 740 GLN A CA 1
ATOM 5831 C C . GLN A 1 740 ? 11.025 20.465 -28.059 1.00 89.31 740 GLN A C 1
ATOM 5833 O O . GLN A 1 740 ? 11.212 19.869 -29.117 1.00 89.31 740 GLN A O 1
ATOM 5838 N N . TRP A 1 741 ? 11.362 21.747 -27.893 1.00 90.88 741 TRP A N 1
ATOM 5839 C CA . TRP A 1 741 ? 11.921 22.559 -28.976 1.00 90.88 741 TRP A CA 1
ATOM 5840 C C . TRP A 1 741 ? 13.257 22.003 -29.494 1.00 90.88 741 TRP A C 1
ATOM 5842 O O . TRP A 1 741 ? 13.493 21.980 -30.700 1.00 90.88 741 TRP A O 1
ATOM 5852 N N . GLU A 1 742 ? 14.129 21.520 -28.605 1.00 91.19 742 GLU A N 1
ATOM 5853 C CA . GLU A 1 742 ? 15.411 20.937 -29.014 1.00 91.19 742 GLU A CA 1
ATOM 5854 C C . GLU A 1 742 ? 15.197 19.654 -29.830 1.00 91.19 742 GLU A C 1
ATOM 5856 O O . GLU A 1 742 ? 15.848 19.456 -30.859 1.00 91.19 742 GLU A O 1
ATOM 5861 N N . ILE A 1 743 ? 14.261 18.801 -29.405 1.00 92.38 743 ILE A N 1
ATOM 5862 C CA . ILE A 1 743 ? 13.926 17.552 -30.102 1.00 92.38 743 ILE A CA 1
ATOM 5863 C C . ILE A 1 743 ? 13.357 17.845 -31.492 1.00 92.38 743 ILE A C 1
ATOM 5865 O O . ILE A 1 743 ? 13.772 17.210 -32.460 1.00 92.38 743 ILE A O 1
ATOM 5869 N N . GLU A 1 744 ? 12.468 18.833 -31.615 1.00 92.06 744 GLU A N 1
ATOM 5870 C CA . GLU A 1 744 ? 11.907 19.269 -32.899 1.00 92.06 744 GLU A CA 1
ATOM 5871 C C . GLU A 1 744 ? 13.003 19.737 -33.871 1.00 92.06 744 GLU A C 1
ATOM 5873 O O . GLU A 1 744 ? 13.018 19.327 -35.034 1.00 92.06 744 GLU A O 1
ATOM 5878 N N . GLN A 1 745 ? 13.970 20.531 -33.396 1.00 93.06 745 GLN A N 1
ATOM 5879 C CA . GLN A 1 745 ? 15.098 20.989 -34.218 1.00 93.06 745 GLN A CA 1
ATOM 5880 C C . GLN A 1 745 ? 16.019 19.838 -34.647 1.00 93.06 745 GLN A C 1
ATOM 5882 O O . GLN A 1 745 ? 16.448 19.765 -35.805 1.00 93.06 745 GLN A O 1
ATOM 5887 N N . ARG A 1 746 ? 16.309 18.899 -33.737 1.00 95.06 746 ARG A N 1
ATOM 5888 C CA . ARG A 1 746 ? 17.087 17.697 -34.070 1.00 95.06 746 ARG A CA 1
ATOM 5889 C C . ARG A 1 746 ? 16.345 16.823 -35.088 1.00 95.06 746 ARG A C 1
ATOM 5891 O O . ARG A 1 746 ? 16.970 16.346 -36.029 1.00 95.06 746 ARG A O 1
ATOM 5898 N N . LEU A 1 747 ? 15.028 16.657 -34.955 1.00 93.75 747 LEU A N 1
ATOM 5899 C CA . LEU A 1 747 ? 14.191 15.919 -35.908 1.00 93.75 747 LEU A CA 1
ATOM 5900 C C . LEU A 1 747 ? 14.224 16.519 -37.310 1.00 93.75 747 LEU A C 1
ATOM 5902 O O . LEU A 1 747 ? 14.339 15.777 -38.284 1.00 93.75 747 LEU A O 1
ATOM 5906 N N . GLU A 1 748 ? 14.112 17.842 -37.420 1.00 93.62 748 GLU A N 1
ATOM 5907 C CA . GLU A 1 748 ? 14.217 18.547 -38.698 1.00 93.62 748 GLU A CA 1
ATOM 5908 C C . GLU A 1 748 ? 15.573 18.267 -39.357 1.00 93.62 748 GLU A C 1
ATOM 5910 O O . GLU A 1 748 ? 15.623 17.771 -40.483 1.00 93.62 748 GLU A O 1
ATOM 5915 N N . THR A 1 749 ? 16.656 18.423 -38.593 1.00 94.56 749 THR A N 1
ATOM 5916 C CA . THR A 1 749 ? 18.024 18.141 -39.051 1.00 94.56 749 THR A CA 1
ATOM 5917 C C . THR A 1 749 ? 18.201 16.678 -39.492 1.00 94.56 749 THR A C 1
ATOM 5919 O O . THR A 1 749 ? 18.786 16.398 -40.537 1.00 94.56 749 THR A O 1
ATOM 5922 N N . LEU A 1 750 ? 17.676 15.709 -38.732 1.00 94.44 750 LEU A N 1
ATOM 5923 C CA . LEU A 1 750 ? 17.788 14.289 -39.090 1.00 94.44 750 LEU A CA 1
ATOM 5924 C C . LEU A 1 750 ? 16.966 13.918 -40.325 1.00 94.44 750 LEU A C 1
ATOM 5926 O O . LEU A 1 750 ? 17.393 13.068 -41.106 1.00 94.44 750 LEU A O 1
ATOM 5930 N N . ARG A 1 751 ? 15.810 14.553 -40.543 1.00 94.12 751 ARG A N 1
ATOM 5931 C CA . ARG A 1 751 ? 15.022 14.359 -41.770 1.00 94.12 751 ARG A CA 1
ATOM 5932 C C . ARG A 1 751 ? 15.783 14.859 -42.997 1.00 94.12 751 ARG A C 1
ATOM 5934 O O . ARG A 1 751 ? 15.723 14.204 -44.038 1.00 94.12 751 ARG A O 1
ATOM 5941 N N . GLU A 1 752 ? 16.524 15.959 -42.869 1.00 94.31 752 GLU A N 1
ATOM 5942 C CA . GLU A 1 752 ? 17.420 16.448 -43.922 1.00 94.31 752 GLU A CA 1
ATOM 5943 C C . GLU A 1 752 ? 18.571 15.469 -44.187 1.00 94.31 752 GLU A C 1
ATOM 5945 O O . GLU A 1 752 ? 18.806 15.111 -45.344 1.00 94.31 752 GLU A O 1
ATOM 5950 N N . TYR A 1 753 ? 19.241 14.963 -43.144 1.00 93.00 753 TYR A N 1
ATOM 5951 C CA . TYR A 1 753 ? 20.301 13.961 -43.314 1.00 93.00 753 TYR A CA 1
ATOM 5952 C C . TYR A 1 753 ? 19.795 12.666 -43.944 1.00 93.00 753 TYR A C 1
ATOM 5954 O O . TYR A 1 753 ? 20.427 12.164 -44.874 1.00 93.00 753 TYR A O 1
ATOM 5962 N N . ARG A 1 754 ? 18.627 12.169 -43.521 1.00 95.25 754 ARG A N 1
ATOM 5963 C CA . ARG A 1 754 ? 17.978 11.014 -44.153 1.00 95.25 754 ARG A CA 1
ATOM 5964 C C . ARG A 1 754 ? 17.729 11.269 -45.637 1.00 95.25 754 ARG A C 1
ATOM 5966 O O . ARG A 1 754 ? 18.122 10.456 -46.466 1.00 95.25 754 ARG A O 1
ATOM 5973 N N . SER A 1 755 ? 17.132 12.413 -45.982 1.00 93.38 755 SER A N 1
ATOM 5974 C CA . SER A 1 755 ? 16.864 12.769 -47.380 1.00 93.38 755 SER A CA 1
ATOM 5975 C C . SER A 1 755 ? 18.152 12.883 -48.207 1.00 93.38 755 SER A C 1
ATOM 5977 O O . SER A 1 755 ? 18.170 12.493 -49.375 1.00 93.38 755 SER A O 1
ATOM 5979 N N . SER A 1 756 ? 19.234 13.393 -47.613 1.00 92.94 756 SER A N 1
ATOM 5980 C CA . SER A 1 756 ? 20.555 13.471 -48.243 1.00 92.94 756 SER A CA 1
ATOM 5981 C C . SER A 1 756 ? 21.167 12.083 -48.483 1.00 92.94 756 SER A C 1
ATOM 5983 O O . SER A 1 756 ? 21.672 11.809 -49.577 1.00 92.94 756 SER A O 1
ATOM 5985 N N . ALA A 1 757 ? 21.073 11.179 -47.502 1.00 92.75 757 ALA A N 1
ATOM 5986 C CA . ALA A 1 757 ? 21.529 9.795 -47.624 1.00 92.75 757 ALA A CA 1
ATOM 5987 C C . ALA A 1 757 ? 20.740 9.034 -48.705 1.00 92.75 757 ALA A C 1
ATOM 5989 O O . ALA A 1 757 ? 21.343 8.416 -49.579 1.00 92.75 757 ALA A O 1
ATOM 5990 N N . GLU A 1 758 ? 19.410 9.165 -48.728 1.00 92.75 758 GLU A N 1
ATOM 5991 C CA . GLU A 1 758 ? 18.539 8.580 -49.760 1.00 92.75 758 GLU A CA 1
ATOM 5992 C C . GLU A 1 758 ? 18.877 9.107 -51.166 1.00 92.75 758 GLU A C 1
ATOM 5994 O O . GLU A 1 758 ? 18.979 8.337 -52.124 1.00 92.75 758 GLU A O 1
ATOM 5999 N N . SER A 1 759 ? 19.117 10.415 -51.303 1.00 93.19 759 SER A N 1
ATOM 6000 C CA . SER A 1 759 ? 19.551 11.014 -52.572 1.00 93.19 759 SER A CA 1
ATOM 6001 C C . SER A 1 759 ? 20.932 10.508 -53.013 1.00 93.19 759 SER A C 1
ATOM 6003 O O . SER A 1 759 ? 21.180 10.325 -54.211 1.00 93.19 759 SER A O 1
ATOM 6005 N N . SER A 1 760 ? 21.844 10.288 -52.064 1.00 91.06 760 SER A N 1
ATOM 6006 C CA . SER A 1 760 ? 23.186 9.756 -52.333 1.00 91.06 760 SER A CA 1
ATOM 6007 C C . SER A 1 760 ? 23.120 8.296 -52.775 1.00 91.06 760 SER A C 1
ATOM 6009 O O . SER A 1 760 ? 23.723 7.946 -53.790 1.00 91.06 760 SER A O 1
ATOM 6011 N N . LEU A 1 761 ? 22.303 7.482 -52.102 1.00 92.25 761 LEU A N 1
ATOM 6012 C CA . LEU A 1 761 ? 22.003 6.101 -52.476 1.00 92.25 761 LEU A CA 1
ATOM 6013 C C . LEU A 1 761 ? 21.428 6.012 -53.893 1.00 92.25 761 LEU A C 1
ATOM 6015 O O . LEU A 1 761 ? 21.895 5.219 -54.705 1.00 92.25 761 LEU A O 1
ATOM 6019 N N . GLU A 1 762 ? 20.455 6.859 -54.228 1.00 91.56 762 GLU A N 1
ATOM 6020 C CA . GLU A 1 762 ? 19.856 6.899 -55.566 1.00 91.56 762 GLU A CA 1
ATOM 6021 C C . GLU A 1 762 ? 20.880 7.294 -56.644 1.00 91.56 762 GLU A C 1
ATOM 6023 O O . GLU A 1 762 ? 20.926 6.718 -57.736 1.00 91.56 762 GLU A O 1
ATOM 6028 N N . THR A 1 763 ? 21.745 8.263 -56.339 1.00 92.12 763 THR A N 1
ATOM 6029 C CA . THR A 1 763 ? 22.826 8.685 -57.242 1.00 92.12 763 THR A CA 1
ATOM 6030 C C . THR A 1 763 ? 23.853 7.567 -57.435 1.00 92.12 763 THR A C 1
ATOM 6032 O O . THR A 1 763 ? 24.275 7.301 -58.565 1.00 92.12 763 THR A O 1
ATOM 6035 N N . TYR A 1 764 ? 24.219 6.875 -56.354 1.00 91.25 764 TYR A N 1
ATOM 6036 C CA . TYR A 1 764 ? 25.105 5.717 -56.375 1.00 91.25 764 TYR A CA 1
ATOM 6037 C C . TYR A 1 764 ? 24.523 4.585 -57.228 1.00 91.25 764 TYR A C 1
ATOM 6039 O O . TYR A 1 764 ? 25.177 4.137 -58.174 1.00 91.25 764 TYR A O 1
ATOM 6047 N N . ARG A 1 765 ? 23.263 4.207 -56.975 1.00 91.31 765 ARG A N 1
ATOM 6048 C CA . ARG A 1 765 ? 22.514 3.192 -57.731 1.00 91.31 765 ARG A CA 1
ATOM 6049 C C . ARG A 1 765 ? 22.502 3.496 -59.225 1.00 91.31 765 ARG A C 1
ATOM 6051 O O . ARG A 1 765 ? 22.848 2.629 -60.027 1.00 91.31 765 ARG A O 1
ATOM 6058 N N . LYS A 1 766 ? 22.177 4.734 -59.617 1.00 90.44 766 LYS A N 1
ATOM 6059 C CA . LYS A 1 766 ? 22.193 5.166 -61.028 1.00 90.44 766 LYS A CA 1
ATOM 6060 C C . LYS A 1 766 ? 23.572 5.037 -61.662 1.00 90.44 766 LYS A C 1
ATOM 6062 O O . LYS A 1 766 ? 23.683 4.521 -62.774 1.00 90.44 766 LYS A O 1
ATOM 6067 N N . ARG A 1 767 ? 24.618 5.494 -60.968 1.00 91.62 767 ARG A N 1
ATOM 6068 C CA . ARG A 1 767 ? 25.999 5.434 -61.464 1.00 91.62 767 ARG A CA 1
ATOM 6069 C C . ARG A 1 767 ? 26.447 3.989 -61.681 1.00 91.62 767 ARG A C 1
ATOM 6071 O O . ARG A 1 767 ? 26.892 3.667 -62.778 1.00 91.62 767 ARG A O 1
ATOM 6078 N N . ARG A 1 768 ? 26.277 3.123 -60.677 1.00 92.50 768 ARG A N 1
ATOM 6079 C CA . ARG A 1 768 ? 26.663 1.703 -60.735 1.00 92.50 768 ARG A CA 1
ATOM 6080 C C . ARG A 1 768 ? 25.859 0.931 -61.779 1.00 92.50 768 ARG A C 1
ATOM 6082 O O . ARG A 1 768 ? 26.430 0.186 -62.565 1.00 92.50 768 ARG A O 1
ATOM 6089 N N . SER A 1 769 ? 24.552 1.181 -61.870 1.00 90.88 769 SER A N 1
ATOM 6090 C CA . SER A 1 769 ? 23.698 0.585 -62.905 1.00 90.88 769 SER A CA 1
ATOM 6091 C C . SER A 1 769 ? 24.145 0.975 -64.322 1.00 90.88 769 SER A C 1
ATOM 6093 O O . SER A 1 769 ? 24.235 0.119 -65.203 1.00 90.88 769 SER A O 1
ATOM 6095 N N . SER A 1 770 ? 24.490 2.251 -64.540 1.00 91.69 770 SER A N 1
ATOM 6096 C CA . SER A 1 770 ? 25.031 2.721 -65.821 1.00 91.69 770 SER A CA 1
ATOM 6097 C C . SER A 1 770 ? 26.401 2.117 -66.142 1.00 91.69 770 SER A C 1
ATOM 6099 O O . SER A 1 770 ? 26.688 1.862 -67.310 1.00 91.69 770 SER A O 1
ATOM 6101 N N . GLU A 1 771 ? 27.248 1.912 -65.135 1.00 93.44 771 GLU A N 1
ATOM 6102 C CA . GLU A 1 771 ? 28.572 1.300 -65.277 1.00 93.44 771 GLU A CA 1
ATOM 6103 C C . GLU A 1 771 ? 28.453 -0.173 -65.697 1.00 93.44 771 GLU A C 1
ATOM 6105 O O . GLU A 1 771 ? 29.019 -0.569 -66.716 1.00 93.44 771 GLU A O 1
ATOM 6110 N N . ALA A 1 772 ? 27.616 -0.958 -65.007 1.00 93.12 772 ALA A N 1
ATOM 6111 C CA . ALA A 1 772 ? 27.315 -2.339 -65.388 1.00 93.12 772 ALA A CA 1
ATOM 6112 C C . ALA A 1 772 ? 26.752 -2.430 -66.816 1.00 93.12 772 ALA A C 1
ATOM 6114 O O . ALA A 1 772 ? 27.212 -3.239 -67.622 1.00 93.12 772 ALA A O 1
ATOM 6115 N N . ALA A 1 773 ? 25.796 -1.561 -67.165 1.00 92.81 773 ALA A N 1
ATOM 6116 C CA . ALA A 1 773 ? 25.232 -1.515 -68.512 1.00 92.81 773 ALA A CA 1
ATOM 6117 C C . ALA A 1 773 ? 26.295 -1.213 -69.582 1.00 92.81 773 ALA A C 1
ATOM 6119 O O . ALA A 1 773 ? 26.289 -1.847 -70.636 1.00 92.81 773 ALA A O 1
ATOM 6120 N N . HIS A 1 774 ? 27.229 -0.296 -69.307 1.00 95.12 774 HIS A N 1
ATOM 6121 C CA . HIS A 1 774 ? 28.331 0.019 -70.217 1.00 95.12 774 HIS A CA 1
ATOM 6122 C C . HIS A 1 774 ? 29.237 -1.193 -70.470 1.00 95.12 774 HIS A C 1
ATOM 6124 O O . HIS A 1 774 ? 29.591 -1.470 -71.618 1.00 95.12 774 HIS A O 1
ATOM 6130 N N . HIS A 1 775 ? 29.590 -1.931 -69.417 1.00 95.50 775 HIS A N 1
ATOM 6131 C CA . HIS A 1 775 ? 30.403 -3.140 -69.524 1.00 95.50 775 HIS A CA 1
ATOM 6132 C C . HIS A 1 775 ? 29.706 -4.247 -70.330 1.00 95.50 775 HIS A C 1
ATOM 6134 O O . HIS A 1 775 ? 30.329 -4.848 -71.208 1.00 95.50 775 HIS A O 1
ATOM 6140 N N . LEU A 1 776 ? 28.402 -4.450 -70.115 1.00 95.00 776 LEU A N 1
ATOM 6141 C CA . LEU A 1 776 ? 27.590 -5.390 -70.898 1.00 95.00 776 LEU A CA 1
ATOM 6142 C C . LEU A 1 776 ? 27.508 -5.001 -72.381 1.00 95.00 776 LEU A C 1
ATOM 6144 O O . LEU A 1 776 ? 27.671 -5.852 -73.259 1.00 95.00 776 LEU A O 1
ATOM 6148 N N . ASP A 1 777 ? 27.305 -3.715 -72.677 1.00 95.75 777 ASP A N 1
ATOM 6149 C CA . ASP A 1 777 ? 27.257 -3.216 -74.054 1.00 95.75 777 ASP A CA 1
ATOM 6150 C C . ASP A 1 777 ? 28.616 -3.376 -74.749 1.00 95.75 777 ASP A C 1
ATOM 6152 O O . ASP A 1 777 ? 28.682 -3.813 -75.902 1.00 95.75 777 ASP A O 1
ATOM 6156 N N . ARG A 1 778 ? 29.714 -3.096 -74.035 1.00 96.44 778 ARG A N 1
ATOM 6157 C CA . ARG A 1 778 ? 31.083 -3.313 -74.519 1.00 96.44 778 ARG A CA 1
ATOM 6158 C C . ARG A 1 778 ? 31.346 -4.790 -74.817 1.00 96.44 778 ARG A C 1
ATOM 6160 O O . ARG A 1 778 ? 31.841 -5.097 -75.901 1.00 96.44 778 ARG A O 1
ATOM 6167 N N . ALA A 1 779 ? 30.986 -5.697 -73.907 1.00 96.62 779 ALA A N 1
ATOM 6168 C CA . ALA A 1 779 ? 31.117 -7.139 -74.116 1.00 96.62 779 ALA A CA 1
ATOM 6169 C C . ALA A 1 779 ? 30.319 -7.594 -75.351 1.00 96.62 779 ALA A C 1
ATOM 6171 O O . ALA A 1 779 ? 30.860 -8.252 -76.237 1.00 96.62 779 ALA A O 1
ATOM 6172 N N . SER A 1 780 ? 29.066 -7.150 -75.485 1.00 96.38 780 SER A N 1
ATOM 6173 C CA . SER A 1 780 ? 28.225 -7.428 -76.657 1.00 96.38 780 SER A CA 1
ATOM 6174 C C . SER A 1 780 ? 28.823 -6.928 -77.981 1.00 96.38 780 SER A C 1
ATOM 6176 O O . SER A 1 780 ? 28.736 -7.620 -79.004 1.00 96.38 780 SER A O 1
ATOM 6178 N N . GLN A 1 781 ? 29.431 -5.737 -77.992 1.00 96.56 781 GLN A N 1
ATOM 6179 C CA . GLN A 1 781 ? 30.120 -5.192 -79.169 1.00 96.56 781 GLN A CA 1
ATOM 6180 C C . GLN A 1 781 ? 31.362 -6.014 -79.528 1.00 96.56 781 GLN A C 1
ATOM 6182 O O . GLN A 1 781 ? 31.561 -6.333 -80.700 1.00 96.56 781 GLN A O 1
ATOM 6187 N N . LEU A 1 782 ? 32.166 -6.396 -78.533 1.00 96.38 782 LEU A N 1
ATOM 6188 C CA . LEU A 1 782 ? 33.361 -7.219 -78.721 1.00 96.38 782 LEU A CA 1
ATOM 6189 C C . LEU A 1 782 ? 33.018 -8.625 -79.222 1.00 96.38 782 LEU A C 1
ATOM 6191 O O . LEU A 1 782 ? 33.668 -9.104 -80.144 1.00 96.38 782 LEU A O 1
ATOM 6195 N N . ILE A 1 783 ? 31.945 -9.240 -78.717 1.00 96.31 783 ILE A N 1
ATOM 6196 C CA . ILE A 1 783 ? 31.449 -10.527 -79.229 1.00 96.31 783 ILE A CA 1
ATOM 6197 C C . ILE A 1 783 ? 31.051 -10.404 -80.705 1.00 96.31 783 ILE A C 1
ATOM 6199 O O . ILE A 1 783 ? 31.381 -11.254 -81.531 1.00 96.31 783 ILE A O 1
ATOM 6203 N N . SER A 1 784 ? 30.359 -9.319 -81.061 1.00 95.81 784 SER A N 1
ATOM 6204 C CA . SER A 1 784 ? 29.955 -9.062 -82.449 1.00 95.81 784 SER A CA 1
ATOM 6205 C C . SER A 1 784 ? 31.170 -8.857 -83.360 1.00 95.81 784 SER A C 1
ATOM 6207 O O . SER A 1 784 ? 31.194 -9.375 -84.473 1.00 95.81 784 SER A O 1
ATOM 6209 N N . LYS A 1 785 ? 32.200 -8.152 -82.874 1.00 95.12 785 LYS A N 1
ATOM 6210 C CA . LYS A 1 785 ? 33.481 -7.980 -83.570 1.00 95.12 785 LYS A CA 1
ATOM 6211 C C . LYS A 1 785 ? 34.222 -9.311 -83.736 1.00 95.12 785 LYS A C 1
ATOM 6213 O O . LYS A 1 785 ? 34.711 -9.578 -84.827 1.00 95.12 785 LYS A O 1
ATOM 6218 N N . GLY A 1 786 ? 34.254 -10.149 -82.699 1.00 93.25 786 GLY A N 1
ATOM 6219 C CA . GLY A 1 786 ? 34.857 -11.482 -82.750 1.00 93.25 786 GLY A CA 1
ATOM 6220 C C . GLY A 1 786 ? 34.215 -12.366 -83.818 1.00 93.25 786 GLY A C 1
ATOM 6221 O O . GLY A 1 786 ? 34.922 -12.967 -84.619 1.00 93.25 786 GLY A O 1
ATOM 6222 N N . ASN A 1 787 ? 32.882 -12.362 -83.916 1.00 93.75 787 ASN A N 1
ATOM 6223 C CA . ASN A 1 787 ? 32.178 -13.072 -84.989 1.00 93.75 787 ASN A CA 1
ATOM 6224 C C . ASN A 1 787 ? 32.541 -12.536 -86.388 1.00 93.75 787 ASN A C 1
ATOM 6226 O O . ASN A 1 787 ? 32.809 -13.323 -87.287 1.00 93.75 787 ASN A O 1
ATOM 6230 N N . GLN A 1 788 ? 32.634 -11.212 -86.568 1.00 93.00 788 GLN A N 1
ATOM 6231 C CA . GLN A 1 788 ? 33.078 -10.622 -87.843 1.00 93.00 788 GLN A CA 1
ATOM 6232 C C . GLN A 1 788 ? 34.529 -10.987 -88.197 1.00 93.00 788 GLN A C 1
ATOM 6234 O O . GLN A 1 788 ? 34.865 -11.097 -89.372 1.00 93.00 788 GLN A O 1
ATOM 6239 N N . GLN A 1 789 ? 35.398 -11.151 -87.195 1.00 91.19 789 GLN A N 1
ATOM 6240 C CA . GLN A 1 789 ? 36.781 -11.597 -87.390 1.00 91.19 789 GLN A CA 1
ATOM 6241 C C . GLN A 1 789 ? 36.839 -13.077 -87.794 1.00 91.19 789 GLN A C 1
ATOM 6243 O O . GLN A 1 789 ? 37.626 -13.436 -88.666 1.00 91.19 789 GLN A O 1
ATOM 6248 N N . LEU A 1 790 ? 35.949 -13.918 -87.256 1.00 89.25 790 LEU A N 1
ATOM 6249 C CA . LEU A 1 790 ? 35.789 -15.298 -87.724 1.00 89.25 790 LEU A CA 1
ATOM 6250 C C . LEU A 1 790 ? 35.288 -15.375 -89.172 1.00 89.25 790 LEU A C 1
ATOM 6252 O O . LEU A 1 790 ? 35.751 -16.236 -89.916 1.00 89.25 790 LEU A O 1
ATOM 6256 N N . ASP A 1 791 ? 34.406 -14.464 -89.600 1.00 90.44 791 ASP A N 1
ATOM 6257 C CA . ASP A 1 791 ? 33.920 -14.414 -90.990 1.00 90.44 791 ASP A CA 1
ATOM 6258 C C . ASP A 1 791 ? 35.043 -14.139 -92.013 1.00 90.44 791 ASP A C 1
ATOM 6260 O O . ASP A 1 791 ? 34.906 -14.486 -93.187 1.00 90.44 791 ASP A O 1
ATOM 6264 N N . ILE A 1 792 ? 36.151 -13.522 -91.582 1.00 90.81 792 ILE A N 1
ATOM 6265 C CA . ILE A 1 792 ? 37.359 -13.296 -92.396 1.00 90.81 792 ILE A CA 1
ATOM 6266 C C . ILE A 1 792 ? 38.493 -14.284 -92.072 1.00 90.81 792 ILE A C 1
ATOM 6268 O O . ILE A 1 792 ? 39.638 -14.027 -92.436 1.00 90.81 792 ILE A O 1
ATOM 6272 N N . GLU A 1 793 ? 38.170 -15.401 -91.408 1.00 85.06 793 GLU A N 1
ATOM 6273 C CA . GLU A 1 793 ? 39.089 -16.487 -91.028 1.00 85.06 793 GLU A CA 1
ATOM 6274 C C . GLU A 1 793 ? 40.236 -16.058 -90.082 1.00 85.06 793 GLU A C 1
ATOM 6276 O O . GLU A 1 793 ? 41.259 -16.734 -89.983 1.00 85.06 793 GLU A O 1
ATOM 6281 N N . ASP A 1 794 ? 40.066 -14.963 -89.330 1.00 86.38 794 ASP A N 1
ATOM 6282 C CA . ASP A 1 794 ? 41.043 -14.467 -88.349 1.00 86.38 794 ASP A CA 1
ATOM 6283 C C . ASP A 1 794 ? 40.679 -14.916 -86.922 1.00 86.38 794 ASP A C 1
ATOM 6285 O O . ASP A 1 794 ? 40.157 -14.160 -86.093 1.00 86.38 794 ASP A O 1
ATOM 6289 N N . ALA A 1 795 ? 40.931 -16.196 -86.638 1.00 84.44 795 ALA A N 1
ATOM 6290 C CA . ALA A 1 795 ? 40.601 -16.813 -85.354 1.00 84.44 795 ALA A CA 1
ATOM 6291 C C . ALA A 1 795 ? 41.424 -16.262 -84.174 1.00 84.44 795 ALA A C 1
ATOM 6293 O O . ALA A 1 795 ? 40.912 -16.183 -83.056 1.00 84.44 795 ALA A O 1
ATOM 6294 N N . SER A 1 796 ? 42.662 -15.817 -84.419 1.00 81.25 796 SER A N 1
ATOM 6295 C CA . SER A 1 796 ? 43.514 -15.205 -83.393 1.00 81.25 796 SER A CA 1
ATOM 6296 C C . SER A 1 796 ? 42.930 -13.870 -82.922 1.00 81.25 796 SER A C 1
ATOM 6298 O O . SER A 1 796 ? 42.725 -13.670 -81.723 1.00 81.25 796 SER A O 1
ATOM 6300 N N . ALA A 1 797 ? 42.544 -12.992 -83.855 1.00 80.06 797 ALA A N 1
ATOM 6301 C CA . ALA A 1 797 ? 41.927 -11.717 -83.503 1.00 80.06 797 ALA A CA 1
ATOM 6302 C C . ALA A 1 797 ? 40.518 -11.890 -82.901 1.00 80.06 797 ALA A C 1
ATOM 6304 O O . ALA A 1 797 ? 40.111 -11.098 -82.045 1.00 80.06 797 ALA A O 1
ATOM 6305 N N . ALA A 1 798 ? 39.781 -12.933 -83.307 1.00 87.06 798 ALA A N 1
ATOM 6306 C CA . ALA A 1 798 ? 38.516 -13.307 -82.677 1.00 87.06 798 ALA A CA 1
ATOM 6307 C C . ALA A 1 798 ? 38.702 -13.769 -81.219 1.00 87.06 798 ALA A C 1
ATOM 6309 O O . ALA A 1 798 ? 37.907 -13.383 -80.360 1.00 87.06 798 ALA A O 1
ATOM 6310 N N . ASN A 1 799 ? 39.765 -14.529 -80.921 1.00 84.75 799 ASN A N 1
ATOM 6311 C CA . ASN A 1 799 ? 40.119 -14.944 -79.561 1.00 84.75 799 ASN A CA 1
ATOM 6312 C C . ASN A 1 799 ? 40.506 -13.753 -78.668 1.00 84.75 799 ASN A C 1
ATOM 6314 O O . ASN A 1 799 ? 40.041 -13.665 -77.534 1.00 84.75 799 ASN A O 1
ATOM 6318 N N . GLU A 1 800 ? 41.263 -12.781 -79.186 1.00 84.06 800 GLU A N 1
ATOM 6319 C CA . GLU A 1 800 ? 41.549 -11.531 -78.461 1.00 84.06 800 GLU A CA 1
ATOM 6320 C C . GLU A 1 800 ? 40.259 -10.750 -78.129 1.00 84.06 800 GLU A C 1
ATOM 6322 O O . GLU A 1 800 ? 40.076 -10.269 -77.003 1.00 84.06 800 GLU A O 1
ATOM 6327 N N . SER A 1 801 ? 39.324 -10.656 -79.086 1.00 91.00 801 SER A N 1
ATOM 6328 C CA . SER A 1 801 ? 38.010 -10.037 -78.861 1.00 91.00 801 SER A CA 1
ATOM 6329 C C . SER A 1 801 ? 37.172 -10.812 -77.836 1.00 91.00 801 SER A C 1
ATOM 6331 O O . SER A 1 801 ? 36.501 -10.186 -77.015 1.00 91.00 801 SER A O 1
ATOM 6333 N N . TRP A 1 802 ? 37.227 -12.149 -77.845 1.00 92.69 802 TRP A N 1
ATOM 6334 C CA . TRP A 1 802 ? 36.558 -13.007 -76.863 1.00 92.69 802 TRP A CA 1
ATOM 6335 C C . TRP A 1 802 ? 37.117 -12.813 -75.446 1.00 92.69 802 TRP A C 1
ATOM 6337 O O . TRP A 1 802 ? 36.337 -12.578 -74.524 1.00 92.69 802 TRP A O 1
ATOM 6347 N N . MET A 1 803 ? 38.443 -12.823 -75.266 1.00 82.44 803 MET A N 1
ATOM 6348 C CA . MET A 1 803 ? 39.078 -12.581 -73.960 1.00 82.44 803 MET A CA 1
ATOM 6349 C C . MET A 1 803 ? 38.699 -11.202 -73.406 1.00 82.44 803 MET A C 1
ATOM 6351 O O . MET A 1 803 ? 38.218 -11.092 -72.284 1.00 82.44 803 MET A O 1
ATOM 6355 N N . THR A 1 804 ? 38.781 -10.154 -74.232 1.00 90.00 804 THR A N 1
ATOM 6356 C CA . THR A 1 804 ? 38.413 -8.790 -73.806 1.00 90.00 804 THR A CA 1
ATOM 6357 C C . THR A 1 804 ? 36.917 -8.668 -73.469 1.00 90.00 804 THR A C 1
ATOM 6359 O O . THR A 1 804 ? 36.517 -7.886 -72.597 1.00 90.00 804 THR A O 1
ATOM 6362 N N . ALA A 1 805 ? 36.059 -9.409 -74.180 1.00 92.50 805 ALA A N 1
ATOM 6363 C CA . ALA A 1 805 ? 34.629 -9.460 -73.894 1.00 92.50 805 ALA A CA 1
ATOM 6364 C C . ALA A 1 805 ? 34.345 -10.173 -72.569 1.00 92.50 805 ALA A C 1
ATOM 6366 O O . ALA A 1 805 ? 33.485 -9.711 -71.821 1.00 92.50 805 ALA A O 1
ATOM 6367 N N . ARG A 1 806 ? 35.087 -11.245 -72.265 1.00 92.06 806 ARG A N 1
ATOM 6368 C CA . ARG A 1 806 ? 35.034 -11.950 -70.982 1.00 92.06 806 ARG A CA 1
ATOM 6369 C C . ARG A 1 806 ? 35.410 -11.031 -69.825 1.00 92.06 806 ARG A C 1
ATOM 6371 O O . ARG A 1 806 ? 34.611 -10.898 -68.911 1.00 92.06 806 ARG A O 1
ATOM 6378 N N . ASP A 1 807 ? 36.533 -10.322 -69.916 1.00 87.94 807 ASP A N 1
ATOM 6379 C CA . ASP A 1 807 ? 36.959 -9.388 -68.863 1.00 87.94 807 ASP A CA 1
ATOM 6380 C C . ASP A 1 807 ? 35.911 -8.286 -68.632 1.00 87.94 807 ASP A C 1
ATOM 6382 O O . ASP A 1 807 ? 35.603 -7.910 -67.502 1.00 87.94 807 ASP A O 1
ATOM 6386 N N . SER A 1 808 ? 35.308 -7.782 -69.717 1.00 92.06 808 SER A N 1
ATOM 6387 C CA . SER A 1 808 ? 34.222 -6.796 -69.627 1.00 92.06 808 SER A CA 1
ATOM 6388 C C . SER A 1 808 ? 32.969 -7.381 -68.963 1.00 92.06 808 SER A C 1
ATOM 6390 O O . SER A 1 808 ? 32.285 -6.674 -68.230 1.00 92.06 808 SER A O 1
ATOM 6392 N N . LEU A 1 809 ? 32.662 -8.655 -69.205 1.00 92.81 809 LEU A N 1
ATOM 6393 C CA . LEU A 1 809 ? 31.528 -9.352 -68.605 1.00 92.81 809 LEU A CA 1
ATOM 6394 C C . LEU A 1 809 ? 31.765 -9.648 -67.114 1.00 92.81 809 LEU A C 1
ATOM 6396 O O . LEU A 1 809 ? 30.867 -9.414 -66.308 1.00 92.81 809 LEU A O 1
ATOM 6400 N N . ASP A 1 810 ? 32.978 -10.060 -66.740 1.00 89.62 810 ASP A N 1
ATOM 6401 C CA . ASP A 1 810 ? 33.379 -10.289 -65.347 1.00 89.62 810 ASP A CA 1
ATOM 6402 C C . ASP A 1 810 ? 33.306 -8.984 -64.530 1.00 89.62 810 ASP A C 1
ATOM 6404 O O . ASP A 1 810 ? 32.723 -8.969 -63.444 1.00 89.62 810 ASP A O 1
ATOM 6408 N N . MET A 1 811 ? 33.762 -7.858 -65.097 1.00 91.25 811 MET A N 1
ATOM 6409 C CA . MET A 1 811 ? 33.590 -6.523 -64.498 1.00 91.25 811 MET A CA 1
ATOM 6410 C C . MET A 1 811 ? 32.106 -6.170 -64.308 1.00 91.25 811 MET A C 1
ATOM 6412 O O . MET A 1 811 ? 31.718 -5.646 -63.267 1.00 91.25 811 MET A O 1
ATOM 6416 N N . ALA A 1 812 ? 31.238 -6.475 -65.282 1.00 93.50 812 ALA A N 1
ATOM 6417 C CA . ALA A 1 812 ? 29.798 -6.259 -65.123 1.00 93.50 812 ALA A CA 1
ATOM 6418 C C . ALA A 1 812 ? 29.209 -7.123 -63.997 1.00 93.50 812 ALA A C 1
ATOM 6420 O O . ALA A 1 812 ? 28.389 -6.632 -63.223 1.00 93.50 812 ALA A O 1
ATOM 6421 N N . LYS A 1 813 ? 29.630 -8.388 -63.890 1.00 92.75 813 LYS A N 1
ATOM 6422 C CA . LYS A 1 813 ? 29.169 -9.334 -62.867 1.00 92.75 813 LYS A CA 1
ATOM 6423 C C . LYS A 1 813 ? 29.519 -8.878 -61.455 1.00 92.75 813 LYS A C 1
ATOM 6425 O O . LYS A 1 813 ? 28.668 -8.952 -60.572 1.00 92.75 813 LYS A O 1
ATOM 6430 N N . GLU A 1 814 ? 30.737 -8.379 -61.257 1.00 91.81 814 GLU A N 1
ATOM 6431 C CA . GLU A 1 814 ? 31.170 -7.817 -59.975 1.00 91.81 814 GLU A CA 1
ATOM 6432 C C . GLU A 1 814 ? 30.279 -6.640 -59.561 1.00 91.81 814 GLU A C 1
ATOM 6434 O O . GLU A 1 814 ? 29.821 -6.573 -58.423 1.00 91.81 814 GLU A O 1
ATOM 6439 N N . ILE A 1 815 ? 29.963 -5.745 -60.503 1.00 91.88 815 ILE A N 1
ATOM 6440 C CA . ILE A 1 815 ? 29.086 -4.601 -60.238 1.00 91.88 815 ILE A CA 1
ATOM 6441 C C . ILE A 1 815 ? 27.661 -5.056 -59.927 1.00 91.88 815 ILE A C 1
ATOM 6443 O O . ILE A 1 815 ? 27.062 -4.536 -58.996 1.00 91.88 815 ILE A O 1
ATOM 6447 N N . ILE A 1 816 ? 27.120 -6.016 -60.681 1.00 91.12 816 ILE A N 1
ATOM 6448 C CA . ILE A 1 816 ? 25.768 -6.561 -60.479 1.00 91.12 816 ILE A CA 1
ATOM 6449 C C . ILE A 1 816 ? 25.631 -7.242 -59.109 1.00 91.12 816 ILE A C 1
ATOM 6451 O O . ILE A 1 816 ? 24.559 -7.179 -58.514 1.00 91.12 816 ILE A O 1
ATOM 6455 N N . GLY A 1 817 ? 26.710 -7.837 -58.591 1.00 87.25 817 GLY A N 1
ATOM 6456 C CA . GLY A 1 817 ? 26.755 -8.437 -57.255 1.00 87.25 817 GLY A CA 1
ATOM 6457 C C . GLY A 1 817 ? 26.702 -7.441 -56.087 1.00 87.25 817 GLY A C 1
ATOM 6458 O O . GLY A 1 817 ? 26.625 -7.872 -54.937 1.00 87.25 817 GLY A O 1
ATOM 6459 N N . ASP A 1 818 ? 26.737 -6.131 -56.351 1.00 87.12 818 ASP A N 1
ATOM 6460 C CA . ASP A 1 818 ? 26.575 -5.083 -55.340 1.00 87.12 818 ASP A CA 1
ATOM 6461 C C . ASP A 1 818 ? 25.156 -5.114 -54.746 1.00 87.12 818 ASP A C 1
ATOM 6463 O O . ASP A 1 818 ? 24.160 -4.857 -55.430 1.00 87.12 818 ASP A O 1
ATOM 6467 N N . SER A 1 819 ? 25.066 -5.390 -53.442 1.00 82.00 819 SER A N 1
ATOM 6468 C CA . SER A 1 819 ? 23.803 -5.531 -52.710 1.00 82.00 819 SER A CA 1
ATOM 6469 C C . SER A 1 819 ? 22.937 -4.270 -52.729 1.00 82.00 819 SER A C 1
ATOM 6471 O O . SER A 1 819 ? 21.730 -4.349 -52.497 1.00 82.00 819 SER A O 1
ATOM 6473 N N . GLN A 1 820 ? 23.518 -3.104 -53.020 1.00 86.00 820 GLN A N 1
ATOM 6474 C CA . GLN A 1 820 ? 22.793 -1.841 -53.046 1.00 86.00 820 GLN A CA 1
ATOM 6475 C C . GLN A 1 820 ? 22.071 -1.579 -54.375 1.00 86.00 820 GLN A C 1
ATOM 6477 O O . GLN A 1 820 ? 21.340 -0.592 -54.463 1.00 86.00 820 GLN A O 1
ATOM 6482 N N . LEU A 1 821 ? 22.223 -2.413 -55.411 1.00 84.06 821 LEU A N 1
ATOM 6483 C CA . LEU A 1 821 ? 21.577 -2.214 -56.714 1.00 84.06 821 LEU A CA 1
ATOM 6484 C C . LEU A 1 821 ? 20.113 -2.681 -56.749 1.00 84.06 821 LEU A C 1
ATOM 6486 O O . LEU A 1 821 ? 19.796 -3.850 -56.574 1.00 84.06 821 LEU A O 1
ATOM 6490 N N . GLN A 1 822 ? 19.205 -1.765 -57.098 1.00 74.25 822 GLN A N 1
ATOM 6491 C CA . GLN A 1 822 ? 17.763 -2.042 -57.166 1.00 74.25 822 GLN A CA 1
ATOM 6492 C C . GLN A 1 822 ? 17.324 -2.765 -58.460 1.00 74.25 822 GLN A C 1
ATOM 6494 O O . GLN A 1 822 ? 16.304 -3.448 -58.462 1.00 74.25 822 GLN A O 1
ATOM 6499 N N . ASN A 1 823 ? 18.106 -2.655 -59.544 1.00 71.75 823 ASN A N 1
ATOM 6500 C CA . ASN A 1 823 ? 17.808 -3.241 -60.864 1.00 71.75 823 ASN A CA 1
ATOM 6501 C C . ASN A 1 823 ? 18.736 -4.417 -61.214 1.00 71.75 823 ASN A C 1
ATOM 6503 O O . ASN A 1 823 ? 19.073 -4.611 -62.384 1.00 71.75 823 ASN A O 1
ATOM 6507 N N . ALA A 1 824 ? 19.184 -5.178 -60.211 1.00 77.38 824 ALA A N 1
ATOM 6508 C CA . ALA A 1 824 ? 20.068 -6.319 -60.435 1.00 77.38 824 ALA A CA 1
ATOM 6509 C C . ALA A 1 824 ? 19.444 -7.326 -61.417 1.00 77.38 824 ALA A C 1
ATOM 6511 O O . ALA A 1 824 ? 20.101 -7.709 -62.373 1.00 77.38 824 ALA A O 1
ATOM 6512 N N . ALA A 1 825 ? 18.148 -7.634 -61.290 1.00 83.81 825 ALA A N 1
ATOM 6513 C CA . ALA A 1 825 ? 17.475 -8.644 -62.115 1.00 83.81 825 ALA A CA 1
ATOM 6514 C C . ALA A 1 825 ? 17.540 -8.378 -63.636 1.00 83.81 825 ALA A C 1
ATOM 6516 O O . ALA A 1 825 ? 17.862 -9.280 -64.409 1.00 83.81 825 ALA A O 1
ATOM 6517 N N . ASP A 1 826 ? 17.278 -7.143 -64.080 1.00 86.69 826 ASP A N 1
ATOM 6518 C CA . ASP A 1 826 ? 17.334 -6.792 -65.509 1.00 86.69 826 ASP A CA 1
ATOM 6519 C C . ASP A 1 826 ? 18.773 -6.846 -66.049 1.00 86.69 826 ASP A C 1
ATOM 6521 O O . ASP A 1 826 ? 19.016 -7.232 -67.196 1.00 86.69 826 ASP A O 1
ATOM 6525 N N . LEU A 1 827 ? 19.747 -6.450 -65.224 1.00 90.50 827 LEU A N 1
ATOM 6526 C CA . LEU A 1 827 ? 21.164 -6.499 -65.578 1.00 90.50 827 LEU A CA 1
ATOM 6527 C C . LEU A 1 827 ? 21.707 -7.934 -65.557 1.00 90.50 827 LEU A C 1
ATOM 6529 O O . LEU A 1 827 ? 22.505 -8.280 -66.423 1.00 90.50 827 LEU A O 1
ATOM 6533 N N . GLU A 1 828 ? 21.245 -8.777 -64.634 1.00 91.81 828 GLU A N 1
ATOM 6534 C CA . GLU A 1 828 ? 21.548 -10.209 -64.557 1.00 91.81 828 GLU A CA 1
ATOM 6535 C C . GLU A 1 828 ? 21.028 -10.960 -65.783 1.00 91.81 828 GLU A C 1
ATOM 6537 O O . GLU A 1 828 ? 21.736 -11.804 -66.332 1.00 91.81 828 GLU A O 1
ATOM 6542 N N . GLU A 1 829 ? 19.815 -10.644 -66.249 1.00 92.38 829 GLU A N 1
ATOM 6543 C CA . GLU A 1 829 ? 19.271 -11.208 -67.488 1.00 92.38 829 GLU A CA 1
ATOM 6544 C C . GLU A 1 829 ? 20.153 -10.843 -68.687 1.00 92.38 829 GLU A C 1
ATOM 6546 O O . GLU A 1 829 ? 20.606 -11.721 -69.423 1.00 92.38 829 GLU A O 1
ATOM 6551 N N . ARG A 1 830 ? 20.480 -9.551 -68.839 1.00 93.56 830 ARG A N 1
ATOM 6552 C CA . ARG A 1 830 ? 21.378 -9.072 -69.903 1.00 93.56 830 ARG A CA 1
ATOM 6553 C C . ARG A 1 830 ? 22.776 -9.684 -69.806 1.00 93.56 830 ARG A C 1
ATOM 6555 O O . ARG A 1 830 ? 23.377 -9.993 -70.837 1.00 93.56 830 ARG A O 1
ATOM 6562 N N . HIS A 1 831 ? 23.301 -9.859 -68.593 1.00 95.19 831 HIS A N 1
ATOM 6563 C CA . HIS A 1 831 ? 24.558 -10.562 -68.348 1.00 95.19 831 HIS A CA 1
ATOM 6564 C C . HIS A 1 831 ? 24.471 -11.998 -68.859 1.00 95.19 831 HIS A C 1
ATOM 6566 O O . HIS A 1 831 ? 25.316 -12.402 -69.650 1.00 95.19 831 HIS A O 1
ATOM 6572 N N . ARG A 1 832 ? 23.430 -12.748 -68.482 1.00 95.12 832 ARG A N 1
ATOM 6573 C CA . ARG A 1 832 ? 23.237 -14.149 -68.885 1.00 95.12 832 ARG A CA 1
ATOM 6574 C C . ARG A 1 832 ? 23.102 -14.316 -70.399 1.00 95.12 832 ARG A C 1
ATOM 6576 O O . ARG A 1 832 ? 23.665 -15.250 -70.973 1.00 95.12 832 ARG A O 1
ATOM 6583 N N . GLU A 1 833 ? 22.389 -13.407 -71.061 1.00 94.88 833 GLU A N 1
ATOM 6584 C CA . GLU A 1 833 ? 22.286 -13.387 -72.524 1.00 94.88 833 GLU A CA 1
ATOM 6585 C C . GLU A 1 833 ? 23.655 -13.124 -73.173 1.00 94.88 833 GLU A C 1
ATOM 6587 O O . GLU A 1 833 ? 24.065 -13.826 -74.101 1.00 94.88 833 GLU A O 1
ATOM 6592 N N . THR A 1 834 ? 24.397 -12.141 -72.658 1.00 95.31 834 THR A N 1
ATOM 6593 C CA . THR A 1 834 ? 25.731 -11.791 -73.168 1.00 95.31 834 THR A CA 1
ATOM 6594 C C . THR A 1 834 ? 26.741 -12.918 -72.924 1.00 95.31 834 THR A C 1
ATOM 6596 O O . THR A 1 834 ? 27.525 -13.232 -73.815 1.00 95.31 834 THR A O 1
ATOM 6599 N N . GLU A 1 835 ? 26.680 -13.578 -71.767 1.00 96.12 835 GLU A N 1
ATOM 6600 C CA . GLU A 1 835 ? 27.477 -14.757 -71.411 1.00 96.12 835 GLU A CA 1
ATOM 6601 C C . GLU A 1 835 ? 27.202 -15.930 -72.356 1.00 96.12 835 GLU A C 1
ATOM 6603 O O . GLU A 1 835 ? 28.131 -16.549 -72.873 1.00 96.12 835 GLU A O 1
ATOM 6608 N N . SER A 1 836 ? 25.929 -16.187 -72.666 1.00 95.31 836 SER A N 1
ATOM 6609 C CA . SER A 1 836 ? 25.538 -17.229 -73.624 1.00 95.31 836 SER A CA 1
ATOM 6610 C C . SER A 1 836 ? 26.143 -16.963 -75.006 1.00 95.31 836 SER A C 1
ATOM 6612 O O . SER A 1 836 ? 26.761 -17.846 -75.600 1.00 95.31 836 SER A O 1
ATOM 6614 N N . ARG A 1 837 ? 26.067 -15.714 -75.482 1.00 96.62 837 ARG A N 1
ATOM 6615 C CA . ARG A 1 837 ? 26.688 -15.287 -76.749 1.00 96.62 837 ARG A CA 1
ATOM 6616 C C . ARG A 1 837 ? 28.219 -15.372 -76.716 1.00 96.62 837 ARG A C 1
ATOM 6618 O O . ARG A 1 837 ? 28.843 -15.654 -77.737 1.00 96.62 837 ARG A O 1
ATOM 6625 N N . LEU A 1 838 ? 28.838 -15.138 -75.558 1.00 94.50 838 LEU A N 1
ATOM 6626 C CA . LEU A 1 838 ? 30.283 -15.270 -75.359 1.00 94.50 838 LEU A CA 1
ATOM 6627 C C . LEU A 1 838 ? 30.733 -16.738 -75.458 1.00 94.50 838 LEU A C 1
ATOM 6629 O O . LEU A 1 838 ? 31.762 -17.028 -76.071 1.00 94.50 838 LEU A O 1
ATOM 6633 N N . ILE A 1 839 ? 29.950 -17.664 -74.896 1.00 91.81 839 ILE A N 1
ATOM 6634 C CA . ILE A 1 839 ? 30.171 -19.113 -75.009 1.00 91.81 839 ILE A CA 1
ATOM 6635 C C . ILE A 1 839 ? 30.003 -19.569 -76.464 1.00 91.81 839 ILE A C 1
ATOM 6637 O O . ILE A 1 839 ? 30.817 -20.339 -76.970 1.00 91.81 839 ILE A O 1
ATOM 6641 N N . GLU A 1 840 ? 28.987 -19.070 -77.172 1.00 93.31 840 GLU A N 1
ATOM 6642 C CA . GLU A 1 840 ? 28.795 -19.366 -78.596 1.00 93.31 840 GLU A CA 1
ATOM 6643 C C . GLU A 1 840 ? 29.989 -18.925 -79.450 1.00 93.31 840 GLU A C 1
ATOM 6645 O O . GLU A 1 840 ? 30.444 -19.699 -80.298 1.00 93.31 840 GLU A O 1
ATOM 6650 N N . LEU A 1 841 ? 30.523 -17.722 -79.198 1.00 93.06 841 LEU A N 1
ATOM 6651 C CA . LEU A 1 841 ? 31.731 -17.226 -79.858 1.00 93.06 841 LEU A CA 1
ATOM 6652 C C . LEU A 1 841 ? 32.941 -18.119 -79.554 1.00 93.06 841 LEU A C 1
ATOM 6654 O O . LEU A 1 841 ? 33.642 -18.506 -80.484 1.00 93.06 841 LEU A O 1
ATOM 6658 N N . ARG A 1 842 ? 33.155 -18.512 -78.290 1.00 92.00 842 ARG A N 1
ATOM 6659 C CA . ARG A 1 842 ? 34.223 -19.457 -77.914 1.00 92.00 842 ARG A CA 1
ATOM 6660 C C . ARG A 1 842 ? 34.132 -20.755 -78.714 1.00 92.00 842 ARG A C 1
ATOM 6662 O O . ARG A 1 842 ? 35.098 -21.164 -79.350 1.00 92.00 842 ARG A O 1
ATOM 6669 N N . ASN A 1 843 ? 32.946 -21.360 -78.739 1.00 90.12 843 ASN A N 1
ATOM 6670 C CA . ASN A 1 843 ? 32.698 -22.601 -79.469 1.00 90.12 843 ASN A CA 1
ATOM 6671 C C . ASN A 1 843 ? 32.889 -22.421 -80.986 1.00 90.12 843 ASN A C 1
ATOM 6673 O O . ASN A 1 843 ? 33.155 -23.389 -81.696 1.00 90.12 843 ASN A O 1
ATOM 6677 N N . ALA A 1 844 ? 32.665 -21.217 -81.522 1.00 90.19 844 ALA A N 1
ATOM 6678 C CA . ALA A 1 844 ? 32.916 -20.898 -82.926 1.00 90.19 844 ALA A CA 1
ATOM 6679 C C . ALA A 1 844 ? 34.419 -20.765 -83.226 1.00 90.19 844 ALA A C 1
ATOM 6681 O O . ALA A 1 844 ? 34.865 -21.274 -84.252 1.00 90.19 844 ALA A O 1
ATOM 6682 N N . ILE A 1 845 ? 35.196 -20.172 -82.312 1.00 87.00 845 ILE A N 1
ATOM 6683 C CA . ILE A 1 845 ? 36.664 -20.115 -82.390 1.00 87.00 845 ILE A CA 1
ATOM 6684 C C . ILE A 1 845 ? 37.251 -21.535 -82.326 1.00 87.00 845 ILE A C 1
ATOM 6686 O O . ILE A 1 845 ? 38.006 -21.907 -83.218 1.00 87.00 845 ILE A O 1
ATOM 6690 N N . GLU A 1 846 ? 36.841 -22.375 -81.371 1.00 84.50 846 GLU A N 1
ATOM 6691 C CA . GLU A 1 846 ? 37.293 -23.780 -81.271 1.00 84.50 846 GLU A CA 1
ATOM 6692 C C . GLU A 1 846 ? 36.985 -24.574 -82.555 1.00 84.50 846 GLU A C 1
ATOM 6694 O O . GLU A 1 846 ? 37.825 -25.318 -83.063 1.00 84.50 846 GLU A O 1
ATOM 6699 N N . ARG A 1 847 ? 35.802 -24.366 -83.155 1.00 86.81 847 ARG A N 1
ATOM 6700 C CA . ARG A 1 847 ? 35.422 -24.995 -84.436 1.00 86.81 847 ARG A CA 1
ATOM 6701 C C . ARG A 1 847 ? 36.292 -24.573 -85.621 1.00 86.81 847 ARG A C 1
ATOM 6703 O O . ARG A 1 847 ? 36.321 -25.303 -86.609 1.00 86.81 847 ARG A O 1
ATOM 6710 N N . SER A 1 848 ? 36.987 -23.439 -85.542 1.00 83.56 848 SER A N 1
ATOM 6711 C CA . SER A 1 848 ? 37.943 -23.009 -86.573 1.00 83.56 848 SER A CA 1
ATOM 6712 C C . SER A 1 848 ? 39.273 -23.777 -86.525 1.00 83.56 848 SER A C 1
ATOM 6714 O O . SER A 1 848 ? 40.099 -23.617 -87.419 1.00 83.56 848 SER A O 1
ATOM 6716 N N . GLY A 1 849 ? 39.474 -24.637 -85.516 1.00 74.44 849 GLY A N 1
ATOM 6717 C CA . GLY A 1 849 ? 40.726 -25.365 -85.294 1.00 74.44 849 GLY A CA 1
ATOM 6718 C C . GLY A 1 849 ? 41.796 -24.539 -84.577 1.00 74.44 849 GLY A C 1
ATOM 6719 O O . GLY A 1 849 ? 42.925 -25.003 -84.449 1.00 74.44 849 GLY A O 1
ATOM 6720 N N . TYR A 1 850 ? 41.449 -23.332 -84.119 1.00 71.00 850 TYR A N 1
ATOM 6721 C CA . TYR A 1 850 ? 42.310 -22.497 -83.291 1.00 71.00 850 TYR A CA 1
ATOM 6722 C C . TYR A 1 850 ? 42.321 -23.019 -81.854 1.00 71.00 850 TYR A C 1
ATOM 6724 O O . TYR A 1 850 ? 41.267 -23.133 -81.221 1.00 71.00 850 TYR A O 1
ATOM 6732 N N . ASP A 1 851 ? 43.509 -23.329 -81.343 1.00 69.94 851 ASP A N 1
ATOM 6733 C CA . ASP A 1 851 ? 43.679 -23.784 -79.971 1.00 69.94 851 ASP A CA 1
ATOM 6734 C C . ASP A 1 851 ? 43.555 -22.607 -78.993 1.00 69.94 851 ASP A C 1
ATOM 6736 O O . ASP A 1 851 ? 44.393 -21.706 -78.945 1.00 69.94 851 ASP A O 1
ATOM 6740 N N . ILE A 1 852 ? 42.477 -22.613 -78.208 1.00 65.25 852 ILE A N 1
ATOM 6741 C CA . ILE A 1 852 ? 42.211 -21.605 -77.173 1.00 65.25 852 ILE A CA 1
ATOM 6742 C C . ILE A 1 852 ? 43.029 -21.895 -75.894 1.00 65.25 852 ILE A C 1
ATOM 6744 O O . ILE A 1 852 ? 43.100 -21.038 -75.012 1.00 65.25 852 ILE A O 1
ATOM 6748 N N . SER A 1 853 ? 43.655 -23.077 -75.776 1.00 60.25 853 SER A N 1
ATOM 6749 C CA . SER A 1 853 ? 44.462 -23.477 -74.613 1.00 60.25 853 SER A CA 1
ATOM 6750 C C . SER A 1 853 ? 45.904 -22.951 -74.630 1.00 60.25 853 SER A C 1
ATOM 6752 O O . SER A 1 853 ? 46.502 -22.840 -73.559 1.00 60.25 853 SER A O 1
ATOM 6754 N N . GLY A 1 854 ? 46.425 -22.548 -75.796 1.00 56.78 854 GLY A N 1
ATOM 6755 C CA . GLY A 1 854 ? 47.740 -21.910 -75.920 1.00 56.78 854 GLY A CA 1
ATOM 6756 C C . GLY A 1 854 ? 47.837 -20.604 -75.122 1.00 56.78 854 GLY A C 1
ATOM 6757 O O . GLY A 1 854 ? 46.862 -19.847 -75.017 1.00 56.78 854 GLY A O 1
ATOM 6758 N N . ALA A 1 855 ? 49.010 -20.330 -74.538 1.00 58.88 855 ALA A N 1
ATOM 6759 C CA . ALA A 1 855 ? 49.226 -19.118 -73.756 1.00 58.88 855 ALA A CA 1
ATOM 6760 C C . ALA A 1 855 ? 48.900 -17.879 -74.603 1.00 58.88 855 ALA A C 1
ATOM 6762 O O . ALA A 1 855 ? 49.333 -17.745 -75.750 1.00 58.88 855 ALA A O 1
ATOM 6763 N N . SER A 1 856 ? 48.096 -16.958 -74.058 1.00 61.88 856 SER A N 1
ATOM 6764 C CA . SER A 1 856 ? 47.731 -15.760 -74.811 1.00 61.88 856 SER A CA 1
ATOM 6765 C C . SER A 1 856 ? 48.986 -14.957 -75.135 1.00 61.88 856 SER A C 1
ATOM 6767 O O . SER A 1 856 ? 49.934 -14.895 -74.347 1.00 61.88 856 SER A O 1
ATOM 6769 N N . ARG A 1 857 ? 48.955 -14.263 -76.272 1.00 68.69 857 ARG A N 1
ATOM 6770 C CA . ARG A 1 857 ? 49.996 -13.313 -76.668 1.00 68.69 857 ARG A CA 1
ATOM 6771 C C . ARG A 1 857 ? 50.397 -12.376 -75.518 1.00 68.69 857 ARG A C 1
ATOM 6773 O O . ARG A 1 857 ? 51.574 -12.095 -75.328 1.00 68.69 857 ARG A O 1
ATOM 6780 N N . THR A 1 858 ? 49.419 -11.934 -74.731 1.00 71.19 858 THR A N 1
ATOM 6781 C CA . THR A 1 858 ? 49.609 -11.126 -73.521 1.00 71.19 858 THR A CA 1
ATOM 6782 C C . THR A 1 858 ? 50.321 -11.874 -72.401 1.00 71.19 858 THR A C 1
ATOM 6784 O O . THR A 1 858 ? 51.286 -11.340 -71.882 1.00 71.19 858 THR A O 1
ATOM 6787 N N . LYS A 1 859 ? 49.929 -13.110 -72.066 1.00 74.25 859 LYS A N 1
ATOM 6788 C CA . LYS A 1 859 ? 50.592 -13.895 -71.009 1.00 74.25 859 LYS A CA 1
ATOM 6789 C C . LYS A 1 859 ? 52.062 -14.166 -71.318 1.00 74.25 859 LYS A C 1
ATOM 6791 O O . LYS A 1 859 ? 52.895 -14.049 -70.427 1.00 74.25 859 LYS A O 1
ATOM 6796 N N . LEU A 1 860 ? 52.375 -14.483 -72.577 1.00 82.12 860 LEU A N 1
ATOM 6797 C CA . LEU A 1 860 ? 53.756 -14.638 -73.033 1.00 82.12 860 LEU A CA 1
ATOM 6798 C C . LEU A 1 860 ? 54.530 -13.320 -72.850 1.00 82.12 860 LEU A C 1
ATOM 6800 O O . LEU A 1 860 ? 55.618 -13.311 -72.276 1.00 82.12 860 LEU A O 1
ATOM 6804 N N . VAL A 1 861 ? 53.950 -12.188 -73.264 1.00 83.25 861 VAL A N 1
ATOM 6805 C CA . VAL A 1 861 ? 54.553 -10.858 -73.069 1.00 83.25 861 VAL A CA 1
ATOM 6806 C C . VAL A 1 861 ? 54.749 -10.515 -71.589 1.00 83.25 861 VAL A C 1
ATOM 6808 O O . VAL A 1 861 ? 55.843 -10.083 -71.230 1.00 83.25 861 VAL A O 1
ATOM 6811 N N . ASP A 1 862 ? 53.739 -10.719 -70.746 1.00 80.12 862 ASP A N 1
ATOM 6812 C CA . ASP A 1 862 ? 53.769 -10.391 -69.318 1.00 80.12 862 ASP A CA 1
ATOM 6813 C C . ASP A 1 862 ? 54.863 -11.184 -68.600 1.00 80.12 862 ASP A C 1
ATOM 6815 O O . ASP A 1 862 ? 55.661 -10.610 -67.863 1.00 80.12 862 ASP A O 1
ATOM 6819 N N . GLU A 1 863 ? 54.969 -12.486 -68.876 1.00 84.75 863 GLU A N 1
ATOM 6820 C CA . GLU A 1 863 ? 56.033 -13.316 -68.314 1.00 84.75 863 GLU A CA 1
ATOM 6821 C C . GLU A 1 863 ? 57.417 -12.865 -68.784 1.00 84.75 863 GLU A C 1
ATOM 6823 O O . GLU A 1 863 ? 58.355 -12.766 -67.990 1.00 84.75 863 GLU A O 1
ATOM 6828 N N . LEU A 1 864 ? 57.568 -12.552 -70.072 1.00 88.62 864 LEU A N 1
ATOM 6829 C CA . LEU A 1 864 ? 58.848 -12.094 -70.594 1.00 88.62 864 LEU A CA 1
ATOM 6830 C C . LEU A 1 864 ? 59.249 -10.735 -69.999 1.00 88.62 864 LEU A C 1
ATOM 6832 O O . LEU A 1 864 ? 60.434 -10.501 -69.745 1.00 88.62 864 LEU A O 1
ATOM 6836 N N . GLN A 1 865 ? 58.279 -9.852 -69.746 1.00 88.12 865 GLN A N 1
ATOM 6837 C CA . GLN A 1 865 ? 58.480 -8.587 -69.039 1.00 88.12 865 GLN A CA 1
ATOM 6838 C C . GLN A 1 865 ? 58.830 -8.812 -67.565 1.00 88.12 865 GLN A C 1
ATOM 6840 O O . GLN A 1 865 ? 59.754 -8.171 -67.064 1.00 88.12 865 GLN A O 1
ATOM 6845 N N . GLU A 1 866 ? 58.163 -9.741 -66.881 1.00 83.81 866 GLU A N 1
ATOM 6846 C CA . GLU A 1 866 ? 58.475 -10.130 -65.503 1.00 83.81 866 GLU A CA 1
ATOM 6847 C C . GLU A 1 866 ? 59.912 -10.658 -65.395 1.00 83.81 866 GLU A C 1
ATOM 6849 O O . GLU A 1 866 ? 60.691 -10.190 -64.558 1.00 83.81 866 GLU A O 1
ATOM 6854 N N . LEU A 1 867 ? 60.314 -11.561 -66.295 1.00 86.62 867 LEU A N 1
ATOM 6855 C CA . LEU A 1 867 ? 61.684 -12.067 -66.373 1.00 86.62 867 LEU A CA 1
ATOM 6856 C C . LEU A 1 867 ? 62.676 -10.937 -66.665 1.00 86.62 867 LEU A C 1
ATOM 6858 O O . LEU A 1 867 ? 63.733 -10.881 -66.036 1.00 86.62 867 LEU A O 1
ATOM 6862 N N . ALA A 1 868 ? 62.336 -10.004 -67.562 1.00 85.94 868 ALA A N 1
ATOM 6863 C CA . ALA A 1 868 ? 63.176 -8.852 -67.887 1.00 85.94 868 ALA A CA 1
ATOM 6864 C C . ALA A 1 868 ? 63.388 -7.917 -66.687 1.00 85.94 868 ALA A C 1
ATOM 6866 O O . ALA A 1 868 ? 64.513 -7.465 -66.453 1.00 85.94 868 ALA A O 1
ATOM 6867 N N . VAL A 1 869 ? 62.331 -7.649 -65.913 1.00 83.62 869 VAL A N 1
ATOM 6868 C CA . VAL A 1 869 ? 62.396 -6.880 -64.661 1.00 83.62 869 VAL A CA 1
ATOM 6869 C C . VAL A 1 869 ? 63.258 -7.614 -63.640 1.00 83.62 869 VAL A C 1
ATOM 6871 O O . VAL A 1 869 ? 64.158 -7.012 -63.056 1.00 83.62 869 VAL A O 1
ATOM 6874 N N . THR A 1 870 ? 63.037 -8.919 -63.483 1.00 80.88 870 THR A N 1
ATOM 6875 C CA . THR A 1 870 ? 63.748 -9.761 -62.514 1.00 80.88 870 THR A CA 1
ATOM 6876 C C . THR A 1 870 ? 65.252 -9.790 -62.780 1.00 80.88 870 THR A C 1
ATOM 6878 O O . THR A 1 870 ? 66.052 -9.670 -61.856 1.00 80.88 870 THR A O 1
ATOM 6881 N N . ILE A 1 871 ? 65.670 -9.895 -64.045 1.00 79.19 871 ILE A N 1
ATOM 6882 C CA . ILE A 1 871 ? 67.098 -9.959 -64.399 1.00 79.19 871 ILE A CA 1
ATOM 6883 C C . ILE A 1 871 ? 67.721 -8.599 -64.744 1.00 79.19 871 ILE A C 1
ATOM 6885 O O . ILE A 1 871 ? 68.938 -8.523 -64.967 1.00 79.19 871 ILE A O 1
ATOM 6889 N N . GLY A 1 872 ? 66.906 -7.543 -64.817 1.00 76.88 872 GLY A N 1
ATOM 6890 C CA . GLY A 1 872 ? 67.307 -6.176 -65.154 1.00 76.88 872 GLY A CA 1
ATOM 6891 C C . GLY A 1 872 ? 67.796 -5.971 -66.596 1.00 76.88 872 GLY A C 1
ATOM 6892 O O . GLY A 1 872 ? 68.490 -4.992 -66.867 1.00 76.88 872 GLY A O 1
ATOM 6893 N N . GLU A 1 873 ? 67.506 -6.894 -67.519 1.00 80.19 873 GLU A N 1
ATOM 6894 C CA . GLU A 1 873 ? 67.821 -6.788 -68.954 1.00 80.19 873 GLU A CA 1
ATOM 6895 C C . GLU A 1 873 ? 66.945 -7.734 -69.795 1.00 80.19 873 GLU A C 1
ATOM 6897 O O . GLU A 1 873 ? 66.346 -8.656 -69.262 1.00 80.19 873 GLU A O 1
ATOM 6902 N N . SER A 1 874 ? 66.911 -7.566 -71.122 1.00 87.69 874 SER A N 1
ATOM 6903 C CA . SER A 1 874 ? 66.090 -8.411 -72.007 1.00 87.69 874 SER A CA 1
ATOM 6904 C C . SER A 1 874 ? 66.494 -9.904 -71.955 1.00 87.69 874 SER A C 1
ATOM 6906 O O . SER A 1 874 ? 67.682 -10.205 -72.188 1.00 87.69 874 SER A O 1
ATOM 6908 N N . PRO A 1 875 ? 65.560 -10.837 -71.671 1.00 86.81 875 PRO A N 1
ATOM 6909 C CA . PRO A 1 875 ? 65.821 -12.279 -71.643 1.00 86.81 875 PRO A CA 1
ATOM 6910 C C . PRO A 1 875 ? 66.271 -12.846 -73.003 1.00 86.81 875 PRO A C 1
ATOM 6912 O O . PRO A 1 875 ? 66.030 -12.253 -74.056 1.00 86.81 875 PRO A O 1
ATOM 6915 N N . ARG A 1 876 ? 66.973 -13.988 -72.982 1.00 85.06 876 ARG A N 1
ATOM 6916 C CA . ARG A 1 876 ? 67.359 -14.761 -74.183 1.00 85.06 876 ARG A CA 1
ATOM 6917 C C . ARG A 1 876 ? 66.499 -16.010 -74.294 1.00 85.06 876 ARG A C 1
ATOM 6919 O O . ARG A 1 876 ? 66.088 -16.503 -73.252 1.00 85.06 876 ARG A O 1
ATOM 6926 N N . GLU A 1 877 ? 66.388 -16.549 -75.505 1.00 84.19 877 GLU A N 1
ATOM 6927 C CA . GLU A 1 877 ? 65.821 -17.880 -75.775 1.00 84.19 877 GLU A CA 1
ATOM 6928 C C . GLU A 1 877 ? 66.403 -18.915 -74.805 1.00 84.19 877 GLU A C 1
ATOM 6930 O O . GLU A 1 877 ? 65.693 -19.390 -73.935 1.00 84.19 877 GLU A O 1
ATOM 6935 N N . GLU A 1 878 ? 67.731 -19.077 -74.797 1.00 83.44 878 GLU A N 1
ATOM 6936 C CA . GLU A 1 878 ? 68.448 -20.005 -73.901 1.00 83.44 878 GLU A CA 1
ATOM 6937 C C . GLU A 1 878 ? 68.142 -19.814 -72.403 1.00 83.44 878 GLU A C 1
ATOM 6939 O O . GLU A 1 878 ? 68.247 -20.748 -71.617 1.00 83.44 878 GLU A O 1
ATOM 6944 N N . PHE A 1 879 ? 67.837 -18.584 -71.976 1.00 84.06 879 PHE A N 1
ATOM 6945 C CA . PHE A 1 879 ? 67.535 -18.293 -70.573 1.00 84.06 879 PHE A CA 1
ATOM 6946 C C . PHE A 1 879 ? 66.074 -18.607 -70.244 1.00 84.06 879 PHE A C 1
ATOM 6948 O O . PHE A 1 879 ? 65.791 -19.134 -69.175 1.00 84.06 879 PHE A O 1
ATOM 6955 N N . VAL A 1 880 ? 65.161 -18.301 -71.165 1.00 85.44 880 VAL A N 1
ATOM 6956 C CA . VAL A 1 880 ? 63.743 -18.652 -71.049 1.00 85.44 880 VAL A CA 1
ATOM 6957 C C . VAL A 1 880 ? 63.559 -20.167 -71.148 1.00 85.44 880 VAL A C 1
ATOM 6959 O O . VAL A 1 880 ? 62.813 -20.719 -70.359 1.00 85.44 880 VAL A O 1
ATOM 6962 N N . ASP A 1 881 ? 64.323 -20.864 -71.986 1.00 82.31 881 ASP A N 1
ATOM 6963 C CA . ASP A 1 881 ? 64.310 -22.333 -72.030 1.00 82.31 881 ASP A CA 1
ATOM 6964 C C . ASP A 1 881 ? 64.827 -22.976 -70.741 1.00 82.31 881 ASP A C 1
ATOM 6966 O O . ASP A 1 881 ? 64.400 -24.065 -70.375 1.00 82.31 881 ASP A O 1
ATOM 6970 N N . ALA A 1 882 ? 65.757 -22.314 -70.046 1.00 77.25 882 ALA A N 1
ATOM 6971 C CA . ALA A 1 882 ? 66.331 -22.843 -68.815 1.00 77.25 882 ALA A CA 1
ATOM 6972 C C . ALA A 1 882 ? 65.432 -22.620 -67.587 1.00 77.25 882 ALA A C 1
ATOM 6974 O O . ALA A 1 882 ? 65.399 -23.472 -66.706 1.00 77.25 882 ALA A O 1
ATOM 6975 N N . CYS A 1 883 ? 64.753 -21.471 -67.476 1.00 76.44 883 CYS A N 1
ATOM 6976 C CA . CYS A 1 883 ? 64.014 -21.107 -66.255 1.00 76.44 883 CYS A CA 1
ATOM 6977 C C . CYS A 1 883 ? 62.686 -20.360 -66.483 1.00 76.44 883 CYS A C 1
ATOM 6979 O O . CYS A 1 883 ? 62.074 -19.877 -65.523 1.00 76.44 883 CYS A O 1
ATOM 6981 N N . GLY A 1 884 ? 62.269 -20.196 -67.736 1.00 78.69 884 GLY A N 1
ATOM 6982 C CA . GLY A 1 884 ? 60.943 -19.705 -68.110 1.00 78.69 884 GLY A CA 1
ATOM 6983 C C . GLY A 1 884 ? 59.886 -20.797 -67.959 1.00 78.69 884 GLY A C 1
ATOM 6984 O O . GLY A 1 884 ? 60.198 -21.984 -67.901 1.00 78.69 884 GLY A O 1
ATOM 6985 N N . ARG A 1 885 ? 58.621 -20.392 -67.843 1.00 77.31 885 ARG A N 1
ATOM 6986 C CA . ARG A 1 885 ? 57.474 -21.303 -67.725 1.00 77.31 885 ARG A CA 1
ATOM 6987 C C . ARG A 1 885 ? 57.021 -21.828 -69.081 1.00 77.31 885 ARG A C 1
ATOM 6989 O O . ARG A 1 885 ? 56.468 -22.921 -69.135 1.00 77.31 885 ARG A O 1
ATOM 6996 N N . TYR A 1 886 ? 57.257 -21.062 -70.145 1.00 78.38 886 TYR A N 1
ATOM 6997 C CA . TYR A 1 886 ? 56.985 -21.469 -71.522 1.00 78.38 886 TYR A CA 1
ATOM 6998 C C . TYR A 1 886 ? 58.300 -21.643 -72.293 1.00 78.38 886 TYR A C 1
ATOM 7000 O O . TYR A 1 886 ? 59.209 -20.820 -72.128 1.00 78.38 886 TYR A O 1
ATOM 7008 N N . PRO A 1 887 ? 58.422 -22.678 -73.141 1.00 78.88 887 PRO A N 1
ATOM 7009 C CA . PRO A 1 887 ? 59.600 -22.871 -73.978 1.00 78.88 887 PRO A CA 1
ATOM 7010 C C . PRO A 1 887 ? 59.710 -21.751 -75.019 1.00 78.88 887 PRO A C 1
ATOM 7012 O O . PRO A 1 887 ? 58.705 -21.233 -75.510 1.00 78.88 887 PRO A O 1
ATOM 7015 N N . SER A 1 888 ? 60.933 -21.384 -75.397 1.00 81.00 888 SER A N 1
ATOM 7016 C CA . SER A 1 888 ? 61.201 -20.307 -76.355 1.00 81.00 888 SER A CA 1
ATOM 7017 C C . SER A 1 888 ? 60.556 -20.554 -77.724 1.00 81.00 888 SER A C 1
ATOM 7019 O O . SER A 1 888 ? 60.109 -19.600 -78.365 1.00 81.00 888 SER A O 1
ATOM 7021 N N . ASP A 1 889 ? 60.404 -21.820 -78.124 1.00 76.44 889 ASP A N 1
ATOM 7022 C CA . ASP A 1 889 ? 59.697 -22.228 -79.342 1.00 76.44 889 ASP A CA 1
ATOM 7023 C C . ASP A 1 889 ? 58.240 -21.728 -79.370 1.00 76.44 889 ASP A C 1
ATOM 7025 O O . ASP A 1 889 ? 57.780 -21.277 -80.416 1.00 76.44 889 ASP A O 1
ATOM 7029 N N . GLU A 1 890 ? 57.535 -21.702 -78.231 1.00 77.69 890 GLU A N 1
ATOM 7030 C CA . GLU A 1 890 ? 56.144 -21.223 -78.141 1.00 77.69 890 GLU A CA 1
ATOM 7031 C C . GLU A 1 890 ? 56.055 -19.705 -78.383 1.00 77.69 890 GLU A C 1
ATOM 7033 O O . GLU A 1 890 ? 55.151 -19.208 -79.062 1.00 77.69 890 GLU A O 1
ATOM 7038 N N . TYR A 1 891 ? 57.056 -18.949 -77.923 1.00 82.06 891 TYR A N 1
ATOM 7039 C CA . TYR A 1 891 ? 57.193 -17.530 -78.248 1.00 82.06 891 TYR A CA 1
ATOM 7040 C C . TYR A 1 891 ? 57.525 -17.318 -79.732 1.00 82.06 891 TYR A C 1
ATOM 7042 O O . TYR A 1 891 ? 56.951 -16.449 -80.390 1.00 82.06 891 TYR A O 1
ATOM 7050 N N . VAL A 1 892 ? 58.454 -18.092 -80.292 1.00 80.75 892 VAL A N 1
ATOM 7051 C CA . VAL A 1 892 ? 58.850 -17.942 -81.699 1.00 80.75 892 VAL A CA 1
ATOM 7052 C C . VAL A 1 892 ? 57.709 -18.341 -82.637 1.00 80.75 892 VAL A C 1
ATOM 7054 O O . VAL A 1 892 ? 57.482 -17.650 -83.628 1.00 80.75 892 VAL A O 1
ATOM 7057 N N . GLU A 1 893 ? 56.938 -19.378 -82.314 1.00 72.69 893 GLU A N 1
ATOM 7058 C CA . GLU A 1 893 ? 55.763 -19.791 -83.085 1.00 72.69 893 GLU A CA 1
ATOM 7059 C C . GLU A 1 893 ? 54.664 -18.715 -83.065 1.00 72.69 893 GLU A C 1
ATOM 7061 O O . GLU A 1 893 ? 54.101 -18.378 -84.109 1.00 72.69 893 GLU A O 1
ATOM 7066 N N . MET A 1 894 ? 54.415 -18.097 -81.904 1.00 74.44 894 MET A N 1
ATOM 7067 C CA . MET A 1 894 ? 53.352 -17.098 -81.729 1.00 74.44 894 MET A CA 1
ATOM 7068 C C . MET A 1 894 ? 53.684 -15.710 -82.313 1.00 74.44 894 MET A C 1
ATOM 7070 O O . MET A 1 894 ? 52.797 -14.957 -82.738 1.00 74.44 894 MET A O 1
ATOM 7074 N N . PHE A 1 895 ? 54.961 -15.325 -82.315 1.00 78.25 895 PHE A N 1
ATOM 7075 C CA . PHE A 1 895 ? 55.406 -13.986 -82.730 1.00 78.25 895 PHE A CA 1
ATOM 7076 C C . PHE A 1 895 ? 56.260 -13.986 -84.005 1.00 78.25 895 PHE A C 1
ATOM 7078 O O . PHE A 1 895 ? 56.555 -12.918 -84.539 1.00 78.25 895 PHE A O 1
ATOM 7085 N N . GLY A 1 896 ? 56.621 -15.158 -84.526 1.00 77.75 896 GLY A N 1
ATOM 7086 C CA . GLY A 1 896 ? 57.371 -15.364 -85.767 1.00 77.75 896 GLY A CA 1
ATOM 7087 C C . GLY A 1 896 ? 58.893 -15.345 -85.600 1.00 77.75 896 GLY A C 1
ATOM 7088 O O . GLY A 1 896 ? 59.590 -16.114 -86.262 1.00 77.75 896 GLY A O 1
ATOM 7089 N N . SER A 1 897 ? 59.430 -14.482 -84.734 1.00 84.56 897 SER A N 1
ATOM 7090 C CA . SER A 1 897 ? 60.858 -14.444 -84.395 1.00 84.56 897 SER A CA 1
ATOM 7091 C C . SER A 1 897 ? 61.083 -13.898 -82.988 1.00 84.56 897 SER A C 1
ATOM 7093 O O . SER A 1 897 ? 60.293 -13.090 -82.503 1.00 84.56 897 SER A O 1
ATOM 7095 N N . TRP A 1 898 ? 62.193 -14.256 -82.338 1.00 88.38 898 TRP A N 1
ATOM 7096 C CA . TRP A 1 898 ? 62.511 -13.725 -81.006 1.00 88.38 898 TRP A CA 1
ATOM 7097 C C . TRP A 1 898 ? 62.712 -12.201 -80.985 1.00 88.38 898 TRP A C 1
ATOM 7099 O O . TRP A 1 898 ? 62.402 -11.531 -80.000 1.00 88.38 898 TRP A O 1
ATOM 7109 N N . GLU A 1 899 ? 63.177 -11.609 -82.089 1.00 84.25 899 GLU A N 1
ATOM 7110 C CA . GLU A 1 899 ? 63.243 -10.147 -82.221 1.00 84.25 899 GLU A CA 1
ATOM 7111 C C . GLU A 1 899 ? 61.848 -9.506 -82.209 1.00 84.25 899 GLU A C 1
ATOM 7113 O O . GLU A 1 899 ? 61.679 -8.400 -81.688 1.00 84.25 899 GLU A O 1
ATOM 7118 N N . ASP A 1 900 ? 60.844 -10.191 -82.757 1.00 83.50 900 ASP A N 1
ATOM 7119 C CA . ASP A 1 900 ? 59.453 -9.743 -82.724 1.00 83.50 900 ASP A CA 1
ATOM 7120 C C . ASP A 1 900 ? 58.809 -9.991 -81.353 1.00 83.50 900 ASP A C 1
ATOM 7122 O O . ASP A 1 900 ? 58.036 -9.149 -80.898 1.00 83.50 900 ASP A O 1
ATOM 7126 N N . VAL A 1 901 ? 59.198 -11.061 -80.650 1.00 86.94 901 VAL A N 1
ATOM 7127 C CA . VAL A 1 901 ? 58.821 -11.325 -79.249 1.00 86.94 901 VAL A CA 1
ATOM 7128 C C . VAL A 1 901 ? 59.277 -10.175 -78.342 1.00 86.94 901 VAL A C 1
ATOM 7130 O O . VAL A 1 901 ? 58.468 -9.575 -77.632 1.00 86.94 901 VAL A O 1
ATOM 7133 N N . LEU A 1 902 ? 60.564 -9.807 -78.402 1.00 88.19 902 LEU A N 1
ATOM 7134 C CA . LEU A 1 902 ? 61.112 -8.696 -77.614 1.00 88.19 902 LEU A CA 1
ATOM 7135 C C . LEU A 1 902 ? 60.432 -7.368 -77.965 1.00 88.19 902 LEU A C 1
ATOM 7137 O O . LEU A 1 902 ? 60.128 -6.575 -77.075 1.00 88.19 902 LEU A O 1
ATOM 7141 N N . ARG A 1 903 ? 60.133 -7.140 -79.250 1.00 83.56 903 ARG A N 1
ATOM 7142 C CA . ARG A 1 903 ? 59.420 -5.939 -79.699 1.00 83.56 903 ARG A CA 1
ATOM 7143 C C . ARG A 1 903 ? 57.988 -5.890 -79.172 1.00 83.56 903 ARG A C 1
ATOM 7145 O O . ARG A 1 903 ? 57.555 -4.827 -78.734 1.00 83.56 903 ARG A O 1
ATOM 7152 N N . ALA A 1 904 ? 57.269 -7.011 -79.195 1.00 82.44 904 ALA A N 1
ATOM 7153 C CA . ALA A 1 904 ? 55.913 -7.112 -78.662 1.00 82.44 904 ALA A CA 1
ATOM 7154 C C . ALA A 1 904 ? 55.880 -6.883 -77.145 1.00 82.44 904 ALA A C 1
ATOM 7156 O O . ALA A 1 904 ? 54.971 -6.227 -76.645 1.00 82.44 904 ALA A O 1
ATOM 7157 N N . ALA A 1 905 ? 56.916 -7.336 -76.436 1.00 85.38 905 ALA A N 1
ATOM 7158 C CA . ALA A 1 905 ? 57.100 -7.079 -75.014 1.00 85.38 905 ALA A CA 1
ATOM 7159 C C . ALA A 1 905 ? 57.667 -5.685 -74.688 1.00 85.38 905 ALA A C 1
ATOM 7161 O O . ALA A 1 905 ? 57.865 -5.369 -73.515 1.00 85.38 905 ALA A O 1
ATOM 7162 N N . ASN A 1 906 ? 57.909 -4.831 -75.690 1.00 87.06 906 ASN A N 1
ATOM 7163 C CA . ASN A 1 906 ? 58.526 -3.510 -75.532 1.00 87.06 906 ASN A CA 1
ATOM 7164 C C . ASN A 1 906 ? 59.889 -3.562 -74.803 1.00 87.06 906 ASN A C 1
ATOM 7166 O O . ASN A 1 906 ? 60.210 -2.706 -73.977 1.00 87.06 906 ASN A O 1
ATOM 7170 N N . LEU A 1 907 ? 60.684 -4.590 -75.108 1.00 86.88 907 LEU A N 1
ATOM 7171 C CA . LEU A 1 907 ? 62.023 -4.814 -74.576 1.00 86.88 907 LEU A CA 1
ATOM 7172 C C . LEU A 1 907 ? 63.089 -4.463 -75.622 1.00 86.88 907 LEU A C 1
ATOM 7174 O O . LEU A 1 907 ? 62.923 -4.690 -76.820 1.00 86.88 907 LEU A O 1
ATOM 7178 N N . GLU A 1 908 ? 64.217 -3.924 -75.158 1.00 82.50 908 GLU A N 1
ATOM 7179 C CA . GLU A 1 908 ? 65.341 -3.557 -76.026 1.00 82.50 908 GLU A CA 1
ATOM 7180 C C . GLU A 1 908 ? 66.006 -4.802 -76.650 1.00 82.50 908 GLU A C 1
ATOM 7182 O O . GLU A 1 908 ? 66.103 -5.843 -75.986 1.00 82.50 908 GLU A O 1
ATOM 7187 N N . PRO A 1 909 ? 66.534 -4.722 -77.888 1.00 80.56 909 PRO A N 1
ATOM 7188 C CA . PRO A 1 909 ? 67.309 -5.806 -78.483 1.00 80.56 909 PRO A CA 1
ATOM 7189 C C . PRO A 1 909 ? 68.518 -6.196 -77.625 1.00 80.56 909 PRO A C 1
ATOM 7191 O O . PRO A 1 909 ? 69.137 -5.372 -76.948 1.00 80.56 909 PRO A O 1
ATOM 7194 N N . VAL A 1 910 ? 68.899 -7.472 -77.673 1.00 76.50 910 VAL A N 1
ATOM 7195 C CA . VAL A 1 910 ? 70.002 -8.001 -76.860 1.00 76.50 910 VAL A CA 1
ATOM 7196 C C . VAL A 1 910 ? 71.338 -7.325 -77.227 1.00 76.50 910 VAL A C 1
ATOM 7198 O O . VAL A 1 910 ? 71.855 -7.503 -78.328 1.00 76.50 910 VAL A O 1
ATOM 7201 N N . ASP A 1 911 ? 71.956 -6.600 -76.283 1.00 77.19 911 ASP A N 1
ATOM 7202 C CA . ASP A 1 911 ? 73.304 -6.019 -76.449 1.00 77.19 911 ASP A CA 1
ATOM 7203 C C . ASP A 1 911 ? 74.396 -7.102 -76.377 1.00 77.19 911 ASP A C 1
ATOM 7205 O O . ASP A 1 911 ? 74.993 -7.389 -75.330 1.00 77.19 911 ASP A O 1
ATOM 7209 N N . TRP A 1 912 ? 74.683 -7.711 -77.524 1.00 75.94 912 TRP A N 1
ATOM 7210 C CA . TRP A 1 912 ? 75.690 -8.762 -77.663 1.00 75.94 912 TRP A CA 1
ATOM 7211 C C . TRP A 1 912 ? 77.110 -8.317 -77.278 1.00 75.94 912 TRP A C 1
ATOM 7213 O O . TRP A 1 912 ? 77.881 -9.120 -76.745 1.00 75.94 912 TRP A O 1
ATOM 7223 N N . ALA A 1 913 ? 77.469 -7.044 -77.478 1.00 72.50 913 ALA A N 1
ATOM 7224 C CA . ALA A 1 913 ? 78.818 -6.546 -77.208 1.00 72.50 913 ALA A CA 1
ATOM 7225 C C . ALA A 1 913 ? 79.092 -6.412 -75.703 1.00 72.50 913 ALA A C 1
ATOM 7227 O O . ALA A 1 913 ? 80.189 -6.740 -75.243 1.00 72.50 913 ALA A O 1
ATOM 7228 N N . SER A 1 914 ? 78.110 -5.949 -74.924 1.00 69.12 914 SER A N 1
ATOM 7229 C CA . SER A 1 914 ? 78.198 -5.914 -73.459 1.00 69.12 914 SER A CA 1
ATOM 7230 C C . SER A 1 914 ? 78.193 -7.311 -72.845 1.00 69.12 914 SER A C 1
ATOM 7232 O O . SER A 1 914 ? 78.931 -7.565 -71.891 1.00 69.12 914 SER A O 1
ATOM 7234 N N . ARG A 1 915 ? 77.428 -8.247 -73.423 1.00 69.31 915 ARG A N 1
ATOM 7235 C CA . ARG A 1 915 ? 77.287 -9.614 -72.900 1.00 69.31 915 ARG A CA 1
ATOM 7236 C C . ARG A 1 915 ? 78.485 -10.517 -73.191 1.00 69.31 915 ARG A C 1
ATOM 7238 O O . ARG A 1 915 ? 78.908 -11.224 -72.283 1.00 69.31 915 ARG A O 1
ATOM 7245 N N . ASN A 1 916 ? 79.092 -10.438 -74.376 1.00 76.19 916 ASN A N 1
ATOM 7246 C CA . ASN A 1 916 ? 80.261 -11.263 -74.725 1.00 76.19 916 ASN A CA 1
ATOM 7247 C C . ASN A 1 916 ? 81.529 -10.909 -73.927 1.00 76.19 916 ASN A C 1
ATOM 7249 O O . ASN A 1 916 ? 82.478 -11.685 -73.897 1.00 76.19 916 ASN A O 1
ATOM 7253 N N . ARG A 1 917 ? 81.562 -9.745 -73.261 1.00 74.88 917 ARG A N 1
ATOM 7254 C CA . ARG A 1 917 ? 82.656 -9.360 -72.350 1.00 74.88 917 ARG A CA 1
ATOM 7255 C C . ARG A 1 917 ? 82.544 -9.990 -70.958 1.00 74.88 917 ARG A C 1
ATOM 7257 O O . ARG A 1 917 ? 83.441 -9.804 -70.138 1.00 74.88 917 ARG A O 1
ATOM 7264 N N . ARG A 1 918 ? 81.437 -10.671 -70.653 1.00 80.06 918 ARG A N 1
ATOM 7265 C CA . ARG A 1 918 ? 81.149 -11.216 -69.323 1.00 80.06 918 ARG A CA 1
ATOM 7266 C C . ARG A 1 918 ? 81.731 -12.627 -69.213 1.00 80.06 918 ARG A C 1
ATOM 7268 O O . ARG A 1 918 ? 81.664 -13.395 -70.162 1.00 80.06 918 ARG A O 1
ATOM 7275 N N . LYS A 1 919 ? 82.301 -12.958 -68.050 1.00 78.69 919 LYS A N 1
ATOM 7276 C CA . LYS A 1 919 ? 82.978 -14.249 -67.825 1.00 78.69 919 LYS A CA 1
ATOM 7277 C C . LYS A 1 919 ? 82.007 -15.436 -67.727 1.00 78.69 919 LYS A C 1
ATOM 7279 O O . LYS A 1 919 ? 82.402 -16.540 -68.066 1.00 78.69 919 LYS A O 1
ATOM 7284 N N . TYR A 1 920 ? 80.778 -15.193 -67.273 1.00 81.25 920 TYR A N 1
ATOM 7285 C CA . TYR A 1 920 ? 79.773 -16.225 -67.022 1.00 81.25 920 TYR A CA 1
ATOM 7286 C C . TYR A 1 920 ? 78.388 -15.779 -67.499 1.00 81.25 920 TYR A C 1
ATOM 7288 O O . TYR A 1 920 ? 78.005 -14.602 -67.335 1.00 81.25 920 TYR A O 1
ATOM 7296 N N . THR A 1 921 ? 77.651 -16.710 -68.100 1.00 82.38 921 THR A N 1
ATOM 7297 C CA . THR A 1 921 ? 76.252 -16.521 -68.490 1.00 82.38 921 THR A CA 1
ATOM 7298 C C . THR A 1 921 ? 75.341 -16.570 -67.260 1.00 82.38 921 THR A C 1
ATOM 7300 O O . THR A 1 921 ? 75.779 -16.889 -66.158 1.00 82.38 921 THR A O 1
ATOM 7303 N N . ARG A 1 922 ? 74.076 -16.159 -67.407 1.00 83.62 922 ARG A N 1
ATOM 7304 C CA . ARG A 1 922 ? 73.109 -16.264 -66.303 1.00 83.62 922 ARG A CA 1
ATOM 7305 C C . ARG A 1 922 ? 72.726 -17.713 -66.024 1.00 83.62 922 ARG A C 1
ATOM 7307 O O . ARG A 1 922 ? 72.587 -18.049 -64.859 1.00 83.62 922 ARG A O 1
ATOM 7314 N N . VAL A 1 923 ? 72.642 -18.540 -67.065 1.00 81.69 923 VAL A N 1
ATOM 7315 C CA . VAL A 1 923 ? 72.416 -19.981 -66.925 1.00 81.69 923 VAL A CA 1
ATOM 7316 C C . VAL A 1 923 ? 73.580 -20.612 -66.156 1.00 81.69 923 VAL A C 1
ATOM 7318 O O . VAL A 1 923 ? 73.324 -21.245 -65.145 1.00 81.69 923 VAL A O 1
ATOM 7321 N N . ASP A 1 924 ? 74.840 -20.288 -66.494 1.00 83.75 924 ASP A N 1
ATOM 7322 C CA . ASP A 1 924 ? 76.021 -20.780 -65.751 1.00 83.75 924 ASP A CA 1
ATOM 7323 C C . ASP A 1 924 ? 75.962 -20.425 -64.251 1.00 83.75 924 ASP A C 1
ATOM 7325 O O . ASP A 1 924 ? 76.415 -21.183 -63.395 1.00 83.75 924 ASP A O 1
ATOM 7329 N N . ILE A 1 925 ? 75.440 -19.234 -63.926 1.00 86.31 925 ILE A N 1
ATOM 7330 C CA . ILE A 1 925 ? 75.315 -18.768 -62.541 1.00 86.31 925 ILE A CA 1
ATOM 7331 C C . ILE A 1 925 ? 74.212 -19.536 -61.806 1.00 86.31 925 ILE A C 1
ATOM 7333 O O . ILE A 1 925 ? 74.449 -19.986 -60.688 1.00 86.31 925 ILE A O 1
ATOM 7337 N N . LEU A 1 926 ? 73.028 -19.681 -62.410 1.00 87.94 926 LEU A N 1
ATOM 7338 C CA . LEU A 1 926 ? 71.915 -20.414 -61.800 1.00 87.94 926 LEU A CA 1
ATOM 7339 C C . LEU A 1 926 ? 72.245 -21.903 -61.660 1.00 87.94 926 LEU A C 1
ATOM 7341 O O . LEU A 1 926 ? 71.986 -22.484 -60.614 1.00 87.94 926 LEU A O 1
ATOM 7345 N N . GLU A 1 927 ? 72.908 -22.495 -62.651 1.00 82.94 927 GLU A N 1
ATOM 7346 C CA . GLU A 1 927 ? 73.368 -23.882 -62.610 1.00 82.94 927 GLU A CA 1
ATOM 7347 C C . GLU A 1 927 ? 74.439 -24.090 -61.530 1.00 82.94 927 GLU A C 1
ATOM 7349 O O . GLU A 1 927 ? 74.418 -25.096 -60.828 1.00 82.94 927 GLU A O 1
ATOM 7354 N N . SER A 1 928 ? 75.317 -23.104 -61.292 1.00 85.44 928 SER A N 1
ATOM 7355 C CA . SER A 1 928 ? 76.234 -23.149 -60.146 1.00 85.44 928 SER A CA 1
ATOM 7356 C C . SER A 1 928 ? 75.519 -23.073 -58.793 1.00 85.44 928 SER A C 1
ATOM 7358 O O . SER A 1 928 ? 76.060 -23.599 -57.819 1.00 85.44 928 SER A O 1
ATOM 7360 N N . ILE A 1 929 ? 74.382 -22.378 -58.695 1.00 87.25 929 ILE A N 1
ATOM 7361 C CA . ILE A 1 929 ? 73.576 -22.315 -57.466 1.00 87.25 929 ILE A CA 1
ATOM 7362 C C . ILE A 1 929 ? 72.828 -23.636 -57.277 1.00 87.25 929 ILE A C 1
ATOM 7364 O O . ILE A 1 929 ? 72.866 -24.187 -56.180 1.00 87.25 929 ILE A O 1
ATOM 7368 N N . ALA A 1 930 ? 72.218 -24.168 -58.337 1.00 84.06 930 ALA A N 1
ATOM 7369 C CA . ALA A 1 930 ? 71.548 -25.465 -58.332 1.00 84.06 930 ALA A CA 1
ATOM 7370 C C . ALA A 1 930 ? 72.525 -26.593 -57.961 1.00 84.06 930 ALA A C 1
ATOM 7372 O O . ALA A 1 930 ? 72.266 -27.360 -57.047 1.00 84.06 930 ALA A O 1
ATOM 7373 N N . GLU A 1 931 ? 73.719 -26.645 -58.554 1.00 83.38 931 GLU A N 1
ATOM 7374 C CA . GLU A 1 931 ? 74.708 -27.683 -58.227 1.00 83.38 931 GLU A CA 1
ATOM 7375 C C . GLU A 1 931 ? 75.162 -27.636 -56.760 1.00 83.38 931 GLU A C 1
ATOM 7377 O O . GLU A 1 931 ? 75.334 -28.670 -56.104 1.00 83.38 931 GLU A O 1
ATOM 7382 N N . LEU A 1 932 ? 75.328 -26.430 -56.211 1.00 86.56 932 LEU A N 1
ATOM 7383 C CA . LEU A 1 932 ? 75.639 -26.271 -54.795 1.00 86.56 932 LEU A CA 1
ATOM 7384 C C . LEU A 1 932 ? 74.437 -26.644 -53.910 1.00 86.56 932 LEU A C 1
ATOM 7386 O O . LEU A 1 932 ? 74.638 -27.229 -52.848 1.00 86.56 932 LEU A O 1
ATOM 7390 N N . THR A 1 933 ? 73.211 -26.374 -54.363 1.00 86.19 933 THR A N 1
ATOM 7391 C CA . THR A 1 933 ? 71.962 -26.790 -53.702 1.00 86.19 933 THR A CA 1
ATOM 7392 C C . THR A 1 933 ? 71.886 -28.313 -53.609 1.00 86.19 933 THR A C 1
ATOM 7394 O O . THR A 1 933 ? 71.789 -28.836 -52.499 1.00 86.19 933 THR A O 1
ATOM 7397 N N . ARG A 1 934 ? 72.103 -29.037 -54.718 1.00 82.19 934 ARG A N 1
ATOM 7398 C CA . ARG A 1 934 ? 72.210 -30.511 -54.737 1.00 82.19 934 ARG A CA 1
ATOM 7399 C C . ARG A 1 934 ? 73.290 -31.037 -53.798 1.00 82.19 934 ARG A C 1
ATOM 7401 O O . ARG A 1 934 ? 73.103 -32.048 -53.126 1.00 82.19 934 ARG A O 1
ATOM 7408 N N . THR A 1 935 ? 74.430 -30.349 -53.737 1.00 85.06 935 THR A N 1
ATOM 7409 C CA . THR A 1 935 ? 75.552 -30.744 -52.871 1.00 85.06 935 THR A CA 1
ATOM 7410 C C . THR A 1 935 ? 75.218 -30.577 -51.385 1.00 85.06 935 THR A C 1
ATOM 7412 O O . THR A 1 935 ? 75.635 -31.398 -50.565 1.00 85.06 935 THR A O 1
ATOM 7415 N N . LEU A 1 936 ? 74.479 -29.526 -51.023 1.00 82.44 936 LEU A N 1
ATOM 7416 C CA . LEU A 1 936 ? 74.126 -29.207 -49.636 1.00 82.44 936 LEU A CA 1
ATOM 7417 C C . LEU A 1 936 ? 72.794 -29.830 -49.186 1.00 82.44 936 LEU A C 1
ATOM 7419 O O . LEU A 1 936 ? 72.546 -29.909 -47.983 1.00 82.44 936 LEU A O 1
ATOM 7423 N N . GLY A 1 937 ? 71.946 -30.268 -50.122 1.00 77.81 937 GLY A N 1
ATOM 7424 C CA . GLY A 1 937 ? 70.579 -30.738 -49.866 1.00 77.81 937 GLY A CA 1
ATOM 7425 C C . GLY A 1 937 ? 69.618 -29.634 -49.405 1.00 77.81 937 GLY A C 1
ATOM 7426 O O . GLY A 1 937 ? 68.549 -29.930 -48.878 1.00 77.81 937 GLY A O 1
ATOM 7427 N N . GLN A 1 938 ? 70.023 -28.369 -49.537 1.00 82.12 938 GLN A N 1
ATOM 7428 C CA . GLN A 1 938 ? 69.262 -27.165 -49.205 1.00 82.12 938 GLN A CA 1
ATOM 7429 C C . GLN A 1 938 ? 69.825 -25.980 -49.998 1.00 82.12 938 GLN A C 1
ATOM 7431 O O . GLN A 1 938 ? 70.998 -25.998 -50.381 1.00 82.12 938 GLN A O 1
ATOM 7436 N N . TYR A 1 939 ? 69.028 -24.926 -50.195 1.00 85.88 939 TYR A N 1
ATOM 7437 C CA . TYR A 1 939 ? 69.503 -23.725 -50.885 1.00 85.88 939 TYR A CA 1
ATOM 7438 C C . TYR A 1 939 ? 70.706 -23.099 -50.162 1.00 85.88 939 TYR A C 1
ATOM 7440 O O . TYR A 1 939 ? 70.643 -22.878 -48.947 1.00 85.88 939 TYR A O 1
ATOM 7448 N N . PRO A 1 940 ? 71.797 -22.775 -50.882 1.00 86.44 940 PRO A N 1
ATOM 7449 C CA . PRO A 1 940 ? 72.987 -22.213 -50.270 1.00 86.44 940 PRO A CA 1
ATOM 7450 C C . PRO A 1 940 ? 72.702 -20.826 -49.692 1.00 86.44 940 PRO A C 1
ATOM 7452 O O . PRO A 1 940 ? 72.047 -19.976 -50.297 1.00 86.44 940 PRO A O 1
ATOM 7455 N N . SER A 1 941 ? 73.267 -20.549 -48.524 1.00 88.50 941 SER A N 1
ATOM 7456 C CA . SER A 1 941 ? 73.362 -19.195 -47.989 1.00 88.50 941 SER A CA 1
ATOM 7457 C C . SER A 1 941 ? 74.419 -18.376 -48.739 1.00 88.50 941 SER A C 1
ATOM 7459 O O . SER A 1 941 ? 75.345 -18.904 -49.362 1.00 88.50 941 SER A O 1
ATOM 7461 N N . LYS A 1 942 ? 74.357 -17.044 -48.604 1.00 89.62 942 LYS A N 1
ATOM 7462 C CA . LYS A 1 942 ? 75.381 -16.143 -49.165 1.00 89.62 942 LYS A CA 1
ATOM 7463 C C . LYS A 1 942 ? 76.803 -16.483 -48.679 1.00 89.62 942 LYS A C 1
ATOM 7465 O O . LYS A 1 942 ? 77.785 -16.245 -49.380 1.00 89.62 942 LYS A O 1
ATOM 7470 N N . ALA A 1 943 ? 76.938 -17.003 -47.460 1.00 87.44 943 ALA A N 1
ATOM 7471 C CA . ALA A 1 943 ? 78.234 -17.414 -46.933 1.00 87.44 943 ALA A CA 1
ATOM 7472 C C . ALA A 1 943 ? 78.730 -18.693 -47.625 1.00 87.44 943 ALA A C 1
ATOM 7474 O O . ALA A 1 943 ? 79.863 -18.721 -48.098 1.00 87.44 943 ALA A O 1
ATOM 7475 N N . GLU A 1 944 ? 77.863 -19.699 -47.758 1.00 88.50 944 GLU A N 1
ATOM 7476 C CA . GLU A 1 944 ? 78.185 -20.982 -48.396 1.00 88.50 944 GLU A CA 1
ATOM 7477 C C . GLU A 1 944 ? 78.506 -20.819 -49.883 1.00 88.50 944 GLU A C 1
ATOM 7479 O O . GLU A 1 944 ? 79.471 -21.406 -50.360 1.00 88.50 944 GLU A O 1
ATOM 7484 N N . MET A 1 945 ? 77.794 -19.948 -50.605 1.00 89.75 945 MET A N 1
ATOM 7485 C CA . MET A 1 945 ? 78.111 -19.661 -52.008 1.00 89.75 945 MET A CA 1
ATOM 7486 C C . MET A 1 945 ? 79.492 -19.006 -52.177 1.00 89.75 945 MET A C 1
ATOM 7488 O O . MET A 1 945 ? 80.204 -19.314 -53.125 1.00 89.75 945 MET A O 1
ATOM 7492 N N . ASN A 1 946 ? 79.913 -18.123 -51.265 1.00 87.75 946 ASN A N 1
ATOM 7493 C CA . ASN A 1 946 ? 81.248 -17.514 -51.344 1.00 87.75 946 ASN A CA 1
ATOM 7494 C C . ASN A 1 946 ? 82.380 -18.475 -50.949 1.00 87.75 946 ASN A C 1
ATOM 7496 O O . ASN A 1 946 ? 83.511 -18.275 -51.389 1.00 87.75 946 ASN A O 1
ATOM 7500 N N . ASP A 1 947 ? 82.091 -19.457 -50.095 1.00 85.75 947 ASP A N 1
ATOM 7501 C CA . ASP A 1 947 ? 83.075 -20.415 -49.584 1.00 85.75 947 ASP A CA 1
ATOM 7502 C C . ASP A 1 947 ? 83.220 -21.645 -50.498 1.00 85.75 947 ASP A C 1
ATOM 7504 O O . ASP A 1 947 ? 84.331 -22.091 -50.777 1.00 85.75 947 ASP A O 1
ATOM 7508 N N . GLN A 1 948 ? 82.097 -22.166 -51.002 1.00 84.25 948 GLN A N 1
ATOM 7509 C CA . GLN A 1 948 ? 82.013 -23.440 -51.729 1.00 84.25 948 GLN A CA 1
ATOM 7510 C C . GLN A 1 948 ? 81.470 -23.302 -53.158 1.00 84.25 948 GLN A C 1
ATOM 7512 O O . GLN A 1 948 ? 81.661 -24.201 -53.976 1.00 84.25 948 GLN A O 1
ATOM 7517 N N . GLY A 1 949 ? 80.809 -22.190 -53.481 1.00 82.50 949 GLY A N 1
ATOM 7518 C CA . GLY A 1 949 ? 80.288 -21.938 -54.820 1.00 82.50 949 GLY A CA 1
ATOM 7519 C C . GLY A 1 949 ? 81.391 -21.650 -55.834 1.00 82.50 949 GLY A C 1
ATOM 7520 O O . GLY A 1 949 ? 82.469 -21.145 -55.513 1.00 82.50 949 GLY A O 1
ATOM 7521 N N . SER A 1 950 ? 81.112 -21.917 -57.111 1.00 81.81 950 SER A N 1
ATOM 7522 C CA . SER A 1 950 ? 82.070 -21.645 -58.194 1.00 81.81 950 SER A CA 1
ATOM 7523 C C . SER A 1 950 ? 82.277 -20.140 -58.461 1.00 81.81 950 SER A C 1
ATOM 7525 O O . SER A 1 950 ? 83.121 -19.742 -59.274 1.00 81.81 950 SER A O 1
ATOM 7527 N N . MET A 1 951 ? 81.500 -19.288 -57.779 1.00 85.56 951 MET A N 1
ATOM 7528 C CA . MET A 1 951 ? 81.398 -17.849 -58.003 1.00 85.56 951 MET A CA 1
ATOM 7529 C C . MET A 1 951 ? 81.032 -17.122 -56.712 1.00 85.56 951 MET A C 1
ATOM 7531 O O . MET A 1 951 ? 80.339 -17.663 -55.859 1.00 85.56 951 MET A O 1
ATOM 7535 N N . SER A 1 952 ? 81.421 -15.851 -56.605 1.00 87.94 952 SER A N 1
ATOM 7536 C CA . SER A 1 952 ? 81.035 -15.034 -55.454 1.00 87.94 952 SER A CA 1
ATOM 7537 C C . SER A 1 952 ? 79.574 -14.589 -55.521 1.00 87.94 952 SER A C 1
ATOM 7539 O O . SER A 1 952 ? 79.047 -14.304 -56.597 1.00 87.94 952 SER A O 1
ATOM 7541 N N . VAL A 1 953 ? 78.952 -14.389 -54.360 1.00 88.44 953 VAL A N 1
ATOM 7542 C CA . VAL A 1 953 ? 77.607 -13.798 -54.234 1.00 88.44 953 VAL A CA 1
ATOM 7543 C C . VAL A 1 953 ? 77.529 -12.430 -54.895 1.00 88.44 953 VAL A C 1
ATOM 7545 O O . VAL A 1 953 ? 76.539 -12.122 -55.545 1.00 88.44 953 VAL A O 1
ATOM 7548 N N . SER A 1 954 ? 78.600 -11.634 -54.830 1.00 85.56 954 SER A N 1
ATOM 7549 C CA . SER A 1 954 ? 78.659 -10.353 -55.542 1.00 85.56 954 SER A CA 1
ATOM 7550 C C . SER A 1 954 ? 78.517 -10.531 -57.057 1.00 85.56 954 SER A C 1
ATOM 7552 O O . SER A 1 954 ? 77.925 -9.682 -57.719 1.00 85.56 954 SER A O 1
ATOM 7554 N N . THR A 1 955 ? 79.027 -11.637 -57.614 1.00 87.25 955 THR A N 1
ATOM 7555 C CA . THR A 1 955 ? 78.823 -11.992 -59.026 1.00 87.25 955 THR A CA 1
ATOM 7556 C C . THR A 1 955 ? 77.369 -12.363 -59.295 1.00 87.25 955 THR A C 1
ATOM 7558 O O . THR A 1 955 ? 76.885 -12.046 -60.368 1.00 87.25 955 THR A O 1
ATOM 7561 N N . VAL A 1 956 ? 76.651 -12.966 -58.348 1.00 85.50 956 VAL A N 1
ATOM 7562 C CA . VAL A 1 956 ? 75.226 -13.305 -58.494 1.00 85.50 956 VAL A CA 1
ATOM 7563 C C . VAL A 1 956 ? 74.337 -12.062 -58.385 1.00 85.50 956 VAL A C 1
ATOM 7565 O O . VAL A 1 956 ? 73.583 -11.758 -59.308 1.00 85.50 956 VAL A O 1
ATOM 7568 N N . GLU A 1 957 ? 74.490 -11.270 -57.323 1.00 86.12 957 GLU A N 1
ATOM 7569 C CA . GLU A 1 957 ? 73.687 -10.062 -57.073 1.00 86.12 957 GLU A CA 1
ATOM 7570 C C . GLU A 1 957 ? 73.879 -9.004 -58.169 1.00 86.12 957 GLU A C 1
ATOM 7572 O O . GLU A 1 957 ? 72.921 -8.375 -58.606 1.00 86.12 957 GLU A O 1
ATOM 7577 N N . THR A 1 958 ? 75.089 -8.870 -58.727 1.00 84.56 958 THR A N 1
ATOM 7578 C CA . THR A 1 958 ? 75.325 -7.973 -59.877 1.00 84.56 958 THR A CA 1
ATOM 7579 C C . THR A 1 958 ? 74.495 -8.366 -61.110 1.00 84.56 958 THR A C 1
ATOM 7581 O O . THR A 1 958 ? 74.291 -7.553 -62.010 1.00 84.56 958 THR A O 1
ATOM 7584 N N . ARG A 1 959 ? 74.055 -9.626 -61.210 1.00 82.50 959 ARG A N 1
ATOM 7585 C CA . ARG A 1 959 ? 73.464 -10.200 -62.431 1.00 82.50 959 ARG A CA 1
ATOM 7586 C C . ARG A 1 959 ? 71.961 -10.408 -62.297 1.00 82.50 959 ARG A C 1
ATOM 7588 O O . ARG A 1 959 ? 71.271 -10.306 -63.307 1.00 82.50 959 ARG A O 1
ATOM 7595 N N . PHE A 1 960 ? 71.473 -10.653 -61.089 1.00 83.56 960 PHE A N 1
ATOM 7596 C CA . PHE A 1 960 ? 70.056 -10.886 -60.791 1.00 83.56 960 PHE A CA 1
ATOM 7597 C C . PHE A 1 960 ? 69.455 -9.810 -59.875 1.00 83.56 960 PHE A C 1
ATOM 7599 O O . PHE A 1 960 ? 68.317 -9.926 -59.444 1.00 83.56 960 PHE A O 1
ATOM 7606 N N . GLY A 1 961 ? 70.220 -8.761 -59.555 1.00 82.44 961 GLY A N 1
ATOM 7607 C CA . GLY A 1 961 ? 69.815 -7.675 -58.663 1.00 82.44 961 GLY A CA 1
ATOM 7608 C C . GLY A 1 961 ? 69.873 -8.077 -57.190 1.00 82.44 961 GLY A C 1
ATOM 7609 O O . GLY A 1 961 ? 70.577 -7.443 -56.406 1.00 82.44 961 GLY A O 1
ATOM 7610 N N . THR A 1 962 ? 69.173 -9.151 -56.825 1.00 84.81 962 THR A N 1
ATOM 7611 C CA . THR A 1 962 ? 69.146 -9.705 -55.466 1.00 84.81 962 THR A CA 1
ATOM 7612 C C . THR A 1 962 ? 69.535 -11.181 -55.454 1.00 84.81 962 THR A C 1
ATOM 7614 O O . THR A 1 962 ? 69.510 -11.863 -56.481 1.00 84.81 962 THR A O 1
ATOM 7617 N N . TRP A 1 963 ? 69.936 -11.673 -54.283 1.00 87.44 963 TRP A N 1
ATOM 7618 C CA . TRP A 1 963 ? 70.241 -13.089 -54.078 1.00 87.44 963 TRP A CA 1
ATOM 7619 C C . TRP A 1 963 ? 68.965 -13.933 -54.122 1.00 87.44 963 TRP A C 1
ATOM 7621 O O . TRP A 1 963 ? 68.956 -15.009 -54.705 1.00 87.44 963 TRP A O 1
ATOM 7631 N N . GLU A 1 964 ? 67.877 -13.405 -53.568 1.00 86.31 964 GLU A N 1
ATOM 7632 C CA . GLU A 1 964 ? 66.567 -14.043 -53.519 1.00 86.31 964 GLU A CA 1
ATOM 7633 C C . GLU A 1 964 ? 65.992 -14.251 -54.929 1.00 86.31 964 GLU A C 1
ATOM 7635 O O . GLU A 1 964 ? 65.524 -15.341 -55.234 1.00 86.31 964 GLU A O 1
ATOM 7640 N N . SER A 1 965 ? 66.127 -13.268 -55.830 1.00 83.38 965 SER A N 1
ATOM 7641 C CA . SER A 1 965 ? 65.737 -13.420 -57.243 1.00 83.38 965 SER A CA 1
ATOM 7642 C C . SER A 1 965 ? 66.548 -14.499 -57.969 1.00 83.38 965 SER A C 1
ATOM 7644 O O . SER A 1 965 ? 66.026 -15.174 -58.850 1.00 83.38 965 SER A O 1
ATOM 7646 N N . ALA A 1 966 ? 67.826 -14.671 -57.618 1.00 85.56 966 ALA A N 1
ATOM 7647 C CA . ALA A 1 966 ? 68.652 -15.731 -58.189 1.00 85.56 966 ALA A CA 1
ATOM 7648 C C . ALA A 1 966 ? 68.275 -17.115 -57.641 1.00 85.56 966 ALA A C 1
ATOM 7650 O O . ALA A 1 966 ? 68.335 -18.082 -58.391 1.00 85.56 966 ALA A O 1
ATOM 7651 N N . LEU A 1 967 ? 67.873 -17.210 -56.368 1.00 84.94 967 LEU A N 1
ATOM 7652 C CA . LEU A 1 967 ? 67.372 -18.452 -55.779 1.00 84.94 967 LEU A CA 1
ATOM 7653 C C . LEU A 1 967 ? 66.024 -18.866 -56.383 1.00 84.94 967 LEU A C 1
ATOM 7655 O O . LEU A 1 967 ? 65.912 -20.011 -56.798 1.00 84.94 967 LEU A O 1
ATOM 7659 N N . ASP A 1 968 ? 65.062 -17.944 -56.525 1.00 82.38 968 ASP A N 1
ATOM 7660 C CA . ASP A 1 968 ? 63.751 -18.230 -57.150 1.00 82.38 968 ASP A CA 1
ATOM 7661 C C . ASP A 1 968 ? 63.906 -18.758 -58.586 1.00 82.38 968 ASP A C 1
ATOM 7663 O O . ASP A 1 968 ? 63.215 -19.677 -59.016 1.00 82.38 968 ASP A O 1
ATOM 7667 N N . LEU A 1 969 ? 64.866 -18.213 -59.339 1.00 84.06 969 LEU A N 1
ATOM 7668 C CA . LEU A 1 969 ? 65.152 -18.673 -60.698 1.00 84.06 969 LEU A CA 1
ATOM 7669 C C . LEU A 1 969 ? 65.975 -19.968 -60.736 1.00 84.06 969 LEU A C 1
ATOM 7671 O O . LEU A 1 969 ? 65.798 -20.759 -61.658 1.00 84.06 969 LEU A O 1
ATOM 7675 N N . ALA A 1 970 ? 66.867 -20.202 -59.769 1.00 83.56 970 ALA A N 1
ATOM 7676 C CA . ALA A 1 970 ? 67.636 -21.445 -59.674 1.00 83.56 970 ALA A CA 1
ATOM 7677 C C . ALA A 1 970 ? 66.757 -22.626 -59.235 1.00 83.56 970 ALA A C 1
ATOM 7679 O O . ALA A 1 970 ? 66.936 -23.728 -59.745 1.00 83.56 970 ALA A O 1
ATOM 7680 N N . GLU A 1 971 ? 65.773 -22.381 -58.367 1.00 80.69 971 GLU A N 1
ATOM 7681 C CA . GLU A 1 971 ? 64.718 -23.331 -58.004 1.00 80.69 971 GLU A CA 1
ATOM 7682 C C . GLU A 1 971 ? 63.979 -23.840 -59.243 1.00 80.69 971 GLU A C 1
ATOM 7684 O O . GLU A 1 971 ? 63.803 -25.042 -59.414 1.00 80.69 971 GLU A O 1
ATOM 7689 N N . ARG A 1 972 ? 63.619 -22.941 -60.168 1.00 79.56 972 ARG A N 1
ATOM 7690 C CA . ARG A 1 972 ? 62.974 -23.327 -61.435 1.00 79.56 972 ARG A CA 1
ATOM 7691 C C . ARG A 1 972 ? 63.857 -24.249 -62.281 1.00 79.56 972 ARG A C 1
ATOM 7693 O O . ARG A 1 972 ? 63.333 -25.166 -62.906 1.00 79.56 972 ARG A O 1
ATOM 7700 N N . ILE A 1 973 ? 65.181 -24.054 -62.262 1.00 74.19 973 ILE A N 1
ATOM 7701 C CA . ILE A 1 973 ? 66.125 -24.964 -62.931 1.00 74.19 973 ILE A CA 1
ATOM 7702 C C . ILE A 1 973 ? 66.169 -26.321 -62.220 1.00 74.19 973 ILE A C 1
ATOM 7704 O O . ILE A 1 973 ? 66.106 -27.343 -62.901 1.00 74.19 973 ILE A O 1
ATOM 7708 N N . GLU A 1 974 ? 66.241 -26.364 -60.884 1.00 66.06 974 GLU A N 1
ATOM 7709 C CA . GLU A 1 974 ? 66.200 -27.637 -60.146 1.00 66.06 974 GLU A CA 1
ATOM 7710 C C . GLU A 1 974 ? 64.909 -28.411 -60.416 1.00 66.06 974 GLU A C 1
ATOM 7712 O O . GLU A 1 974 ? 64.990 -29.569 -60.827 1.00 66.06 974 GLU A O 1
ATOM 7717 N N . LEU A 1 975 ? 63.752 -27.749 -60.316 1.00 58.78 975 LEU A N 1
ATOM 7718 C CA . LEU A 1 975 ? 62.432 -28.313 -60.621 1.00 58.78 975 LEU A CA 1
ATOM 7719 C C . LEU A 1 975 ? 62.345 -28.853 -62.057 1.00 58.78 975 LEU A C 1
ATOM 7721 O O . LEU A 1 975 ? 61.737 -29.897 -62.279 1.00 58.78 975 LEU A O 1
ATOM 7725 N N . SER A 1 976 ? 62.985 -28.188 -63.028 1.00 55.09 976 SER A N 1
ATOM 7726 C CA . SER A 1 976 ? 63.068 -28.677 -64.415 1.00 55.09 976 SER A CA 1
ATOM 7727 C C . SER A 1 976 ? 64.001 -29.888 -64.584 1.00 55.09 976 SER A C 1
ATOM 7729 O O . SER A 1 976 ? 63.843 -30.666 -65.524 1.00 55.09 976 SER A O 1
ATOM 7731 N N . SER A 1 977 ? 64.973 -30.057 -63.678 1.00 53.41 977 SER A N 1
ATOM 7732 C CA . SER A 1 977 ? 66.012 -31.093 -63.745 1.00 53.41 977 SER A CA 1
ATOM 7733 C C . SER A 1 977 ? 65.725 -32.343 -62.903 1.00 53.41 977 SER A C 1
ATOM 7735 O O . SER A 1 977 ? 66.342 -33.377 -63.150 1.00 53.41 977 SER A O 1
ATOM 7737 N N . GLU A 1 978 ? 64.806 -32.278 -61.933 1.00 49.38 978 GLU A N 1
ATOM 7738 C CA . GLU A 1 978 ? 64.579 -33.361 -60.964 1.00 49.38 978 GLU A CA 1
ATOM 7739 C C . GLU A 1 978 ? 63.457 -34.346 -61.292 1.00 49.38 978 GLU A C 1
ATOM 7741 O O . GLU A 1 978 ? 63.346 -35.351 -60.597 1.00 49.38 978 GLU A O 1
ATOM 7746 N N . LEU A 1 979 ? 62.658 -34.164 -62.341 1.00 54.06 979 LEU A N 1
ATOM 7747 C CA . LEU A 1 979 ? 61.546 -35.084 -62.589 1.00 54.06 979 LEU A CA 1
ATOM 7748 C C . LEU A 1 979 ? 61.474 -35.498 -64.055 1.00 54.06 979 LEU A C 1
ATOM 7750 O O . LEU A 1 979 ? 60.769 -34.895 -64.865 1.00 54.06 979 LEU A O 1
ATOM 7754 N N . SER A 1 980 ? 62.180 -36.580 -64.403 1.00 62.97 980 SER A N 1
ATOM 7755 C CA . SER A 1 980 ? 61.837 -37.282 -65.636 1.00 62.97 980 SER A CA 1
ATOM 7756 C C . SER A 1 980 ? 60.423 -37.850 -65.485 1.00 62.97 980 SER A C 1
ATOM 7758 O O . SER A 1 980 ? 60.017 -38.263 -64.396 1.00 62.97 980 SER A O 1
ATOM 7760 N N . ARG A 1 981 ? 59.654 -37.870 -66.579 1.00 64.44 981 ARG A N 1
ATOM 7761 C CA . ARG A 1 981 ? 58.307 -38.466 -66.616 1.00 64.44 981 ARG A CA 1
ATOM 7762 C C . ARG A 1 981 ? 58.282 -39.844 -65.948 1.00 64.44 981 ARG A C 1
ATOM 7764 O O . ARG A 1 981 ? 57.340 -40.156 -65.227 1.00 64.44 981 ARG A O 1
ATOM 7771 N N . ASP A 1 982 ? 59.332 -40.631 -66.155 1.00 67.81 982 ASP A N 1
ATOM 7772 C CA . ASP A 1 982 ? 59.450 -41.984 -65.619 1.00 67.81 982 ASP A CA 1
ATOM 7773 C C . ASP A 1 982 ? 59.602 -41.990 -64.090 1.00 67.81 982 ASP A C 1
ATOM 7775 O O . ASP A 1 982 ? 59.070 -42.881 -63.431 1.00 67.81 982 ASP A O 1
ATOM 7779 N N . ASP A 1 983 ? 60.244 -40.976 -63.506 1.00 69.88 983 ASP A N 1
ATOM 7780 C CA . ASP A 1 983 ? 60.419 -40.848 -62.055 1.00 69.88 983 ASP A CA 1
ATOM 7781 C C . ASP A 1 983 ? 59.124 -40.401 -61.364 1.00 69.88 983 ASP A C 1
ATOM 7783 O O . ASP A 1 983 ? 58.751 -40.964 -60.331 1.00 69.88 983 ASP A O 1
ATOM 7787 N N . VAL A 1 984 ? 58.377 -39.470 -61.974 1.00 68.31 984 VAL A N 1
ATOM 7788 C CA . VAL A 1 984 ? 57.062 -39.041 -61.462 1.00 68.31 984 VAL A CA 1
ATOM 7789 C C . VAL A 1 984 ? 56.046 -40.171 -61.549 1.00 68.31 984 VAL A C 1
ATOM 7791 O O . VAL A 1 984 ? 55.330 -40.450 -60.586 1.00 68.31 984 VAL A O 1
ATOM 7794 N N . VAL A 1 985 ? 55.995 -40.855 -62.695 1.00 77.62 985 VAL A N 1
ATOM 7795 C CA . VAL A 1 985 ? 55.118 -42.013 -62.880 1.00 77.62 985 VAL A CA 1
ATOM 7796 C C . VAL A 1 985 ? 55.482 -43.102 -61.873 1.00 77.62 985 VAL A C 1
ATOM 7798 O O . VAL A 1 985 ? 54.581 -43.627 -61.219 1.00 77.62 985 VAL A O 1
ATOM 7801 N N . ALA A 1 986 ? 56.777 -43.375 -61.663 1.00 77.69 986 ALA A N 1
ATOM 7802 C CA . ALA A 1 986 ? 57.247 -44.340 -60.671 1.00 77.69 986 ALA A CA 1
ATOM 7803 C C . ALA A 1 986 ? 56.844 -43.960 -59.236 1.00 77.69 986 ALA A C 1
ATOM 7805 O O . ALA A 1 986 ? 56.465 -44.835 -58.448 1.00 77.69 986 ALA A O 1
ATOM 7806 N N . GLU A 1 987 ? 56.893 -42.676 -58.884 1.00 77.69 987 GLU A N 1
ATOM 7807 C CA . GLU A 1 987 ? 56.481 -42.188 -57.571 1.00 77.69 987 GLU A CA 1
ATOM 7808 C C . GLU A 1 987 ? 54.962 -42.269 -57.366 1.00 77.69 987 GLU A C 1
ATOM 7810 O O . GLU A 1 987 ? 54.516 -42.786 -56.341 1.00 77.69 987 GLU A O 1
ATOM 7815 N N . LEU A 1 988 ? 54.158 -41.874 -58.356 1.00 79.12 988 LEU A N 1
ATOM 7816 C CA . LEU A 1 988 ? 52.695 -41.967 -58.298 1.00 79.12 988 LEU A CA 1
ATOM 7817 C C . LEU A 1 988 ? 52.198 -43.422 -58.274 1.00 79.12 988 LEU A C 1
ATOM 7819 O O . LEU A 1 988 ? 51.215 -43.713 -57.590 1.00 79.12 988 LEU A O 1
ATOM 7823 N N . THR A 1 989 ? 52.906 -44.369 -58.907 1.00 84.31 989 THR A N 1
ATOM 7824 C CA . THR A 1 989 ? 52.615 -45.813 -58.754 1.00 84.31 989 THR A CA 1
ATOM 7825 C C . THR A 1 989 ? 52.843 -46.358 -57.344 1.00 84.31 989 THR A C 1
ATOM 7827 O O . THR A 1 989 ? 52.421 -47.479 -57.056 1.00 84.31 989 THR A O 1
ATOM 7830 N N . ARG A 1 990 ? 53.493 -45.616 -56.434 1.00 79.88 990 ARG A N 1
ATOM 7831 C CA . ARG A 1 990 ? 53.600 -46.039 -55.026 1.00 79.88 990 ARG A CA 1
ATOM 7832 C C . ARG A 1 990 ? 52.278 -45.896 -54.269 1.00 79.88 990 ARG A C 1
ATOM 7834 O O . ARG A 1 990 ? 52.140 -46.534 -53.228 1.00 79.88 990 ARG A O 1
ATOM 7841 N N . ILE A 1 991 ? 51.325 -45.113 -54.785 1.00 82.19 991 ILE A N 1
ATOM 7842 C CA . ILE A 1 991 ? 49.974 -44.999 -54.226 1.00 82.19 991 ILE A CA 1
ATOM 7843 C C . ILE A 1 991 ? 49.232 -46.323 -54.456 1.00 82.19 991 ILE A C 1
ATOM 7845 O O . ILE A 1 991 ? 49.139 -46.840 -55.572 1.00 82.19 991 ILE A O 1
ATOM 7849 N N . SER A 1 992 ? 48.686 -46.892 -53.386 1.00 73.06 992 SER A N 1
ATOM 7850 C CA . SER A 1 992 ? 48.051 -48.206 -53.391 1.00 73.06 992 SER A CA 1
ATOM 7851 C C . SER A 1 992 ? 46.867 -48.270 -54.360 1.00 73.06 992 SER A C 1
ATOM 7853 O O . SER A 1 992 ? 45.836 -47.616 -54.186 1.00 73.06 992 SER A O 1
ATOM 7855 N N . GLY A 1 993 ? 46.999 -49.117 -55.383 1.00 68.75 993 GLY A N 1
ATOM 7856 C CA . GLY A 1 993 ? 45.966 -49.332 -56.396 1.00 68.75 993 GLY A CA 1
ATOM 7857 C C . GLY A 1 993 ? 46.068 -48.433 -57.625 1.00 68.75 993 GLY A C 1
ATOM 7858 O O . GLY A 1 993 ? 45.167 -48.523 -58.452 1.00 68.75 993 GLY A O 1
ATOM 7859 N N . VAL A 1 994 ? 47.135 -47.634 -57.752 1.00 81.25 994 VAL A N 1
ATOM 7860 C CA . VAL A 1 994 ? 47.473 -46.883 -58.968 1.00 81.25 994 VAL A CA 1
ATOM 7861 C C . VAL A 1 994 ? 48.375 -47.732 -59.858 1.00 81.25 994 VAL A C 1
ATOM 7863 O O . VAL A 1 994 ? 49.449 -48.175 -59.456 1.00 81.25 994 VAL A O 1
ATOM 7866 N N . THR A 1 995 ? 47.919 -47.997 -61.073 1.00 84.31 995 THR A N 1
ATOM 7867 C CA . THR A 1 995 ? 48.693 -48.654 -62.130 1.00 84.31 995 THR A CA 1
ATOM 7868 C C . THR A 1 995 ? 49.579 -47.646 -62.858 1.00 84.31 995 THR A C 1
ATOM 7870 O O . THR A 1 995 ? 49.303 -46.452 -62.865 1.00 84.31 995 THR A O 1
ATOM 7873 N N . GLU A 1 996 ? 50.619 -48.125 -63.536 1.00 80.25 996 GLU A N 1
ATOM 7874 C CA . GLU A 1 996 ? 51.522 -47.287 -64.344 1.00 80.25 996 GLU A CA 1
ATOM 7875 C C . GLU A 1 996 ? 50.764 -46.449 -65.393 1.00 80.25 996 GLU A C 1
ATOM 7877 O O . GLU A 1 996 ? 51.092 -45.292 -65.644 1.00 80.25 996 GLU A O 1
ATOM 7882 N N . THR A 1 997 ? 49.667 -46.992 -65.932 1.00 82.19 997 THR A N 1
ATOM 7883 C CA . THR A 1 997 ? 48.766 -46.275 -66.842 1.00 82.19 997 THR A CA 1
ATOM 7884 C C . THR A 1 997 ? 47.993 -45.147 -66.160 1.00 82.19 997 THR A C 1
ATOM 7886 O O . THR A 1 997 ? 47.849 -44.080 -66.743 1.00 82.19 997 THR A O 1
ATOM 7889 N N . GLU A 1 998 ? 47.520 -45.346 -64.929 1.00 85.06 998 GLU A N 1
ATOM 7890 C CA . GLU A 1 998 ? 46.802 -44.309 -64.171 1.00 85.06 998 GLU A CA 1
ATOM 7891 C C . GLU A 1 998 ? 47.767 -43.227 -63.668 1.00 85.06 998 GLU A C 1
ATOM 7893 O O . GLU A 1 998 ? 47.438 -42.048 -63.717 1.00 85.06 998 GLU A O 1
ATOM 7898 N N . ALA A 1 999 ? 48.980 -43.607 -63.261 1.00 82.31 999 ALA A N 1
ATOM 7899 C CA . ALA A 1 999 ? 50.041 -42.674 -62.891 1.00 82.31 999 ALA A CA 1
ATOM 7900 C C . ALA A 1 999 ? 50.464 -41.783 -64.073 1.00 82.31 999 ALA A C 1
ATOM 7902 O O . ALA A 1 999 ? 50.643 -40.580 -63.893 1.00 82.31 999 ALA A O 1
ATOM 7903 N N . SER A 1 1000 ? 50.542 -42.335 -65.291 1.00 81.12 1000 SER A N 1
ATOM 7904 C CA . SER A 1 1000 ? 50.786 -41.530 -66.497 1.00 81.12 1000 SER A CA 1
ATOM 7905 C C . SER A 1 1000 ? 49.635 -40.573 -66.802 1.00 81.12 1000 SER A C 1
ATOM 7907 O O . SER A 1 1000 ? 49.887 -39.443 -67.196 1.00 81.12 1000 SER A O 1
ATOM 7909 N N . VAL A 1 1001 ? 48.383 -41.001 -66.618 1.00 84.94 1001 VAL A N 1
ATOM 7910 C CA . VAL A 1 1001 ? 47.205 -40.145 -66.840 1.00 84.94 1001 VAL A CA 1
ATOM 7911 C C . VAL A 1 1001 ? 47.148 -38.997 -65.829 1.00 84.94 1001 VAL A C 1
ATOM 7913 O O . VAL A 1 1001 ? 46.826 -37.873 -66.201 1.00 84.94 1001 VAL A O 1
ATOM 7916 N N . LEU A 1 1002 ? 47.499 -39.248 -64.565 1.00 81.19 1002 LEU A N 1
ATOM 7917 C CA . LEU A 1 1002 ? 47.609 -38.199 -63.547 1.00 81.19 1002 LEU A CA 1
ATOM 7918 C C . LEU A 1 1002 ? 48.712 -37.191 -63.893 1.00 81.19 1002 LEU A C 1
ATOM 7920 O O . LEU A 1 1002 ? 48.485 -35.987 -63.796 1.00 81.19 1002 LEU A O 1
ATOM 7924 N N . TYR A 1 1003 ? 49.863 -37.682 -64.358 1.00 81.19 1003 TYR A N 1
ATOM 7925 C CA . TYR A 1 1003 ? 50.957 -36.837 -64.831 1.00 81.19 1003 TYR A CA 1
ATOM 7926 C C . TYR A 1 1003 ? 50.539 -35.963 -66.021 1.00 81.19 1003 TYR A C 1
ATOM 7928 O O . TYR A 1 1003 ? 50.734 -34.751 -65.989 1.00 81.19 1003 TYR A O 1
ATOM 7936 N N . ASP A 1 1004 ? 49.904 -36.554 -67.038 1.00 74.50 1004 ASP A N 1
ATOM 7937 C CA . ASP A 1 1004 ? 49.428 -35.831 -68.225 1.00 74.50 1004 ASP A CA 1
ATOM 7938 C C . ASP A 1 1004 ? 48.302 -34.825 -67.878 1.00 74.50 1004 ASP A C 1
ATOM 7940 O O . ASP A 1 1004 ? 48.106 -33.841 -68.588 1.00 74.50 1004 ASP A O 1
ATOM 7944 N N . ALA A 1 1005 ? 47.594 -35.026 -66.757 1.00 77.25 1005 ALA A N 1
ATOM 7945 C CA . ALA A 1 1005 ? 46.610 -34.093 -66.199 1.00 77.25 1005 ALA A CA 1
ATOM 7946 C C . ALA A 1 1005 ? 47.222 -32.993 -65.303 1.00 77.25 1005 ALA A C 1
ATOM 7948 O O . ALA A 1 1005 ? 46.484 -32.206 -64.708 1.00 77.25 1005 ALA A O 1
ATOM 7949 N N . GLY A 1 1006 ? 48.554 -32.931 -65.196 1.00 70.19 1006 GLY A N 1
ATOM 7950 C CA . GLY A 1 1006 ? 49.281 -31.918 -64.427 1.00 70.19 1006 GLY A CA 1
ATOM 7951 C C . GLY A 1 1006 ? 49.400 -32.207 -62.927 1.00 70.19 1006 GLY A C 1
ATOM 7952 O O . GLY A 1 1006 ? 49.813 -31.326 -62.179 1.00 70.19 1006 GLY A O 1
ATOM 7953 N N . LEU A 1 1007 ? 49.054 -33.417 -62.471 1.00 79.06 1007 LEU A N 1
ATOM 7954 C CA . LEU A 1 1007 ? 49.264 -33.863 -61.090 1.00 79.06 1007 LEU A CA 1
ATOM 7955 C C . LEU A 1 1007 ? 50.598 -34.606 -61.017 1.00 79.06 1007 LEU A C 1
ATOM 7957 O O . LEU A 1 1007 ? 50.673 -35.815 -61.230 1.00 79.06 1007 LEU A O 1
ATOM 7961 N N . THR A 1 1008 ? 51.661 -33.864 -60.733 1.00 74.81 1008 THR A N 1
ATOM 7962 C CA . THR A 1 1008 ? 53.048 -34.347 -60.799 1.00 74.81 1008 THR A CA 1
ATOM 7963 C C . THR A 1 1008 ? 53.625 -34.775 -59.452 1.00 74.81 1008 THR A C 1
ATOM 7965 O O . THR A 1 1008 ? 54.782 -35.175 -59.372 1.00 74.81 1008 THR A O 1
ATOM 7968 N N . SER A 1 1009 ? 52.830 -34.741 -58.378 1.00 77.69 1009 SER A N 1
ATOM 7969 C CA . SER A 1 1009 ? 53.257 -35.229 -57.065 1.00 77.69 1009 SER A CA 1
ATOM 7970 C C . SER A 1 1009 ? 52.135 -35.888 -56.261 1.00 77.69 1009 SER A C 1
ATOM 7972 O O . SER A 1 1009 ? 50.947 -35.588 -56.408 1.00 77.69 1009 SER A O 1
ATOM 7974 N N . VAL A 1 1010 ? 52.522 -36.754 -55.320 1.00 77.50 1010 VAL A N 1
ATOM 7975 C CA . VAL A 1 1010 ? 51.605 -37.405 -54.366 1.00 77.50 1010 VAL A CA 1
ATOM 7976 C C . VAL A 1 1010 ? 50.824 -36.367 -53.536 1.00 77.50 1010 VAL A C 1
ATOM 7978 O O . VAL A 1 1010 ? 49.641 -36.549 -53.247 1.00 77.50 1010 VAL A O 1
ATOM 7981 N N . THR A 1 1011 ? 51.447 -35.231 -53.214 1.00 75.62 1011 THR A N 1
ATOM 7982 C CA . THR A 1 1011 ? 50.836 -34.126 -52.456 1.00 75.62 1011 THR A CA 1
ATOM 7983 C C . THR A 1 1011 ? 49.737 -33.405 -53.244 1.00 75.62 1011 THR A C 1
ATOM 7985 O O . THR A 1 1011 ? 48.740 -32.967 -52.669 1.00 75.62 1011 THR A O 1
ATOM 7988 N N . GLU A 1 1012 ? 49.878 -33.284 -54.563 1.00 75.56 1012 GLU A N 1
ATOM 7989 C CA . GLU A 1 1012 ? 48.844 -32.697 -55.426 1.00 75.56 1012 GLU A CA 1
ATOM 7990 C C . GLU A 1 1012 ? 47.633 -33.624 -55.537 1.00 75.56 1012 GLU A C 1
ATOM 7992 O O . GLU A 1 1012 ? 46.496 -33.179 -55.363 1.00 75.56 1012 GLU A O 1
ATOM 7997 N N . VAL A 1 1013 ? 47.868 -34.935 -55.665 1.00 79.31 1013 VAL A N 1
ATOM 7998 C CA . VAL A 1 1013 ? 46.808 -35.955 -55.585 1.00 79.31 1013 VAL A CA 1
ATOM 7999 C C . VAL A 1 1013 ? 46.113 -35.924 -54.214 1.00 79.31 1013 VAL A C 1
ATOM 8001 O O . VAL A 1 1013 ? 44.897 -36.110 -54.122 1.00 79.31 1013 VAL A O 1
ATOM 8004 N N . GLN A 1 1014 ? 46.837 -35.617 -53.132 1.00 79.88 1014 GLN A N 1
ATOM 8005 C CA . GLN A 1 1014 ? 46.265 -35.437 -51.792 1.00 79.88 1014 GLN A CA 1
ATOM 8006 C C . GLN A 1 1014 ? 45.369 -34.191 -51.673 1.00 79.88 1014 GLN A C 1
ATOM 8008 O O . GLN A 1 1014 ? 44.382 -34.234 -50.935 1.00 79.88 1014 GLN A O 1
ATOM 8013 N N . LYS A 1 1015 ? 45.648 -33.112 -52.410 1.00 77.50 1015 LYS A N 1
ATOM 8014 C CA . LYS A 1 1015 ? 44.858 -31.868 -52.373 1.00 77.50 1015 LYS A CA 1
ATOM 8015 C C . LYS A 1 1015 ? 43.640 -31.885 -53.301 1.00 77.50 1015 LYS A C 1
ATOM 8017 O O . LYS A 1 1015 ? 42.606 -31.354 -52.910 1.00 77.50 1015 LYS A O 1
ATOM 8022 N N . ALA A 1 1016 ? 43.733 -32.531 -54.464 1.00 78.38 1016 ALA A N 1
ATOM 8023 C CA . ALA A 1 1016 ? 42.661 -32.561 -55.468 1.00 78.38 1016 ALA A CA 1
ATOM 8024 C C . ALA A 1 1016 ? 41.354 -33.161 -54.920 1.00 78.38 1016 ALA A C 1
ATOM 8026 O O . ALA A 1 1016 ? 41.390 -34.168 -54.224 1.00 78.38 1016 ALA A O 1
ATOM 8027 N N . THR A 1 1017 ? 40.177 -32.613 -55.195 1.00 83.50 1017 THR A N 1
ATOM 8028 C CA . THR A 1 1017 ? 38.921 -33.222 -54.712 1.00 83.50 1017 THR A CA 1
ATOM 8029 C C . THR A 1 1017 ? 38.604 -34.541 -55.438 1.00 83.50 1017 THR A C 1
ATOM 8031 O O . THR A 1 1017 ? 39.170 -34.853 -56.483 1.00 83.50 1017 THR A O 1
ATOM 8034 N N . ILE A 1 1018 ? 37.703 -35.370 -54.889 1.00 81.69 1018 ILE A N 1
ATOM 8035 C CA . ILE A 1 1018 ? 37.296 -36.619 -55.569 1.00 81.69 1018 ILE A CA 1
ATOM 8036 C C . ILE A 1 1018 ? 36.673 -36.307 -56.937 1.00 81.69 1018 ILE A C 1
ATOM 8038 O O . ILE A 1 1018 ? 36.915 -37.047 -57.887 1.00 81.69 1018 ILE A O 1
ATOM 8042 N N . ASP A 1 1019 ? 35.906 -35.222 -57.048 1.00 79.31 1019 ASP A N 1
ATOM 8043 C CA . ASP A 1 1019 ? 35.265 -34.830 -58.305 1.00 79.31 1019 ASP A CA 1
ATOM 8044 C C . ASP A 1 1019 ? 36.287 -34.301 -59.326 1.00 79.31 1019 ASP A C 1
ATOM 8046 O O . ASP A 1 1019 ? 36.178 -34.624 -60.506 1.00 79.31 1019 ASP A O 1
ATOM 8050 N N . GLU A 1 1020 ? 37.330 -33.594 -58.875 1.00 79.25 1020 GLU A N 1
ATOM 8051 C CA . GLU A 1 1020 ? 38.469 -33.195 -59.719 1.00 79.25 1020 GLU A CA 1
ATOM 8052 C C . GLU A 1 1020 ? 39.245 -34.405 -60.252 1.00 79.25 1020 GLU A C 1
ATOM 8054 O O . GLU A 1 1020 ? 39.579 -34.444 -61.431 1.00 79.25 1020 GLU A O 1
ATOM 8059 N N . LEU A 1 1021 ? 39.475 -35.429 -59.422 1.00 82.75 1021 LEU A N 1
ATOM 8060 C CA . LEU A 1 1021 ? 40.152 -36.656 -59.855 1.00 82.75 1021 LEU A CA 1
ATOM 8061 C C . LEU A 1 1021 ? 39.306 -37.475 -60.840 1.00 82.75 1021 LEU A C 1
ATOM 8063 O O . LEU A 1 1021 ? 39.853 -38.078 -61.754 1.00 82.75 1021 LEU A O 1
ATOM 8067 N N . VAL A 1 1022 ? 37.979 -37.507 -60.674 1.00 85.44 1022 VAL A N 1
ATOM 8068 C CA . VAL A 1 1022 ? 37.059 -38.235 -61.573 1.00 85.44 1022 VAL A CA 1
ATOM 8069 C C . VAL A 1 1022 ? 36.848 -37.515 -62.905 1.00 85.44 1022 VAL A C 1
ATOM 8071 O O . VAL A 1 1022 ? 36.483 -38.152 -63.892 1.00 85.44 1022 VAL A O 1
ATOM 8074 N N . ALA A 1 1023 ? 37.077 -36.203 -62.953 1.00 82.88 1023 ALA A N 1
ATOM 8075 C CA . ALA A 1 1023 ? 37.036 -35.439 -64.194 1.00 82.88 1023 ALA A CA 1
ATOM 8076 C C . ALA A 1 1023 ? 38.205 -35.776 -65.143 1.00 82.88 1023 ALA A C 1
ATOM 8078 O O . ALA A 1 1023 ? 38.123 -35.462 -66.331 1.00 82.88 1023 ALA A O 1
ATOM 8079 N N . ILE A 1 1024 ? 39.264 -36.427 -64.644 1.00 85.31 1024 ILE A N 1
ATOM 8080 C CA . ILE A 1 1024 ? 40.404 -36.878 -65.447 1.00 85.31 1024 ILE A CA 1
ATOM 8081 C C . ILE A 1 1024 ? 40.024 -38.167 -66.190 1.00 85.31 1024 ILE A C 1
ATOM 8083 O O . ILE A 1 1024 ? 39.719 -39.194 -65.576 1.00 85.31 1024 ILE A O 1
ATOM 8087 N N . ASP A 1 1025 ? 40.052 -38.119 -67.524 1.00 74.25 1025 ASP A N 1
ATOM 8088 C CA . ASP A 1 1025 ? 39.682 -39.253 -68.375 1.00 74.25 1025 ASP A CA 1
ATOM 8089 C C . ASP A 1 1025 ? 40.601 -40.459 -68.118 1.00 74.25 1025 ASP A C 1
ATOM 8091 O O . ASP A 1 1025 ? 41.822 -40.365 -68.212 1.00 74.25 1025 ASP A O 1
ATOM 8095 N N . GLY A 1 1026 ? 40.009 -41.599 -67.753 1.00 74.06 1026 GLY A N 1
ATOM 8096 C CA . GLY A 1 1026 ? 40.730 -42.804 -67.324 1.00 74.06 1026 GLY A CA 1
ATOM 8097 C C . GLY A 1 1026 ? 40.789 -43.035 -65.806 1.00 74.06 1026 GLY A C 1
ATOM 8098 O O . GLY A 1 1026 ? 41.085 -44.156 -65.392 1.00 74.06 1026 GLY A O 1
ATOM 8099 N N . ILE A 1 1027 ? 40.421 -42.056 -64.967 1.00 84.00 1027 ILE A N 1
ATOM 8100 C CA . ILE A 1 1027 ? 40.347 -42.216 -63.505 1.00 84.00 1027 ILE A CA 1
ATOM 8101 C C . ILE A 1 1027 ? 38.894 -42.424 -63.060 1.00 84.00 1027 ILE A C 1
ATOM 8103 O O . ILE A 1 1027 ? 38.061 -41.521 -63.046 1.00 84.00 1027 ILE A O 1
ATOM 8107 N N . SER A 1 1028 ? 38.556 -43.649 -62.649 1.00 82.75 1028 SER A N 1
ATOM 8108 C CA . SER A 1 1028 ? 37.212 -43.935 -62.129 1.00 82.75 1028 SER A CA 1
ATOM 8109 C C . SER A 1 1028 ? 37.027 -43.438 -60.690 1.00 82.75 1028 SER A C 1
ATOM 8111 O O . SER A 1 1028 ? 37.967 -43.403 -59.894 1.00 82.75 1028 SER A O 1
ATOM 8113 N N . LYS A 1 1029 ? 35.776 -43.184 -60.286 1.00 82.88 1029 LYS A N 1
ATOM 8114 C CA . LYS A 1 1029 ? 35.426 -42.818 -58.899 1.00 82.88 1029 LYS A CA 1
ATOM 8115 C C . LYS A 1 1029 ? 35.930 -43.817 -57.851 1.00 82.88 1029 LYS A C 1
ATOM 8117 O O . LYS A 1 1029 ? 36.268 -43.419 -56.741 1.00 82.88 1029 LYS A O 1
ATOM 8122 N N . GLN A 1 1030 ? 36.018 -45.106 -58.188 1.00 80.50 1030 GLN A N 1
ATOM 8123 C CA . GLN A 1 1030 ? 36.579 -46.120 -57.286 1.00 80.50 1030 GLN A CA 1
ATOM 8124 C C . GLN A 1 1030 ? 38.099 -45.996 -57.121 1.00 80.50 1030 GLN A C 1
ATOM 8126 O O . GLN A 1 1030 ? 38.605 -46.251 -56.030 1.00 80.50 1030 GLN A O 1
ATOM 8131 N N . ILE A 1 1031 ? 38.809 -45.602 -58.180 1.00 81.38 1031 ILE A N 1
ATOM 8132 C CA . ILE A 1 1031 ? 40.259 -45.383 -58.166 1.00 81.38 1031 ILE A CA 1
ATOM 8133 C C . ILE A 1 1031 ? 40.576 -44.114 -57.363 1.00 81.38 1031 ILE A C 1
ATOM 8135 O O . ILE A 1 1031 ? 41.359 -44.181 -56.420 1.00 81.38 1031 ILE A O 1
ATOM 8139 N N . ALA A 1 1032 ? 39.871 -43.008 -57.629 1.00 82.69 1032 ALA A N 1
ATOM 8140 C CA . ALA A 1 1032 ? 40.022 -41.749 -56.892 1.00 82.69 1032 ALA A CA 1
ATOM 8141 C C . ALA A 1 1032 ? 39.782 -41.914 -55.378 1.00 82.69 1032 ALA A C 1
ATOM 8143 O O . ALA A 1 1032 ? 40.544 -41.404 -54.559 1.00 82.69 1032 ALA A O 1
ATOM 8144 N N . LEU A 1 1033 ? 38.760 -42.688 -54.984 1.00 80.56 1033 LEU A N 1
ATOM 8145 C CA . LEU A 1 1033 ? 38.491 -42.999 -53.574 1.00 80.56 1033 LEU A CA 1
ATOM 8146 C C . LEU A 1 1033 ? 39.611 -43.818 -52.916 1.00 80.56 1033 LEU A C 1
ATOM 8148 O O . LEU A 1 1033 ? 39.900 -43.609 -51.739 1.00 80.56 1033 LEU A O 1
ATOM 8152 N N . ARG A 1 1034 ? 40.240 -44.746 -53.652 1.00 78.88 1034 ARG A N 1
ATOM 8153 C CA . ARG A 1 1034 ? 41.376 -45.536 -53.149 1.00 78.88 1034 ARG A CA 1
ATOM 8154 C C . ARG A 1 1034 ? 42.639 -44.698 -53.014 1.00 78.88 1034 ARG A C 1
ATOM 8156 O O . ARG A 1 1034 ? 43.263 -44.763 -51.963 1.00 78.88 1034 ARG A O 1
ATOM 8163 N N . MET A 1 1035 ? 42.948 -43.878 -54.021 1.00 83.81 1035 MET A N 1
ATOM 8164 C CA . MET A 1 1035 ? 44.038 -42.901 -53.960 1.00 83.81 1035 MET A CA 1
ATOM 8165 C C . MET A 1 1035 ? 43.868 -42.008 -52.729 1.00 83.81 1035 MET A C 1
ATOM 8167 O O . MET A 1 1035 ? 44.774 -41.894 -51.914 1.00 83.81 1035 MET A O 1
ATOM 8171 N N . LYS A 1 1036 ? 42.667 -41.460 -52.508 1.00 83.06 1036 LYS A N 1
ATOM 8172 C CA . LYS A 1 1036 ? 42.390 -40.658 -51.310 1.00 83.06 1036 LYS A CA 1
ATOM 8173 C C . LYS A 1 1036 ? 42.581 -41.418 -50.009 1.00 83.06 1036 LYS A C 1
ATOM 8175 O O . LYS A 1 1036 ? 43.236 -40.899 -49.117 1.00 83.06 1036 LYS A O 1
ATOM 8180 N N . ALA A 1 1037 ? 42.060 -42.637 -49.913 1.00 78.06 1037 ALA A N 1
ATOM 8181 C CA . ALA A 1 1037 ? 42.194 -43.442 -48.704 1.00 78.06 1037 ALA A CA 1
ATOM 8182 C C . ALA A 1 1037 ? 43.657 -43.766 -48.344 1.00 78.06 1037 ALA A C 1
ATOM 8184 O O . ALA A 1 1037 ? 43.951 -43.942 -47.164 1.00 78.06 1037 ALA A O 1
ATOM 8185 N N . ASP A 1 1038 ? 44.547 -43.851 -49.336 1.00 78.50 1038 ASP A N 1
ATOM 8186 C CA . ASP A 1 1038 ? 45.965 -44.172 -49.147 1.00 78.50 1038 ASP A CA 1
ATOM 8187 C C . ASP A 1 1038 ? 46.821 -42.931 -48.831 1.00 78.50 1038 ASP A C 1
ATOM 8189 O O . ASP A 1 1038 ? 47.688 -42.988 -47.961 1.00 78.50 1038 ASP A O 1
ATOM 8193 N N . VAL A 1 1039 ? 46.549 -41.788 -49.480 1.00 75.38 1039 VAL A N 1
ATOM 8194 C CA . VAL A 1 1039 ? 47.369 -40.566 -49.348 1.00 75.38 1039 VAL A CA 1
ATOM 8195 C C . VAL A 1 1039 ? 46.887 -39.600 -48.240 1.00 75.38 1039 VAL A C 1
ATOM 8197 O O . VAL A 1 1039 ? 47.633 -38.711 -47.831 1.00 75.38 1039 VAL A O 1
ATOM 8200 N N . GLY A 1 1040 ? 45.680 -39.748 -47.671 1.00 55.16 1040 GLY A N 1
ATOM 8201 C CA . GLY A 1 1040 ? 45.276 -38.943 -46.503 1.00 55.16 1040 GLY A CA 1
ATOM 8202 C C . GLY A 1 1040 ? 43.851 -39.166 -45.974 1.00 55.16 1040 GLY A C 1
ATOM 8203 O O . GLY A 1 1040 ? 42.924 -39.386 -46.742 1.00 55.16 1040 GLY A O 1
ATOM 8204 N N . GLU A 1 1041 ? 43.689 -39.081 -44.644 1.00 43.94 1041 GLU A N 1
ATOM 8205 C CA . GLU A 1 1041 ? 42.470 -39.327 -43.845 1.00 43.94 1041 GLU A CA 1
ATOM 8206 C C . GLU A 1 1041 ? 41.126 -39.061 -44.555 1.00 43.94 1041 GLU A C 1
ATOM 8208 O O . GLU A 1 1041 ? 40.741 -37.923 -44.833 1.00 43.94 1041 GLU A O 1
ATOM 8213 N N . LEU A 1 1042 ? 40.338 -40.128 -44.728 1.00 44.19 1042 LEU A N 1
ATOM 8214 C CA . LEU A 1 1042 ? 38.894 -40.028 -44.929 1.00 44.19 1042 LEU A CA 1
ATOM 8215 C C . LEU A 1 1042 ? 38.270 -39.379 -43.686 1.00 44.19 1042 LEU A C 1
ATOM 8217 O O . LEU A 1 1042 ? 37.984 -40.062 -42.702 1.00 44.19 1042 LEU A O 1
ATOM 8221 N N . THR A 1 1043 ? 38.017 -38.073 -43.727 1.00 38.78 1043 THR A N 1
ATOM 8222 C CA . THR A 1 1043 ? 37.067 -37.453 -42.799 1.00 38.78 1043 THR A CA 1
ATOM 8223 C C . THR A 1 1043 ? 35.655 -37.939 -43.167 1.00 38.78 1043 THR A C 1
ATOM 8225 O O . THR A 1 1043 ? 35.203 -37.749 -44.300 1.00 38.78 1043 THR A O 1
ATOM 8228 N N . PRO A 1 1044 ? 34.926 -38.624 -42.264 1.00 40.12 1044 PRO A N 1
ATOM 8229 C CA . PRO A 1 1044 ? 33.576 -39.091 -42.541 1.00 40.12 1044 PRO A CA 1
ATOM 8230 C C . PRO A 1 1044 ? 32.617 -37.907 -42.396 1.00 40.12 1044 PRO A C 1
ATOM 8232 O O . PRO A 1 1044 ? 32.138 -37.604 -41.307 1.00 40.12 1044 PRO A O 1
ATOM 8235 N N . GLY A 1 1045 ? 32.373 -37.212 -43.504 1.00 42.88 1045 GLY A N 1
ATOM 8236 C CA . GLY A 1 1045 ? 31.557 -36.000 -43.518 1.00 42.88 1045 GLY A CA 1
ATOM 8237 C C . GLY A 1 1045 ? 31.103 -35.581 -44.911 1.00 42.88 1045 GLY A C 1
ATOM 8238 O O . GLY A 1 1045 ? 31.122 -34.401 -45.220 1.00 42.88 1045 GLY A O 1
ATOM 8239 N N . SER A 1 1046 ? 30.719 -36.529 -45.768 1.00 35.31 1046 SER A N 1
ATOM 8240 C CA . SER A 1 1046 ? 29.968 -36.215 -46.990 1.00 35.31 1046 SER A CA 1
ATOM 8241 C C . SER A 1 1046 ? 29.012 -37.358 -47.340 1.00 35.31 1046 SER A C 1
ATOM 8243 O O . SER A 1 1046 ? 29.227 -38.167 -48.240 1.00 35.31 1046 SER A O 1
ATOM 8245 N N . GLN A 1 1047 ? 27.955 -37.454 -46.535 1.00 39.03 1047 GLN A N 1
ATOM 8246 C CA . GLN A 1 1047 ? 26.636 -37.883 -46.988 1.00 39.03 1047 GLN A CA 1
ATOM 8247 C C . GLN A 1 1047 ? 25.641 -36.789 -46.593 1.00 39.03 1047 GLN A C 1
ATOM 8249 O O . GLN A 1 1047 ? 25.132 -36.796 -45.477 1.00 39.03 1047 GLN A O 1
ATOM 8254 N N . ALA A 1 1048 ? 25.411 -35.842 -47.499 1.00 32.31 1048 ALA A N 1
ATOM 8255 C CA . ALA A 1 1048 ? 24.178 -35.067 -47.646 1.00 32.31 1048 ALA A CA 1
ATOM 8256 C C . ALA A 1 1048 ? 24.318 -34.215 -48.917 1.00 32.31 1048 ALA A C 1
ATOM 8258 O O . ALA A 1 1048 ? 25.175 -33.335 -48.975 1.00 32.31 1048 ALA A O 1
ATOM 8259 N N . GLY A 1 1049 ? 23.500 -34.520 -49.924 1.00 32.56 1049 GLY A N 1
ATOM 8260 C CA . GLY A 1 1049 ? 23.498 -33.912 -51.254 1.00 32.56 1049 GLY A CA 1
ATOM 8261 C C . GLY A 1 1049 ? 22.957 -34.898 -52.267 1.00 32.56 1049 GLY A C 1
ATOM 8262 O O . GLY A 1 1049 ? 23.794 -35.498 -52.972 1.00 32.56 1049 GLY A O 1
#

Foldseek 3Di:
DVVVVVVVVVVPPPDDDVVCPVVVVVVVVVVVVVVVVVVVVVVVVVPPPDDDPVVVVVVVVVVVVVNVVVVVVVVVVVVVVLVVVLVVLVVVLVVVVVVPPPPVSVVVNVVSVVVVVVVVVVVVVVVVVVVLVVVVVVVVVVVVVVVVPPDCCVVLVVLCVVLVVLNVVLVVCVVVVVPVSSVVSVVVSVVSVVVSVVVVVVVVVVVDDDDPDPCPPVVVVVCVVVVVVVVVPDDDDDPPPPVVVVVVVVLVVLVVVVVVLLVLLVVLLPDPDDDPVSQPSLPDPPDADWLCQQPPDDPVNSVLCVVVVQTGLVSLLVPPDPCVRPPCHPVNSVSRNVSSVVVRVVVSVVSSVVSVVVNVLVVVLVVLLVVLVVLLVQLVVLLVQLVVCVVVVNLVSNVVSLVVSVVSLVVSVVSLVVSCVDPCCVSCVVSSVVSVVSSVLSVLSSLLSVLLSLLVVLLVVLVVCVVVVNLVSSLVSLVVSVVSLVSNVVSCVVNVVVVCPVVSVVSNVSSVVSNVVSVVSVLVVVLVVLLVLLVVLLVQLVVLLDPPRDPVSLVSSVVSLVSSVVSLVVSVVVCVVVDDPSVVSSVVSVVSSVVSVLSSVLVVLVVLLVVLLVLLVVLLVQLLVCLVVPVNVSSVVSLVSSVVSLVVSVVSPVSHPDPCSVVSSVVSVVSSVVSNLVSLLSNLVVLLVVLQVQLVVLQVQLVVCVVVVVLVSNLVSLVSSLVSLVSSLVSCVVSVNPCNVVSVVVNVVSVVSSVVSVVSLVVVLVVLVVLLVVLLVQLQVLLVVLVVCVVVVNLLSSLVSLVSSVVSLVVSVVSLPPPSHPPSPVSVVSSVVSVVSSVVSVVSSVVSVDDSPQDRLVNLLVQQLVVCVQQVAGDDQVLCCQQNPDHSVSLCVVQVHVVSSCVSSVHDPDPPVVVVVDPDDLSRVLVQQLVVCVVVVHGDDQVCCCVPTPDHVVSVCVGRVDPVSSSNRSVSNNVVVPDDLVNQLVQLVVQPPQDSVNSSLCVVVVNSHLVSLQPADLVRQCVRPPRHSVNSVSSNVRSDDDPPPDDDD